Protein AF-0000000068165325 (afdb_homodimer)

Foldseek 3Di:
DVVLLQVLLVVLLVVLVVVCVVVVPDDCVSLVVLLVQLLVLLLVLQVCCLPPNVCLFELNLLVQLLVLLFFDDPPLQAPSSLVSLVSSQSSNVSSQALFANLSNLLSNQLNVLLCVQQCAHPVVRGHPVPNLVSQDSVSSSLSSLLRSLLSNCQQLVFLVLSLVCCVVRRHPDDDPVSSVSSSVSNVVSLQVSQQVVCVVPPNHPDRPDQHLAALDQDDQPDDADPLLVVVLLVLLLVLLVLLLVLLVLLLVLLLVCVVVSRSVVLSVLSSVLSSVLSNCLSPVCQVDFPKDAQDPVCVVQPFDCPNHDPRIGGLLNRCRSGPVRSNSNVLLPDDQPSLVVLLVSSSVSLSNSGNGSGNGYNLSSQLSNQLSVLLNVLVVCCVVPVVNRGRSSLSSLSRSLSNNCSAAVDAPSSLSSSCSSNVHCSNNVSSNSSSNSSSVSNVVRDHHNSVSVCVSVVSLDDDPAFDPLQQLPFLLLLFDPDADAAEQKFFLLVLLVPQVVDLAQKHFYAYPVQATQFMDGSLVSLLCLQVLQFAAPCCVPPPNPDPPSDDDPVSSSVCPPPGDGSVPRDDDPVSRGTMDRCNVPGGRDAAEDERGHRVRVVSCCCSVVSDQKYFYAHPVRHTRGIDGSCSSDPVSSVVSVVVVCVVPVVPPPSPPPPPPPPPPPPPPVVVCPPVVNVVPPPPPPDDDDPPPPPPPPPPPDPDPPPPDPPPPPPDPPPPPPPPPCPDPSPD/DVVLLQVLLVVLLVVLVVVCVVVVPDDCPSLVVLLVQLLVLLLVLQVCCLPPNVCLFELNLLVQLLVLLFFDDPPLQAPSSLVSLVSLQSSNVSSQALFANLSNLLSNQLNVLLCVQQCAHPVVRDHPVPNLVSQDSVSSSLSSLLRSLLSNCQQLVFLVLSLVCCVVRRHPDDDPVSSVSSSVSNVVSLQVSQQVVCVVPPNHPDRPDQHLAALDQDDQPDDADPLLVVVLLVLLLVLLVLLLVLLVLLLVLLLVCVVVSRSVVLSVLSSVLSSVLSNCLSPVCQVDFPKDAQDPVCVVQPFDCPNHDPRIGGLLNRCRSGPVRSNSNVLLPDDLPSLVVLLVSSSVSLSNSGNGSGNGYNLSSQLSNQLSVLLNVLVVCCVVPVVNRGRSSLSSLSRSLSNNCSAAVDAPSSLSSSCSSNVHCSNSVSSNSSSNSSSVSNVVRDHHNSVSVCVSVVSLDDDPAFDPLQQLPFLLLLFDPDAAAAEQKFFLLVLLVPQVVDLAQKHFYAYPVQATQFMAGSLVSLLCLQVLQFAAPCCVPPPNPDPPSDDDPVSSSVCPPPGDGSVVRDDDPVSRGTMDRCNVPGGRDAAEDERGHRVRVVSCCCSVVSDQKYFYAHPVRHTRGIDGSCSSDPVSSVVSVVVVCVVPVVPPPSPPPPPPCPPPPPPPVVVCPPVVNVVPPPPPPDDDDPPPPPPPPPPPDPDPPPPDDPPPPPDPPPPPPPPPPPDPSPD

Radius of gyration: 35.37 Å; Cα contacts (8 Å, |Δi|>4): 2524; chains: 2; bounding box: 113×95×90 Å

pLDDT: mean 79.57, std 22.16, range [18.44, 98.62]

Secondary structure (DSSP, 8-state):
-HHHHHHHHHHHHHHHHHHHHHTTT-SHHHHHHHHHHHHHHHHHHHHHHHHT-GGG-S--HHHHHHHHTT---TTTT-HHHHHHHHHHHHHHHHTT-S-BSHHHHHHHHHHHHHHHHH-EETTTTEE--TTGGG-SHHHHHHHHHHHHHHHHHHHHT-HHHHHHHIIIII-S---HHHHHHHHHHHHHHHHHHHHHHHHHHS-TTB-----S---------S--BGGGHHHHHHHHHHHHHHHHHHHHHHHHHHHHHHHT--HHHHHHHHHHHHHHHHHHHHHHHHHS--EEE--GGGTTS----TTS-TTEEEHHHHHHSS-HHHHGGGGGG--HHHHHHHHHHHHHHHHHHTTSSSS-BSHHHHHHHHHHHHHHHHHHHHHH-GGG---HHHHHHHHHHHHHHHHH---HHHHHHHHHHHT-GGGHHHHHHHHHHHHHHHHHH---HHHHHHHHTT--PPPSS--GGGTT-BHHHHSBSS---EESEEEHHHHHHHHHH---SEEEEE-TT-BEEEEEEHHHHHHHHHTT--B-HHHHHHT-S-GGGPPPHHHHHHHTTSPPPGGG----TTGGGSEEE-TTTSBSS--EEETT-BHHHHHHHHHHHT-SEEEEE-TTSBEEEEEEGGGGSHHHHHHHHHHHHHH-GGG-----------S---THHHHHTSHHHHGGGG---S---------------------------------------------/-HHHHHHHHHHHHHHHHHHHHHTTT-SHHHHHHHHHHHHHHHHHHHHHHHHT-GGG-S--HHHHHHHHTT---TTTT-HHHHHHHHHHHHHHHHTT-S-BSHHHHHHHHHHHHHHHHH-EETTTTEE--TTGGG-SHHHHHHHHHHHHHHHHHHHHT-HHHHHHHIIIII-S---HHHHHHHHHHHHHHHHHHHHHHHHHHS-TTB-----S---------S--BGGGHHHHHHHHHHHHHHHHHHHHHHHHHHHHHHHT--HHHHHHHHHHHHHHHHHHHHHHHHHS--EEE--GGGTTS----TTS-TTEEEHHHHHHSS-HHHHGGGGGG--HHHHHHHHHHHHHHHHHHTTSSSS-BSHHHHHHHHHHHHHHHHHHHHHH-GGG---HHHHHHHHHHHHHHHHH---HHHHHHHHHHHT-GGGHHHHHHHHHHHHHHHHTT---HHHHHHHHTT--PPPSS--GGGTT-BHHHHSBSSPP-EESEEEHHHHHHHHHH---SEEEEE-TT-BEEEEEEHHHHHHHHHTT--B-HHHHHHT-S-GGGPPPHHHHHHHTTSPPPGGG----TTGGGSEEE-TTTSBSS--EEETT-BHHHHHHHHHHHT-SEEEEE-TTSBEEEEEEGGGGSHHHHHHHHHHHHHH-GGG-----------S---THHHHHTSHHHHGGGGG--S---------------------------------------------

Organism: Acanthamoeba castellanii (strain ATCC 30010 / Neff) (NCBI:txid1257118)

Sequence (1462 aa):
MDKASQTIMKYKSQLISNLLSDYKDDFWVPFGVYVGVSTALFILACLPVVLFEPIAYSSGIPEVKCYLNGVRIPRLLRWKTLLIKIVGSILATGGNVAGDKEGPLVHIGATVAAAISQGKSSSLKFDSGILKFFRTDNEKRLFISCGASAGIAAGFGAPIGGVLYMIEEGMSFWSAPLTAFTFFCCACSISALNFFREGSDHSWGYWSYVGLLDFGRRELLVPYTIKQFPFYIMLGILGGLLGAIFNFFNKWIHTTRVKLKHPVVQGLEMLALGLTTSVLFYIIPYYYPSCKVIGKNMGELTVNTLFCPEGQYNQIGTILFQNEESSLRAISTWDYMPLFMICALYFVLTCWTFGAAVPVGILAPCLLIGACYGRMLGQYIQHIWPEAAADESTFSILGAASMLAGTTRLTLSLAVILTEATNNAGYTLPIMLVAMIARLVGYLFINGCFNIHIDIAKLPLLDWWLPSEMMHLRAKHVMSKPPIYFRQIEKVSIVHRVLSKTTHNGFPVVDKKGHLLGVILRWQLVILLMNKRWYSQSEVQDKGVQDQNLLSVDTFLDYYPRYPDIDQVHLGEDEKKNWLALAPYMNANPVRVLETCPMRRVFRVFRTMGLRHLIVVDKEGVVVGVITRKDMSARSTLAKLKTQAMRQPSLYQFETTWIAPLDGSSTMLQDVLSPEYLSRSSTRTSTSAGRQRSVHFAVEKPDTDDETEDDDVITTTTTVSNDLRGSINHSMDKASQTIMKYKSQLISNLLSDYKDDFWVPFGVYVGVSTALFILACLPVVLFEPIAYSSGIPEVKCYLNGVRIPRLLRWKTLLIKIVGSILATGGNVAGDKEGPLVHIGATVAAAISQGKSSSLKFDSGILKFFRTDNEKRLFISCGASAGIAAGFGAPIGGVLYMIEEGMSFWSAPLTAFTFFCCACSISALNFFREGSDHSWGYWSYVGLLDFGRRELLVPYTIKQFPFYIMLGILGGLLGAIFNFFNKWIHTTRVKLKHPVVQGLEMLALGLTTSVLFYIIPYYYPSCKVIGKNMGELTVNTLFCPEGQYNQIGTILFQNEESSLRAISTWDYMPLFMICALYFVLTCWTFGAAVPVGILAPCLLIGACYGRMLGQYIQHIWPEAAADESTFSILGAASMLAGTTRLTLSLAVILTEATNNAGYTLPIMLVAMIARLVGYLFINGCFNIHIDIAKLPLLDWWLPSEMMHLRAKHVMSKPPIYFRQIEKVSIVHRVLSKTTHNGFPVVDKKGHLLGVILRWQLVILLMNKRWYSQSEVQDKGVQDQNLLSVDTFLDYYPRYPDIDQVHLGEDEKKNWLALAPYMNANPVRVLETCPMRRVFRVFRTMGLRHLIVVDKEGVVVGVITRKDMSARSTLAKLKTQAMRQPSLYQFETTWIAPLDGSSTMLQDVLSPEYLSRSSTRTSTSAGRQRSVHFAVEKPDTDDETEDDDVITTTTTVSNDLRGSINHS

Nearest PDB structures (foldseek):
  7cq7-assembly1_C  TM=9.176E-01  e=3.324E-42  Homo sapiens
  7xa9-assembly1_B  TM=9.049E-01  e=2.402E-38  Arabidopsis thaliana
  7cvt-assembly1_B  TM=8.669E-01  e=1.429E-16  Escherichia coli MS 198-1
  4mqx-assembly1_B  TM=8.522E-01  e=1.109E-16  Escherichia coli K-12
  1ott-assembly1_B  TM=8.596E-01  e=2.696E-16  Escherichia coli

InterPro domains:
  IPR000644 CBS domain [PF00571] (476-527)
  IPR000644 CBS domain [PF00571] (585-632)
  IPR000644 CBS domain [PS51371] (479-536)
  IPR000644 CBS domain [PS51371] (586-643)
  IPR000644 CBS domain [SM00116] (482-530)
  IPR000644 CBS domain [SM00116] (589-637)
  IPR001807 Chloride channel [PF00654] (43-441)
  IPR001807 Chloride channel [PR00762] (54-71)
  IPR001807 Chloride channel [PR00762] (85-104)
  IPR001807 Chloride channel [PR00762] (149-168)
  IPR001807 Chloride channel [PR00762] (358-378)
  IPR001807 Chloride channel [PR00762] (393-409)
  IPR001807 Chloride channel [PR00762] (411-430)
  IPR001807 Chloride channel [PR00762] (449-463)
  IPR014743 Chloride channel, core [SSF81340] (13-464)
  IPR046342 CBS domain superfamily [G3DSA:3.10.580.10] (466-556)
  IPR046342 CBS domain superfamily [G3DSA:3.10.580.10] (580-683)
  IPR046342 CBS domain superfamily [SSF54631] (465-632)
  IPR051280 Voltage-gated chloride channel/antiporter [PTHR11689] (5-639)

Solvent-accessible surface area (backbone atoms only — not comparable to full-atom values): 76481 Å² total; per-residue (Å²): 98,68,65,58,19,51,49,45,25,50,51,49,50,50,51,44,52,52,37,42,65,75,34,69,91,48,68,61,61,43,48,50,50,52,32,48,52,23,23,48,34,29,47,62,20,21,47,53,20,64,74,72,37,60,78,30,25,16,23,34,54,53,57,51,24,34,39,61,63,73,40,86,60,86,68,65,64,34,69,68,32,45,52,49,31,54,54,12,22,28,29,25,51,29,25,50,49,60,42,22,56,42,32,26,27,25,37,45,22,22,27,52,24,38,40,58,27,44,35,46,37,84,91,74,72,42,71,71,71,79,34,58,81,34,57,28,70,56,45,27,45,51,32,20,52,25,19,23,18,21,17,38,4,47,42,38,33,13,41,69,19,10,43,36,36,35,55,66,68,33,38,75,78,67,52,61,68,55,48,56,53,24,47,50,42,7,47,51,39,38,51,49,50,20,40,53,48,29,33,71,74,67,46,70,53,36,50,57,63,68,30,58,35,37,61,48,88,57,78,84,80,69,70,47,44,59,74,38,48,66,57,43,51,47,42,3,44,48,15,1,49,53,13,29,50,45,37,52,54,28,51,56,53,45,56,53,45,64,74,50,69,47,58,67,57,48,49,49,49,50,50,49,51,31,46,52,47,31,46,52,57,52,48,49,33,62,77,54,55,51,59,43,74,65,52,87,86,40,72,83,52,84,67,30,44,66,79,32,62,93,69,23,25,13,62,51,34,20,44,58,61,39,62,59,40,68,29,52,39,58,56,63,77,56,59,63,65,58,32,50,52,49,25,53,50,47,52,53,46,27,38,61,46,56,74,33,58,35,19,31,16,55,63,58,50,33,30,50,32,14,22,28,56,16,31,46,49,37,52,49,38,40,72,76,37,56,88,52,38,66,61,56,58,53,30,17,52,42,16,14,40,2,21,36,7,9,29,56,52,45,42,73,27,50,33,42,26,51,20,39,24,33,42,28,34,79,49,35,59,63,32,48,52,14,11,50,40,0,26,56,49,7,58,76,73,39,72,29,42,53,61,49,51,34,55,73,68,64,53,80,67,79,66,97,60,80,56,77,88,45,60,82,38,31,37,64,76,49,34,46,70,79,58,68,64,43,46,46,68,33,44,38,45,55,54,53,50,50,55,70,74,46,70,68,47,66,30,42,23,20,49,98,85,37,33,66,50,24,36,34,45,42,57,59,51,39,51,40,59,64,66,64,54,59,36,50,68,66,40,57,71,69,68,42,88,64,78,84,68,60,80,55,70,64,62,59,50,66,39,57,94,63,66,72,57,68,85,75,53,81,78,56,80,73,56,35,68,20,29,32,72,41,70,88,73,31,42,66,69,62,65,64,43,48,39,79,31,45,29,63,55,51,49,47,51,37,59,62,67,64,55,70,65,38,40,27,20,46,88,67,34,29,65,56,22,40,36,44,62,65,44,70,37,65,66,52,38,51,52,50,46,51,52,45,38,71,70,43,58,76,72,64,60,72,73,74,68,76,66,69,69,75,61,48,74,57,75,56,60,68,68,61,68,43,66,75,63,63,64,68,68,68,70,78,68,84,86,83,78,80,75,77,74,73,78,71,77,73,74,74,71,74,79,72,77,70,80,77,78,75,70,78,76,76,78,74,80,71,78,78,71,86,70,79,71,68,72,79,72,82,88,99,69,66,58,19,50,50,45,27,50,51,50,50,49,50,43,52,51,38,43,66,74,34,70,91,49,69,61,61,41,48,51,50,52,32,48,53,24,24,50,34,30,46,63,19,22,48,52,20,64,73,74,38,61,77,31,24,14,24,34,53,51,59,49,25,33,40,62,64,72,40,88,59,85,65,66,65,35,70,67,32,44,51,49,33,55,53,11,21,28,30,26,52,29,25,48,48,60,42,22,57,44,34,26,27,25,38,46,22,21,28,53,25,38,40,57,27,44,35,44,37,83,90,72,71,42,72,70,70,78,33,59,81,35,58,29,70,57,45,27,45,51,32,19,52,24,19,23,18,22,16,38,5,48,41,37,32,11,39,68,18,9,42,35,36,35,57,66,68,35,38,72,77,68,53,62,68,57,49,55,52,24,48,50,42,7,47,50,39,38,50,49,50,18,38,53,50,29,33,71,74,65,48,71,53,35,50,57,64,66,31,56,35,36,60,46,91,54,77,83,79,69,68,48,46,59,74,37,46,65,56,43,51,48,41,2,46,50,14,0,49,52,13,27,51,45,35,52,54,27,51,54,51,47,56,52,47,63,73,49,68,47,59,68,58,49,50,51,48,50,50,51,52,30,46,53,46,31,45,50,57,52,47,48,32,64,78,55,55,49,59,43,72,65,52,86,87,40,72,82,52,83,67,30,45,65,82,32,61,93,68,24,26,12,60,52,34,20,45,58,61,39,62,60,40,69,31,54,41,57,54,64,78,57,57,62,66,57,31,50,51,51,26,54,49,48,50,54,46,28,38,61,47,55,72,33,57,36,19,30,14,55,65,58,51,32,30,48,33,14,23,28,55,17,31,45,50,37,54,51,37,40,72,75,38,56,86,52,36,67,61,58,57,54,31,17,53,42,17,15,40,2,21,36,6,9,29,56,52,45,42,72,28,51,34,43,26,54,19,39,22,32,41,28,34,81,48,35,60,61,33,46,53,15,11,49,41,0,28,56,47,6,58,74,73,38,72,30,42,52,60,50,52,34,56,74,69,64,53,81,66,80,66,97,60,80,54,77,87,44,59,82,38,32,37,65,77,48,35,44,70,80,58,70,65,43,48,45,69,32,45,39,46,56,54,54,50,50,57,71,74,44,68,67,48,64,30,44,24,21,50,99,83,35,32,66,50,24,37,36,46,42,58,58,51,40,52,40,60,63,68,64,53,58,36,50,69,66,40,57,72,69,68,42,86,62,79,84,69,61,80,55,69,65,63,59,51,65,40,57,93,62,66,72,56,67,85,76,53,82,79,55,82,73,57,35,70,19,29,32,73,40,71,88,73,31,43,67,70,63,65,65,43,48,37,78,30,43,30,63,56,51,48,48,52,37,60,62,66,65,54,70,66,38,38,25,18,45,87,66,34,29,64,55,23,39,35,42,63,65,44,70,36,63,67,51,36,50,51,49,45,52,53,44,38,71,72,44,58,77,70,63,60,71,72,75,68,77,64,71,69,75,60,47,75,56,77,56,59,68,69,61,67,42,68,76,62,61,63,66,68,66,68,78,69,84,86,82,79,80,75,78,74,73,79,71,78,74,74,76,72,76,80,77,74,72,81,77,74,82,70,80,76,76,77,75,79,75,77,79,72,86,71,81,71,67,72,81,70,80,86

Structure (mmCIF, N/CA/C/O backbone):
data_AF-0000000068165325-model_v1
#
loop_
_entity.id
_entity.type
_entity.pdbx_description
1 polymer 'Chloride channel protein'
#
loop_
_atom_site.group_PDB
_atom_site.id
_atom_site.type_symbol
_atom_site.label_atom_id
_atom_site.label_alt_id
_atom_site.label_comp_id
_atom_site.label_asym_id
_atom_site.label_entity_id
_atom_site.label_seq_id
_atom_site.pdbx_PDB_ins_code
_atom_site.Cartn_x
_atom_site.Cartn_y
_atom_site.Cartn_z
_atom_site.occupancy
_atom_site.B_iso_or_equiv
_atom_site.auth_seq_id
_atom_site.auth_comp_id
_atom_site.auth_asym_id
_atom_site.auth_atom_id
_atom_site.pdbx_PDB_model_num
ATOM 1 N N . MET A 1 1 ? 19.344 -8.164 -21.016 1 88.31 1 MET A N 1
ATOM 2 C CA . MET A 1 1 ? 20.391 -8.422 -20.016 1 88.31 1 MET A CA 1
ATOM 3 C C . MET A 1 1 ? 20.438 -9.898 -19.656 1 88.31 1 MET A C 1
ATOM 5 O O . MET A 1 1 ? 21.531 -10.484 -19.594 1 88.31 1 MET A O 1
ATOM 9 N N . ASP A 1 2 ? 19.297 -10.43 -19.438 1 83.81 2 ASP A N 1
ATOM 10 C CA . ASP A 1 2 ? 19.234 -11.852 -19.094 1 83.81 2 ASP A CA 1
ATOM 11 C C . ASP A 1 2 ? 19.781 -12.711 -20.234 1 83.81 2 ASP A C 1
ATOM 13 O O . ASP A 1 2 ? 20.578 -13.633 -19.984 1 83.81 2 ASP A O 1
ATOM 17 N N . LYS A 1 3 ? 19.391 -12.43 -21.422 1 86.38 3 LYS A N 1
ATOM 18 C CA . LYS A 1 3 ? 19.875 -13.188 -22.578 1 86.38 3 LYS A CA 1
ATOM 19 C C . LYS A 1 3 ? 21.375 -13.031 -22.766 1 86.38 3 LYS A C 1
ATOM 21 O O . LYS A 1 3 ? 22.062 -13.984 -23.125 1 86.38 3 LYS A O 1
ATOM 26 N N . ALA A 1 4 ? 21.828 -11.828 -22.547 1 90.62 4 ALA A N 1
ATOM 27 C CA . ALA A 1 4 ? 23.266 -11.594 -22.688 1 90.62 4 ALA A CA 1
ATOM 28 C C . ALA A 1 4 ? 24.062 -12.375 -21.656 1 90.62 4 ALA A C 1
ATOM 30 O O . ALA A 1 4 ? 25.094 -12.969 -21.969 1 90.62 4 ALA A O 1
ATOM 31 N N . SER A 1 5 ? 23.641 -12.359 -20.453 1 88.94 5 SER A N 1
ATOM 32 C CA . SER A 1 5 ? 24.328 -13.094 -19.391 1 88.94 5 SER A CA 1
ATOM 33 C C . SER A 1 5 ? 24.281 -14.602 -19.656 1 88.94 5 SER A C 1
ATOM 35 O O . SER A 1 5 ? 25.281 -15.297 -19.438 1 88.94 5 SER A O 1
ATOM 37 N N . GLN A 1 6 ? 23.156 -15.102 -20.125 1 84.06 6 GLN A N 1
ATOM 38 C CA . GLN A 1 6 ? 23 -16.531 -20.406 1 84.06 6 GLN A CA 1
ATOM 39 C C . GLN A 1 6 ? 23.906 -16.953 -21.578 1 84.06 6 GLN A C 1
ATOM 41 O O . GLN A 1 6 ? 24.438 -18.062 -21.578 1 84.06 6 GLN A O 1
ATOM 46 N N . THR A 1 7 ? 24 -16.062 -22.531 1 88.75 7 THR A N 1
ATOM 47 C CA . THR A 1 7 ? 24.844 -16.359 -23.688 1 88.75 7 THR A CA 1
ATOM 48 C C . THR A 1 7 ? 26.297 -16.453 -23.281 1 88.75 7 THR A C 1
ATOM 50 O O . THR A 1 7 ? 27.031 -17.328 -23.734 1 88.75 7 THR A O 1
ATOM 53 N N . ILE A 1 8 ? 26.688 -15.594 -22.406 1 92.12 8 ILE A N 1
ATOM 54 C CA . ILE A 1 8 ? 28.062 -15.625 -21.922 1 92.12 8 ILE A CA 1
ATOM 55 C C . ILE A 1 8 ? 28.312 -16.906 -21.141 1 92.12 8 ILE A C 1
ATOM 57 O O . ILE A 1 8 ? 29.344 -17.562 -21.328 1 92.12 8 ILE A O 1
ATOM 61 N N . MET A 1 9 ? 27.422 -17.281 -20.328 1 87.06 9 MET A N 1
ATOM 62 C CA . MET A 1 9 ? 27.562 -18.5 -19.516 1 87.06 9 MET A CA 1
ATOM 63 C C . MET A 1 9 ? 27.562 -19.734 -20.406 1 87.06 9 MET A C 1
ATOM 65 O O . MET A 1 9 ? 28.297 -20.688 -20.141 1 87.06 9 MET A O 1
ATOM 69 N N . LYS A 1 10 ? 26.703 -19.719 -21.406 1 85 10 LYS A N 1
ATOM 70 C CA . LYS A 1 10 ? 26.656 -20.844 -22.344 1 85 10 LYS A CA 1
ATOM 71 C C . LYS A 1 10 ? 27.984 -20.984 -23.078 1 85 10 LYS A C 1
ATOM 73 O O . LYS A 1 10 ? 28.484 -22.094 -23.234 1 85 10 LYS A O 1
ATOM 78 N N . TYR A 1 11 ? 28.516 -19.906 -23.484 1 89.44 11 TYR A N 1
ATOM 79 C CA . TYR A 1 11 ? 29.797 -19.938 -24.188 1 89.44 11 TYR A CA 1
ATOM 80 C C . TYR A 1 11 ? 30.922 -20.375 -23.266 1 89.44 11 TYR A C 1
ATOM 82 O O . TYR A 1 11 ? 31.828 -21.109 -23.688 1 89.44 11 TYR A O 1
ATOM 90 N N . LYS A 1 12 ? 30.891 -20 -22.094 1 89.25 12 LYS A N 1
ATOM 91 C CA . LYS A 1 12 ? 31.891 -20.406 -21.109 1 89.25 12 LYS A CA 1
ATOM 92 C C . LYS A 1 12 ? 31.812 -21.906 -20.844 1 89.25 12 LYS A C 1
ATOM 94 O O . LYS A 1 12 ? 32.844 -22.578 -20.766 1 89.25 12 LYS A O 1
ATOM 99 N N . SER A 1 13 ? 30.625 -22.359 -20.656 1 84.12 13 SER A N 1
ATOM 100 C CA . SER A 1 13 ? 30.438 -23.781 -20.406 1 84.12 13 SER A CA 1
ATOM 101 C C . SER A 1 13 ? 30.891 -24.625 -21.594 1 84.12 13 SER A C 1
ATOM 103 O O . SER A 1 13 ? 31.469 -25.703 -21.422 1 84.12 13 SER A O 1
ATOM 105 N N . GLN A 1 14 ? 30.578 -24.141 -22.766 1 87.06 14 GLN A N 1
ATOM 106 C CA . GLN A 1 14 ? 31.016 -24.844 -23.969 1 87.06 14 GLN A CA 1
ATOM 107 C C . GLN A 1 14 ? 32.531 -24.828 -24.094 1 87.06 14 GLN A C 1
ATOM 109 O O . GLN A 1 14 ? 33.125 -25.812 -24.516 1 87.06 14 GLN A O 1
ATOM 114 N N . LEU A 1 15 ? 33.094 -23.75 -23.781 1 89.81 15 LEU A N 1
ATOM 115 C CA . LEU A 1 15 ? 34.531 -23.641 -23.812 1 89.81 15 LEU A CA 1
ATOM 116 C C . LEU A 1 15 ? 35.188 -24.641 -22.875 1 89.81 15 LEU A C 1
ATOM 118 O O . LEU A 1 15 ? 36.156 -25.312 -23.25 1 89.81 15 LEU A O 1
ATOM 122 N N . ILE A 1 16 ? 34.719 -24.812 -21.719 1 88.5 16 ILE A N 1
ATOM 123 C CA . ILE A 1 16 ? 35.281 -25.719 -20.734 1 88.5 16 ILE A CA 1
ATOM 124 C C . ILE A 1 16 ? 35.062 -27.156 -21.172 1 88.5 16 ILE A C 1
ATOM 126 O O . ILE A 1 16 ? 35.938 -28.016 -21 1 88.5 16 ILE A O 1
ATOM 130 N N . SER A 1 17 ? 33.844 -27.422 -21.688 1 86.5 17 SER A N 1
ATOM 131 C CA . SER A 1 17 ? 33.562 -28.766 -22.172 1 86.5 17 SER A CA 1
ATOM 132 C C . SER A 1 17 ? 34.5 -29.172 -23.281 1 86.5 17 SER A C 1
ATOM 134 O O . SER A 1 17 ? 34.969 -30.312 -23.312 1 86.5 17 SER A O 1
ATOM 136 N N . ASN A 1 18 ? 34.75 -28.266 -24.156 1 90.12 18 ASN A N 1
ATOM 137 C CA . ASN A 1 18 ? 35.688 -28.531 -25.25 1 90.12 18 ASN A CA 1
ATOM 138 C C . ASN A 1 18 ? 37.094 -28.766 -24.734 1 90.12 18 ASN A C 1
ATOM 140 O O . ASN A 1 18 ? 37.812 -29.641 -25.219 1 90.12 18 ASN A O 1
ATOM 144 N N . LEU A 1 19 ? 37.469 -28 -23.766 1 91 19 LEU A N 1
ATOM 145 C CA . LEU A 1 19 ? 38.812 -28.125 -23.203 1 91 19 LEU A CA 1
ATOM 146 C C . LEU A 1 19 ? 38.969 -29.438 -22.438 1 91 19 LEU A C 1
ATOM 148 O O . LEU A 1 19 ? 40.031 -30.031 -22.453 1 91 19 LEU A O 1
ATOM 152 N N . LEU A 1 20 ? 37.969 -29.844 -21.75 1 87.56 20 LEU A N 1
ATOM 153 C CA . LEU A 1 20 ? 38 -31.094 -21.016 1 87.56 20 LEU A CA 1
ATOM 154 C C . LEU A 1 20 ? 38.062 -32.281 -21.969 1 87.56 20 LEU A C 1
ATOM 156 O O . LEU A 1 20 ? 38.688 -33.312 -21.656 1 87.56 20 LEU A O 1
ATOM 160 N N . SER A 1 21 ? 37.406 -32.156 -23.125 1 85.62 21 SER A N 1
ATOM 161 C CA . SER A 1 21 ? 37.469 -33.219 -24.141 1 85.62 21 SER A CA 1
ATOM 162 C C . SER A 1 21 ? 38.844 -33.25 -24.797 1 85.62 21 SER A C 1
ATOM 164 O O . SER A 1 21 ? 39.344 -34.312 -25.109 1 85.62 21 SER A O 1
ATOM 166 N N . ASP A 1 22 ? 39.375 -32.094 -25.047 1 87.75 22 ASP A N 1
ATOM 167 C CA . ASP A 1 22 ? 40.656 -32 -25.719 1 87.75 22 ASP A CA 1
ATOM 168 C C . ASP A 1 22 ? 41.812 -32.438 -24.797 1 87.75 22 ASP A C 1
ATOM 170 O O . ASP A 1 22 ? 42.781 -33.062 -25.25 1 87.75 22 ASP A O 1
ATOM 174 N N . TYR A 1 23 ? 41.594 -32 -23.547 1 83.5 23 TYR A N 1
ATOM 175 C CA . TYR A 1 23 ? 42.625 -32.312 -22.578 1 83.5 23 TYR A CA 1
ATOM 176 C C . TYR A 1 23 ? 42.125 -33.312 -21.547 1 83.5 23 TYR A C 1
ATOM 178 O O . TYR A 1 23 ? 42 -33 -20.359 1 83.5 23 TYR A O 1
ATOM 186 N N . LYS A 1 24 ? 41.688 -34.469 -21.875 1 72.25 24 LYS A N 1
ATOM 187 C CA . LYS A 1 24 ? 41.031 -35.469 -21.062 1 72.25 24 LYS A CA 1
ATOM 188 C C . LYS A 1 24 ? 41.75 -35.688 -19.734 1 72.25 24 LYS A C 1
ATOM 190 O O . LYS A 1 24 ? 41.125 -35.781 -18.688 1 72.25 24 LYS A O 1
ATOM 195 N N . ASP A 1 25 ? 43.094 -35.781 -19.672 1 71.75 25 ASP A N 1
ATOM 196 C CA . ASP A 1 25 ? 43.812 -36.156 -18.453 1 71.75 25 ASP A CA 1
ATOM 197 C C . ASP A 1 25 ? 44.5 -34.969 -17.812 1 71.75 25 ASP A C 1
ATOM 199 O O . ASP A 1 25 ? 45.219 -35.125 -16.828 1 71.75 25 ASP A O 1
ATOM 203 N N . ASP A 1 26 ? 43.969 -33.75 -18.172 1 86.12 26 ASP A N 1
ATOM 204 C CA . ASP A 1 26 ? 44.656 -32.594 -17.609 1 86.12 26 ASP A CA 1
ATOM 205 C C . ASP A 1 26 ? 43.719 -31.734 -16.781 1 86.12 26 ASP A C 1
ATOM 207 O O . ASP A 1 26 ? 42.719 -31.266 -17.281 1 86.12 26 ASP A O 1
ATOM 211 N N . PHE A 1 27 ? 44.031 -31.5 -15.484 1 89.19 27 PHE A N 1
ATOM 212 C CA . PHE A 1 27 ? 43.25 -30.703 -14.555 1 89.19 27 PHE A CA 1
ATOM 213 C C . PHE A 1 27 ? 43.562 -29.219 -14.711 1 89.19 27 PHE A C 1
ATOM 215 O O . PHE A 1 27 ? 42.656 -28.375 -14.648 1 89.19 27 PHE A O 1
ATOM 222 N N . TRP A 1 28 ? 44.781 -28.891 -15.039 1 92.12 28 TRP A N 1
ATOM 223 C CA . TRP A 1 28 ? 45.312 -27.547 -14.859 1 92.12 28 TRP A CA 1
ATOM 224 C C . TRP A 1 28 ? 44.875 -26.641 -16.016 1 92.12 28 TRP A C 1
ATOM 226 O O . TRP A 1 28 ? 44.594 -25.453 -15.805 1 92.12 28 TRP A O 1
ATOM 236 N N . VAL A 1 29 ? 44.781 -27.141 -17.219 1 93 29 VAL A N 1
ATOM 237 C CA . VAL A 1 29 ? 44.5 -26.281 -18.359 1 93 29 VAL A CA 1
ATOM 238 C C . VAL A 1 29 ? 43.031 -25.828 -18.312 1 93 29 VAL A C 1
ATOM 240 O O . VAL A 1 29 ? 42.75 -24.625 -18.328 1 93 29 VAL A O 1
ATOM 243 N N . PRO A 1 30 ? 42.125 -26.844 -18.281 1 93.19 30 PRO A N 1
ATOM 244 C CA . PRO A 1 30 ? 40.719 -26.375 -18.172 1 93.19 30 PRO A CA 1
ATOM 245 C C . PRO A 1 30 ? 40.469 -25.531 -16.922 1 93.19 30 PRO A C 1
ATOM 247 O O . PRO A 1 30 ? 39.719 -24.562 -16.969 1 93.19 30 PRO A O 1
ATOM 250 N N . PHE A 1 31 ? 41.062 -25.797 -15.805 1 94.62 31 PHE A N 1
ATOM 251 C CA . PHE A 1 31 ? 40.969 -25.062 -14.555 1 94.62 31 PHE A CA 1
ATOM 252 C C . PHE A 1 31 ? 41.469 -23.641 -14.727 1 94.62 31 PHE A C 1
ATOM 254 O O . PHE A 1 31 ? 40.812 -22.672 -14.352 1 94.62 31 PHE A O 1
ATOM 261 N N . GLY A 1 32 ? 42.625 -23.484 -15.312 1 95.19 32 GLY A N 1
ATOM 262 C CA . GLY A 1 32 ? 43.25 -22.172 -15.516 1 95.19 32 GLY A CA 1
ATOM 263 C C . GLY A 1 32 ? 42.438 -21.281 -16.438 1 95.19 32 GLY A C 1
ATOM 264 O O . GLY A 1 32 ? 42.312 -20.078 -16.203 1 95.19 32 GLY A O 1
ATOM 265 N N . VAL A 1 33 ? 41.906 -21.906 -17.484 1 95.12 33 VAL A N 1
ATOM 266 C CA . VAL A 1 33 ? 41.125 -21.141 -18.453 1 95.12 33 VAL A CA 1
ATOM 267 C C . VAL A 1 33 ? 39.781 -20.703 -17.828 1 95.12 33 VAL A C 1
ATOM 269 O O . VAL A 1 33 ? 39.375 -19.562 -17.984 1 95.12 33 VAL A O 1
ATOM 272 N N . TYR A 1 34 ? 39.156 -21.641 -17.125 1 94.06 34 TYR A N 1
ATOM 273 C CA . TYR A 1 34 ? 37.875 -21.297 -16.484 1 94.06 34 TYR A CA 1
ATOM 274 C C . TYR A 1 34 ? 38.062 -20.156 -15.484 1 94.06 34 TYR A C 1
ATOM 276 O O . TYR A 1 34 ? 37.344 -19.188 -15.5 1 94.06 34 TYR A O 1
ATOM 284 N N . VAL A 1 35 ? 39.031 -20.266 -14.602 1 96.31 35 VAL A N 1
ATOM 285 C CA . VAL A 1 35 ? 39.281 -19.297 -13.547 1 96.31 35 VAL A CA 1
ATOM 286 C C . VAL A 1 35 ? 39.719 -17.969 -14.18 1 96.31 35 VAL A C 1
ATOM 288 O O . VAL A 1 35 ? 39.312 -16.891 -13.734 1 96.31 35 VAL A O 1
ATOM 291 N N . GLY A 1 36 ? 40.531 -18.078 -15.219 1 96.44 36 GLY A N 1
ATOM 292 C CA . GLY A 1 36 ? 41 -16.891 -15.898 1 96.44 36 GLY A CA 1
ATOM 293 C C . GLY A 1 36 ? 39.906 -16.109 -16.578 1 96.44 36 GLY A C 1
ATOM 294 O O . GLY A 1 36 ? 39.781 -14.891 -16.406 1 96.44 36 GLY A O 1
ATOM 295 N N . VAL A 1 37 ? 39.062 -16.797 -17.297 1 96.12 37 VAL A N 1
ATOM 296 C CA . VAL A 1 37 ? 38 -16.141 -18.031 1 96.12 37 VAL A CA 1
ATOM 297 C C . VAL A 1 37 ? 36.969 -15.586 -17.062 1 96.12 37 VAL A C 1
ATOM 299 O O . VAL A 1 37 ? 36.5 -14.445 -17.219 1 96.12 37 VAL A O 1
ATOM 302 N N . SER A 1 38 ? 36.594 -16.391 -16.094 1 95.88 38 SER A N 1
ATOM 303 C CA . SER A 1 38 ? 35.594 -15.945 -15.125 1 95.88 38 SER A CA 1
ATOM 304 C C . SER A 1 38 ? 36.062 -14.75 -14.32 1 95.88 38 SER A C 1
ATOM 306 O O . SER A 1 38 ? 35.312 -13.789 -14.102 1 95.88 38 SER A O 1
ATOM 308 N N . THR A 1 39 ? 37.25 -14.75 -13.898 1 96.69 39 THR A N 1
ATOM 309 C CA . THR A 1 39 ? 37.812 -13.648 -13.125 1 96.69 39 THR A CA 1
ATOM 310 C C . THR A 1 39 ? 37.969 -12.406 -14 1 96.69 39 THR A C 1
ATOM 312 O O . THR A 1 39 ? 37.75 -11.281 -13.539 1 96.69 39 THR A O 1
ATOM 315 N N . ALA A 1 40 ? 38.344 -12.609 -15.219 1 96.88 40 ALA A N 1
ATOM 316 C CA . ALA A 1 40 ? 38.5 -11.477 -16.125 1 96.88 40 ALA A CA 1
ATOM 317 C C . ALA A 1 40 ? 37.156 -10.781 -16.359 1 96.88 40 ALA A C 1
ATOM 319 O O . ALA A 1 40 ? 37.094 -9.547 -16.344 1 96.88 40 ALA A O 1
ATOM 320 N N . LEU A 1 41 ? 36.188 -11.578 -16.625 1 97 41 LEU A N 1
ATOM 321 C CA . LEU A 1 41 ? 34.875 -11.008 -16.812 1 97 41 LEU A CA 1
ATOM 322 C C . LEU A 1 41 ? 34.406 -10.266 -15.555 1 97 41 LEU A C 1
ATOM 324 O O . LEU A 1 41 ? 33.812 -9.18 -15.648 1 97 41 LEU A O 1
ATOM 328 N N . PHE A 1 42 ? 34.719 -10.812 -14.398 1 96.5 42 PHE A N 1
ATOM 329 C CA . PHE A 1 42 ? 34.344 -10.203 -13.125 1 96.5 42 PHE A CA 1
ATOM 330 C C . PHE A 1 42 ? 35.062 -8.891 -12.906 1 96.5 42 PHE A C 1
ATOM 332 O O . PHE A 1 42 ? 34.469 -7.902 -12.477 1 96.5 42 PHE A O 1
ATOM 339 N N . ILE A 1 43 ? 36.281 -8.836 -13.242 1 96.12 43 ILE A N 1
ATOM 340 C CA . ILE A 1 43 ? 37.094 -7.637 -13.055 1 96.12 43 ILE A CA 1
ATOM 341 C C . ILE A 1 43 ? 36.656 -6.551 -14.023 1 96.12 43 ILE A C 1
ATOM 343 O O . ILE A 1 43 ? 36.625 -5.367 -13.68 1 96.12 43 ILE A O 1
ATOM 347 N N . LEU A 1 44 ? 36.312 -6.941 -15.18 1 96.94 44 LEU A N 1
ATOM 348 C CA . LEU A 1 44 ? 35.812 -5.98 -16.156 1 96.94 44 LEU A CA 1
ATOM 349 C C . LEU A 1 44 ? 34.5 -5.359 -15.695 1 96.94 44 LEU A C 1
ATOM 351 O O . LEU A 1 44 ? 34.188 -4.215 -16.031 1 96.94 44 LEU A O 1
ATOM 355 N N . ALA A 1 45 ? 33.781 -6.137 -14.992 1 97 45 ALA A N 1
ATOM 356 C CA . ALA A 1 45 ? 32.531 -5.633 -14.43 1 97 45 ALA A CA 1
ATOM 357 C C . ALA A 1 45 ? 32.781 -4.648 -13.297 1 97 45 ALA A C 1
ATOM 359 O O . ALA A 1 45 ? 32.031 -3.697 -13.102 1 97 45 ALA A O 1
ATOM 360 N N . CYS A 1 46 ? 33.844 -4.781 -12.531 1 96.38 46 CYS A N 1
ATOM 361 C CA . CYS A 1 46 ? 34.125 -4.031 -11.312 1 96.38 46 CYS A CA 1
ATOM 362 C C . CYS A 1 46 ? 34.938 -2.77 -11.609 1 96.38 46 CYS A C 1
ATOM 364 O O . CYS A 1 46 ? 34.75 -1.752 -10.938 1 96.38 46 CYS A O 1
ATOM 366 N N . LEU A 1 47 ? 35.719 -2.719 -12.578 1 95.19 47 LEU A N 1
ATOM 367 C CA . LEU A 1 47 ? 36.656 -1.643 -12.844 1 95.19 47 LEU A CA 1
ATOM 368 C C . LEU A 1 47 ? 35.938 -0.333 -13.125 1 95.19 47 LEU A C 1
ATOM 370 O O . LEU A 1 47 ? 36.312 0.715 -12.594 1 95.19 47 LEU A O 1
ATOM 374 N N . PRO A 1 48 ? 34.906 -0.397 -13.922 1 96 48 PRO A N 1
ATOM 375 C CA . PRO A 1 48 ? 34.188 0.869 -14.164 1 96 48 PRO A CA 1
ATOM 376 C C . PRO A 1 48 ? 33.562 1.438 -12.906 1 96 48 PRO A C 1
ATOM 378 O O . PRO A 1 48 ? 33.406 2.656 -12.773 1 96 48 PRO A O 1
ATOM 381 N N . VAL A 1 49 ? 33.188 0.608 -12 1 96.19 49 VAL A N 1
ATOM 382 C CA . VAL A 1 49 ? 32.562 1.06 -10.766 1 96.19 49 VAL A CA 1
ATOM 383 C C . VAL A 1 49 ? 33.594 1.745 -9.883 1 96.19 49 VAL A C 1
ATOM 385 O O . VAL A 1 49 ? 33.344 2.803 -9.305 1 96.19 49 VAL A O 1
ATOM 388 N N . VAL A 1 50 ? 34.781 1.229 -9.844 1 94.31 50 VAL A N 1
ATOM 389 C CA . VAL A 1 50 ? 35.844 1.74 -8.977 1 94.31 50 VAL A CA 1
ATOM 390 C C . VAL A 1 50 ? 36.438 3.016 -9.578 1 94.31 50 VAL A C 1
ATOM 392 O O . VAL A 1 50 ? 36.719 3.973 -8.852 1 94.31 50 VAL A O 1
ATOM 395 N N . LEU A 1 51 ? 36.5 3.104 -10.883 1 93.19 51 LEU A N 1
ATOM 396 C CA . LEU A 1 51 ? 37.281 4.16 -11.516 1 93.19 51 LEU A CA 1
ATOM 397 C C . LEU A 1 51 ? 36.375 5.297 -11.992 1 93.19 51 LEU A C 1
ATOM 399 O O . LEU A 1 51 ? 36.781 6.457 -12 1 93.19 51 LEU A O 1
ATOM 403 N N . PHE A 1 52 ? 35.156 4.969 -12.352 1 92.31 52 PHE A N 1
ATOM 404 C CA . PHE A 1 52 ? 34.375 5.992 -13.031 1 92.31 52 PHE A CA 1
ATOM 405 C C . PHE A 1 52 ? 33.188 6.418 -12.188 1 92.31 52 PHE A C 1
ATOM 407 O O . PHE A 1 52 ? 33 7.605 -11.898 1 92.31 52 PHE A O 1
ATOM 414 N N . GLU A 1 53 ? 32.312 5.406 -11.836 1 93.94 53 GLU A N 1
ATOM 415 C CA . GLU A 1 53 ? 31.094 5.734 -11.117 1 93.94 53 GLU A CA 1
ATOM 416 C C . GLU A 1 53 ? 30.906 4.824 -9.906 1 93.94 53 GLU A C 1
ATOM 418 O O . GLU A 1 53 ? 30.109 3.885 -9.953 1 93.94 53 GLU A O 1
ATOM 423 N N . PRO A 1 54 ? 31.375 5.188 -8.797 1 92.56 54 PRO A N 1
ATOM 424 C CA . PRO A 1 54 ? 31.266 4.348 -7.605 1 92.56 54 PRO A CA 1
ATOM 425 C C . PRO A 1 54 ? 29.828 4.191 -7.125 1 92.56 54 PRO A C 1
ATOM 427 O O . PRO A 1 54 ? 29.516 3.221 -6.43 1 92.56 54 PRO A O 1
ATOM 430 N N . ILE A 1 55 ? 28.938 5.051 -7.543 1 94.69 55 ILE A N 1
ATOM 431 C CA . ILE A 1 55 ? 27.547 5.004 -7.098 1 94.69 55 ILE A CA 1
ATOM 432 C C . ILE A 1 55 ? 26.844 3.803 -7.723 1 94.69 55 ILE A C 1
ATOM 434 O O . ILE A 1 55 ? 25.766 3.402 -7.273 1 94.69 55 ILE A O 1
ATOM 438 N N . ALA A 1 56 ? 27.453 3.189 -8.695 1 96.69 56 ALA A N 1
ATOM 439 C CA . ALA A 1 56 ? 26.859 2.051 -9.398 1 96.69 56 ALA A CA 1
ATOM 440 C C . ALA A 1 56 ? 27.156 0.746 -8.664 1 96.69 56 ALA A C 1
ATOM 442 O O . ALA A 1 56 ? 26.766 -0.332 -9.117 1 96.69 56 ALA A O 1
ATOM 443 N N . TYR A 1 57 ? 27.75 0.797 -7.523 1 94.62 57 TYR A N 1
ATOM 444 C CA . TYR A 1 57 ? 28.109 -0.407 -6.785 1 94.62 57 TYR A CA 1
ATOM 445 C C . TYR A 1 57 ? 26.859 -1.107 -6.246 1 94.62 57 TYR A C 1
ATOM 447 O O . TYR A 1 57 ? 25.812 -0.488 -6.102 1 94.62 57 TYR A O 1
ATOM 455 N N . SER A 1 58 ? 26.906 -2.375 -5.984 1 94.94 58 SER A N 1
ATOM 456 C CA . SER A 1 58 ? 25.891 -3.184 -5.309 1 94.94 58 SER A CA 1
ATOM 457 C C . SER A 1 58 ? 24.547 -3.07 -6.004 1 94.94 58 SER A C 1
ATOM 459 O O . SER A 1 58 ? 24.469 -2.703 -7.18 1 94.94 58 SER A O 1
ATOM 461 N N . SER A 1 59 ? 23.5 -3.338 -5.395 1 94.19 59 SER A N 1
ATOM 462 C CA . SER A 1 59 ? 22.172 -3.416 -6.004 1 94.19 59 SER A CA 1
ATOM 463 C C . SER A 1 59 ? 21.641 -2.029 -6.332 1 94.19 59 SER A C 1
ATOM 465 O O . SER A 1 59 ? 20.922 -1.853 -7.324 1 94.19 59 SER A O 1
ATOM 467 N N . GLY A 1 60 ? 21.922 -0.987 -5.562 1 95.75 60 GLY A N 1
ATOM 468 C CA . GLY A 1 60 ? 21.391 0.353 -5.742 1 95.75 60 GLY A CA 1
ATOM 469 C C . GLY A 1 60 ? 20.047 0.556 -5.062 1 95.75 60 GLY A C 1
ATOM 470 O O . GLY A 1 60 ? 19.516 1.667 -5.047 1 95.75 60 GLY A O 1
ATOM 471 N N . ILE A 1 61 ? 19.5 -0.492 -4.379 1 96.06 61 ILE A N 1
ATOM 472 C CA . ILE A 1 61 ? 18.172 -0.45 -3.768 1 96.06 61 ILE A CA 1
ATOM 473 C C . ILE A 1 61 ? 18.172 0.536 -2.602 1 96.06 61 ILE A C 1
ATOM 475 O O . ILE A 1 61 ? 17.312 1.41 -2.518 1 96.06 61 ILE A O 1
ATOM 479 N N . PRO A 1 62 ? 19.203 0.488 -1.715 1 95.69 62 PRO A N 1
ATOM 480 C CA . PRO A 1 62 ? 19.219 1.449 -0.609 1 95.69 62 PRO A CA 1
ATOM 481 C C . PRO A 1 62 ? 19.297 2.896 -1.088 1 95.69 62 PRO A C 1
ATOM 483 O O . PRO A 1 62 ? 18.641 3.773 -0.523 1 95.69 62 PRO A O 1
ATOM 486 N N . GLU A 1 63 ? 20.031 3.154 -2.154 1 96.06 63 GLU A N 1
ATOM 487 C CA . GLU A 1 63 ? 20.188 4.504 -2.686 1 96.06 63 GLU A CA 1
ATOM 488 C C . GLU A 1 63 ? 18.906 5.008 -3.324 1 96.06 63 GLU A C 1
ATOM 490 O O . GLU A 1 63 ? 18.516 6.164 -3.131 1 96.06 63 GLU A O 1
ATOM 495 N N . VAL A 1 64 ? 18.266 4.148 -4.055 1 96.5 64 VAL A N 1
ATOM 496 C CA . VAL A 1 64 ? 17 4.531 -4.684 1 96.5 64 VAL A CA 1
ATOM 497 C C . VAL A 1 64 ? 15.945 4.789 -3.607 1 96.5 64 VAL A C 1
ATOM 499 O O . VAL A 1 64 ? 15.148 5.727 -3.717 1 96.5 64 VAL A O 1
ATOM 502 N N . LYS A 1 65 ? 15.938 3.939 -2.629 1 94.88 65 LYS A N 1
ATOM 503 C CA . LYS A 1 65 ? 15.039 4.125 -1.493 1 94.88 65 LYS A CA 1
ATOM 504 C C . LYS A 1 65 ? 15.242 5.496 -0.849 1 94.88 65 LYS A C 1
ATOM 506 O O . LYS A 1 65 ? 14.273 6.203 -0.563 1 94.88 65 LYS A O 1
ATOM 511 N N . CYS A 1 66 ? 16.469 5.875 -0.629 1 93.56 66 CYS A N 1
ATOM 512 C CA . CYS A 1 66 ? 16.766 7.164 -0.018 1 93.56 66 CYS A CA 1
ATOM 513 C C . CYS A 1 66 ? 16.359 8.312 -0.929 1 93.56 66 CYS A C 1
ATOM 515 O O . CYS A 1 66 ? 15.805 9.305 -0.466 1 93.56 66 CYS A O 1
ATOM 517 N N . TYR A 1 67 ? 16.641 8.141 -2.174 1 93.88 67 TYR A N 1
ATOM 518 C CA . TYR A 1 67 ? 16.266 9.18 -3.125 1 93.88 67 TYR A CA 1
ATOM 519 C C . TYR A 1 67 ? 14.758 9.391 -3.129 1 93.88 67 TYR A C 1
ATOM 521 O O . TYR A 1 67 ? 14.281 10.531 -3.127 1 93.88 67 TYR A O 1
ATOM 529 N N . LEU A 1 68 ? 14.023 8.352 -3.148 1 92.56 68 LEU A N 1
ATOM 530 C CA . LEU A 1 68 ? 12.562 8.414 -3.215 1 92.56 68 LEU A CA 1
ATOM 531 C C . LEU A 1 68 ? 11.992 9.016 -1.938 1 92.56 68 LEU A C 1
ATOM 533 O O . LEU A 1 68 ? 10.852 9.5 -1.932 1 92.56 68 LEU A O 1
ATOM 537 N N . ASN A 1 69 ? 12.773 8.953 -0.933 1 88.81 69 ASN A N 1
ATOM 538 C CA . ASN A 1 69 ? 12.297 9.5 0.332 1 88.81 69 ASN A CA 1
ATOM 539 C C . ASN A 1 69 ? 12.93 10.859 0.627 1 88.81 69 ASN A C 1
ATOM 541 O O . ASN A 1 69 ? 13.016 11.266 1.786 1 88.81 69 ASN A O 1
ATOM 545 N N . GLY A 1 70 ? 13.531 11.5 -0.343 1 84.19 70 GLY A N 1
ATOM 546 C CA . GLY A 1 70 ? 13.867 12.914 -0.233 1 84.19 70 GLY A CA 1
ATOM 547 C C . GLY A 1 70 ? 15.359 13.172 -0.104 1 84.19 70 GLY A C 1
ATOM 548 O O . GLY A 1 70 ? 15.781 14.312 0.097 1 84.19 70 GLY A O 1
ATOM 549 N N . VAL A 1 71 ? 16.172 12.164 -0.242 1 87.31 71 VAL A N 1
ATOM 550 C CA . VAL A 1 71 ? 17.625 12.359 -0.146 1 87.31 71 VAL A CA 1
ATOM 551 C C . VAL A 1 71 ? 18.219 12.492 -1.545 1 87.31 71 VAL A C 1
ATOM 553 O O . VAL A 1 71 ? 18.094 11.578 -2.367 1 87.31 71 VAL A O 1
ATOM 556 N N . ARG A 1 72 ? 18.797 13.562 -1.751 1 85.25 72 ARG A N 1
ATOM 557 C CA . ARG A 1 72 ? 19.422 13.742 -3.055 1 85.25 72 ARG A CA 1
ATOM 558 C C . ARG A 1 72 ? 20.812 13.094 -3.096 1 85.25 72 ARG A C 1
ATOM 560 O O . ARG A 1 72 ? 21.703 13.461 -2.324 1 85.25 72 ARG A O 1
ATOM 567 N N . ILE A 1 73 ? 20.938 12.172 -3.842 1 90.69 73 ILE A N 1
ATOM 568 C CA . ILE A 1 73 ? 22.219 11.484 -4.027 1 90.69 73 ILE A CA 1
ATOM 569 C C . ILE A 1 73 ? 22.797 11.836 -5.395 1 90.69 73 ILE A C 1
ATOM 571 O O . ILE A 1 73 ? 22.219 11.477 -6.43 1 90.69 73 ILE A O 1
ATOM 575 N N . PRO A 1 74 ? 23.875 12.43 -5.391 1 88.25 74 PRO A N 1
ATOM 576 C CA . PRO A 1 74 ? 24.453 12.875 -6.664 1 88.25 74 PRO A CA 1
ATOM 577 C C . PRO A 1 74 ? 24.797 11.703 -7.59 1 88.25 74 PRO A C 1
ATOM 579 O O . PRO A 1 74 ? 25.25 10.656 -7.129 1 88.25 74 PRO A O 1
ATOM 582 N N . ARG A 1 75 ? 24.516 11.812 -8.844 1 91.25 75 ARG A N 1
ATOM 583 C CA . ARG A 1 75 ? 24.922 10.938 -9.938 1 91.25 75 ARG A CA 1
ATOM 584 C C . ARG A 1 75 ? 24.141 9.625 -9.922 1 91.25 75 ARG A C 1
ATOM 586 O O . ARG A 1 75 ? 24.391 8.734 -10.734 1 91.25 75 ARG A O 1
ATOM 593 N N . LEU A 1 76 ? 23.234 9.492 -9.055 1 94.12 76 LEU A N 1
ATOM 594 C CA . LEU A 1 76 ? 22.469 8.266 -8.906 1 94.12 76 LEU A CA 1
ATOM 595 C C . LEU A 1 76 ? 21.688 7.953 -10.18 1 94.12 76 LEU A C 1
ATOM 597 O O . LEU A 1 76 ? 21.609 6.789 -10.586 1 94.12 76 LEU A O 1
ATOM 601 N N . LEU A 1 77 ? 21.203 9.023 -10.844 1 93.44 77 LEU A N 1
ATOM 602 C CA . LEU A 1 77 ? 20.297 8.828 -11.969 1 93.44 77 LEU A CA 1
ATOM 603 C C . LEU A 1 77 ? 20.922 9.312 -13.273 1 93.44 77 LEU A C 1
ATOM 605 O O . LEU A 1 77 ? 20.219 9.789 -14.164 1 93.44 77 LEU A O 1
ATOM 609 N N . ARG A 1 78 ? 22.219 9.133 -13.391 1 91.5 78 ARG A N 1
ATOM 610 C CA . ARG A 1 78 ? 22.922 9.578 -14.586 1 91.5 78 ARG A CA 1
ATOM 611 C C . ARG A 1 78 ? 23.016 8.461 -15.617 1 91.5 78 ARG A C 1
ATOM 613 O O . ARG A 1 78 ? 22.906 7.277 -15.273 1 91.5 78 ARG A O 1
ATOM 620 N N . TRP A 1 79 ? 23.297 8.852 -16.797 1 91.06 79 TRP A N 1
ATOM 621 C CA . TRP A 1 79 ? 23.422 7.914 -17.922 1 91.06 79 TRP A CA 1
ATOM 622 C C . TRP A 1 79 ? 24.641 7.027 -17.75 1 91.06 79 TRP A C 1
ATOM 624 O O . TRP A 1 79 ? 24.609 5.844 -18.078 1 91.06 79 TRP A O 1
ATOM 634 N N . LYS A 1 80 ? 25.719 7.555 -17.266 1 92.81 80 LYS A N 1
ATOM 635 C CA . LYS A 1 80 ? 26.922 6.766 -17.047 1 92.81 80 LYS A CA 1
ATOM 636 C C . LYS A 1 80 ? 26.672 5.668 -16.016 1 92.81 80 LYS A C 1
ATOM 638 O O . LYS A 1 80 ? 27.156 4.539 -16.172 1 92.81 80 LYS A O 1
ATOM 643 N N . THR A 1 81 ? 25.984 6.066 -15 1 95 81 THR A N 1
ATOM 644 C CA . THR A 1 81 ? 25.641 5.094 -13.969 1 95 81 THR A CA 1
ATOM 645 C C . THR A 1 81 ? 24.781 3.98 -14.539 1 95 81 THR A C 1
ATOM 647 O O . THR A 1 81 ? 24.969 2.805 -14.227 1 95 81 THR A O 1
ATOM 650 N N . LEU A 1 82 ? 23.859 4.324 -15.422 1 96.06 82 LEU A N 1
ATOM 651 C CA . LEU A 1 82 ? 22.969 3.365 -16.078 1 96.06 82 LEU A CA 1
ATOM 652 C C . LEU A 1 82 ? 23.766 2.354 -16.891 1 96.06 82 LEU A C 1
ATOM 654 O O . LEU A 1 82 ? 23.562 1.145 -16.75 1 96.06 82 LEU A O 1
ATOM 658 N N . LEU A 1 83 ? 24.625 2.811 -17.672 1 96.06 83 LEU A N 1
ATOM 659 C CA . LEU A 1 83 ? 25.406 1.958 -18.562 1 96.06 83 LEU A CA 1
ATOM 660 C C . LEU A 1 83 ? 26.312 1.024 -17.766 1 96.06 83 LEU A C 1
ATOM 662 O O . LEU A 1 83 ? 26.438 -0.158 -18.094 1 96.06 83 LEU A O 1
ATOM 666 N N . ILE A 1 84 ? 26.938 1.541 -16.766 1 97.12 84 ILE A N 1
ATOM 667 C CA . ILE A 1 84 ? 27.844 0.746 -15.953 1 97.12 84 ILE A CA 1
ATOM 668 C C . ILE A 1 84 ? 27.062 -0.331 -15.203 1 97.12 84 ILE A C 1
ATOM 670 O O . ILE A 1 84 ? 27.547 -1.456 -15.039 1 97.12 84 ILE A O 1
ATOM 674 N N . LYS A 1 85 ? 25.891 -0.017 -14.773 1 97.06 85 LYS A N 1
ATOM 675 C CA . LYS A 1 85 ? 25.062 -0.995 -14.07 1 97.06 85 LYS A CA 1
ATOM 676 C C . LYS A 1 85 ? 24.609 -2.104 -15.016 1 97.06 85 LYS A C 1
ATOM 678 O O . LYS A 1 85 ? 24.594 -3.279 -14.641 1 97.06 85 LYS A O 1
ATOM 683 N N . ILE A 1 86 ? 24.203 -1.746 -16.234 1 97 86 ILE A N 1
ATOM 684 C CA . ILE A 1 86 ? 23.734 -2.723 -17.203 1 97 86 ILE A CA 1
ATOM 685 C C . ILE A 1 86 ? 24.891 -3.643 -17.609 1 97 86 ILE A C 1
ATOM 687 O O . ILE A 1 86 ? 24.797 -4.863 -17.453 1 97 86 ILE A O 1
ATOM 691 N N . VAL A 1 87 ? 25.938 -3.082 -18.031 1 97.12 87 VAL A N 1
ATOM 692 C CA . VAL A 1 87 ? 27.062 -3.852 -18.547 1 97.12 87 VAL A CA 1
ATOM 693 C C . VAL A 1 87 ? 27.75 -4.598 -17.406 1 97.12 87 VAL A C 1
ATOM 695 O O . VAL A 1 87 ? 28.125 -5.762 -17.547 1 97.12 87 VAL A O 1
ATOM 698 N N . GLY A 1 88 ? 27.891 -3.896 -16.312 1 96.88 88 GLY A N 1
ATOM 699 C CA . GLY A 1 88 ? 28.516 -4.523 -15.148 1 96.88 88 GLY A CA 1
ATOM 700 C C . GLY A 1 88 ? 27.734 -5.73 -14.648 1 96.88 88 GLY A C 1
ATOM 701 O O . GLY A 1 88 ? 28.328 -6.754 -14.305 1 96.88 88 GLY A O 1
ATOM 702 N N . SER A 1 89 ? 26.438 -5.621 -14.586 1 95.75 89 SER A N 1
ATOM 703 C CA . SER A 1 89 ? 25.609 -6.727 -14.109 1 95.75 89 SER A CA 1
ATOM 704 C C . SER A 1 89 ? 25.672 -7.914 -15.07 1 95.75 89 SER A C 1
ATOM 706 O O . SER A 1 89 ? 25.688 -9.07 -14.633 1 95.75 89 SER A O 1
ATOM 708 N N . ILE A 1 90 ? 25.719 -7.668 -16.359 1 95.38 90 ILE A N 1
ATOM 709 C CA . ILE A 1 90 ? 25.812 -8.711 -17.375 1 95.38 90 ILE A CA 1
ATOM 710 C C . ILE A 1 90 ? 27.125 -9.461 -17.234 1 95.38 90 ILE A C 1
ATOM 712 O O . ILE A 1 90 ? 27.141 -10.695 -17.172 1 95.38 90 ILE A O 1
ATOM 716 N N . LEU A 1 91 ? 28.172 -8.734 -17.094 1 96.5 91 LEU A N 1
ATOM 717 C CA . LEU A 1 91 ? 29.484 -9.336 -17.031 1 96.5 91 LEU A CA 1
ATOM 718 C C . LEU A 1 91 ? 29.703 -10.055 -15.703 1 96.5 91 LEU A C 1
ATOM 720 O O . LEU A 1 91 ? 30.312 -11.125 -15.664 1 96.5 91 LEU A O 1
ATOM 724 N N . ALA A 1 92 ? 29.219 -9.469 -14.664 1 95.19 92 ALA A N 1
ATOM 725 C CA . ALA A 1 92 ? 29.391 -10.086 -13.352 1 95.19 92 ALA A CA 1
ATOM 726 C C . ALA A 1 92 ? 28.625 -11.398 -13.258 1 95.19 92 ALA A C 1
ATOM 728 O O . ALA A 1 92 ? 29.141 -12.398 -12.766 1 95.19 92 ALA A O 1
ATOM 729 N N . THR A 1 93 ? 27.422 -11.398 -13.672 1 91.06 93 THR A N 1
ATOM 730 C CA . THR A 1 93 ? 26.609 -12.617 -13.617 1 91.06 93 THR A CA 1
ATOM 731 C C . THR A 1 93 ? 27.094 -13.633 -14.641 1 91.06 93 THR A C 1
ATOM 733 O O . THR A 1 93 ? 27.062 -14.844 -14.398 1 91.06 93 THR A O 1
ATOM 736 N N . GLY A 1 94 ? 27.531 -13.156 -15.734 1 90.31 94 GLY A N 1
ATOM 737 C CA . GLY A 1 94 ? 28.125 -14.039 -16.719 1 90.31 94 GLY A CA 1
ATOM 738 C C . GLY A 1 94 ? 29.422 -14.68 -16.25 1 90.31 94 GLY A C 1
ATOM 739 O O . GLY A 1 94 ? 29.75 -15.797 -16.641 1 90.31 94 GLY A O 1
ATOM 740 N N . GLY A 1 95 ? 30.172 -13.953 -15.445 1 89.19 95 GLY A N 1
ATOM 741 C CA . GLY A 1 95 ? 31.406 -14.469 -14.859 1 89.19 95 GLY A CA 1
ATOM 742 C C . GLY A 1 95 ? 31.172 -15.32 -13.633 1 89.19 95 GLY A C 1
ATOM 743 O O . GLY A 1 95 ? 32.125 -15.773 -12.992 1 89.19 95 GLY A O 1
ATOM 744 N N . ASN A 1 96 ? 29.953 -15.578 -13.273 1 84.88 96 ASN A N 1
ATOM 745 C CA . ASN A 1 96 ? 29.516 -16.469 -12.195 1 84.88 96 ASN A CA 1
ATOM 746 C C . ASN A 1 96 ? 29.875 -15.906 -10.828 1 84.88 96 ASN A C 1
ATOM 748 O O . ASN A 1 96 ? 30.641 -16.516 -10.086 1 84.88 96 ASN A O 1
ATOM 752 N N . VAL A 1 97 ? 29.391 -14.914 -10.461 1 86.81 97 VAL A N 1
ATOM 753 C CA . VAL A 1 97 ? 29.547 -14.375 -9.109 1 86.81 97 VAL A CA 1
ATOM 754 C C . VAL A 1 97 ? 28.312 -14.727 -8.273 1 86.81 97 VAL A C 1
ATOM 756 O O . VAL A 1 97 ? 27.266 -15.062 -8.812 1 86.81 97 VAL A O 1
ATOM 759 N N . ALA A 1 98 ? 28.516 -14.812 -7 1 92.69 98 ALA A N 1
ATOM 760 C CA . ALA A 1 98 ? 27.406 -15.086 -6.098 1 92.69 98 ALA A CA 1
ATOM 761 C C . ALA A 1 98 ? 26.531 -13.844 -5.902 1 92.69 98 ALA A C 1
ATOM 763 O O . ALA A 1 98 ? 26.453 -13.312 -4.793 1 92.69 98 ALA A O 1
ATOM 764 N N . GLY A 1 99 ? 25.953 -13.398 -6.949 1 92.12 99 GLY A N 1
ATOM 765 C CA . GLY A 1 99 ? 25.062 -12.242 -7.008 1 92.12 99 GLY A CA 1
ATOM 766 C C . GLY A 1 99 ? 24 -12.352 -8.086 1 92.12 99 GLY A C 1
ATOM 767 O O . GLY A 1 99 ? 24.016 -13.289 -8.883 1 92.12 99 GLY A O 1
ATOM 768 N N . ASP A 1 100 ? 23.047 -11.375 -8.008 1 90.75 100 ASP A N 1
ATOM 769 C CA . ASP A 1 100 ? 21.953 -11.469 -8.977 1 90.75 100 ASP A CA 1
ATOM 770 C C . ASP A 1 100 ? 21.812 -10.172 -9.773 1 90.75 100 ASP A C 1
ATOM 772 O O . ASP A 1 100 ? 22.406 -9.148 -9.406 1 90.75 100 ASP A O 1
ATOM 776 N N . LYS A 1 101 ? 21.109 -10.258 -10.82 1 90.12 101 LYS A N 1
ATOM 777 C CA . LYS A 1 101 ? 20.875 -9.102 -11.672 1 90.12 101 LYS A CA 1
ATOM 778 C C . LYS A 1 101 ? 19.578 -8.398 -11.281 1 90.12 101 LYS A C 1
ATOM 780 O O . LYS A 1 101 ? 19.328 -7.262 -11.688 1 90.12 101 LYS A O 1
ATOM 785 N N . GLU A 1 102 ? 18.75 -8.977 -10.414 1 87 102 GLU A N 1
ATOM 786 C CA . GLU A 1 102 ? 17.438 -8.438 -10.055 1 87 102 GLU A CA 1
ATOM 787 C C . GLU A 1 102 ? 17.578 -7.168 -9.227 1 87 102 GLU A C 1
ATOM 789 O O . GLU A 1 102 ? 16.797 -6.227 -9.383 1 87 102 GLU A O 1
ATOM 794 N N . GLY A 1 103 ? 18.516 -7.137 -8.344 1 89.94 103 GLY A N 1
ATOM 795 C CA . GLY A 1 103 ? 18.75 -5.945 -7.543 1 89.94 103 GLY A CA 1
ATOM 796 C C . GLY A 1 103 ? 19.016 -4.711 -8.375 1 89.94 103 GLY A C 1
ATOM 797 O O . GLY A 1 103 ? 18.281 -3.725 -8.297 1 89.94 103 GLY A O 1
ATOM 798 N N . PRO A 1 104 ? 19.953 -4.859 -9.227 1 95.44 104 PRO A N 1
ATOM 799 C CA . PRO A 1 104 ? 20.312 -3.727 -10.086 1 95.44 104 PRO A CA 1
ATOM 800 C C . PRO A 1 104 ? 19.172 -3.291 -11 1 95.44 104 PRO A C 1
ATOM 802 O O . PRO A 1 104 ? 19.125 -2.141 -11.438 1 95.44 104 PRO A O 1
ATOM 805 N N . LEU A 1 105 ? 18.281 -4.176 -11.305 1 95.38 105 LEU A N 1
ATOM 806 C CA . LEU A 1 105 ? 17.156 -3.834 -12.18 1 95.38 105 LEU A CA 1
ATOM 807 C C . LEU A 1 105 ? 16.297 -2.746 -11.555 1 95.38 105 LEU A C 1
ATOM 809 O O . LEU A 1 105 ? 15.664 -1.958 -12.266 1 95.38 105 LEU A O 1
ATOM 813 N N . VAL A 1 106 ? 16.25 -2.646 -10.234 1 96.06 106 VAL A N 1
ATOM 814 C CA . VAL A 1 106 ? 15.516 -1.586 -9.547 1 96.06 106 VAL A CA 1
ATOM 815 C C . VAL A 1 106 ? 16.141 -0.233 -9.867 1 96.06 106 VAL A C 1
ATOM 817 O O . VAL A 1 106 ? 15.445 0.722 -10.211 1 96.06 106 VAL A O 1
ATOM 820 N N . HIS A 1 107 ? 17.453 -0.247 -9.758 1 97.62 107 HIS A N 1
ATOM 821 C CA . HIS A 1 107 ? 18.188 0.976 -10.039 1 97.62 107 HIS A CA 1
ATOM 822 C C . HIS A 1 107 ? 18.141 1.33 -11.523 1 97.62 107 HIS A C 1
ATOM 824 O O . HIS A 1 107 ? 18 2.502 -11.883 1 97.62 107 HIS A O 1
ATOM 830 N N . ILE A 1 108 ? 18.25 0.368 -12.336 1 97.75 108 ILE A N 1
ATOM 831 C CA . ILE A 1 108 ? 18.172 0.568 -13.781 1 97.75 108 ILE A CA 1
ATOM 832 C C . ILE A 1 108 ? 16.797 1.117 -14.148 1 97.75 108 ILE A C 1
ATOM 834 O O . ILE A 1 108 ? 16.688 2.102 -14.891 1 97.75 108 ILE A O 1
ATOM 838 N N . GLY A 1 109 ? 15.758 0.461 -13.633 1 97.25 109 GLY A N 1
ATOM 839 C CA . GLY A 1 109 ? 14.414 0.954 -13.875 1 97.25 109 GLY A CA 1
ATOM 840 C C . GLY A 1 109 ? 14.203 2.373 -13.383 1 97.25 109 GLY A C 1
ATOM 841 O O . GLY A 1 109 ? 13.562 3.184 -14.062 1 97.25 109 GLY A O 1
ATOM 842 N N . ALA A 1 110 ? 14.719 2.705 -12.242 1 97.31 110 ALA A N 1
ATOM 843 C CA . ALA A 1 110 ? 14.617 4.043 -11.664 1 97.31 110 ALA A CA 1
ATOM 844 C C . ALA A 1 110 ? 15.289 5.078 -12.562 1 97.31 110 ALA A C 1
ATOM 846 O O . ALA A 1 110 ? 14.742 6.156 -12.797 1 97.31 110 ALA A O 1
ATOM 847 N N . THR A 1 111 ? 16.469 4.758 -13.094 1 96.56 111 THR A N 1
ATOM 848 C CA . THR A 1 111 ? 17.25 5.688 -13.906 1 96.56 111 THR A CA 1
ATOM 849 C C . THR A 1 111 ? 16.562 5.93 -15.25 1 96.56 111 THR A C 1
ATOM 851 O O . THR A 1 111 ? 16.516 7.062 -15.734 1 96.56 111 THR A O 1
ATOM 854 N N . VAL A 1 112 ? 16.031 4.887 -15.82 1 96.06 112 VAL A N 1
ATOM 855 C CA . VAL A 1 112 ? 15.328 5.027 -17.094 1 96.06 112 VAL A CA 1
ATOM 856 C C . VAL A 1 112 ? 14.086 5.895 -16.906 1 96.06 112 VAL A C 1
ATOM 858 O O . VAL A 1 112 ? 13.812 6.777 -17.719 1 96.06 112 VAL A O 1
ATOM 861 N N . ALA A 1 113 ? 13.367 5.621 -15.883 1 96 113 ALA A N 1
ATOM 862 C CA . ALA A 1 113 ? 12.148 6.387 -15.617 1 96 113 ALA A CA 1
ATOM 863 C C . ALA A 1 113 ? 12.477 7.855 -15.352 1 96 113 ALA A C 1
ATOM 865 O O . ALA A 1 113 ? 11.734 8.75 -15.758 1 96 113 ALA A O 1
ATOM 866 N N . ALA A 1 114 ? 13.562 8.094 -14.633 1 93.5 114 ALA A N 1
ATOM 867 C CA . ALA A 1 114 ? 14 9.461 -14.391 1 93.5 114 ALA A CA 1
ATOM 868 C C . ALA A 1 114 ? 14.312 10.18 -15.695 1 93.5 114 ALA A C 1
ATOM 870 O O . ALA A 1 114 ? 13.977 11.352 -15.867 1 93.5 114 ALA A O 1
ATOM 871 N N . ALA A 1 115 ? 14.945 9.477 -16.609 1 91.38 115 ALA A N 1
ATOM 872 C CA . ALA A 1 115 ? 15.289 10.047 -17.906 1 91.38 115 ALA A CA 1
ATOM 873 C C . ALA A 1 115 ? 14.039 10.367 -18.719 1 91.38 115 ALA A C 1
ATOM 875 O O . ALA A 1 115 ? 13.977 11.391 -19.391 1 91.38 115 ALA A O 1
ATOM 876 N N . ILE A 1 116 ? 13.07 9.555 -18.609 1 90.62 116 ILE A N 1
ATOM 877 C CA . ILE A 1 116 ? 11.836 9.75 -19.359 1 90.62 116 ILE A CA 1
ATOM 878 C C . ILE A 1 116 ? 11.07 10.945 -18.797 1 90.62 116 ILE A C 1
ATOM 880 O O . ILE A 1 116 ? 10.484 11.727 -19.547 1 90.62 116 ILE A O 1
ATOM 884 N N . SER A 1 117 ? 11.078 11.023 -17.516 1 89.38 117 SER A N 1
ATOM 885 C CA . SER A 1 117 ? 10.375 12.125 -16.875 1 89.38 117 SER A CA 1
ATOM 886 C C . SER A 1 117 ? 10.953 13.477 -17.281 1 89.38 117 SER A C 1
ATOM 888 O O . SER A 1 117 ? 10.219 14.453 -17.438 1 89.38 117 SER A O 1
ATOM 890 N N . GLN A 1 118 ? 12.211 13.547 -17.516 1 85.62 118 GLN A N 1
ATOM 891 C CA . GLN A 1 118 ? 12.891 14.797 -17.859 1 85.62 118 GLN A CA 1
ATOM 892 C C . GLN A 1 118 ? 12.914 15.016 -19.359 1 85.62 118 GLN A C 1
ATOM 894 O O . GLN A 1 118 ? 12.75 16.141 -19.844 1 85.62 118 GLN A O 1
ATOM 899 N N . GLY A 1 119 ? 12.961 13.977 -20.109 1 82.19 119 GLY A N 1
ATOM 900 C CA . GLY A 1 119 ? 13.102 14.062 -21.562 1 82.19 119 GLY A CA 1
ATOM 901 C C . GLY A 1 119 ? 14.344 14.812 -22 1 82.19 119 GLY A C 1
ATOM 902 O O . GLY A 1 119 ? 14.375 15.383 -23.094 1 82.19 119 GLY A O 1
ATOM 903 N N . LYS A 1 120 ? 15.203 15.047 -21.031 1 81.44 120 LYS A N 1
ATOM 904 C CA . LYS A 1 120 ? 16.438 15.797 -21.281 1 81.44 120 LYS A CA 1
ATOM 905 C C . LYS A 1 120 ? 17.641 15.062 -20.688 1 81.44 120 LYS A C 1
ATOM 907 O O . LYS A 1 120 ? 17.516 14.344 -19.703 1 81.44 120 LYS A O 1
ATOM 912 N N . SER A 1 121 ? 18.734 15.016 -21.422 1 78.5 121 SER A N 1
ATOM 913 C CA . SER A 1 121 ? 19.984 14.469 -20.922 1 78.5 121 SER A CA 1
ATOM 914 C C . SER A 1 121 ? 21.094 15.508 -20.969 1 78.5 121 SER A C 1
ATOM 916 O O . SER A 1 121 ? 21.375 16.078 -22.031 1 78.5 121 SER A O 1
ATOM 918 N N . SER A 1 122 ? 21.641 15.828 -19.812 1 73.94 122 SER A N 1
ATOM 919 C CA . SER A 1 122 ? 22.734 16.797 -19.766 1 73.94 122 SER A CA 1
ATOM 920 C C . SER A 1 122 ? 24.016 16.219 -20.344 1 73.94 122 SER A C 1
ATOM 922 O O . SER A 1 122 ? 24.797 16.938 -20.969 1 73.94 122 SER A O 1
ATOM 924 N N . SER A 1 123 ? 24.188 14.906 -20.203 1 73 123 SER A N 1
ATOM 925 C CA . SER A 1 123 ? 25.391 14.25 -20.703 1 73 123 SER A CA 1
ATOM 926 C C . SER A 1 123 ? 25.359 14.156 -22.234 1 73 123 SER A C 1
ATOM 928 O O . SER A 1 123 ? 26.375 14.352 -22.891 1 73 123 SER A O 1
ATOM 930 N N . LEU A 1 124 ? 24.156 13.906 -22.75 1 76.81 124 LEU A N 1
ATOM 931 C CA . LEU A 1 124 ? 24.031 13.766 -24.203 1 76.81 124 LEU A CA 1
ATOM 932 C C . LEU A 1 124 ? 23.609 15.086 -24.844 1 76.81 124 LEU A C 1
ATOM 934 O O . LEU A 1 124 ? 23.547 15.188 -26.062 1 76.81 124 LEU A O 1
ATOM 938 N N . LYS A 1 125 ? 23.391 16.109 -24.125 1 77.12 125 LYS A N 1
ATOM 939 C CA . LYS A 1 125 ? 23 17.453 -24.562 1 77.12 125 LYS A CA 1
ATOM 940 C C . LYS A 1 125 ? 21.766 17.391 -25.453 1 77.12 125 LYS A C 1
ATOM 942 O O . LYS A 1 125 ? 21.766 17.969 -26.562 1 77.12 125 LYS A O 1
ATOM 947 N N . PHE A 1 126 ? 20.859 16.531 -24.984 1 82.25 126 PHE A N 1
ATOM 948 C CA . PHE A 1 126 ? 19.625 16.344 -25.719 1 82.25 126 PHE A CA 1
ATOM 949 C C . PHE A 1 126 ? 18.422 16.812 -24.906 1 82.25 126 PHE A C 1
ATOM 951 O O . PHE A 1 126 ? 18.375 16.594 -23.703 1 82.25 126 PHE A O 1
ATOM 958 N N . ASP A 1 127 ? 17.5 17.719 -25.453 1 81.88 127 ASP A N 1
ATOM 959 C CA . ASP A 1 127 ? 16.266 18.156 -24.828 1 81.88 127 ASP A CA 1
ATOM 960 C C . ASP A 1 127 ? 15.07 17.984 -25.766 1 81.88 127 ASP A C 1
ATOM 962 O O . ASP A 1 127 ? 14.953 18.688 -26.766 1 81.88 127 ASP A O 1
ATOM 966 N N . SER A 1 128 ? 14.188 17.016 -25.578 1 80.81 128 SER A N 1
ATOM 967 C CA . SER A 1 128 ? 13.039 16.75 -26.438 1 80.81 128 SER A CA 1
ATOM 968 C C . SER A 1 128 ? 11.969 17.828 -26.281 1 80.81 128 SER A C 1
ATOM 970 O O . SER A 1 128 ? 11.172 18.062 -27.188 1 80.81 128 SER A O 1
ATOM 972 N N . GLY A 1 129 ? 11.922 18.547 -25.156 1 76.56 129 GLY A N 1
ATOM 973 C CA . GLY A 1 129 ? 10.977 19.625 -24.906 1 76.56 129 GLY A CA 1
ATOM 974 C C . GLY A 1 129 ? 9.555 19.141 -24.688 1 76.56 129 GLY A C 1
ATOM 975 O O . GLY A 1 129 ? 8.703 19.906 -24.219 1 76.56 129 GLY A O 1
ATOM 976 N N . ILE A 1 130 ? 9.195 17.906 -25.047 1 75.25 130 ILE A N 1
ATOM 977 C CA . ILE A 1 130 ? 7.824 17.406 -25.047 1 75.25 130 ILE A CA 1
ATOM 978 C C . ILE A 1 130 ? 7.379 17.125 -23.625 1 75.25 130 ILE A C 1
ATOM 980 O O . ILE A 1 130 ? 6.207 17.312 -23.281 1 75.25 130 ILE A O 1
ATOM 984 N N . LEU A 1 131 ? 8.234 16.844 -22.75 1 78.94 131 LEU A N 1
ATOM 985 C CA . LEU A 1 131 ? 7.832 16.422 -21.422 1 78.94 131 LEU A CA 1
ATOM 986 C C . LEU A 1 131 ? 8.203 17.469 -20.375 1 78.94 131 LEU A C 1
ATOM 988 O O . LEU A 1 131 ? 8.523 17.125 -19.234 1 78.94 131 LEU A O 1
ATOM 992 N N . LYS A 1 132 ? 8.109 18.672 -20.734 1 77.94 132 LYS A N 1
ATOM 993 C CA . LYS A 1 132 ? 8.484 19.766 -19.844 1 77.94 132 LYS A CA 1
ATOM 994 C C . LYS A 1 132 ? 7.543 19.844 -18.641 1 77.94 132 LYS A C 1
ATOM 996 O O . LYS A 1 132 ? 7.953 20.234 -17.547 1 77.94 132 LYS A O 1
ATOM 1001 N N . PHE A 1 133 ? 6.41 19.312 -18.891 1 75.5 133 PHE A N 1
ATOM 1002 C CA . PHE A 1 133 ? 5.375 19.406 -17.875 1 75.5 133 PHE A CA 1
ATOM 1003 C C . PHE A 1 133 ? 5.715 18.5 -16.688 1 75.5 133 PHE A C 1
ATOM 1005 O O . PHE A 1 133 ? 5.277 18.75 -15.562 1 75.5 133 PHE A O 1
ATOM 1012 N N . PHE A 1 134 ? 6.535 17.594 -16.875 1 79.19 134 PHE A N 1
ATOM 1013 C CA . PHE A 1 134 ? 6.828 16.609 -15.844 1 79.19 134 PHE A CA 1
ATOM 1014 C C . PHE A 1 134 ? 8.156 16.922 -15.164 1 79.19 134 PHE A C 1
ATOM 1016 O O . PHE A 1 134 ? 8.625 16.156 -14.32 1 79.19 134 PHE A O 1
ATOM 1023 N N . ARG A 1 135 ? 8.688 18.094 -15.492 1 81.25 135 ARG A N 1
ATOM 1024 C CA . ARG A 1 135 ? 10.016 18.406 -14.977 1 81.25 135 ARG A CA 1
ATOM 1025 C C . ARG A 1 135 ? 9.93 19.047 -13.594 1 81.25 135 ARG A C 1
ATOM 1027 O O . ARG A 1 135 ? 10.344 20.188 -13.406 1 81.25 135 ARG A O 1
ATOM 1034 N N . THR A 1 136 ? 9.422 18.344 -12.664 1 82.69 136 THR A N 1
ATOM 1035 C CA . THR A 1 136 ? 9.367 18.688 -11.242 1 82.69 136 THR A CA 1
ATOM 1036 C C . THR A 1 136 ? 9.82 17.5 -10.391 1 82.69 136 THR A C 1
ATOM 1038 O O . THR A 1 136 ? 9.758 16.344 -10.828 1 82.69 136 THR A O 1
ATOM 1041 N N . ASP A 1 137 ? 10.273 17.766 -9.25 1 83.44 137 ASP A N 1
ATOM 1042 C CA . ASP A 1 137 ? 10.773 16.719 -8.367 1 83.44 137 ASP A CA 1
ATOM 1043 C C . ASP A 1 137 ? 9.664 15.734 -8.008 1 83.44 137 ASP A C 1
ATOM 1045 O O . ASP A 1 137 ? 9.914 14.531 -7.875 1 83.44 137 ASP A O 1
ATOM 1049 N N . ASN A 1 138 ? 8.5 16.234 -7.852 1 83 138 ASN A N 1
ATOM 1050 C CA . ASN A 1 138 ? 7.387 15.359 -7.492 1 83 138 ASN A CA 1
ATOM 1051 C C . ASN A 1 138 ? 7.078 14.359 -8.602 1 83 138 ASN A C 1
ATOM 1053 O O . ASN A 1 138 ? 6.898 13.164 -8.336 1 83 138 ASN A O 1
ATOM 1057 N N . GLU A 1 139 ? 7.004 14.852 -9.773 1 87.19 139 GLU A N 1
ATOM 1058 C CA . GLU A 1 139 ? 6.723 13.977 -10.906 1 87.19 139 GLU A CA 1
ATOM 1059 C C . GLU A 1 139 ? 7.875 13 -11.148 1 87.19 139 GLU A C 1
ATOM 1061 O O . GLU A 1 139 ? 7.652 11.844 -11.5 1 87.19 139 GLU A O 1
ATOM 1066 N N . LYS A 1 140 ? 9.008 13.547 -11.031 1 90.19 140 LYS A N 1
ATOM 1067 C CA . LYS A 1 140 ? 10.18 12.688 -11.211 1 90.19 140 LYS A CA 1
ATOM 1068 C C . LYS A 1 140 ? 10.164 11.523 -10.234 1 90.19 140 LYS A C 1
ATOM 1070 O O . LYS A 1 140 ? 10.477 10.383 -10.602 1 90.19 140 LYS A O 1
ATOM 1075 N N . ARG A 1 141 ? 9.828 11.781 -9.062 1 91.12 141 ARG A N 1
ATOM 1076 C CA . ARG A 1 141 ? 9.773 10.719 -8.062 1 91.12 141 ARG A CA 1
ATOM 1077 C C . ARG A 1 141 ? 8.688 9.703 -8.406 1 91.12 141 ARG A C 1
ATOM 1079 O O . ARG A 1 141 ? 8.852 8.508 -8.156 1 91.12 141 ARG A O 1
ATOM 1086 N N . LEU A 1 142 ? 7.617 10.211 -8.945 1 91.5 142 LEU A N 1
ATOM 1087 C CA . LEU A 1 142 ? 6.555 9.312 -9.375 1 91.5 142 LEU A CA 1
ATOM 1088 C C . LEU A 1 142 ? 7.035 8.391 -10.484 1 91.5 142 LEU A C 1
ATOM 1090 O O . LEU A 1 142 ? 6.797 7.18 -10.445 1 91.5 142 LEU A O 1
ATOM 1094 N N . PHE A 1 143 ? 7.668 9 -11.406 1 94.56 143 PHE A N 1
ATOM 1095 C CA . PHE A 1 143 ? 8.203 8.211 -12.508 1 94.56 143 PHE A CA 1
ATOM 1096 C C . PHE A 1 143 ? 9.227 7.195 -12.008 1 94.56 143 PHE A C 1
ATOM 1098 O O . PHE A 1 143 ? 9.203 6.031 -12.422 1 94.56 143 PHE A O 1
ATOM 1105 N N . ILE A 1 144 ? 10.086 7.629 -11.148 1 95.94 144 ILE A N 1
ATOM 1106 C CA . ILE A 1 144 ? 11.133 6.762 -10.625 1 95.94 144 ILE A CA 1
ATOM 1107 C C . ILE A 1 144 ? 10.508 5.594 -9.867 1 95.94 144 ILE A C 1
ATOM 1109 O O . ILE A 1 144 ? 10.969 4.457 -9.969 1 95.94 144 ILE A O 1
ATOM 1113 N N . SER A 1 145 ? 9.445 5.879 -9.109 1 95.94 145 SER A N 1
ATOM 1114 C CA . SER A 1 145 ? 8.742 4.816 -8.398 1 95.94 145 SER A CA 1
ATOM 1115 C C . SER A 1 145 ? 8.172 3.793 -9.375 1 95.94 145 SER A C 1
ATOM 1117 O O . SER A 1 145 ? 8.242 2.586 -9.133 1 95.94 145 SER A O 1
ATOM 1119 N N . CYS A 1 146 ? 7.602 4.227 -10.438 1 96.38 146 CYS A N 1
ATOM 1120 C CA . CYS A 1 146 ? 7.074 3.338 -11.469 1 96.38 146 CYS A CA 1
ATOM 1121 C C . CYS A 1 146 ? 8.188 2.516 -12.109 1 96.38 146 CYS A C 1
ATOM 1123 O O . CYS A 1 146 ? 8.055 1.301 -12.266 1 96.38 146 CYS A O 1
ATOM 1125 N N . GLY A 1 147 ? 9.242 3.191 -12.438 1 97.44 147 GLY A N 1
ATOM 1126 C CA . GLY A 1 147 ? 10.359 2.508 -13.062 1 97.44 147 GLY A CA 1
ATOM 1127 C C . GLY A 1 147 ? 11.016 1.479 -12.156 1 97.44 147 GLY A C 1
ATOM 1128 O O . GLY A 1 147 ? 11.328 0.371 -12.594 1 97.44 147 GLY A O 1
ATOM 1129 N N . ALA A 1 148 ? 11.281 1.843 -10.93 1 97.44 148 ALA A N 1
ATOM 1130 C CA . ALA A 1 148 ? 11.875 0.919 -9.969 1 97.44 148 ALA A CA 1
ATOM 1131 C C . ALA A 1 148 ? 10.992 -0.303 -9.766 1 97.44 148 ALA A C 1
ATOM 1133 O O . ALA A 1 148 ? 11.484 -1.433 -9.695 1 97.44 148 ALA A O 1
ATOM 1134 N N . SER A 1 149 ? 9.68 -0.094 -9.672 1 96.88 149 SER A N 1
ATOM 1135 C CA . SER A 1 149 ? 8.734 -1.198 -9.539 1 96.88 149 SER A CA 1
ATOM 1136 C C . SER A 1 149 ? 8.766 -2.105 -10.766 1 96.88 149 SER A C 1
ATOM 1138 O O . SER A 1 149 ? 8.695 -3.328 -10.641 1 96.88 149 SER A O 1
ATOM 1140 N N . ALA A 1 150 ? 8.828 -1.518 -11.906 1 96.38 150 ALA A N 1
ATOM 1141 C CA . ALA A 1 150 ? 8.898 -2.275 -13.148 1 96.38 150 ALA A CA 1
ATOM 1142 C C . ALA A 1 150 ? 10.156 -3.137 -13.203 1 96.38 150 ALA A C 1
ATOM 1144 O O . ALA A 1 150 ? 10.141 -4.238 -13.758 1 96.38 150 ALA A O 1
ATOM 1145 N N . GLY A 1 151 ? 11.211 -2.611 -12.703 1 94.56 151 GLY A N 1
ATOM 1146 C CA . GLY A 1 151 ? 12.438 -3.389 -12.633 1 94.56 151 GLY A CA 1
ATOM 1147 C C . GLY A 1 151 ? 12.297 -4.66 -11.82 1 94.56 151 GLY A C 1
ATOM 1148 O O . GLY A 1 151 ? 12.703 -5.734 -12.266 1 94.56 151 GLY A O 1
ATOM 1149 N N . ILE A 1 152 ? 11.727 -4.566 -10.656 1 92.88 152 ILE A N 1
ATOM 1150 C CA . ILE A 1 152 ? 11.516 -5.734 -9.805 1 92.88 152 ILE A CA 1
ATOM 1151 C C . ILE A 1 152 ? 10.523 -6.684 -10.477 1 92.88 152 ILE A C 1
ATOM 1153 O O . ILE A 1 152 ? 10.711 -7.902 -10.453 1 92.88 152 ILE A O 1
ATOM 1157 N N . ALA A 1 153 ? 9.461 -6.117 -11.031 1 93 153 ALA A N 1
ATOM 1158 C CA . ALA A 1 153 ? 8.461 -6.926 -11.727 1 93 153 ALA A CA 1
ATOM 1159 C C . ALA A 1 153 ? 9.094 -7.754 -12.844 1 93 153 ALA A C 1
ATOM 1161 O O . ALA A 1 153 ? 8.812 -8.945 -12.977 1 93 153 ALA A O 1
ATOM 1162 N N . ALA A 1 154 ? 9.938 -7.145 -13.578 1 90.38 154 ALA A N 1
ATOM 1163 C CA . ALA A 1 154 ? 10.617 -7.832 -14.672 1 90.38 154 ALA A CA 1
ATOM 1164 C C . ALA A 1 154 ? 11.625 -8.852 -14.141 1 90.38 154 ALA A C 1
ATOM 1166 O O . ALA A 1 154 ? 11.773 -9.938 -14.711 1 90.38 154 ALA A O 1
ATOM 1167 N N . GLY A 1 155 ? 12.266 -8.523 -13.109 1 88.5 155 GLY A N 1
ATOM 1168 C CA . GLY A 1 155 ? 13.281 -9.398 -12.547 1 88.5 155 GLY A CA 1
ATOM 1169 C C . GLY A 1 155 ? 12.711 -10.688 -11.984 1 88.5 155 GLY A C 1
ATOM 1170 O O . GLY A 1 155 ? 13.312 -11.75 -12.125 1 88.5 155 GLY A O 1
ATOM 1171 N N . PHE A 1 156 ? 11.57 -10.641 -11.406 1 87.31 156 PHE A N 1
ATOM 1172 C CA . PHE A 1 156 ? 11.016 -11.805 -10.734 1 87.31 156 PHE A CA 1
ATOM 1173 C C . PHE A 1 156 ? 9.789 -12.328 -11.469 1 87.31 156 PHE A C 1
ATOM 1175 O O . PHE A 1 156 ? 9.242 -13.375 -11.117 1 87.31 156 PHE A O 1
ATOM 1182 N N . GLY A 1 157 ? 9.391 -11.609 -12.492 1 85.62 157 GLY A N 1
ATOM 1183 C CA . GLY A 1 157 ? 8.172 -12 -13.18 1 85.62 157 GLY A CA 1
ATOM 1184 C C . GLY A 1 157 ? 6.93 -11.859 -12.328 1 85.62 157 GLY A C 1
ATOM 1185 O O . GLY A 1 157 ? 6.051 -12.727 -12.352 1 85.62 157 GLY A O 1
ATOM 1186 N N . ALA A 1 158 ? 6.926 -10.914 -11.547 1 90.38 158 ALA A N 1
ATOM 1187 C CA . ALA A 1 158 ? 5.828 -10.695 -10.609 1 90.38 158 ALA A CA 1
ATOM 1188 C C . ALA A 1 158 ? 5.32 -9.258 -10.68 1 90.38 158 ALA A C 1
ATOM 1190 O O . ALA A 1 158 ? 5.789 -8.391 -9.938 1 90.38 158 ALA A O 1
ATOM 1191 N N . PRO A 1 159 ? 4.336 -9.023 -11.484 1 91.69 159 PRO A N 1
ATOM 1192 C CA . PRO A 1 159 ? 3.863 -7.645 -11.664 1 91.69 159 PRO A CA 1
ATOM 1193 C C . PRO A 1 159 ? 3.295 -7.047 -10.383 1 91.69 159 PRO A C 1
ATOM 1195 O O . PRO A 1 159 ? 3.586 -5.895 -10.047 1 91.69 159 PRO A O 1
ATOM 1198 N N . ILE A 1 160 ? 2.467 -7.758 -9.641 1 93.12 160 ILE A N 1
ATOM 1199 C CA . ILE A 1 160 ? 1.91 -7.238 -8.398 1 93.12 160 ILE A CA 1
ATOM 1200 C C . ILE A 1 160 ? 3.012 -7.133 -7.344 1 93.12 160 ILE A C 1
ATOM 1202 O O . ILE A 1 160 ? 3.043 -6.176 -6.566 1 93.12 160 ILE A O 1
ATOM 1206 N N . GLY A 1 161 ? 3.873 -8.148 -7.383 1 93.25 161 GLY A N 1
ATOM 1207 C CA . GLY A 1 161 ? 5.004 -8.125 -6.469 1 93.25 161 GLY A CA 1
ATOM 1208 C C . GLY A 1 161 ? 5.871 -6.891 -6.625 1 93.25 161 GLY A C 1
ATOM 1209 O O . GLY A 1 161 ? 6.371 -6.348 -5.637 1 93.25 161 GLY A O 1
ATOM 1210 N N . GLY A 1 162 ? 6.047 -6.465 -7.816 1 93.94 162 GLY A N 1
ATOM 1211 C CA . GLY A 1 162 ? 6.824 -5.258 -8.062 1 93.94 162 GLY A CA 1
ATOM 1212 C C . GLY A 1 162 ? 6.199 -4.012 -7.457 1 93.94 162 GLY A C 1
ATOM 1213 O O . GLY A 1 162 ? 6.902 -3.176 -6.887 1 93.94 162 GLY A O 1
ATOM 1214 N N . VAL A 1 163 ? 4.918 -3.877 -7.562 1 93.81 163 VAL A N 1
ATOM 1215 C CA . VAL A 1 163 ? 4.199 -2.742 -6.988 1 93.81 163 VAL A CA 1
ATOM 1216 C C . VAL A 1 163 ? 4.348 -2.75 -5.469 1 93.81 163 VAL A C 1
ATOM 1218 O O . VAL A 1 163 ? 4.68 -1.728 -4.867 1 93.81 163 VAL A O 1
ATOM 1221 N N . LEU A 1 164 ? 4.16 -3.885 -4.941 1 93.12 164 LEU A N 1
ATOM 1222 C CA . LEU A 1 164 ? 4.16 -4.012 -3.488 1 93.12 164 LEU A CA 1
ATOM 1223 C C . LEU A 1 164 ? 5.562 -3.814 -2.926 1 93.12 164 LEU A C 1
ATOM 1225 O O . LEU A 1 164 ? 5.723 -3.311 -1.812 1 93.12 164 LEU A O 1
ATOM 1229 N N . TYR A 1 165 ? 6.504 -4.168 -3.66 1 93.88 165 TYR A N 1
ATOM 1230 C CA . TYR A 1 165 ? 7.875 -3.965 -3.211 1 93.88 165 TYR A CA 1
ATOM 1231 C C . TYR A 1 165 ? 8.148 -2.486 -2.961 1 93.88 165 TYR A C 1
ATOM 1233 O O . TYR A 1 165 ? 8.812 -2.129 -1.982 1 93.88 165 TYR A O 1
ATOM 1241 N N . MET A 1 166 ? 7.707 -1.658 -3.83 1 93 166 MET A N 1
ATOM 1242 C CA . MET A 1 166 ? 7.902 -0.218 -3.686 1 93 166 MET A CA 1
ATOM 1243 C C . MET A 1 166 ? 7.082 0.329 -2.523 1 93 166 MET A C 1
ATOM 1245 O O . MET A 1 166 ? 7.504 1.269 -1.848 1 93 166 MET A O 1
ATOM 1249 N N . ILE A 1 167 ? 5.957 -0.262 -2.311 1 87.56 167 ILE A N 1
ATOM 1250 C CA . ILE A 1 167 ? 5.105 0.166 -1.208 1 87.56 167 ILE A CA 1
ATOM 1251 C C . ILE A 1 167 ? 5.758 -0.199 0.123 1 87.56 167 ILE A C 1
ATOM 1253 O O . ILE A 1 167 ? 5.738 0.591 1.069 1 87.56 167 ILE A O 1
ATOM 1257 N N . GLU A 1 168 ? 6.359 -1.345 0.176 1 88.69 168 GLU A N 1
ATOM 1258 C CA . GLU A 1 168 ? 6.879 -1.855 1.44 1 88.69 168 GLU A CA 1
ATOM 1259 C C . GLU A 1 168 ? 8.297 -1.359 1.694 1 88.69 168 GLU A C 1
ATOM 1261 O O . GLU A 1 168 ? 8.648 -1.02 2.826 1 88.69 168 GLU A O 1
ATOM 1266 N N . GLU A 1 169 ? 9.141 -1.326 0.654 1 88.31 169 GLU A N 1
ATOM 1267 C CA . GLU A 1 169 ? 10.562 -1.067 0.844 1 88.31 169 GLU A CA 1
ATOM 1268 C C . GLU A 1 169 ? 10.977 0.251 0.195 1 88.31 169 GLU A C 1
ATOM 1270 O O . GLU A 1 169 ? 12.016 0.822 0.542 1 88.31 169 GLU A O 1
ATOM 1275 N N . GLY A 1 170 ? 10.25 0.799 -0.673 1 87.06 170 GLY A N 1
ATOM 1276 C CA . GLY A 1 170 ? 10.719 1.912 -1.48 1 87.06 170 GLY A CA 1
ATOM 1277 C C . GLY A 1 170 ? 10.289 3.264 -0.941 1 87.06 170 GLY A C 1
ATOM 1278 O O . GLY A 1 170 ? 11.133 4.125 -0.672 1 87.06 170 GLY A O 1
ATOM 1279 N N . MET A 1 171 ? 8.977 3.398 -0.773 1 86.19 171 MET A N 1
ATOM 1280 C CA . MET A 1 171 ? 8.477 4.742 -0.495 1 86.19 171 MET A CA 1
ATOM 1281 C C . MET A 1 171 ? 7.793 4.801 0.866 1 86.19 171 MET A C 1
ATOM 1283 O O . MET A 1 171 ? 7.109 3.855 1.263 1 86.19 171 MET A O 1
ATOM 1287 N N . SER A 1 172 ? 7.965 5.969 1.434 1 78.25 172 SER A N 1
ATOM 1288 C CA . SER A 1 172 ? 7.285 6.215 2.701 1 78.25 172 SER A CA 1
ATOM 1289 C C . SER A 1 172 ? 5.891 6.789 2.479 1 78.25 172 SER A C 1
ATOM 1291 O O . SER A 1 172 ? 5 6.613 3.312 1 78.25 172 SER A O 1
ATOM 1293 N N . PHE A 1 173 ? 5.723 7.48 1.441 1 78.38 173 PHE A N 1
ATOM 1294 C CA . PHE A 1 173 ? 4.422 8.062 1.134 1 78.38 173 PHE A CA 1
ATOM 1295 C C . PHE A 1 173 ? 3.854 7.469 -0.149 1 78.38 173 PHE A C 1
ATOM 1297 O O . PHE A 1 173 ? 4.477 7.555 -1.209 1 78.38 173 PHE A O 1
ATOM 1304 N N . TRP A 1 174 ? 2.766 6.809 0.032 1 79.38 174 TRP A N 1
ATOM 1305 C CA . TRP A 1 174 ? 2.131 6.125 -1.09 1 79.38 174 TRP A CA 1
ATOM 1306 C C . TRP A 1 174 ? 0.704 6.621 -1.292 1 79.38 174 TRP A C 1
ATOM 1308 O O . TRP A 1 174 ? -0.042 6.797 -0.325 1 79.38 174 TRP A O 1
ATOM 1318 N N . SER A 1 175 ? 0.385 6.973 -2.51 1 79.06 175 SER A N 1
ATOM 1319 C CA . SER A 1 175 ? -0.948 7.473 -2.83 1 79.06 175 SER A CA 1
ATOM 1320 C C . SER A 1 175 ? -1.698 6.508 -3.74 1 79.06 175 SER A C 1
ATOM 1322 O O . SER A 1 175 ? -1.085 5.668 -4.402 1 79.06 175 SER A O 1
ATOM 1324 N N . ALA A 1 176 ? -3.008 6.609 -3.725 1 76.94 176 ALA A N 1
ATOM 1325 C CA . ALA A 1 176 ? -3.859 5.734 -4.527 1 76.94 176 ALA A CA 1
ATOM 1326 C C . ALA A 1 176 ? -3.6 5.934 -6.016 1 76.94 176 ALA A C 1
ATOM 1328 O O . ALA A 1 176 ? -3.498 4.965 -6.77 1 76.94 176 ALA A O 1
ATOM 1329 N N . PRO A 1 177 ? -3.455 7.102 -6.469 1 77.75 177 PRO A N 1
ATOM 1330 C CA . PRO A 1 177 ? -3.146 7.254 -7.895 1 77.75 177 PRO A CA 1
ATOM 1331 C C . PRO A 1 177 ? -1.811 6.621 -8.281 1 77.75 177 PRO A C 1
ATOM 1333 O O . PRO A 1 177 ? -1.681 6.059 -9.367 1 77.75 177 PRO A O 1
ATOM 1336 N N . LEU A 1 178 ? -0.846 6.809 -7.398 1 85.5 178 LEU A N 1
ATOM 1337 C CA . LEU A 1 178 ? 0.451 6.191 -7.656 1 85.5 178 LEU A CA 1
ATOM 1338 C C . LEU A 1 178 ? 0.315 4.68 -7.789 1 85.5 178 LEU A C 1
ATOM 1340 O O . LEU A 1 178 ? 1.024 4.055 -8.578 1 85.5 178 LEU A O 1
ATOM 1344 N N . THR A 1 179 ? -0.587 4.105 -7.055 1 85.44 179 THR A N 1
ATOM 1345 C CA . THR A 1 179 ? -0.837 2.672 -7.145 1 85.44 179 THR A CA 1
ATOM 1346 C C . THR A 1 179 ? -1.305 2.291 -8.547 1 85.44 179 THR A C 1
ATOM 1348 O O . THR A 1 179 ? -0.823 1.314 -9.125 1 85.44 179 THR A O 1
ATOM 1351 N N . ALA A 1 180 ? -2.188 3.037 -9.102 1 84.88 180 ALA A N 1
ATOM 1352 C CA . ALA A 1 180 ? -2.729 2.748 -10.422 1 84.88 180 ALA A CA 1
ATOM 1353 C C . ALA A 1 180 ? -1.651 2.875 -11.5 1 84.88 180 ALA A C 1
ATOM 1355 O O . ALA A 1 180 ? -1.568 2.045 -12.406 1 84.88 180 ALA A O 1
ATOM 1356 N N . PHE A 1 181 ? -0.782 3.893 -11.359 1 89.19 181 PHE A N 1
ATOM 1357 C CA . PHE A 1 181 ? 0.271 4.109 -12.344 1 89.19 181 PHE A CA 1
ATOM 1358 C C . PHE A 1 181 ? 1.318 3.006 -12.266 1 89.19 181 PHE A C 1
ATOM 1360 O O . PHE A 1 181 ? 1.766 2.496 -13.297 1 89.19 181 PHE A O 1
ATOM 1367 N N . THR A 1 182 ? 1.717 2.758 -11.094 1 93.19 182 THR A N 1
ATOM 1368 C CA . THR A 1 182 ? 2.723 1.719 -10.914 1 93.19 182 THR A CA 1
ATOM 1369 C C . THR A 1 182 ? 2.18 0.358 -11.336 1 93.19 182 THR A C 1
ATOM 1371 O O . THR A 1 182 ? 2.9 -0.448 -11.93 1 93.19 182 THR A O 1
ATOM 1374 N N . PHE A 1 183 ? 0.904 0.172 -11.016 1 90.19 183 PHE A N 1
ATOM 1375 C CA . PHE A 1 183 ? 0.21 -1.053 -11.391 1 90.19 183 PHE A CA 1
ATOM 1376 C C . PHE A 1 183 ? 0.232 -1.242 -12.906 1 90.19 183 PHE A C 1
ATOM 1378 O O . PHE A 1 183 ? 0.584 -2.316 -13.398 1 90.19 183 PHE A O 1
ATOM 1385 N N . PHE A 1 184 ? -0.066 -0.272 -13.586 1 89.81 184 PHE A N 1
ATOM 1386 C CA . PHE A 1 184 ? -0.107 -0.314 -15.039 1 89.81 184 PHE A CA 1
ATOM 1387 C C . PHE A 1 184 ? 1.296 -0.447 -15.617 1 89.81 184 PHE A C 1
ATOM 1389 O O . PHE A 1 184 ? 1.51 -1.19 -16.578 1 89.81 184 PHE A O 1
ATOM 1396 N N . CYS A 1 185 ? 2.205 0.304 -15.07 1 94.56 185 CYS A N 1
ATOM 1397 C CA . CYS A 1 185 ? 3.588 0.246 -15.531 1 94.56 185 CYS A CA 1
ATOM 1398 C C . CYS A 1 185 ? 4.156 -1.158 -15.375 1 94.56 185 CYS A C 1
ATOM 1400 O O . CYS A 1 185 ? 4.824 -1.666 -16.281 1 94.56 185 CYS A O 1
ATOM 1402 N N . CYS A 1 186 ? 3.916 -1.803 -14.266 1 94.44 186 CYS A N 1
ATOM 1403 C CA . CYS A 1 186 ? 4.398 -3.158 -14.023 1 94.44 186 CYS A CA 1
ATOM 1404 C C . CYS A 1 186 ? 3.754 -4.148 -14.984 1 94.44 186 CYS A C 1
ATOM 1406 O O . CYS A 1 186 ? 4.426 -5.043 -15.5 1 94.44 186 CYS A O 1
ATOM 1408 N N . ALA A 1 187 ? 2.449 -3.99 -15.266 1 89.94 187 ALA A N 1
ATOM 1409 C CA . ALA A 1 187 ? 1.755 -4.852 -16.219 1 89.94 187 ALA A CA 1
ATOM 1410 C C . ALA A 1 187 ? 2.369 -4.738 -17.609 1 89.94 187 ALA A C 1
ATOM 1412 O O . ALA A 1 187 ? 2.574 -5.75 -18.281 1 89.94 187 ALA A O 1
ATOM 1413 N N . CYS A 1 188 ? 2.688 -3.559 -18 1 89.94 188 CYS A N 1
ATOM 1414 C CA . CYS A 1 188 ? 3.293 -3.33 -19.297 1 89.94 188 CYS A CA 1
ATOM 1415 C C . CYS A 1 188 ? 4.699 -3.916 -19.359 1 89.94 188 CYS A C 1
ATOM 1417 O O . CYS A 1 188 ? 5.102 -4.477 -20.375 1 89.94 188 CYS A O 1
ATOM 1419 N N . SER A 1 189 ? 5.41 -3.705 -18.281 1 92.19 189 SER A N 1
ATOM 1420 C CA . SER A 1 189 ? 6.781 -4.211 -18.234 1 92.19 189 SER A CA 1
ATOM 1421 C C . SER A 1 189 ? 6.812 -5.727 -18.375 1 92.19 189 SER A C 1
ATOM 1423 O O . SER A 1 189 ? 7.602 -6.266 -19.156 1 92.19 189 SER A O 1
ATOM 1425 N N . ILE A 1 190 ? 5.965 -6.406 -17.688 1 88.06 190 ILE A N 1
ATOM 1426 C CA . ILE A 1 190 ? 5.934 -7.867 -17.734 1 88.06 190 ILE A CA 1
ATOM 1427 C C . ILE A 1 190 ? 5.414 -8.328 -19.094 1 88.06 190 ILE A C 1
ATOM 1429 O O . ILE A 1 190 ? 5.867 -9.336 -19.641 1 88.06 190 ILE A O 1
ATOM 1433 N N . SER A 1 191 ? 4.418 -7.652 -19.656 1 84.56 191 SER A N 1
ATOM 1434 C CA . SER A 1 191 ? 3.918 -7.98 -20.984 1 84.56 191 SER A CA 1
ATOM 1435 C C . SER A 1 191 ? 5.016 -7.848 -22.031 1 84.56 191 SER A C 1
ATOM 1437 O O . SER A 1 191 ? 5.125 -8.688 -22.922 1 84.56 191 SER A O 1
ATOM 1439 N N . ALA A 1 192 ? 5.766 -6.809 -21.891 1 86.56 192 ALA A N 1
ATOM 1440 C CA . ALA A 1 192 ? 6.883 -6.625 -22.812 1 86.56 192 ALA A CA 1
ATOM 1441 C C . ALA A 1 192 ? 7.934 -7.715 -22.625 1 86.56 192 ALA A C 1
ATOM 1443 O O . ALA A 1 192 ? 8.453 -8.25 -23.609 1 86.56 192 ALA A O 1
ATOM 1444 N N . LEU A 1 193 ? 8.25 -8 -21.422 1 86.88 193 LEU A N 1
ATOM 1445 C CA . LEU A 1 193 ? 9.227 -9.047 -21.141 1 86.88 193 LEU A CA 1
ATOM 1446 C C . LEU A 1 193 ? 8.773 -10.383 -21.734 1 86.88 193 LEU A C 1
ATOM 1448 O O . LEU A 1 193 ? 9.547 -11.07 -22.391 1 86.88 193 LEU A O 1
ATOM 1452 N N . ASN A 1 194 ? 7.527 -10.742 -21.484 1 81.44 194 ASN A N 1
ATOM 1453 C CA . ASN A 1 194 ? 6.996 -12.008 -21.984 1 81.44 194 ASN A CA 1
ATOM 1454 C C . ASN A 1 194 ? 6.969 -12.039 -23.5 1 81.44 194 ASN A C 1
ATOM 1456 O O . ASN A 1 194 ? 7.246 -13.078 -24.109 1 81.44 194 ASN A O 1
ATOM 1460 N N . PHE A 1 195 ? 6.672 -10.93 -24.062 1 81.19 195 PHE A N 1
ATOM 1461 C CA . PHE A 1 195 ? 6.605 -10.836 -25.516 1 81.19 195 PHE A CA 1
ATOM 1462 C C . PHE A 1 195 ? 7.98 -11.062 -26.125 1 81.19 195 PHE A C 1
ATOM 1464 O O . PHE A 1 195 ? 8.125 -11.859 -27.062 1 81.19 195 PHE A O 1
ATOM 1471 N N . PHE A 1 196 ? 8.977 -10.461 -25.641 1 83.94 196 PHE A N 1
ATOM 1472 C CA . PHE A 1 196 ? 10.312 -10.547 -26.219 1 83.94 196 PHE A CA 1
ATOM 1473 C C . PHE A 1 196 ? 10.984 -11.859 -25.844 1 83.94 196 PHE A C 1
ATOM 1475 O O . PHE A 1 196 ? 11.727 -12.43 -26.656 1 83.94 196 PHE A O 1
ATOM 1482 N N . ARG A 1 197 ? 10.773 -12.305 -24.703 1 81.12 197 ARG A N 1
ATOM 1483 C CA . ARG A 1 197 ? 11.375 -13.57 -24.297 1 81.12 197 ARG A CA 1
ATOM 1484 C C . ARG A 1 197 ? 10.766 -14.734 -25.062 1 81.12 197 ARG A C 1
ATOM 1486 O O . ARG A 1 197 ? 11.484 -15.625 -25.531 1 81.12 197 ARG A O 1
ATOM 1493 N N . GLU A 1 198 ? 9.445 -14.82 -25.141 1 77.5 198 GLU A N 1
ATOM 1494 C CA . GLU A 1 198 ? 8.781 -15.883 -25.891 1 77.5 198 GLU A CA 1
ATOM 1495 C C . GLU A 1 198 ? 9.117 -15.805 -27.375 1 77.5 198 GLU A C 1
ATOM 1497 O O . GLU A 1 198 ? 9.281 -16.828 -28.031 1 77.5 198 GLU A O 1
ATOM 1502 N N . GLY A 1 199 ? 9.094 -14.617 -27.859 1 77.5 199 GLY A N 1
ATOM 1503 C CA . GLY A 1 199 ? 9.461 -14.445 -29.25 1 77.5 199 GLY A CA 1
ATOM 1504 C C . GLY A 1 199 ? 10.867 -14.93 -29.562 1 77.5 199 GLY A C 1
ATOM 1505 O O . GLY A 1 199 ? 11.109 -15.562 -30.594 1 77.5 199 GLY A O 1
ATOM 1506 N N . SER A 1 200 ? 11.75 -14.703 -28.688 1 78 200 SER A N 1
ATOM 1507 C CA . SER A 1 200 ? 13.141 -15.086 -28.906 1 78 200 SER A CA 1
ATOM 1508 C C . SER A 1 200 ? 13.352 -16.578 -28.688 1 78 200 SER A C 1
ATOM 1510 O O . SER A 1 200 ? 14.141 -17.219 -29.391 1 78 200 SER A O 1
ATOM 1512 N N . ASP A 1 201 ? 12.688 -17.156 -27.703 1 73.5 201 ASP A N 1
ATOM 1513 C CA . ASP A 1 201 ? 12.961 -18.531 -27.328 1 73.5 201 ASP A CA 1
ATOM 1514 C C . ASP A 1 201 ? 12.047 -19.5 -28.094 1 73.5 201 ASP A C 1
ATOM 1516 O O . ASP A 1 201 ? 12.438 -20.625 -28.375 1 73.5 201 ASP A O 1
ATOM 1520 N N . HIS A 1 202 ? 10.852 -19.125 -28.297 1 74.88 202 HIS A N 1
ATOM 1521 C CA . HIS A 1 202 ? 9.914 -20.047 -28.922 1 74.88 202 HIS A CA 1
ATOM 1522 C C . HIS A 1 202 ? 9.281 -19.438 -30.172 1 74.88 202 HIS A C 1
ATOM 1524 O O . HIS A 1 202 ? 9.961 -19.234 -31.188 1 74.88 202 HIS A O 1
ATOM 1530 N N . SER A 1 203 ? 8.023 -18.953 -29.953 1 75.94 203 SER A N 1
ATOM 1531 C CA . SER A 1 203 ? 7.266 -18.391 -31.078 1 75.94 203 SER A CA 1
ATOM 1532 C C . SER A 1 203 ? 6.664 -17.047 -30.719 1 75.94 203 SER A C 1
ATOM 1534 O O . SER A 1 203 ? 6.203 -16.844 -29.578 1 75.94 203 SER A O 1
ATOM 1536 N N . TRP A 1 204 ? 6.926 -16.281 -31.672 1 79.5 204 TRP A N 1
ATOM 1537 C CA . TRP A 1 204 ? 6.367 -14.953 -31.5 1 79.5 204 TRP A CA 1
ATOM 1538 C C . TRP A 1 204 ? 4.852 -15.008 -31.359 1 79.5 204 TRP A C 1
ATOM 1540 O O . TRP A 1 204 ? 4.188 -15.805 -32.031 1 79.5 204 TRP A O 1
ATOM 1550 N N . GLY A 1 205 ? 4.258 -14.414 -30.359 1 69.75 205 GLY A N 1
ATOM 1551 C CA . GLY A 1 205 ? 2.814 -14.328 -30.234 1 69.75 205 GLY A CA 1
ATOM 1552 C C . GLY A 1 205 ? 2.301 -14.938 -28.938 1 69.75 205 GLY A C 1
ATOM 1553 O O . GLY A 1 205 ? 1.112 -14.836 -28.625 1 69.75 205 GLY A O 1
ATOM 1554 N N . TYR A 1 206 ? 3.207 -15.688 -28.234 1 67.94 206 TYR A N 1
ATOM 1555 C CA . TYR A 1 206 ? 2.791 -16.297 -26.984 1 67.94 206 TYR A CA 1
ATOM 1556 C C . TYR A 1 206 ? 3.217 -15.438 -25.797 1 67.94 206 TYR A C 1
ATOM 1558 O O . TYR A 1 206 ? 4.199 -14.703 -25.875 1 67.94 206 TYR A O 1
ATOM 1566 N N . TRP A 1 207 ? 2.42 -15.391 -24.781 1 63.62 207 TRP A N 1
ATOM 1567 C CA . TRP A 1 207 ? 2.654 -14.516 -23.641 1 63.62 207 TRP A CA 1
ATOM 1568 C C . TRP A 1 207 ? 2.703 -15.312 -22.344 1 63.62 207 TRP A C 1
ATOM 1570 O O . TRP A 1 207 ? 2.375 -14.789 -21.266 1 63.62 207 TRP A O 1
ATOM 1580 N N . SER A 1 208 ? 2.918 -16.562 -22.344 1 59.94 208 SER A N 1
ATOM 1581 C CA . SER A 1 208 ? 2.764 -17.359 -21.125 1 59.94 208 SER A CA 1
ATOM 1582 C C . SER A 1 208 ? 4.082 -17.484 -20.375 1 59.94 208 SER A C 1
ATOM 1584 O O . SER A 1 208 ? 4.262 -18.406 -19.578 1 59.94 208 SER A O 1
ATOM 1586 N N . TYR A 1 209 ? 4.926 -16.562 -20.5 1 54.81 209 TYR A N 1
ATOM 1587 C CA . TYR A 1 209 ? 6.203 -16.766 -19.828 1 54.81 209 TYR A CA 1
ATOM 1588 C C . TYR A 1 209 ? 6.09 -16.453 -18.344 1 54.81 209 TYR A C 1
ATOM 1590 O O . TYR A 1 209 ? 5.461 -15.461 -17.953 1 54.81 209 TYR A O 1
ATOM 1598 N N . VAL A 1 210 ? 6.492 -17.562 -17.531 1 53.66 210 VAL A N 1
ATOM 1599 C CA . VAL A 1 210 ? 6.488 -17.453 -16.078 1 53.66 210 VAL A CA 1
ATOM 1600 C C . VAL A 1 210 ? 7.762 -16.766 -15.609 1 53.66 210 VAL A C 1
ATOM 1602 O O . VAL A 1 210 ? 8.867 -17.219 -15.906 1 53.66 210 VAL A O 1
ATOM 1605 N N . GLY A 1 211 ? 7.957 -15.602 -15.359 1 57.25 211 GLY A N 1
ATOM 1606 C CA . GLY A 1 211 ? 8.992 -14.828 -14.703 1 57.25 211 GLY A CA 1
ATOM 1607 C C . GLY A 1 211 ? 10.375 -15.453 -14.82 1 57.25 211 GLY A C 1
ATOM 1608 O O . GLY A 1 211 ? 10.523 -16.531 -15.398 1 57.25 211 GLY A O 1
ATOM 1609 N N . LEU A 1 212 ? 11.438 -14.828 -14.461 1 57 212 LEU A N 1
ATOM 1610 C CA . LEU A 1 212 ? 12.836 -15.242 -14.555 1 57 212 LEU A CA 1
ATOM 1611 C C . LEU A 1 212 ? 13.164 -16.297 -13.508 1 57 212 LEU A C 1
ATOM 1613 O O . LEU A 1 212 ? 14.109 -17.078 -13.68 1 57 212 LEU A O 1
ATOM 1617 N N . LEU A 1 213 ? 12.297 -16.328 -12.406 1 58.41 213 LEU A N 1
ATOM 1618 C CA . LEU A 1 213 ? 12.477 -17.312 -11.336 1 58.41 213 LEU A CA 1
ATOM 1619 C C . LEU A 1 213 ? 11.391 -18.375 -11.391 1 58.41 213 LEU A C 1
ATOM 1621 O O . LEU A 1 213 ? 10.211 -18.078 -11.18 1 58.41 213 LEU A O 1
ATOM 1625 N N . ASP A 1 214 ? 11.711 -19.469 -11.977 1 60.16 214 ASP A N 1
ATOM 1626 C CA . ASP A 1 214 ? 10.703 -20.516 -12.18 1 60.16 214 ASP A CA 1
ATOM 1627 C C . ASP A 1 214 ? 10.945 -21.688 -11.242 1 60.16 214 ASP A C 1
ATOM 1629 O O . ASP A 1 214 ? 11.914 -22.438 -11.398 1 60.16 214 ASP A O 1
ATOM 1633 N N . PHE A 1 215 ? 10.234 -21.797 -10.094 1 61.81 215 PHE A N 1
ATOM 1634 C CA . PHE A 1 215 ? 10.344 -22.891 -9.141 1 61.81 215 PHE A CA 1
ATOM 1635 C C . PHE A 1 215 ? 9.656 -24.141 -9.664 1 61.81 215 PHE A C 1
ATOM 1637 O O . PHE A 1 215 ? 9.695 -25.188 -9.031 1 61.81 215 PHE A O 1
ATOM 1644 N N . GLY A 1 216 ? 9.266 -24.125 -10.953 1 57 216 GLY A N 1
ATOM 1645 C CA . GLY A 1 216 ? 8.57 -25.266 -11.547 1 57 216 GLY A CA 1
ATOM 1646 C C . GLY A 1 216 ? 7.082 -25.266 -11.25 1 57 216 GLY A C 1
ATOM 1647 O O . GLY A 1 216 ? 6.652 -24.812 -10.195 1 57 216 GLY A O 1
ATOM 1648 N N . ARG A 1 217 ? 6.207 -25.328 -12.352 1 54.03 217 ARG A N 1
ATOM 1649 C CA . ARG A 1 217 ? 4.754 -25.391 -12.242 1 54.03 217 ARG A CA 1
ATOM 1650 C C . ARG A 1 217 ? 4.312 -26.641 -11.5 1 54.03 217 ARG A C 1
ATOM 1652 O O . ARG A 1 217 ? 4.578 -27.766 -11.945 1 54.03 217 ARG A O 1
ATOM 1659 N N . ARG A 1 218 ? 4.219 -26.5 -10.141 1 52.12 218 ARG A N 1
ATOM 1660 C CA . ARG A 1 218 ? 3.805 -27.719 -9.469 1 52.12 218 ARG A CA 1
ATOM 1661 C C . ARG A 1 218 ? 2.375 -27.609 -8.953 1 52.12 218 ARG A C 1
ATOM 1663 O O . ARG A 1 218 ? 1.93 -26.516 -8.578 1 52.12 218 ARG A O 1
ATOM 1670 N N . GLU A 1 219 ? 1.509 -28.375 -9.414 1 50.75 219 GLU A N 1
ATOM 1671 C CA . GLU A 1 219 ? 0.127 -28.453 -8.945 1 50.75 219 GLU A CA 1
ATOM 1672 C C . GLU A 1 219 ? 0.065 -28.781 -7.453 1 50.75 219 GLU A C 1
ATOM 1674 O O . GLU A 1 219 ? 0.816 -29.625 -6.965 1 50.75 219 GLU A O 1
ATOM 1679 N N . LEU A 1 220 ? -0.1 -27.766 -6.613 1 51.56 220 LEU A N 1
ATOM 1680 C CA . LEU A 1 220 ? -0.281 -28.062 -5.195 1 51.56 220 LEU A CA 1
ATOM 1681 C C . LEU A 1 220 ? -1.274 -29.203 -5.004 1 51.56 220 LEU A C 1
ATOM 1683 O O . LEU A 1 220 ? -2.479 -29.031 -5.199 1 51.56 220 LEU A O 1
ATOM 1687 N N . LEU A 1 221 ? -0.814 -30.469 -5.25 1 49.38 221 LEU A N 1
ATOM 1688 C CA . LEU A 1 221 ? -1.698 -31.625 -5.105 1 49.38 221 LEU A CA 1
ATOM 1689 C C . LEU A 1 221 ? -2.08 -31.828 -3.643 1 49.38 221 LEU A C 1
ATOM 1691 O O . LEU A 1 221 ? -3.059 -32.531 -3.344 1 49.38 221 LEU A O 1
ATOM 1695 N N . VAL A 1 222 ? -1.225 -31.422 -2.627 1 52.69 222 VAL A N 1
ATOM 1696 C CA . VAL A 1 222 ? -1.516 -31.969 -1.304 1 52.69 222 VAL A CA 1
ATOM 1697 C C . VAL A 1 222 ? -1.965 -30.844 -0.373 1 52.69 222 VAL A C 1
ATOM 1699 O O . VAL A 1 222 ? -1.295 -29.812 -0.265 1 52.69 222 VAL A O 1
ATOM 1702 N N . PRO A 1 223 ? -3.158 -31 0.222 1 61.94 223 PRO A N 1
ATOM 1703 C CA . PRO A 1 223 ? -3.695 -30.078 1.223 1 61.94 223 PRO A CA 1
ATOM 1704 C C . PRO A 1 223 ? -2.75 -29.875 2.402 1 61.94 223 PRO A C 1
ATOM 1706 O O . PRO A 1 223 ? -1.998 -30.781 2.766 1 61.94 223 PRO A O 1
ATOM 1709 N N . TYR A 1 224 ? -2.596 -28.703 2.926 1 73.25 224 TYR A N 1
ATOM 1710 C CA . TYR A 1 224 ? -1.807 -28.375 4.109 1 73.25 224 TYR A CA 1
ATOM 1711 C C . TYR A 1 224 ? -2.467 -28.922 5.371 1 73.25 224 TYR A C 1
ATOM 1713 O O . TYR A 1 224 ? -3.691 -28.875 5.508 1 73.25 224 TYR A O 1
ATOM 1721 N N . THR A 1 225 ? -1.659 -29.672 6.148 1 76.31 225 THR A N 1
ATOM 1722 C CA . THR A 1 225 ? -2.152 -30.234 7.402 1 76.31 225 THR A CA 1
ATOM 1723 C C . THR A 1 225 ? -1.58 -29.469 8.594 1 76.31 225 THR A C 1
ATOM 1725 O O . THR A 1 225 ? -0.525 -28.844 8.484 1 76.31 225 THR A O 1
ATOM 1728 N N . ILE A 1 226 ? -2.244 -29.5 9.719 1 78.19 226 ILE A N 1
ATOM 1729 C CA . ILE A 1 226 ? -1.838 -28.812 10.938 1 78.19 226 ILE A CA 1
ATOM 1730 C C . ILE A 1 226 ? -0.511 -29.375 11.438 1 78.19 226 ILE A C 1
ATOM 1732 O O . ILE A 1 226 ? 0.241 -28.688 12.141 1 78.19 226 ILE A O 1
ATOM 1736 N N . LYS A 1 227 ? -0.264 -30.578 11.023 1 81.31 227 LYS A N 1
ATOM 1737 C CA . LYS A 1 227 ? 0.952 -31.25 11.484 1 81.31 227 LYS A CA 1
ATOM 1738 C C . LYS A 1 227 ? 2.195 -30.594 10.891 1 81.31 227 LYS A C 1
ATOM 1740 O O . LYS A 1 227 ? 3.293 -30.734 11.438 1 81.31 227 LYS A O 1
ATOM 1745 N N . GLN A 1 228 ? 1.986 -29.859 9.867 1 85.31 228 GLN A N 1
ATOM 1746 C CA . GLN A 1 228 ? 3.123 -29.234 9.188 1 85.31 228 GLN A CA 1
ATOM 1747 C C . GLN A 1 228 ? 3.465 -27.891 9.797 1 85.31 228 GLN A C 1
ATOM 1749 O O . GLN A 1 228 ? 4.547 -27.344 9.562 1 85.31 228 GLN A O 1
ATOM 1754 N N . PHE A 1 229 ? 2.645 -27.328 10.711 1 85.12 229 PHE A N 1
ATOM 1755 C CA . PHE A 1 229 ? 2.771 -25.969 11.203 1 85.12 229 PHE A CA 1
ATOM 1756 C C . PHE A 1 229 ? 4.027 -25.812 12.062 1 85.12 229 PHE A C 1
ATOM 1758 O O . PHE A 1 229 ? 4.742 -24.812 11.945 1 85.12 229 PHE A O 1
ATOM 1765 N N . PRO A 1 230 ? 4.281 -26.781 12.875 1 89.12 230 PRO A N 1
ATOM 1766 C CA . PRO A 1 230 ? 5.5 -26.625 13.664 1 89.12 230 PRO A CA 1
ATOM 1767 C C . PRO A 1 230 ? 6.758 -26.531 12.805 1 89.12 230 PRO A C 1
ATOM 1769 O O . PRO A 1 230 ? 7.707 -25.828 13.156 1 89.12 230 PRO A O 1
ATOM 1772 N N . PHE A 1 231 ? 6.738 -27.172 11.703 1 91.12 231 PHE A N 1
ATOM 1773 C CA . PHE A 1 231 ? 7.902 -27.156 10.82 1 91.12 231 PHE A CA 1
ATOM 1774 C C . PHE A 1 231 ? 7.977 -25.844 10.062 1 91.12 231 PHE A C 1
ATOM 1776 O O . PHE A 1 231 ? 9.07 -25.375 9.727 1 91.12 231 PHE A O 1
ATOM 1783 N N . TYR A 1 232 ? 6.797 -25.281 9.773 1 91.44 232 TYR A N 1
ATOM 1784 C CA . TYR A 1 232 ? 6.797 -23.953 9.172 1 91.44 232 TYR A CA 1
ATOM 1785 C C . TYR A 1 232 ? 7.371 -22.922 10.133 1 91.44 232 TYR A C 1
ATOM 1787 O O . TYR A 1 232 ? 8.148 -22.047 9.727 1 91.44 232 TYR A O 1
ATOM 1795 N N . ILE A 1 233 ? 6.996 -23.047 11.375 1 94.12 233 ILE A N 1
ATOM 1796 C CA . ILE A 1 233 ? 7.496 -22.125 12.398 1 94.12 233 ILE A CA 1
ATOM 1797 C C . ILE A 1 233 ? 9.008 -22.297 12.555 1 94.12 233 ILE A C 1
ATOM 1799 O O . ILE A 1 233 ? 9.742 -21.312 12.641 1 94.12 233 ILE A O 1
ATOM 1803 N N . MET A 1 234 ? 9.414 -23.484 12.508 1 95.19 234 MET A N 1
ATOM 1804 C CA . MET A 1 234 ? 10.844 -23.781 12.633 1 95.19 234 MET A CA 1
ATOM 1805 C C . MET A 1 234 ? 11.625 -23.172 11.469 1 95.19 234 MET A C 1
ATOM 1807 O O . MET A 1 234 ? 12.695 -22.594 11.68 1 95.19 234 MET A O 1
ATOM 1811 N N . LEU A 1 235 ? 11.086 -23.297 10.344 1 95.81 235 LEU A N 1
ATOM 1812 C CA . LEU A 1 235 ? 11.734 -22.703 9.172 1 95.81 235 LEU A CA 1
ATOM 1813 C C . LEU A 1 235 ? 11.82 -21.188 9.297 1 95.81 235 LEU A C 1
ATOM 1815 O O . LEU A 1 235 ? 12.828 -20.594 8.898 1 95.81 235 LEU A O 1
ATOM 1819 N N . GLY A 1 236 ? 10.711 -20.578 9.742 1 97.38 236 GLY A N 1
ATOM 1820 C CA . GLY A 1 236 ? 10.727 -19.156 9.969 1 97.38 236 GLY A CA 1
ATOM 1821 C C . GLY A 1 236 ? 11.789 -18.719 10.961 1 97.38 236 GLY A C 1
ATOM 1822 O O . GLY A 1 236 ? 12.5 -17.734 10.734 1 97.38 236 GLY A O 1
ATOM 1823 N N . ILE A 1 237 ? 11.922 -19.469 12 1 97.94 237 ILE A N 1
ATOM 1824 C CA . ILE A 1 237 ? 12.922 -19.172 13.023 1 97.94 237 ILE A CA 1
ATOM 1825 C C . ILE A 1 237 ? 14.32 -19.344 12.445 1 97.94 237 ILE A C 1
ATOM 1827 O O . ILE A 1 237 ? 15.188 -18.484 12.625 1 97.94 237 ILE A O 1
ATOM 1831 N N . LEU A 1 238 ? 14.492 -20.391 11.727 1 97.88 238 LEU A N 1
ATOM 1832 C CA . LEU A 1 238 ? 15.789 -20.672 11.125 1 97.88 238 LEU A CA 1
ATOM 1833 C C . LEU A 1 238 ? 16.172 -19.578 10.125 1 97.88 238 LEU A C 1
ATOM 1835 O O . LEU A 1 238 ? 17.312 -19.109 10.117 1 97.88 238 LEU A O 1
ATOM 1839 N N . GLY A 1 239 ? 15.242 -19.234 9.312 1 98.38 239 GLY A N 1
ATOM 1840 C CA . GLY A 1 239 ? 15.5 -18.172 8.352 1 98.38 239 GLY A CA 1
ATOM 1841 C C . GLY A 1 239 ? 15.812 -16.844 9.008 1 98.38 239 GLY A C 1
ATOM 1842 O O . GLY A 1 239 ? 16.672 -16.094 8.531 1 98.38 239 GLY A O 1
ATOM 1843 N N . GLY A 1 240 ? 15.031 -16.531 10.047 1 98.31 240 GLY A N 1
ATOM 1844 C CA . GLY A 1 240 ? 15.312 -15.305 10.781 1 98.31 240 GLY A CA 1
ATOM 1845 C C . GLY A 1 240 ? 16.688 -15.289 11.422 1 98.31 240 GLY A C 1
ATOM 1846 O O . GLY A 1 240 ? 17.375 -14.273 11.398 1 98.31 240 GLY A O 1
ATOM 1847 N N . LEU A 1 241 ? 17.109 -16.391 11.93 1 98.44 241 LEU A N 1
ATOM 1848 C CA . LEU A 1 241 ? 18.406 -16.5 12.578 1 98.44 241 LEU A CA 1
ATOM 1849 C C . LEU A 1 241 ? 19.531 -16.438 11.547 1 98.44 241 LEU A C 1
ATOM 1851 O O . LEU A 1 241 ? 20.484 -15.688 11.719 1 98.44 241 LEU A O 1
ATOM 1855 N N . LEU A 1 242 ? 19.406 -17.219 10.5 1 98.56 242 LEU A N 1
ATOM 1856 C CA . LEU A 1 242 ? 20.422 -17.219 9.461 1 98.56 242 LEU A CA 1
ATOM 1857 C C . LEU A 1 242 ? 20.5 -15.859 8.773 1 98.56 242 LEU A C 1
ATOM 1859 O O . LEU A 1 242 ? 21.578 -15.406 8.391 1 98.56 242 LEU A O 1
ATOM 1863 N N . GLY A 1 243 ? 19.328 -15.273 8.57 1 98.56 243 GLY A N 1
ATOM 1864 C CA . GLY A 1 243 ? 19.328 -13.93 8.023 1 98.56 243 GLY A CA 1
ATOM 1865 C C . GLY A 1 243 ? 20.031 -12.922 8.914 1 98.56 243 GLY A C 1
ATOM 1866 O O . GLY A 1 243 ? 20.781 -12.07 8.43 1 98.56 243 GLY A O 1
ATOM 1867 N N . ALA A 1 244 ? 19.812 -13.016 10.195 1 98.56 244 ALA A N 1
ATOM 1868 C CA . ALA A 1 244 ? 20.469 -12.133 11.148 1 98.56 244 ALA A CA 1
ATOM 1869 C C . ALA A 1 244 ? 21.984 -12.352 11.156 1 98.56 244 ALA A C 1
ATOM 1871 O O . ALA A 1 244 ? 22.75 -11.398 11.25 1 98.56 244 ALA A O 1
ATOM 1872 N N . ILE A 1 245 ? 22.359 -13.57 11.078 1 98.5 245 ILE A N 1
ATOM 1873 C CA . ILE A 1 245 ? 23.781 -13.898 11.039 1 98.5 245 ILE A CA 1
ATOM 1874 C C . ILE A 1 245 ? 24.406 -13.344 9.766 1 98.5 245 ILE A C 1
ATOM 1876 O O . ILE A 1 245 ? 25.5 -12.773 9.797 1 98.5 245 ILE A O 1
ATOM 1880 N N . PHE A 1 246 ? 23.719 -13.555 8.703 1 98.62 246 PHE A N 1
ATOM 1881 C CA . PHE A 1 246 ? 24.156 -13.008 7.426 1 98.62 246 PHE A CA 1
ATOM 1882 C C . PHE A 1 246 ? 24.375 -11.5 7.531 1 98.62 246 PHE A C 1
ATOM 1884 O O . PHE A 1 246 ? 25.422 -10.992 7.113 1 98.62 246 PHE A O 1
ATOM 1891 N N . ASN A 1 247 ? 23.391 -10.797 8.07 1 98.56 247 ASN A N 1
ATOM 1892 C CA . ASN A 1 247 ? 23.469 -9.344 8.188 1 98.56 247 ASN A CA 1
ATOM 1893 C C . ASN A 1 247 ? 24.578 -8.914 9.141 1 98.56 247 ASN A C 1
ATOM 1895 O O . ASN A 1 247 ? 25.203 -7.863 8.938 1 98.56 247 ASN A O 1
ATOM 1899 N N . PHE A 1 248 ? 24.781 -9.688 10.148 1 98.06 248 PHE A N 1
ATOM 1900 C CA . PHE A 1 248 ? 25.828 -9.375 11.125 1 98.06 248 PHE A CA 1
ATOM 1901 C C . PHE A 1 248 ? 27.203 -9.422 10.469 1 98.06 248 PHE A C 1
ATOM 1903 O O . PHE A 1 248 ? 28 -8.484 10.609 1 98.06 248 PHE A O 1
ATOM 1910 N N . PHE A 1 249 ? 27.484 -10.438 9.773 1 97.94 249 PHE A N 1
ATOM 1911 C CA . PHE A 1 249 ? 28.781 -10.586 9.125 1 97.94 249 PHE A CA 1
ATOM 1912 C C . PHE A 1 249 ? 28.938 -9.586 7.992 1 97.94 249 PHE A C 1
ATOM 1914 O O . PHE A 1 249 ? 30.016 -9.023 7.793 1 97.94 249 PHE A O 1
ATOM 1921 N N . ASN A 1 250 ? 27.875 -9.359 7.246 1 98.06 250 ASN A N 1
ATOM 1922 C CA . ASN A 1 250 ? 27.953 -8.391 6.16 1 98.06 250 ASN A CA 1
ATOM 1923 C C . ASN A 1 250 ? 28.203 -6.98 6.691 1 98.06 250 ASN A C 1
ATOM 1925 O O . ASN A 1 250 ? 28.906 -6.188 6.055 1 98.06 250 ASN A O 1
ATOM 1929 N N . LYS A 1 251 ? 27.516 -6.648 7.793 1 97.69 251 LYS A N 1
ATOM 1930 C CA . LYS A 1 251 ? 27.75 -5.352 8.414 1 97.69 251 LYS A CA 1
ATOM 1931 C C . LYS A 1 251 ? 29.234 -5.164 8.758 1 97.69 251 LYS A C 1
ATOM 1933 O O . LYS A 1 251 ? 29.797 -4.102 8.508 1 97.69 251 LYS A O 1
ATOM 1938 N N . TRP A 1 252 ? 29.844 -6.199 9.25 1 96.69 252 TRP A N 1
ATOM 1939 C CA . TRP A 1 252 ? 31.266 -6.16 9.617 1 96.69 252 TRP A CA 1
ATOM 1940 C C . TRP A 1 252 ? 32.125 -5.961 8.383 1 96.69 252 TRP A C 1
ATOM 1942 O O . TRP A 1 252 ? 33.062 -5.137 8.391 1 96.69 252 TRP A O 1
ATOM 1952 N N . ILE A 1 253 ? 31.844 -6.621 7.383 1 96.62 253 ILE A N 1
ATOM 1953 C CA . ILE A 1 253 ? 32.625 -6.547 6.148 1 96.62 253 ILE A CA 1
ATOM 1954 C C . ILE A 1 253 ? 32.469 -5.164 5.523 1 96.62 253 ILE A C 1
ATOM 1956 O O . ILE A 1 253 ? 33.469 -4.539 5.137 1 96.62 253 ILE A O 1
ATOM 1960 N N . HIS A 1 254 ? 31.25 -4.73 5.445 1 95.56 254 HIS A N 1
ATOM 1961 C CA . HIS A 1 254 ? 30.969 -3.48 4.746 1 95.56 254 HIS A CA 1
ATOM 1962 C C . HIS A 1 254 ? 31.5 -2.283 5.523 1 95.56 254 HIS A C 1
ATOM 1964 O O . HIS A 1 254 ? 31.938 -1.289 4.93 1 95.56 254 HIS A O 1
ATOM 1970 N N . THR A 1 255 ? 31.484 -2.311 6.848 1 95.19 255 THR A N 1
ATOM 1971 C CA . THR A 1 255 ? 32.062 -1.24 7.66 1 95.19 255 THR A CA 1
ATOM 1972 C C . THR A 1 255 ? 33.562 -1.141 7.438 1 95.19 255 THR A C 1
ATOM 1974 O O . THR A 1 255 ? 34.125 -0.041 7.371 1 95.19 255 THR A O 1
ATOM 1977 N N . THR A 1 256 ? 34.219 -2.252 7.328 1 93.38 256 THR A N 1
ATOM 1978 C CA . THR A 1 256 ? 35.656 -2.279 7.07 1 93.38 256 THR A CA 1
ATOM 1979 C C . THR A 1 256 ? 35.969 -1.764 5.668 1 93.38 256 THR A C 1
ATOM 1981 O O . THR A 1 256 ? 36.969 -1.069 5.461 1 93.38 256 THR A O 1
ATOM 1984 N N . ARG A 1 257 ? 35.094 -2.055 4.727 1 93 257 ARG A N 1
ATOM 1985 C CA . ARG A 1 257 ? 35.25 -1.622 3.342 1 93 257 ARG A CA 1
ATOM 1986 C C . ARG A 1 257 ? 35.188 -0.103 3.234 1 93 257 ARG A C 1
ATOM 1988 O O . ARG A 1 257 ? 35.938 0.501 2.467 1 93 257 ARG A O 1
ATOM 1995 N N . VAL A 1 258 ? 34.312 0.436 3.924 1 89.38 258 VAL A N 1
ATOM 1996 C CA . VAL A 1 258 ? 34.094 1.877 3.844 1 89.38 258 VAL A CA 1
ATOM 1997 C C . VAL A 1 258 ? 35.281 2.611 4.477 1 89.38 258 VAL A C 1
ATOM 1999 O O . VAL A 1 258 ? 35.625 3.703 4.039 1 89.38 258 VAL A O 1
ATOM 2002 N N . LYS A 1 259 ? 35.906 1.977 5.434 1 88.81 259 LYS A N 1
ATOM 2003 C CA . LYS A 1 259 ? 37.062 2.57 6.07 1 88.81 259 LYS A CA 1
ATOM 2004 C C . LYS A 1 259 ? 38.281 2.553 5.129 1 88.81 259 LYS A C 1
ATOM 2006 O O . LYS A 1 259 ? 39.125 3.455 5.168 1 88.81 259 LYS A O 1
ATOM 2011 N N . LEU A 1 260 ? 38.281 1.548 4.297 1 86.06 260 LEU A N 1
ATOM 2012 C CA . LEU A 1 260 ? 39.406 1.392 3.363 1 86.06 260 LEU A CA 1
ATOM 2013 C C . LEU A 1 260 ? 39 1.825 1.959 1 86.06 260 LEU A C 1
ATOM 2015 O O . LEU A 1 260 ? 39.125 1.051 1.007 1 86.06 260 LEU A O 1
ATOM 2019 N N . LYS A 1 261 ? 38.562 2.949 1.771 1 78.38 261 LYS A N 1
ATOM 2020 C CA . LYS A 1 261 ? 37.844 3.379 0.563 1 78.38 261 LYS A CA 1
ATOM 2021 C C . LYS A 1 261 ? 38.844 3.76 -0.537 1 78.38 261 LYS A C 1
ATOM 2023 O O . LYS A 1 261 ? 38.438 4.258 -1.592 1 78.38 261 LYS A O 1
ATOM 2028 N N . HIS A 1 262 ? 40.094 3.246 -0.521 1 87.62 262 HIS A N 1
ATOM 2029 C CA . HIS A 1 262 ? 41.031 3.543 -1.587 1 87.62 262 HIS A CA 1
ATOM 2030 C C . HIS A 1 262 ? 40.781 2.678 -2.814 1 87.62 262 HIS A C 1
ATOM 2032 O O . HIS A 1 262 ? 40.5 1.484 -2.689 1 87.62 262 HIS A O 1
ATOM 2038 N N . PRO A 1 263 ? 40.812 3.184 -4.004 1 90.19 263 PRO A N 1
ATOM 2039 C CA . PRO A 1 263 ? 40.469 2.447 -5.223 1 90.19 263 PRO A CA 1
ATOM 2040 C C . PRO A 1 263 ? 41.375 1.222 -5.441 1 90.19 263 PRO A C 1
ATOM 2042 O O . PRO A 1 263 ? 40.906 0.198 -5.945 1 90.19 263 PRO A O 1
ATOM 2045 N N . VAL A 1 264 ? 42.594 1.312 -5.062 1 91.75 264 VAL A N 1
ATOM 2046 C CA . VAL A 1 264 ? 43.5 0.185 -5.246 1 91.75 264 VAL A CA 1
ATOM 2047 C C . VAL A 1 264 ? 43.094 -0.963 -4.324 1 91.75 264 VAL A C 1
ATOM 2049 O O . VAL A 1 264 ? 43.125 -2.129 -4.727 1 91.75 264 VAL A O 1
ATOM 2052 N N . VAL A 1 265 ? 42.75 -0.611 -3.143 1 93.06 265 VAL A N 1
ATOM 2053 C CA . VAL A 1 265 ? 42.344 -1.629 -2.182 1 93.06 265 VAL A CA 1
ATOM 2054 C C . VAL A 1 265 ? 41.031 -2.262 -2.635 1 93.06 265 VAL A C 1
ATOM 2056 O O . VAL A 1 265 ? 40.844 -3.475 -2.51 1 93.06 265 VAL A O 1
ATOM 2059 N N . GLN A 1 266 ? 40.219 -1.488 -3.139 1 93.06 266 GLN A N 1
ATOM 2060 C CA . GLN A 1 266 ? 38.969 -1.994 -3.65 1 93.06 266 GLN A CA 1
ATOM 2061 C C . GLN A 1 266 ? 39.188 -2.922 -4.844 1 93.06 266 GLN A C 1
ATOM 2063 O O . GLN A 1 266 ? 38.531 -3.955 -4.961 1 93.06 266 GLN A O 1
ATOM 2068 N N . GLY A 1 267 ? 40.062 -2.494 -5.676 1 92.81 267 GLY A N 1
ATOM 2069 C CA . GLY A 1 267 ? 40.375 -3.338 -6.816 1 92.81 267 GLY A CA 1
ATOM 2070 C C . GLY A 1 267 ? 40.969 -4.68 -6.418 1 92.81 267 GLY A C 1
ATOM 2071 O O . GLY A 1 267 ? 40.625 -5.711 -7.004 1 92.81 267 GLY A O 1
ATOM 2072 N N . LEU A 1 268 ? 41.781 -4.668 -5.414 1 94.75 268 LEU A N 1
ATOM 2073 C CA . LEU A 1 268 ? 42.375 -5.902 -4.93 1 94.75 268 LEU A CA 1
ATOM 2074 C C . LEU A 1 268 ? 41.344 -6.805 -4.281 1 94.75 268 LEU A C 1
ATOM 2076 O O . LEU A 1 268 ? 41.438 -8.031 -4.383 1 94.75 268 LEU A O 1
ATOM 2080 N N . GLU A 1 269 ? 40.469 -6.156 -3.615 1 95.19 269 GLU A N 1
ATOM 2081 C CA . GLU A 1 269 ? 39.406 -6.957 -3.033 1 95.19 269 GLU A CA 1
ATOM 2082 C C . GLU A 1 269 ? 38.562 -7.641 -4.113 1 95.19 269 GLU A C 1
ATOM 2084 O O . GLU A 1 269 ? 38.188 -8.797 -3.967 1 95.19 269 GLU A O 1
ATOM 2089 N N . MET A 1 270 ? 38.312 -6.895 -5.164 1 95.38 270 MET A N 1
ATOM 2090 C CA . MET A 1 270 ? 37.5 -7.461 -6.254 1 95.38 270 MET A CA 1
ATOM 2091 C C . MET A 1 270 ? 38.25 -8.594 -6.945 1 95.38 270 MET A C 1
ATOM 2093 O O . MET A 1 270 ? 37.656 -9.586 -7.352 1 95.38 270 MET A O 1
ATOM 2097 N N . LEU A 1 271 ? 39.531 -8.422 -7.027 1 95.88 271 LEU A N 1
ATOM 2098 C CA . LEU A 1 271 ? 40.344 -9.492 -7.598 1 95.88 271 LEU A CA 1
ATOM 2099 C C . LEU A 1 271 ? 40.312 -10.734 -6.711 1 95.88 271 LEU A C 1
ATOM 2101 O O . LEU A 1 271 ? 40.156 -11.852 -7.207 1 95.88 271 LEU A O 1
ATOM 2105 N N . ALA A 1 272 ? 40.406 -10.523 -5.457 1 96.62 272 ALA A N 1
ATOM 2106 C CA . ALA A 1 272 ? 40.375 -11.641 -4.512 1 96.62 272 ALA A CA 1
ATOM 2107 C C . ALA A 1 272 ? 39.031 -12.336 -4.539 1 96.62 272 ALA A C 1
ATOM 2109 O O . ALA A 1 272 ? 38.938 -13.562 -4.504 1 96.62 272 ALA A O 1
ATOM 2110 N N . LEU A 1 273 ? 38 -11.547 -4.559 1 96.56 273 LEU A N 1
ATOM 2111 C CA . LEU A 1 273 ? 36.656 -12.086 -4.59 1 96.56 273 LEU A CA 1
ATOM 2112 C C . LEU A 1 273 ? 36.406 -12.883 -5.867 1 96.56 273 LEU A C 1
ATOM 2114 O O . LEU A 1 273 ? 35.844 -13.992 -5.816 1 96.56 273 LEU A O 1
ATOM 2118 N N . GLY A 1 274 ? 36.781 -12.344 -7.004 1 96.5 274 GLY A N 1
ATOM 2119 C CA . GLY A 1 274 ? 36.625 -13.031 -8.273 1 96.5 274 GLY A CA 1
ATOM 2120 C C . GLY A 1 274 ? 37.406 -14.328 -8.352 1 96.5 274 GLY A C 1
ATOM 2121 O O . GLY A 1 274 ? 36.906 -15.344 -8.82 1 96.5 274 GLY A O 1
ATOM 2122 N N . LEU A 1 275 ? 38.625 -14.289 -7.852 1 96.94 275 LEU A N 1
ATOM 2123 C CA . LEU A 1 275 ? 39.5 -15.469 -7.879 1 96.94 275 LEU A CA 1
ATOM 2124 C C . LEU A 1 275 ? 38.969 -16.547 -6.949 1 96.94 275 LEU A C 1
ATOM 2126 O O . LEU A 1 275 ? 38.875 -17.719 -7.336 1 96.94 275 LEU A O 1
ATOM 2130 N N . THR A 1 276 ? 38.625 -16.125 -5.766 1 97.25 276 THR A N 1
ATOM 2131 C CA . THR A 1 276 ? 38.125 -17.109 -4.801 1 97.25 276 THR A CA 1
ATOM 2132 C C . THR A 1 276 ? 36.844 -17.766 -5.301 1 97.25 276 THR A C 1
ATOM 2134 O O . THR A 1 276 ? 36.688 -18.984 -5.207 1 97.25 276 THR A O 1
ATOM 2137 N N . THR A 1 277 ? 35.938 -17 -5.816 1 96.5 277 THR A N 1
ATOM 2138 C CA . THR A 1 277 ? 34.656 -17.516 -6.293 1 96.5 277 THR A CA 1
ATOM 2139 C C . THR A 1 277 ? 34.875 -18.469 -7.473 1 96.5 277 THR A C 1
ATOM 2141 O O . THR A 1 277 ? 34.312 -19.562 -7.508 1 96.5 277 THR A O 1
ATOM 2144 N N . SER A 1 278 ? 35.688 -18.094 -8.461 1 95.94 278 SER A N 1
ATOM 2145 C CA . SER A 1 278 ? 35.906 -18.906 -9.641 1 95.94 278 SER A CA 1
ATOM 2146 C C . SER A 1 278 ? 36.625 -20.203 -9.281 1 95.94 278 SER A C 1
ATOM 2148 O O . SER A 1 278 ? 36.344 -21.266 -9.844 1 95.94 278 SER A O 1
ATOM 2150 N N . VAL A 1 279 ? 37.5 -20.141 -8.367 1 96.56 279 VAL A N 1
ATOM 2151 C CA . VAL A 1 279 ? 38.219 -21.328 -7.945 1 96.56 279 VAL A CA 1
ATOM 2152 C C . VAL A 1 279 ? 37.281 -22.297 -7.246 1 96.56 279 VAL A C 1
ATOM 2154 O O . VAL A 1 279 ? 37.281 -23.5 -7.559 1 96.56 279 VAL A O 1
ATOM 2157 N N . LEU A 1 280 ? 36.531 -21.812 -6.355 1 96.44 280 LEU A N 1
ATOM 2158 C CA . LEU A 1 280 ? 35.625 -22.672 -5.602 1 96.44 280 LEU A CA 1
ATOM 2159 C C . LEU A 1 280 ? 34.531 -23.25 -6.512 1 96.44 280 LEU A C 1
ATOM 2161 O O . LEU A 1 280 ? 34.125 -24.391 -6.34 1 96.44 280 LEU A O 1
ATOM 2165 N N . PHE A 1 281 ? 34.062 -22.484 -7.48 1 93.75 281 PHE A N 1
ATOM 2166 C CA . PHE A 1 281 ? 33.031 -22.922 -8.383 1 93.75 281 PHE A CA 1
ATOM 2167 C C . PHE A 1 281 ? 33.5 -24.047 -9.281 1 93.75 281 PHE A C 1
ATOM 2169 O O . PHE A 1 281 ? 32.719 -24.891 -9.734 1 93.75 281 PHE A O 1
ATOM 2176 N N . TYR A 1 282 ? 34.812 -24.094 -9.508 1 93.25 282 TYR A N 1
ATOM 2177 C CA . TYR A 1 282 ? 35.344 -25.156 -10.344 1 93.25 282 TYR A CA 1
ATOM 2178 C C . TYR A 1 282 ? 35.75 -26.359 -9.5 1 93.25 282 TYR A C 1
ATOM 2180 O O . TYR A 1 282 ? 35.469 -27.5 -9.859 1 93.25 282 TYR A O 1
ATOM 2188 N N . ILE A 1 283 ? 36.344 -26.141 -8.336 1 94.44 283 ILE A N 1
ATOM 2189 C CA . ILE A 1 283 ? 36.969 -27.188 -7.547 1 94.44 283 ILE A CA 1
ATOM 2190 C C . ILE A 1 283 ? 35.906 -28.047 -6.863 1 94.44 283 ILE A C 1
ATOM 2192 O O . ILE A 1 283 ? 36.062 -29.266 -6.762 1 94.44 283 ILE A O 1
ATOM 2196 N N . ILE A 1 284 ? 34.906 -27.484 -6.434 1 93.94 284 ILE A N 1
ATOM 2197 C CA . ILE A 1 284 ? 33.906 -28.219 -5.641 1 93.94 284 ILE A CA 1
ATOM 2198 C C . ILE A 1 284 ? 33.219 -29.25 -6.512 1 93.94 284 ILE A C 1
ATOM 2200 O O . ILE A 1 284 ? 33.188 -30.438 -6.172 1 93.94 284 ILE A O 1
ATOM 2204 N N . PRO A 1 285 ? 32.688 -28.859 -7.684 1 91.06 285 PRO A N 1
ATOM 2205 C CA . PRO A 1 285 ? 32.031 -29.891 -8.508 1 91.06 285 PRO A CA 1
ATOM 2206 C C . PRO A 1 285 ? 33.031 -30.875 -9.086 1 91.06 285 PRO A C 1
ATOM 2208 O O . PRO A 1 285 ? 32.688 -32.031 -9.398 1 91.06 285 PRO A O 1
ATOM 2211 N N . TYR A 1 286 ? 34.281 -30.484 -9.195 1 89.88 286 TYR A N 1
ATOM 2212 C CA . TYR A 1 286 ? 35.312 -31.375 -9.734 1 89.88 286 TYR A CA 1
ATOM 2213 C C . TYR A 1 286 ? 35.688 -32.469 -8.719 1 89.88 286 TYR A C 1
ATOM 2215 O O . TYR A 1 286 ? 35.75 -33.656 -9.07 1 89.88 286 TYR A O 1
ATOM 2223 N N . TYR A 1 287 ? 35.875 -32.094 -7.473 1 90.81 287 TYR A N 1
ATOM 2224 C CA . TYR A 1 287 ? 36.312 -33.062 -6.461 1 90.81 287 TYR A CA 1
ATOM 2225 C C . TYR A 1 287 ? 35.125 -33.781 -5.84 1 90.81 287 TYR A C 1
ATOM 2227 O O . TYR A 1 287 ? 35.281 -34.906 -5.324 1 90.81 287 TYR A O 1
ATOM 2235 N N . TYR A 1 288 ? 34 -33.219 -5.859 1 90.38 288 TYR A N 1
ATOM 2236 C CA . TYR A 1 288 ? 32.781 -33.875 -5.352 1 90.38 288 TYR A CA 1
ATOM 2237 C C . TYR A 1 288 ? 31.703 -33.906 -6.418 1 90.38 288 TYR A C 1
ATOM 2239 O O . TYR A 1 288 ? 30.672 -33.25 -6.277 1 90.38 288 TYR A O 1
ATOM 2247 N N . PRO A 1 289 ? 31.984 -34.781 -7.422 1 86.62 289 PRO A N 1
ATOM 2248 C CA . PRO A 1 289 ? 30.969 -34.844 -8.469 1 86.62 289 PRO A CA 1
ATOM 2249 C C . PRO A 1 289 ? 29.703 -35.594 -8.016 1 86.62 289 PRO A C 1
ATOM 2251 O O . PRO A 1 289 ? 29.766 -36.781 -7.699 1 86.62 289 PRO A O 1
ATOM 2254 N N . SER A 1 290 ? 28.672 -34.906 -7.609 1 89 290 SER A N 1
ATOM 2255 C CA . SER A 1 290 ? 27.375 -35.469 -7.266 1 89 290 SER A CA 1
ATOM 2256 C C . SER A 1 290 ? 26.516 -35.688 -8.508 1 89 290 SER A C 1
ATOM 2258 O O . SER A 1 290 ? 25.641 -34.875 -8.812 1 89 290 SER A O 1
ATOM 2260 N N . CYS A 1 291 ? 26.719 -36.812 -9.203 1 89.62 291 CYS A N 1
ATOM 2261 C CA . CYS A 1 291 ? 26.094 -37.094 -10.492 1 89.62 291 CYS A CA 1
ATOM 2262 C C . CYS A 1 291 ? 24.812 -37.906 -10.312 1 89.62 291 CYS A C 1
ATOM 2264 O O . CYS A 1 291 ? 24.75 -38.844 -9.508 1 89.62 291 CYS A O 1
ATOM 2266 N N . LYS A 1 292 ? 23.781 -37.438 -10.914 1 87.38 292 LYS A N 1
ATOM 2267 C CA . LYS A 1 292 ? 22.484 -38.125 -10.914 1 87.38 292 LYS A CA 1
ATOM 2268 C C . LYS A 1 292 ? 22 -38.344 -12.344 1 87.38 292 LYS A C 1
ATOM 2270 O O . LYS A 1 292 ? 22.375 -37.625 -13.258 1 87.38 292 LYS A O 1
ATOM 2275 N N . VAL A 1 293 ? 21.094 -39.312 -12.547 1 84.75 293 VAL A N 1
ATOM 2276 C CA . VAL A 1 293 ? 20.562 -39.656 -13.859 1 84.75 293 VAL A CA 1
ATOM 2277 C C . VAL A 1 293 ? 19.562 -38.594 -14.312 1 84.75 293 VAL A C 1
ATOM 2279 O O . VAL A 1 293 ? 18.781 -38.094 -13.508 1 84.75 293 VAL A O 1
ATOM 2282 N N . ILE A 1 294 ? 19.734 -38.125 -15.562 1 78.5 294 ILE A N 1
ATOM 2283 C CA . ILE A 1 294 ? 18.828 -37.156 -16.125 1 78.5 294 ILE A CA 1
ATOM 2284 C C . ILE A 1 294 ? 17.453 -37.781 -16.359 1 78.5 294 ILE A C 1
ATOM 2286 O O . ILE A 1 294 ? 17.328 -38.719 -17.156 1 78.5 294 ILE A O 1
ATOM 2290 N N . GLY A 1 295 ? 16.484 -37.438 -15.523 1 65.44 295 GLY A N 1
ATOM 2291 C CA . GLY A 1 295 ? 15.148 -38 -15.656 1 65.44 295 GLY A CA 1
ATOM 2292 C C . GLY A 1 295 ? 14.414 -37.5 -16.891 1 65.44 295 GLY A C 1
ATOM 2293 O O . GLY A 1 295 ? 14.781 -36.469 -17.453 1 65.44 295 GLY A O 1
ATOM 2294 N N . LYS A 1 296 ? 13.438 -38.281 -17.5 1 57.62 296 LYS A N 1
ATOM 2295 C CA . LYS A 1 296 ? 12.633 -38 -18.688 1 57.62 296 LYS A CA 1
ATOM 2296 C C . LYS A 1 296 ? 11.969 -36.625 -18.562 1 57.62 296 LYS A C 1
ATOM 2298 O O . LYS A 1 296 ? 11.828 -35.906 -19.562 1 57.62 296 LYS A O 1
ATOM 2303 N N . ASN A 1 297 ? 11.562 -36.25 -17.391 1 55.56 297 ASN A N 1
ATOM 2304 C CA . ASN A 1 297 ? 10.789 -35.031 -17.25 1 55.56 297 ASN A CA 1
ATOM 2305 C C . ASN A 1 297 ? 11.703 -33.812 -17.078 1 55.56 297 ASN A C 1
ATOM 2307 O O . ASN A 1 297 ? 11.227 -32.688 -16.969 1 55.56 297 ASN A O 1
ATOM 2311 N N . MET A 1 298 ? 12.992 -34.094 -17.031 1 56.62 298 MET A N 1
ATOM 2312 C CA . MET A 1 298 ? 13.938 -33 -16.797 1 56.62 298 MET A CA 1
ATOM 2313 C C . MET A 1 298 ? 14.414 -32.406 -18.109 1 56.62 298 MET A C 1
ATOM 2315 O O . MET A 1 298 ? 15.148 -31.422 -18.125 1 56.62 298 MET A O 1
ATOM 2319 N N . GLY A 1 299 ? 14.125 -33.031 -19.141 1 49.75 299 GLY A N 1
ATOM 2320 C CA . GLY A 1 299 ? 14.586 -32.625 -20.453 1 49.75 299 GLY A CA 1
ATOM 2321 C C . GLY A 1 299 ? 14.484 -31.125 -20.672 1 49.75 299 GLY A C 1
ATOM 2322 O O . GLY A 1 299 ? 15.273 -30.547 -21.422 1 49.75 299 GLY A O 1
ATOM 2323 N N . GLU A 1 300 ? 13.516 -30.641 -20.047 1 54.25 300 GLU A N 1
ATOM 2324 C CA . GLU A 1 300 ? 13.32 -29.219 -20.297 1 54.25 300 GLU A CA 1
ATOM 2325 C C . GLU A 1 300 ? 14.172 -28.375 -19.359 1 54.25 300 GLU A C 1
ATOM 2327 O O . GLU A 1 300 ? 14.32 -27.172 -19.562 1 54.25 300 GLU A O 1
ATOM 2332 N N . LEU A 1 301 ? 14.828 -29.141 -18.438 1 57.06 301 LEU A N 1
ATOM 2333 C CA . LEU A 1 301 ? 15.641 -28.391 -17.484 1 57.06 301 LEU A CA 1
ATOM 2334 C C . LEU A 1 301 ? 17.078 -28.281 -17.969 1 57.06 301 LEU A C 1
ATOM 2336 O O . LEU A 1 301 ? 17.641 -29.234 -18.516 1 57.06 301 LEU A O 1
ATOM 2340 N N . THR A 1 302 ? 17.672 -27.094 -18.156 1 63.06 302 THR A N 1
ATOM 2341 C CA . THR A 1 302 ? 19.062 -26.906 -18.5 1 63.06 302 THR A CA 1
ATOM 2342 C C . THR A 1 302 ? 19.984 -27.391 -17.375 1 63.06 302 THR A C 1
ATOM 2344 O O . THR A 1 302 ? 20.047 -26.781 -16.312 1 63.06 302 THR A O 1
ATOM 2347 N N . VAL A 1 303 ? 20.359 -28.75 -17.438 1 67.12 303 VAL A N 1
ATOM 2348 C CA . VAL A 1 303 ? 21.281 -29.312 -16.453 1 67.12 303 VAL A CA 1
ATOM 2349 C C . VAL A 1 303 ? 22.703 -29.344 -17.016 1 67.12 303 VAL A C 1
ATOM 2351 O O . VAL A 1 303 ? 22.875 -29.359 -18.234 1 67.12 303 VAL A O 1
ATOM 2354 N N . ASN A 1 304 ? 23.641 -29.172 -16.078 1 77.62 304 ASN A N 1
ATOM 2355 C CA . ASN A 1 304 ? 25.047 -29.219 -16.469 1 77.62 304 ASN A CA 1
ATOM 2356 C C . ASN A 1 304 ? 25.625 -30.625 -16.328 1 77.62 304 ASN A C 1
ATOM 2358 O O . ASN A 1 304 ? 25.438 -31.281 -15.305 1 77.62 304 ASN A O 1
ATOM 2362 N N . THR A 1 305 ? 26.234 -31.109 -17.406 1 79.56 305 THR A N 1
ATOM 2363 C CA . THR A 1 305 ? 26.734 -32.469 -17.422 1 79.56 305 THR A CA 1
ATOM 2364 C C . THR A 1 305 ? 28.25 -32.469 -17.234 1 79.56 305 THR A C 1
ATOM 2366 O O . THR A 1 305 ? 28.891 -33.531 -17.344 1 79.56 305 THR A O 1
ATOM 2369 N N . LEU A 1 306 ? 28.766 -31.422 -16.812 1 81.88 306 LEU A N 1
ATOM 2370 C CA . LEU A 1 306 ? 30.219 -31.344 -16.656 1 81.88 306 LEU A CA 1
ATOM 2371 C C . LEU A 1 306 ? 30.672 -32.25 -15.508 1 81.88 306 LEU A C 1
ATOM 2373 O O . LEU A 1 306 ? 30.031 -32.312 -14.461 1 81.88 306 LEU A O 1
ATOM 2377 N N . PHE A 1 307 ? 31.766 -33.031 -15.664 1 85.69 307 PHE A N 1
ATOM 2378 C CA . PHE A 1 307 ? 32.438 -33.844 -14.68 1 85.69 307 PHE A CA 1
ATOM 2379 C C . PHE A 1 307 ? 31.641 -35.094 -14.352 1 85.69 307 PHE A C 1
ATOM 2381 O O . PHE A 1 307 ? 31.859 -35.719 -13.32 1 85.69 307 PHE A O 1
ATOM 2388 N N . CYS A 1 308 ? 30.594 -35.281 -15.086 1 88.12 308 CYS A N 1
ATOM 2389 C CA . CYS A 1 308 ? 29.797 -36.469 -14.898 1 88.12 308 CYS A CA 1
ATOM 2390 C C . CYS A 1 308 ? 29.781 -37.312 -16.156 1 88.12 308 CYS A C 1
ATOM 2392 O O . CYS A 1 308 ? 30 -36.812 -17.266 1 88.12 308 CYS A O 1
ATOM 2394 N N . PRO A 1 309 ? 29.531 -38.688 -15.992 1 86.19 309 PRO A N 1
ATOM 2395 C CA . PRO A 1 309 ? 29.438 -39.562 -17.172 1 86.19 309 PRO A CA 1
ATOM 2396 C C . PRO A 1 309 ? 28.234 -39.219 -18.047 1 86.19 309 PRO A C 1
ATOM 2398 O O . PRO A 1 309 ? 27.359 -38.438 -17.641 1 86.19 309 PRO A O 1
ATOM 2401 N N . GLU A 1 310 ? 28.266 -39.781 -19.25 1 83.25 310 GLU A N 1
ATOM 2402 C CA . GLU A 1 310 ? 27.203 -39.531 -20.219 1 83.25 310 GLU A CA 1
ATOM 2403 C C . GLU A 1 310 ? 25.844 -39.969 -19.688 1 83.25 310 GLU A C 1
ATOM 2405 O O . GLU A 1 310 ? 25.719 -41.031 -19.094 1 83.25 310 GLU A O 1
ATOM 2410 N N . GLY A 1 311 ? 24.875 -39.094 -19.672 1 81.75 311 GLY A N 1
ATOM 2411 C CA . GLY A 1 311 ? 23.516 -39.375 -19.25 1 81.75 311 GLY A CA 1
ATOM 2412 C C . GLY A 1 311 ? 23.219 -38.906 -17.844 1 81.75 311 GLY A C 1
ATOM 2413 O O . GLY A 1 311 ? 22.094 -39.031 -17.359 1 81.75 311 GLY A O 1
ATOM 2414 N N . GLN A 1 312 ? 24.281 -38.406 -17.219 1 87.94 312 GLN A N 1
ATOM 2415 C CA . GLN A 1 312 ? 24.094 -37.938 -15.859 1 87.94 312 GLN A CA 1
ATOM 2416 C C . GLN A 1 312 ? 24.391 -36.438 -15.758 1 87.94 312 GLN A C 1
ATOM 2418 O O . GLN A 1 312 ? 25.109 -35.875 -16.594 1 87.94 312 GLN A O 1
ATOM 2423 N N . TYR A 1 313 ? 23.766 -35.781 -14.797 1 85.62 313 TYR A N 1
ATOM 2424 C CA . TYR A 1 313 ? 24.047 -34.375 -14.586 1 85.62 313 TYR A CA 1
ATOM 2425 C C . TYR A 1 313 ? 24.656 -34.125 -13.211 1 85.62 313 TYR A C 1
ATOM 2427 O O . TYR A 1 313 ? 24.453 -34.938 -12.289 1 85.62 313 TYR A O 1
ATOM 2435 N N . ASN A 1 314 ? 25.484 -33.188 -13.109 1 88.81 314 ASN A N 1
ATOM 2436 C CA . ASN A 1 314 ? 26.141 -32.781 -11.867 1 88.81 314 ASN A CA 1
ATOM 2437 C C . ASN A 1 314 ? 25.25 -31.828 -11.055 1 88.81 314 ASN A C 1
ATOM 2439 O O . ASN A 1 314 ? 25.016 -30.703 -11.469 1 88.81 314 ASN A O 1
ATOM 2443 N N . GLN A 1 315 ? 24.828 -32.219 -9.875 1 88.19 315 GLN A N 1
ATOM 2444 C CA . GLN A 1 315 ? 23.906 -31.422 -9.047 1 88.19 315 GLN A CA 1
ATOM 2445 C C . GLN A 1 315 ? 24.531 -30.094 -8.672 1 88.19 315 GLN A C 1
ATOM 2447 O O . GLN A 1 315 ? 23.922 -29.031 -8.875 1 88.19 315 GLN A O 1
ATOM 2452 N N . ILE A 1 316 ? 25.719 -30.125 -8.234 1 89.06 316 ILE A N 1
ATOM 2453 C CA . ILE A 1 316 ? 26.391 -28.906 -7.785 1 89.06 316 ILE A CA 1
ATOM 2454 C C . ILE A 1 316 ? 26.75 -28.047 -8.992 1 89.06 316 ILE A C 1
ATOM 2456 O O . ILE A 1 316 ? 26.562 -26.828 -8.961 1 89.06 316 ILE A O 1
ATOM 2460 N N . GLY A 1 317 ? 27.188 -28.703 -10.031 1 86.69 317 GLY A N 1
ATOM 2461 C CA . GLY A 1 317 ? 27.578 -27.984 -11.234 1 86.69 317 GLY A CA 1
ATOM 2462 C C . GLY A 1 317 ? 26.422 -27.297 -11.922 1 86.69 317 GLY A C 1
ATOM 2463 O O . GLY A 1 317 ? 26.609 -26.266 -12.578 1 86.69 317 GLY A O 1
ATOM 2464 N N . THR A 1 318 ? 25.281 -27.797 -11.734 1 84.88 318 THR A N 1
ATOM 2465 C CA . THR A 1 318 ? 24.094 -27.219 -12.367 1 84.88 318 THR A CA 1
ATOM 2466 C C . THR A 1 318 ? 23.828 -25.812 -11.844 1 84.88 318 THR A C 1
ATOM 2468 O O . THR A 1 318 ? 23.391 -24.938 -12.602 1 84.88 318 THR A O 1
ATOM 2471 N N . ILE A 1 319 ? 24.062 -25.516 -10.648 1 85.31 319 ILE A N 1
ATOM 2472 C CA . ILE A 1 319 ? 23.828 -24.188 -10.07 1 85.31 319 ILE A CA 1
ATOM 2473 C C . ILE A 1 319 ? 25.047 -23.297 -10.32 1 85.31 319 ILE A C 1
ATOM 2475 O O . ILE A 1 319 ? 24.891 -22.109 -10.633 1 85.31 319 ILE A O 1
ATOM 2479 N N . LEU A 1 320 ? 26.188 -23.906 -10.297 1 87.06 320 LEU A N 1
ATOM 2480 C CA . LEU A 1 320 ? 27.406 -23.094 -10.297 1 87.06 320 LEU A CA 1
ATOM 2481 C C . LEU A 1 320 ? 27.781 -22.688 -11.719 1 87.06 320 LEU A C 1
ATOM 2483 O O . LEU A 1 320 ? 28.422 -21.641 -11.922 1 87.06 320 LEU A O 1
ATOM 2487 N N . PHE A 1 321 ? 27.328 -23.531 -12.703 1 84 321 PHE A N 1
ATOM 2488 C CA . PHE A 1 321 ? 27.75 -23.234 -14.062 1 84 321 PHE A CA 1
ATOM 2489 C C . PHE A 1 321 ? 26.594 -22.672 -14.891 1 84 321 PHE A C 1
ATOM 2491 O O . PHE A 1 321 ? 26.797 -22.266 -16.031 1 84 321 PHE A O 1
ATOM 2498 N N . GLN A 1 322 ? 25.484 -22.719 -14.344 1 75 322 GLN A N 1
ATOM 2499 C CA . GLN A 1 322 ? 24.328 -22.156 -15.031 1 75 322 GLN A CA 1
ATOM 2500 C C . GLN A 1 322 ? 23.688 -21.047 -14.219 1 75 322 GLN A C 1
ATOM 2502 O O . GLN A 1 322 ? 24.125 -20.75 -13.102 1 75 322 GLN A O 1
ATOM 2507 N N . ASN A 1 323 ? 22.75 -20.453 -14.906 1 66.81 323 ASN A N 1
ATOM 2508 C CA . ASN A 1 323 ? 22.078 -19.344 -14.227 1 66.81 323 ASN A CA 1
ATOM 2509 C C . ASN A 1 323 ? 21.219 -19.844 -13.078 1 66.81 323 ASN A C 1
ATOM 2511 O O . ASN A 1 323 ? 20.516 -20.859 -13.211 1 66.81 323 ASN A O 1
ATOM 2515 N N . GLU A 1 324 ? 21.375 -19.203 -11.898 1 60.22 324 GLU A N 1
ATOM 2516 C CA . GLU A 1 324 ? 20.734 -19.578 -10.648 1 60.22 324 GLU A CA 1
ATOM 2517 C C . GLU A 1 324 ? 19.219 -19.688 -10.812 1 60.22 324 GLU A C 1
ATOM 2519 O O . GLU A 1 324 ? 18.594 -20.609 -10.289 1 60.22 324 GLU A O 1
ATOM 2524 N N . GLU A 1 325 ? 18.656 -18.938 -11.633 1 62.84 325 GLU A N 1
ATOM 2525 C CA . GLU A 1 325 ? 17.203 -18.828 -11.672 1 62.84 325 GLU A CA 1
ATOM 2526 C C . GLU A 1 325 ? 16.562 -20.062 -12.305 1 62.84 325 GLU A C 1
ATOM 2528 O O . GLU A 1 325 ? 15.531 -20.547 -11.82 1 62.84 325 GLU A O 1
ATOM 2533 N N . SER A 1 326 ? 17.219 -20.641 -13.234 1 61.81 326 SER A N 1
ATOM 2534 C CA . SER A 1 326 ? 16.688 -21.828 -13.914 1 61.81 326 SER A CA 1
ATOM 2535 C C . SER A 1 326 ? 17 -23.094 -13.125 1 61.81 326 SER A C 1
ATOM 2537 O O . SER A 1 326 ? 16.297 -24.094 -13.273 1 61.81 326 SER A O 1
ATOM 2539 N N . SER A 1 327 ? 17.859 -22.875 -12.195 1 63.94 327 SER A N 1
ATOM 2540 C CA . SER A 1 327 ? 18.359 -24.062 -11.508 1 63.94 327 SER A CA 1
ATOM 2541 C C . SER A 1 327 ? 17.562 -24.344 -10.242 1 63.94 327 SER A C 1
ATOM 2543 O O . SER A 1 327 ? 17.656 -25.438 -9.68 1 63.94 327 SER A O 1
ATOM 2545 N N . LEU A 1 328 ? 16.781 -23.375 -9.914 1 71.06 328 LEU A N 1
ATOM 2546 C CA . LEU A 1 328 ? 16.016 -23.562 -8.68 1 71.06 328 LEU A CA 1
ATOM 2547 C C . LEU A 1 328 ? 15.008 -24.688 -8.828 1 71.06 328 LEU A C 1
ATOM 2549 O O . LEU A 1 328 ? 14.664 -25.359 -7.852 1 71.06 328 LEU A O 1
ATOM 2553 N N . ARG A 1 329 ? 14.742 -24.984 -10.016 1 70 329 ARG A N 1
ATOM 2554 C CA . ARG A 1 329 ? 13.773 -26.047 -10.289 1 70 329 ARG A CA 1
ATOM 2555 C C . ARG A 1 329 ? 14.367 -27.422 -10.031 1 70 329 ARG A C 1
ATOM 2557 O O . ARG A 1 329 ? 13.648 -28.359 -9.688 1 70 329 ARG A O 1
ATOM 2564 N N . ALA A 1 330 ? 15.602 -27.422 -10.164 1 71.81 330 ALA A N 1
ATOM 2565 C CA . ALA A 1 330 ? 16.281 -28.719 -10.109 1 71.81 330 ALA A CA 1
ATOM 2566 C C . ALA A 1 330 ? 16.547 -29.125 -8.664 1 71.81 330 ALA A C 1
ATOM 2568 O O . ALA A 1 330 ? 16.797 -30.312 -8.391 1 71.81 330 ALA A O 1
ATOM 2569 N N . ILE A 1 331 ? 16.328 -28.25 -7.766 1 77.56 331 ILE A N 1
ATOM 2570 C CA . ILE A 1 331 ? 16.734 -28.469 -6.379 1 77.56 331 ILE A CA 1
ATOM 2571 C C . ILE A 1 331 ? 15.812 -29.516 -5.734 1 77.56 331 ILE A C 1
ATOM 2573 O O . ILE A 1 331 ? 16.203 -30.172 -4.773 1 77.56 331 ILE A O 1
ATOM 2577 N N . SER A 1 332 ? 14.688 -29.734 -6.273 1 70.31 332 SER A N 1
ATOM 2578 C CA . SER A 1 332 ? 13.688 -30.594 -5.66 1 70.31 332 SER A CA 1
ATOM 2579 C C . SER A 1 332 ? 14.156 -32.062 -5.648 1 70.31 332 SER A C 1
ATOM 2581 O O . SER A 1 332 ? 13.703 -32.844 -4.824 1 70.31 332 SER A O 1
ATOM 2583 N N . THR A 1 333 ? 15.164 -32.438 -6.469 1 73.56 333 THR A N 1
ATOM 2584 C CA . THR A 1 333 ? 15.562 -33.844 -6.57 1 73.56 333 THR A CA 1
ATOM 2585 C C . THR A 1 333 ? 16.969 -34.031 -6.004 1 73.56 333 THR A C 1
ATOM 2587 O O . THR A 1 333 ? 17.531 -35.125 -6.109 1 73.56 333 THR A O 1
ATOM 2590 N N . TRP A 1 334 ? 17.422 -33.094 -5.344 1 84.44 334 TRP A N 1
ATOM 2591 C CA . TRP A 1 334 ? 18.828 -33.156 -4.961 1 84.44 334 TRP A CA 1
ATOM 2592 C C . TRP A 1 334 ? 19 -33.812 -3.607 1 84.44 334 TRP A C 1
ATOM 2594 O O . TRP A 1 334 ? 18.062 -33.875 -2.814 1 84.44 334 TRP A O 1
ATOM 2604 N N . ASP A 1 335 ? 20.203 -34.312 -3.438 1 88 335 ASP A N 1
ATOM 2605 C CA . ASP A 1 335 ? 20.547 -35 -2.195 1 88 335 ASP A CA 1
ATOM 2606 C C . ASP A 1 335 ? 20.984 -34 -1.124 1 88 335 ASP A C 1
ATOM 2608 O O . ASP A 1 335 ? 21.172 -32.812 -1.407 1 88 335 ASP A O 1
ATOM 2612 N N . TYR A 1 336 ? 21.219 -34.5 0.059 1 90 336 TYR A N 1
ATOM 2613 C CA . TYR A 1 336 ? 21.484 -33.688 1.239 1 90 336 TYR A CA 1
ATOM 2614 C C . TYR A 1 336 ? 22.828 -32.969 1.12 1 90 336 TYR A C 1
ATOM 2616 O O . TYR A 1 336 ? 22.922 -31.766 1.352 1 90 336 TYR A O 1
ATOM 2624 N N . MET A 1 337 ? 23.859 -33.656 0.788 1 91.38 337 MET A N 1
ATOM 2625 C CA . MET A 1 337 ? 25.203 -33.094 0.843 1 91.38 337 MET A CA 1
ATOM 2626 C C . MET A 1 337 ? 25.391 -32 -0.202 1 91.38 337 MET A C 1
ATOM 2628 O O . MET A 1 337 ? 25.938 -30.953 0.096 1 91.38 337 MET A O 1
ATOM 2632 N N . PRO A 1 338 ? 24.969 -32.281 -1.457 1 92.12 338 PRO A N 1
ATOM 2633 C CA . PRO A 1 338 ? 25.062 -31.172 -2.428 1 92.12 338 PRO A CA 1
ATOM 2634 C C . PRO A 1 338 ? 24.281 -29.938 -1.999 1 92.12 338 PRO A C 1
ATOM 2636 O O . PRO A 1 338 ? 24.734 -28.812 -2.221 1 92.12 338 PRO A O 1
ATOM 2639 N N . LEU A 1 339 ? 23.172 -30.172 -1.398 1 93.44 339 LEU A N 1
ATOM 2640 C CA . LEU A 1 339 ? 22.375 -29.047 -0.918 1 93.44 339 LEU A CA 1
ATOM 2641 C C . LEU A 1 339 ? 23.109 -28.266 0.169 1 93.44 339 LEU A C 1
ATOM 2643 O O . LEU A 1 339 ? 23.125 -27.047 0.16 1 93.44 339 LEU A O 1
ATOM 2647 N N . PHE A 1 340 ? 23.672 -28.938 1.042 1 95.25 340 PHE A N 1
ATOM 2648 C CA . PHE A 1 340 ? 24.406 -28.312 2.135 1 95.25 340 PHE A CA 1
ATOM 2649 C C . PHE A 1 340 ? 25.609 -27.531 1.605 1 95.25 340 PHE A C 1
ATOM 2651 O O . PHE A 1 340 ? 25.875 -26.422 2.061 1 95.25 340 PHE A O 1
ATOM 2658 N N . MET A 1 341 ? 26.312 -28.109 0.687 1 94.75 341 MET A N 1
ATOM 2659 C CA . MET A 1 341 ? 27.5 -27.469 0.139 1 94.75 341 MET A CA 1
ATOM 2660 C C . MET A 1 341 ? 27.141 -26.172 -0.581 1 94.75 341 MET A C 1
ATOM 2662 O O . MET A 1 341 ? 27.828 -25.156 -0.418 1 94.75 341 MET A O 1
ATOM 2666 N N . ILE A 1 342 ? 26.094 -26.25 -1.352 1 93.75 342 ILE A N 1
ATOM 2667 C CA . ILE A 1 342 ? 25.672 -25.047 -2.078 1 93.75 342 ILE A CA 1
ATOM 2668 C C . ILE A 1 342 ? 25.188 -24 -1.093 1 93.75 342 ILE A C 1
ATOM 2670 O O . ILE A 1 342 ? 25.484 -22.812 -1.252 1 93.75 342 ILE A O 1
ATOM 2674 N N . CYS A 1 343 ? 24.422 -24.391 -0.126 1 95.75 343 CYS A N 1
ATOM 2675 C CA . CYS A 1 343 ? 23.906 -23.484 0.895 1 95.75 343 CYS A CA 1
ATOM 2676 C C . CYS A 1 343 ? 25.047 -22.766 1.606 1 95.75 343 CYS A C 1
ATOM 2678 O O . CYS A 1 343 ? 25.047 -21.531 1.7 1 95.75 343 CYS A O 1
ATOM 2680 N N . ALA A 1 344 ? 26.016 -23.469 1.997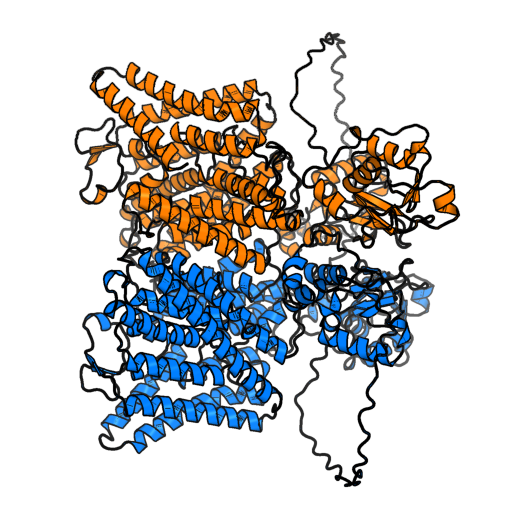 1 96.94 344 ALA A N 1
ATOM 2681 C CA . ALA A 1 344 ? 27.141 -22.906 2.736 1 96.94 344 ALA A CA 1
ATOM 2682 C C . ALA A 1 344 ? 28 -22.016 1.837 1 96.94 344 ALA A C 1
ATOM 2684 O O . ALA A 1 344 ? 28.406 -20.922 2.244 1 96.94 344 ALA A O 1
ATOM 2685 N N . LEU A 1 345 ? 28.219 -22.516 0.68 1 96.31 345 LEU A N 1
ATOM 2686 C CA . LEU A 1 345 ? 29.062 -21.797 -0.263 1 96.31 345 LEU A CA 1
ATOM 2687 C C . LEU A 1 345 ? 28.422 -20.453 -0.617 1 96.31 345 LEU A C 1
ATOM 2689 O O . LEU A 1 345 ? 29.078 -19.406 -0.521 1 96.31 345 LEU A O 1
ATOM 2693 N N . TYR A 1 346 ? 27.156 -20.484 -1.007 1 96 346 TYR A N 1
ATOM 2694 C CA . TYR A 1 346 ? 26.469 -19.25 -1.408 1 96 346 TYR A CA 1
ATOM 2695 C C . TYR A 1 346 ? 26.266 -18.328 -0.215 1 96 346 TYR A C 1
ATOM 2697 O O . TYR A 1 346 ? 26.297 -17.094 -0.36 1 96 346 TYR A O 1
ATOM 2705 N N . PHE A 1 347 ? 26.078 -18.891 0.941 1 98.19 347 PHE A N 1
ATOM 2706 C CA . PHE A 1 347 ? 25.922 -18.062 2.139 1 98.19 347 PHE A CA 1
ATOM 2707 C C . PHE A 1 347 ? 27.156 -17.203 2.373 1 98.19 347 PHE A C 1
ATOM 2709 O O . PHE A 1 347 ? 27.047 -15.992 2.561 1 98.19 347 PHE A O 1
ATOM 2716 N N . VAL A 1 348 ? 28.312 -17.75 2.254 1 97.94 348 VAL A N 1
ATOM 2717 C CA . VAL A 1 348 ? 29.562 -17.062 2.555 1 97.94 348 VAL A CA 1
ATOM 2718 C C . VAL A 1 348 ? 29.922 -16.125 1.414 1 97.94 348 VAL A C 1
ATOM 2720 O O . VAL A 1 348 ? 30.25 -14.953 1.648 1 97.94 348 VAL A O 1
ATOM 2723 N N . LEU A 1 349 ? 29.812 -16.578 0.226 1 97.44 349 LEU A N 1
ATOM 2724 C CA . LEU A 1 349 ? 30.25 -15.773 -0.915 1 97.44 349 LEU A CA 1
ATOM 2725 C C . LEU A 1 349 ? 29.312 -14.594 -1.138 1 97.44 349 LEU A C 1
ATOM 2727 O O . LEU A 1 349 ? 29.75 -13.5 -1.492 1 97.44 349 LEU A O 1
ATOM 2731 N N . THR A 1 350 ? 28 -14.836 -0.962 1 97.25 350 THR A N 1
ATOM 2732 C CA . THR A 1 350 ? 27.047 -13.742 -1.123 1 97.25 350 THR A CA 1
ATOM 2733 C C . THR A 1 350 ? 27.234 -12.695 -0.03 1 97.25 350 THR A C 1
ATOM 2735 O O . THR A 1 350 ? 27.109 -11.5 -0.284 1 97.25 350 THR A O 1
ATOM 2738 N N . CYS A 1 351 ? 27.5 -13.156 1.133 1 97.88 351 CYS A N 1
ATOM 2739 C CA . CYS A 1 351 ? 27.781 -12.25 2.242 1 97.88 351 CYS A CA 1
ATOM 2740 C C . CYS A 1 351 ? 28.969 -11.352 1.933 1 97.88 351 CYS A C 1
ATOM 2742 O O . CYS A 1 351 ? 28.969 -10.164 2.26 1 97.88 351 CYS A O 1
ATOM 2744 N N . TRP A 1 352 ? 29.938 -11.906 1.259 1 97.25 352 TRP A N 1
ATOM 2745 C CA . TRP A 1 352 ? 31.141 -11.172 0.865 1 97.25 352 TRP A CA 1
ATOM 2746 C C . TRP A 1 352 ? 30.844 -10.242 -0.307 1 97.25 352 TRP A C 1
ATOM 2748 O O . TRP A 1 352 ? 31.359 -9.125 -0.36 1 97.25 352 TRP A O 1
ATOM 2758 N N . THR A 1 353 ? 30.016 -10.625 -1.193 1 96.88 353 THR A N 1
ATOM 2759 C CA . THR A 1 353 ? 29.75 -9.906 -2.43 1 96.88 353 THR A CA 1
ATOM 2760 C C . THR A 1 353 ? 28.859 -8.695 -2.162 1 96.88 353 THR A C 1
ATOM 2762 O O . THR A 1 353 ? 29 -7.652 -2.803 1 96.88 353 THR A O 1
ATOM 2765 N N . PHE A 1 354 ? 28 -8.82 -1.183 1 96.56 354 PHE A N 1
ATOM 2766 C CA . PHE A 1 354 ? 27.047 -7.746 -0.92 1 96.56 354 PHE A CA 1
ATOM 2767 C C . PHE A 1 354 ? 27.766 -6.484 -0.457 1 96.56 354 PHE A C 1
ATOM 2769 O O . PHE A 1 354 ? 28.531 -6.52 0.518 1 96.56 354 PHE A O 1
ATOM 2776 N N . GLY A 1 355 ? 27.578 -5.43 -1.184 1 95.38 355 GLY A N 1
ATOM 2777 C CA . GLY A 1 355 ? 28.172 -4.156 -0.832 1 95.38 355 GLY A CA 1
ATOM 2778 C C . GLY A 1 355 ? 29.5 -3.91 -1.532 1 95.38 355 GLY A C 1
ATOM 2779 O O . GLY A 1 355 ? 30.062 -2.814 -1.445 1 95.38 355 GLY A O 1
ATOM 2780 N N . ALA A 1 356 ? 30.016 -4.871 -2.223 1 95.56 356 ALA A N 1
ATOM 2781 C CA . ALA A 1 356 ? 31.281 -4.723 -2.943 1 95.56 356 ALA A CA 1
ATOM 2782 C C . ALA A 1 356 ? 31.109 -3.844 -4.18 1 95.56 356 ALA A C 1
ATOM 2784 O O . ALA A 1 356 ? 29.984 -3.496 -4.547 1 95.56 356 ALA A O 1
ATOM 2785 N N . ALA A 1 357 ? 32.219 -3.473 -4.785 1 95.56 357 ALA A N 1
ATOM 2786 C CA . ALA A 1 357 ? 32.188 -2.578 -5.941 1 95.56 357 ALA A CA 1
ATOM 2787 C C . ALA A 1 357 ? 31.844 -3.336 -7.215 1 95.56 357 ALA A C 1
ATOM 2789 O O . ALA A 1 357 ? 32.594 -3.311 -8.195 1 95.56 357 ALA A O 1
ATOM 2790 N N . VAL A 1 358 ? 30.797 -3.986 -7.168 1 96.06 358 VAL A N 1
ATOM 2791 C CA . VAL A 1 358 ? 30.234 -4.719 -8.297 1 96.06 358 VAL A CA 1
ATOM 2792 C C . VAL A 1 358 ? 28.719 -4.516 -8.352 1 96.06 358 VAL A C 1
ATOM 2794 O O . VAL A 1 358 ? 28.062 -4.512 -7.316 1 96.06 358 VAL A O 1
ATOM 2797 N N . PRO A 1 359 ? 28.156 -4.246 -9.516 1 96.81 359 PRO A N 1
ATOM 2798 C CA . PRO A 1 359 ? 26.719 -3.965 -9.625 1 96.81 359 PRO A CA 1
ATOM 2799 C C . PRO A 1 359 ? 25.875 -5.23 -9.617 1 96.81 359 PRO A C 1
ATOM 2801 O O . PRO A 1 359 ? 25.234 -5.555 -10.617 1 96.81 359 PRO A O 1
ATOM 2804 N N . VAL A 1 360 ? 25.75 -5.891 -8.523 1 96.12 360 VAL A N 1
ATOM 2805 C CA . VAL A 1 360 ? 24.938 -7.09 -8.375 1 96.12 360 VAL A CA 1
ATOM 2806 C C . VAL A 1 360 ? 24.125 -6.996 -7.086 1 96.12 360 VAL A C 1
ATOM 2808 O O . VAL A 1 360 ? 24.438 -6.199 -6.199 1 96.12 360 VAL A O 1
ATOM 2811 N N . GLY A 1 361 ? 23.062 -7.75 -7.039 1 94.19 361 GLY A N 1
ATOM 2812 C CA . GLY A 1 361 ? 22.203 -7.812 -5.859 1 94.19 361 GLY A CA 1
ATOM 2813 C C . GLY A 1 361 ? 22.312 -9.133 -5.121 1 94.19 361 GLY A C 1
ATOM 2814 O O . GLY A 1 361 ? 23.156 -9.977 -5.449 1 94.19 361 GLY A O 1
ATOM 2815 N N . ILE A 1 362 ? 21.453 -9.297 -4.121 1 94.38 362 ILE A N 1
ATOM 2816 C CA . ILE A 1 362 ? 21.578 -10.484 -3.289 1 94.38 362 ILE A CA 1
ATOM 2817 C C . ILE A 1 362 ? 20.25 -11.227 -3.236 1 94.38 362 ILE A C 1
ATOM 2819 O O . ILE A 1 362 ? 20.141 -12.273 -2.59 1 94.38 362 ILE A O 1
ATOM 2823 N N . LEU A 1 363 ? 19.234 -10.82 -3.863 1 92.5 363 LEU A N 1
ATOM 2824 C CA . LEU A 1 363 ? 17.891 -11.375 -3.713 1 92.5 363 LEU A CA 1
ATOM 2825 C C . LEU A 1 363 ? 17.859 -12.828 -4.168 1 92.5 363 LEU A C 1
ATOM 2827 O O . LEU A 1 363 ? 17.438 -13.711 -3.412 1 92.5 363 LEU A O 1
ATOM 2831 N N . ALA A 1 364 ? 18.312 -13.125 -5.328 1 90.75 364 ALA A N 1
ATOM 2832 C CA . ALA A 1 364 ? 18.266 -14.484 -5.875 1 90.75 364 ALA A CA 1
ATOM 2833 C C . ALA A 1 364 ? 19.156 -15.43 -5.066 1 90.75 364 ALA A C 1
ATOM 2835 O O . ALA A 1 364 ? 18.734 -16.547 -4.734 1 90.75 364 ALA A O 1
ATOM 2836 N N . PRO A 1 365 ? 20.359 -15.016 -4.719 1 93 365 PRO A N 1
ATOM 2837 C CA . PRO A 1 365 ? 21.172 -15.898 -3.895 1 93 365 PRO A CA 1
ATOM 2838 C C . PRO A 1 365 ? 20.547 -16.203 -2.539 1 93 365 PRO A C 1
ATOM 2840 O O . PRO A 1 365 ? 20.672 -17.328 -2.031 1 93 365 PRO A O 1
ATOM 2843 N N . CYS A 1 366 ? 19.922 -15.211 -1.969 1 95.31 366 CYS A N 1
ATOM 2844 C CA . CYS A 1 366 ? 19.25 -15.453 -0.699 1 95.31 366 CYS A CA 1
ATOM 2845 C C . CYS A 1 366 ? 18.109 -16.469 -0.866 1 95.31 366 CYS A C 1
ATOM 2847 O O . CYS A 1 366 ? 17.922 -17.328 -0.012 1 95.31 366 CYS A O 1
ATOM 2849 N N . LEU A 1 367 ? 17.438 -16.344 -1.941 1 93 367 LEU A N 1
ATOM 2850 C CA . LEU A 1 367 ? 16.391 -17.328 -2.223 1 93 367 LEU A CA 1
ATOM 2851 C C . LEU A 1 367 ? 16.984 -18.719 -2.391 1 93 367 LEU A C 1
ATOM 2853 O O . LEU A 1 367 ? 16.406 -19.703 -1.912 1 93 367 LEU A O 1
ATOM 2857 N N . LEU A 1 368 ? 18.109 -18.797 -3.057 1 91.94 368 LEU A N 1
ATOM 2858 C CA . LEU A 1 368 ? 18.766 -20.078 -3.285 1 91.94 368 LEU A CA 1
ATOM 2859 C C . LEU A 1 368 ? 19.219 -20.703 -1.967 1 91.94 368 LEU A C 1
ATOM 2861 O O . LEU A 1 368 ? 19 -21.891 -1.734 1 91.94 368 LEU A O 1
ATOM 2865 N N . ILE A 1 369 ? 19.828 -19.922 -1.149 1 95.88 369 ILE A N 1
ATOM 2866 C CA . ILE A 1 369 ? 20.281 -20.406 0.153 1 95.88 369 ILE A CA 1
ATOM 2867 C C . ILE A 1 369 ? 19.094 -20.969 0.94 1 95.88 369 ILE A C 1
ATOM 2869 O O . ILE A 1 369 ? 19.172 -22.062 1.478 1 95.88 369 ILE A O 1
ATOM 2873 N N . GLY A 1 370 ? 18.062 -20.219 0.964 1 95.75 370 GLY A N 1
ATOM 2874 C CA . GLY A 1 370 ? 16.859 -20.641 1.68 1 95.75 370 GLY A CA 1
ATOM 2875 C C . GLY A 1 370 ? 16.234 -21.891 1.09 1 95.75 370 GLY A C 1
ATOM 2876 O O . GLY A 1 370 ? 15.758 -22.766 1.824 1 95.75 370 GLY A O 1
ATOM 2877 N N . ALA A 1 371 ? 16.188 -21.922 -0.208 1 92.75 371 ALA A N 1
ATOM 2878 C CA . ALA A 1 371 ? 15.617 -23.094 -0.871 1 92.75 371 ALA A CA 1
ATOM 2879 C C . ALA A 1 371 ? 16.406 -24.359 -0.516 1 92.75 371 ALA A C 1
ATOM 2881 O O . ALA A 1 371 ? 15.812 -25.438 -0.358 1 92.75 371 ALA A O 1
ATOM 2882 N N . CYS A 1 372 ? 17.703 -24.234 -0.405 1 93.62 372 CYS A N 1
ATOM 2883 C CA . CYS A 1 372 ? 18.547 -25.375 -0.1 1 93.62 372 CYS A CA 1
ATOM 2884 C C . CYS A 1 372 ? 18.281 -25.891 1.308 1 93.62 372 CYS A C 1
ATOM 2886 O O . CYS A 1 372 ? 18 -27.078 1.496 1 93.62 372 CYS A O 1
ATOM 2888 N N . TYR A 1 373 ? 18.297 -25.062 2.303 1 95.38 373 TYR A N 1
ATOM 2889 C CA . TYR A 1 373 ? 18.078 -25.594 3.645 1 95.38 373 TYR A CA 1
ATOM 2890 C C . TYR A 1 373 ? 16.625 -25.953 3.854 1 95.38 373 TYR A C 1
ATOM 2892 O O . TYR A 1 373 ? 16.297 -26.828 4.668 1 95.38 373 TYR A O 1
ATOM 2900 N N . GLY A 1 374 ? 15.727 -25.25 3.174 1 93.62 374 GLY A N 1
ATOM 2901 C CA . GLY A 1 374 ? 14.344 -25.688 3.207 1 93.62 374 GLY A CA 1
ATOM 2902 C C . GLY A 1 374 ? 14.141 -27.094 2.688 1 93.62 374 GLY A C 1
ATOM 2903 O O . GLY A 1 374 ? 13.422 -27.891 3.295 1 93.62 374 GLY A O 1
ATOM 2904 N N . ARG A 1 375 ? 14.828 -27.375 1.588 1 91.88 375 ARG A N 1
ATOM 2905 C CA . ARG A 1 375 ? 14.75 -28.719 1.013 1 91.88 375 ARG A CA 1
ATOM 2906 C C . ARG A 1 375 ? 15.367 -29.75 1.946 1 91.88 375 ARG A C 1
ATOM 2908 O O . ARG A 1 375 ? 14.859 -30.859 2.072 1 91.88 375 ARG A O 1
ATOM 2915 N N . MET A 1 376 ? 16.438 -29.422 2.504 1 93.19 376 MET A N 1
ATOM 2916 C CA . MET A 1 376 ? 17.078 -30.328 3.453 1 93.19 376 MET A CA 1
ATOM 2917 C C . MET A 1 376 ? 16.141 -30.656 4.609 1 93.19 376 MET A C 1
ATOM 2919 O O . MET A 1 376 ? 16.031 -31.812 5.012 1 93.19 376 MET A O 1
ATOM 2923 N N . LEU A 1 377 ? 15.516 -29.656 5.109 1 90.69 377 LEU A N 1
ATOM 2924 C CA . LEU A 1 377 ? 14.562 -29.891 6.195 1 90.69 377 LEU A CA 1
ATOM 2925 C C . LEU A 1 377 ? 13.391 -30.734 5.719 1 90.69 377 LEU A C 1
ATOM 2927 O O . LEU A 1 377 ? 12.914 -31.609 6.453 1 90.69 377 LEU A O 1
ATOM 2931 N N . GLY A 1 378 ? 12.914 -30.406 4.539 1 88.56 378 GLY A N 1
ATOM 2932 C CA . GLY A 1 378 ? 11.836 -31.219 3.98 1 88.56 378 GLY A CA 1
ATOM 2933 C C . GLY A 1 378 ? 12.195 -32.688 3.869 1 88.56 378 GLY A C 1
ATOM 2934 O O . GLY A 1 378 ? 11.375 -33.562 4.195 1 88.56 378 GLY A O 1
ATOM 2935 N N . GLN A 1 379 ? 13.406 -33 3.428 1 88.56 379 GLN A N 1
ATOM 2936 C CA . GLN A 1 379 ? 13.875 -34.375 3.324 1 88.56 379 GLN A CA 1
ATOM 2937 C C . GLN A 1 379 ? 14.008 -35 4.703 1 88.56 379 GLN A C 1
ATOM 2939 O O . GLN A 1 379 ? 13.695 -36.188 4.875 1 88.56 379 GLN A O 1
ATOM 2944 N N . TYR A 1 380 ? 14.453 -34.219 5.551 1 88.5 380 TYR A N 1
ATOM 2945 C CA . TYR A 1 380 ? 14.602 -34.719 6.914 1 88.5 380 TYR A CA 1
ATOM 2946 C C . TYR A 1 380 ? 13.242 -35.094 7.508 1 88.5 380 TYR A C 1
ATOM 2948 O O . TYR A 1 380 ? 13.109 -36.125 8.156 1 88.5 380 TYR A O 1
ATOM 2956 N N . ILE A 1 381 ? 12.266 -34.344 7.328 1 87.56 381 ILE A N 1
ATOM 2957 C CA . ILE A 1 381 ? 10.922 -34.594 7.844 1 87.56 381 ILE A CA 1
ATOM 2958 C C . ILE A 1 381 ? 10.328 -35.812 7.168 1 87.56 381 ILE A C 1
ATOM 2960 O O . ILE A 1 381 ? 9.641 -36.625 7.812 1 87.56 381 ILE A O 1
ATOM 2964 N N . GLN A 1 382 ? 10.578 -35.875 5.852 1 85.25 382 GLN A N 1
ATOM 2965 C CA . GLN A 1 382 ? 10.086 -37.062 5.121 1 85.25 382 GLN A CA 1
ATOM 2966 C C . GLN A 1 382 ? 10.633 -38.344 5.719 1 85.25 382 GLN A C 1
ATOM 2968 O O . GLN A 1 382 ? 9.945 -39.375 5.723 1 85.25 382 GLN A O 1
ATOM 2973 N N . HIS A 1 383 ? 11.766 -38.281 6.242 1 85.31 383 HIS A N 1
ATOM 2974 C CA . HIS A 1 383 ? 12.406 -39.469 6.828 1 85.31 383 HIS A CA 1
ATOM 2975 C C . HIS A 1 383 ? 11.867 -39.75 8.227 1 85.31 383 HIS A C 1
ATOM 2977 O O . HIS A 1 383 ? 11.688 -40.906 8.602 1 85.31 383 HIS A O 1
ATOM 2983 N N . ILE A 1 384 ? 11.531 -38.75 8.953 1 85.38 384 ILE A N 1
ATOM 2984 C CA . ILE A 1 384 ? 11.164 -38.938 10.352 1 85.38 384 ILE A CA 1
ATOM 2985 C C . ILE A 1 384 ? 9.648 -39.094 10.477 1 85.38 384 ILE A C 1
ATOM 2987 O O . ILE A 1 384 ? 9.164 -39.844 11.328 1 85.38 384 ILE A O 1
ATOM 2991 N N . TRP A 1 385 ? 8.984 -38.281 9.672 1 85.44 385 TRP A N 1
ATOM 2992 C CA . TRP A 1 385 ? 7.527 -38.25 9.766 1 85.44 385 TRP A CA 1
ATOM 2993 C C . TRP A 1 385 ? 6.895 -38.094 8.391 1 85.44 385 TRP A C 1
ATOM 2995 O O . TRP A 1 385 ? 6.344 -37.031 8.055 1 85.44 385 TRP A O 1
ATOM 3005 N N . PRO A 1 386 ? 6.727 -39.188 7.691 1 79.81 386 PRO A N 1
ATOM 3006 C CA . PRO A 1 386 ? 6.242 -39.156 6.312 1 79.81 386 PRO A CA 1
ATOM 3007 C C . PRO A 1 386 ? 4.84 -38.562 6.195 1 79.81 386 PRO A C 1
ATOM 3009 O O . PRO A 1 386 ? 4.496 -37.969 5.168 1 79.81 386 PRO A O 1
ATOM 3012 N N . GLU A 1 387 ? 4.086 -38.625 7.242 1 73.12 387 GLU A N 1
ATOM 3013 C CA . GLU A 1 387 ? 2.717 -38.125 7.191 1 73.12 387 GLU A CA 1
ATOM 3014 C C . GLU A 1 387 ? 2.689 -36.594 7.16 1 73.12 387 GLU A C 1
ATOM 3016 O O . GLU A 1 387 ? 1.729 -36 6.668 1 73.12 387 GLU A O 1
ATOM 3021 N N . ALA A 1 388 ? 3.717 -36.156 7.73 1 68.69 388 ALA A N 1
ATOM 3022 C CA . ALA A 1 388 ? 3.785 -34.688 7.789 1 68.69 388 ALA A CA 1
ATOM 3023 C C . ALA A 1 388 ? 4.57 -34.125 6.605 1 68.69 388 ALA A C 1
ATOM 3025 O O . ALA A 1 388 ? 4.664 -32.906 6.438 1 68.69 388 ALA A O 1
ATOM 3026 N N . ALA A 1 389 ? 4.984 -35.125 5.867 1 65.31 389 ALA A N 1
ATOM 3027 C CA . ALA A 1 389 ? 5.863 -34.688 4.789 1 65.31 389 ALA A CA 1
ATOM 3028 C C . ALA A 1 389 ? 5.062 -34.094 3.643 1 65.31 389 ALA A C 1
ATOM 3030 O O . ALA A 1 389 ? 4.012 -34.594 3.264 1 65.31 389 ALA A O 1
ATOM 3031 N N . ALA A 1 390 ? 5.211 -32.781 3.395 1 64.25 390 ALA A N 1
ATOM 3032 C CA . ALA A 1 390 ? 4.629 -32.125 2.242 1 64.25 390 ALA A CA 1
ATOM 3033 C C . ALA A 1 390 ? 5.41 -32.406 0.97 1 64.25 390 ALA A C 1
ATOM 3035 O O . ALA A 1 390 ? 6.34 -33.219 0.985 1 64.25 390 ALA A O 1
ATOM 3036 N N . ASP A 1 391 ? 4.879 -31.875 -0.09 1 69.38 391 ASP A N 1
ATOM 3037 C CA . ASP A 1 391 ? 5.594 -31.969 -1.358 1 69.38 391 ASP A CA 1
ATOM 3038 C C . ASP A 1 391 ? 6.996 -31.391 -1.247 1 69.38 391 ASP A C 1
ATOM 3040 O O . ASP A 1 391 ? 7.227 -30.453 -0.475 1 69.38 391 ASP A O 1
ATOM 3044 N N . GLU A 1 392 ? 7.914 -32.125 -1.731 1 68.06 392 GLU A N 1
ATOM 3045 C CA . GLU A 1 392 ? 9.328 -31.766 -1.69 1 68.06 392 GLU A CA 1
ATOM 3046 C C . GLU A 1 392 ? 9.547 -30.312 -2.074 1 68.06 392 GLU A C 1
ATOM 3048 O O . GLU A 1 392 ? 10.461 -29.656 -1.558 1 68.06 392 GLU A O 1
ATOM 3053 N N . SER A 1 393 ? 8.68 -29.75 -2.799 1 76.88 393 SER A N 1
ATOM 3054 C CA . SER A 1 393 ? 8.875 -28.391 -3.309 1 76.88 393 SER A CA 1
ATOM 3055 C C . SER A 1 393 ? 8.359 -27.344 -2.326 1 76.88 393 SER A C 1
ATOM 3057 O O . SER A 1 393 ? 8.828 -26.219 -2.311 1 76.88 393 SER A O 1
ATOM 3059 N N . THR A 1 394 ? 7.551 -27.797 -1.412 1 82.88 394 THR A N 1
ATOM 3060 C CA . THR A 1 394 ? 6.926 -26.859 -0.498 1 82.88 394 THR A CA 1
ATOM 3061 C C . THR A 1 394 ? 7.953 -26.297 0.483 1 82.88 394 THR A C 1
ATOM 3063 O O . THR A 1 394 ? 8.055 -25.078 0.659 1 82.88 394 THR A O 1
ATOM 3066 N N . PHE A 1 395 ? 8.758 -27.125 0.967 1 88.94 395 PHE A N 1
ATOM 3067 C CA . PHE A 1 395 ? 9.711 -26.672 1.977 1 88.94 395 PHE A CA 1
ATOM 3068 C C . PHE A 1 395 ? 10.844 -25.875 1.338 1 88.94 395 PHE A C 1
ATOM 3070 O O . PHE A 1 395 ? 11.438 -25 1.975 1 88.94 395 PHE A O 1
ATOM 3077 N N . SER A 1 396 ? 11.141 -26.156 0.055 1 89.75 396 SER A N 1
ATOM 3078 C CA . SER A 1 396 ? 12.133 -25.344 -0.648 1 89.75 396 SER A CA 1
ATOM 3079 C C . SER A 1 396 ? 11.656 -23.906 -0.825 1 89.75 396 SER A C 1
ATOM 3081 O O . SER A 1 396 ? 12.43 -22.969 -0.637 1 89.75 396 SER A O 1
ATOM 3083 N N . ILE A 1 397 ? 10.414 -23.781 -1.137 1 89.19 397 ILE A N 1
ATOM 3084 C CA . ILE A 1 397 ? 9.852 -22.453 -1.36 1 89.19 397 ILE A CA 1
ATOM 3085 C C . ILE A 1 397 ? 9.75 -21.703 -0.033 1 89.19 397 ILE A C 1
ATOM 3087 O O . ILE A 1 397 ? 10.062 -20.516 0.04 1 89.19 397 ILE A O 1
ATOM 3091 N N . LEU A 1 398 ? 9.328 -22.406 0.991 1 93.56 398 LEU A N 1
ATOM 3092 C CA . LEU A 1 398 ? 9.195 -21.781 2.303 1 93.56 398 LEU A CA 1
ATOM 3093 C C . LEU A 1 398 ? 10.555 -21.406 2.871 1 93.56 398 LEU A C 1
ATOM 3095 O O . LEU A 1 398 ? 10.695 -20.391 3.553 1 93.56 398 LEU A O 1
ATOM 3099 N N . GLY A 1 399 ? 11.5 -22.281 2.588 1 95.06 399 GLY A N 1
ATOM 3100 C CA . GLY A 1 399 ? 12.852 -21.922 2.975 1 95.06 399 GLY A CA 1
ATOM 3101 C C . GLY A 1 399 ? 13.375 -20.688 2.271 1 95.06 399 GLY A C 1
ATOM 3102 O O . GLY A 1 399 ? 14 -19.828 2.895 1 95.06 399 GLY A O 1
ATOM 3103 N N . ALA A 1 400 ? 13.133 -20.609 1.013 1 93.94 400 ALA A N 1
ATOM 3104 C CA . ALA A 1 400 ? 13.516 -19.422 0.242 1 93.94 400 ALA A CA 1
ATOM 3105 C C . ALA A 1 400 ? 12.883 -18.156 0.828 1 93.94 400 ALA A C 1
ATOM 3107 O O . ALA A 1 400 ? 13.562 -17.141 1.01 1 93.94 400 ALA A O 1
ATOM 3108 N N . ALA A 1 401 ? 11.625 -18.297 1.155 1 96.06 401 ALA A N 1
ATOM 3109 C CA . ALA A 1 401 ? 10.898 -17.156 1.733 1 96.06 401 ALA A CA 1
ATOM 3110 C C . ALA A 1 401 ? 11.492 -16.766 3.08 1 96.06 401 ALA A C 1
ATOM 3112 O O . ALA A 1 401 ? 11.641 -15.57 3.375 1 96.06 401 ALA A O 1
ATOM 3113 N N . SER A 1 402 ? 11.844 -17.703 3.85 1 97.94 402 SER A N 1
ATOM 3114 C CA . SER A 1 402 ? 12.336 -17.438 5.195 1 97.94 402 SER A CA 1
ATOM 3115 C C . SER A 1 402 ? 13.688 -16.734 5.156 1 97.94 402 SER A C 1
ATOM 3117 O O . SER A 1 402 ? 13.922 -15.781 5.906 1 97.94 402 SER A O 1
ATOM 3119 N N . MET A 1 403 ? 14.578 -17.125 4.301 1 98.12 403 MET A N 1
ATOM 3120 C CA . MET A 1 403 ? 15.914 -16.531 4.227 1 98.12 403 MET A CA 1
ATOM 3121 C C . MET A 1 403 ? 15.844 -15.094 3.729 1 98.12 403 MET A C 1
ATOM 3123 O O . MET A 1 403 ? 16.5 -14.211 4.281 1 98.12 403 MET A O 1
ATOM 3127 N N . LEU A 1 404 ? 15.125 -14.945 2.711 1 97 404 LEU A N 1
ATOM 3128 C CA . LEU A 1 404 ? 15.023 -13.594 2.164 1 97 404 LEU A CA 1
ATOM 3129 C C . LEU A 1 404 ? 14.328 -12.664 3.148 1 97 404 LEU A C 1
ATOM 3131 O O . LEU A 1 404 ? 14.75 -11.516 3.32 1 97 404 LEU A O 1
ATOM 3135 N N . ALA A 1 405 ? 13.242 -13.133 3.766 1 97.56 405 ALA A N 1
ATOM 3136 C CA . ALA A 1 405 ? 12.578 -12.336 4.789 1 97.56 405 ALA A CA 1
ATOM 3137 C C . ALA A 1 405 ? 13.508 -12.07 5.973 1 97.56 405 ALA A C 1
ATOM 3139 O O . ALA A 1 405 ? 13.477 -10.992 6.566 1 97.56 405 ALA A O 1
ATOM 3140 N N . GLY A 1 406 ? 14.273 -13.031 6.301 1 98.12 406 GLY A N 1
ATOM 3141 C CA . GLY A 1 406 ? 15.211 -12.883 7.406 1 98.12 406 GLY A CA 1
ATOM 3142 C C . GLY A 1 406 ? 16.312 -11.883 7.125 1 98.12 406 GLY A C 1
ATOM 3143 O O . GLY A 1 406 ? 16.734 -11.148 8.023 1 98.12 406 GLY A O 1
ATOM 3144 N N . THR A 1 407 ? 16.703 -11.797 5.949 1 98.12 407 THR A N 1
ATOM 3145 C CA . THR A 1 407 ? 17.812 -10.93 5.586 1 98.12 407 THR A CA 1
ATOM 3146 C C . THR A 1 407 ? 17.328 -9.516 5.293 1 98.12 407 THR A C 1
ATOM 3148 O O . THR A 1 407 ? 17.953 -8.539 5.723 1 98.12 407 THR A O 1
ATOM 3151 N N . THR A 1 408 ? 16.25 -9.383 4.555 1 96.5 408 THR A N 1
ATOM 3152 C CA . THR A 1 408 ? 15.789 -8.07 4.098 1 96.5 408 THR A CA 1
ATOM 3153 C C . THR A 1 408 ? 14.633 -7.574 4.965 1 96.5 408 THR A C 1
ATOM 3155 O O . THR A 1 408 ? 14.289 -6.391 4.93 1 96.5 408 THR A O 1
ATOM 3158 N N . ARG A 1 409 ? 13.922 -8.414 5.684 1 95.31 409 ARG A N 1
ATOM 3159 C CA . ARG A 1 409 ? 12.773 -8.117 6.531 1 95.31 409 ARG A CA 1
ATOM 3160 C C . ARG A 1 409 ? 11.531 -7.84 5.688 1 95.31 409 ARG A C 1
ATOM 3162 O O . ARG A 1 409 ? 10.578 -7.223 6.168 1 95.31 409 ARG A O 1
ATOM 3169 N N . LEU A 1 410 ? 11.555 -8.258 4.422 1 93.31 410 LEU A N 1
ATOM 3170 C CA . LEU A 1 410 ? 10.383 -8.141 3.553 1 93.31 410 LEU A CA 1
ATOM 3171 C C . LEU A 1 410 ? 9.328 -9.18 3.918 1 93.31 410 LEU A C 1
ATOM 3173 O O . LEU A 1 410 ? 9.664 -10.297 4.309 1 93.31 410 LEU A O 1
ATOM 3177 N N . THR A 1 411 ? 8.031 -8.836 3.736 1 92.62 411 THR A N 1
ATOM 3178 C CA . THR A 1 411 ? 6.969 -9.789 4.043 1 92.62 411 THR A CA 1
ATOM 3179 C C . THR A 1 411 ? 5.93 -9.82 2.93 1 92.62 411 THR A C 1
ATOM 3181 O O . THR A 1 411 ? 5.992 -10.664 2.033 1 92.62 411 THR A O 1
ATOM 3184 N N . LEU A 1 412 ? 5.121 -8.711 2.828 1 92.12 412 LEU A N 1
ATOM 3185 C CA . LEU A 1 412 ? 3.994 -8.641 1.903 1 92.12 412 LEU A CA 1
ATOM 3186 C C . LEU A 1 412 ? 4.465 -8.797 0.461 1 92.12 412 LEU A C 1
ATOM 3188 O O . LEU A 1 412 ? 3.938 -9.625 -0.286 1 92.12 412 LEU A O 1
ATOM 3192 N N . SER A 1 413 ? 5.41 -8.008 0.07 1 93.19 413 SER A N 1
ATOM 3193 C CA . SER A 1 413 ? 5.91 -8.055 -1.3 1 93.19 413 SER A CA 1
ATOM 3194 C C . SER A 1 413 ? 6.539 -9.414 -1.609 1 93.19 413 SER A C 1
ATOM 3196 O O . SER A 1 413 ? 6.344 -9.961 -2.695 1 93.19 413 SER A O 1
ATOM 3198 N N . LEU A 1 414 ? 7.238 -9.938 -0.675 1 94.56 414 LEU A N 1
ATOM 3199 C CA . LEU A 1 414 ? 7.891 -11.234 -0.857 1 94.56 414 LEU A CA 1
ATOM 3200 C C . LEU A 1 414 ? 6.859 -12.344 -1.044 1 94.56 414 LEU A C 1
ATOM 3202 O O . LEU A 1 414 ? 7.016 -13.203 -1.915 1 94.56 414 LEU A O 1
ATOM 3206 N N . ALA A 1 415 ? 5.84 -12.367 -0.23 1 93.06 415 ALA A N 1
ATOM 3207 C CA . ALA A 1 415 ? 4.793 -13.375 -0.33 1 93.06 415 ALA A CA 1
ATOM 3208 C C . ALA A 1 415 ? 4.148 -13.367 -1.715 1 93.06 415 ALA A C 1
ATOM 3210 O O . ALA A 1 415 ? 3.934 -14.43 -2.312 1 93.06 415 ALA A O 1
ATOM 3211 N N . VAL A 1 416 ? 3.918 -12.227 -2.211 1 91.81 416 VAL A N 1
ATOM 3212 C CA . VAL A 1 416 ? 3.26 -12.117 -3.51 1 91.81 416 VAL A CA 1
ATOM 3213 C C . VAL A 1 416 ? 4.242 -12.492 -4.621 1 91.81 416 VAL A C 1
ATOM 3215 O O . VAL A 1 416 ? 3.873 -13.164 -5.582 1 91.81 416 VAL A O 1
ATOM 3218 N N . ILE A 1 417 ? 5.445 -12.023 -4.5 1 91.25 417 ILE A N 1
ATOM 3219 C CA . ILE A 1 417 ? 6.461 -12.328 -5.504 1 91.25 417 ILE A CA 1
ATOM 3220 C C . ILE A 1 417 ? 6.621 -13.844 -5.625 1 91.25 417 ILE A C 1
ATOM 3222 O O . ILE A 1 417 ? 6.617 -14.383 -6.734 1 91.25 417 ILE A O 1
ATOM 3226 N N . LEU A 1 418 ? 6.727 -14.531 -4.559 1 89.94 418 LEU A N 1
ATOM 3227 C CA . LEU A 1 418 ? 6.938 -15.969 -4.586 1 89.94 418 LEU A CA 1
ATOM 3228 C C . LEU A 1 418 ? 5.684 -16.703 -5.062 1 89.94 418 LEU A C 1
ATOM 3230 O O . LEU A 1 418 ? 5.773 -17.719 -5.746 1 89.94 418 LEU A O 1
ATOM 3234 N N . THR A 1 419 ? 4.531 -16.203 -4.676 1 86.38 419 THR A N 1
ATOM 3235 C CA . THR A 1 419 ? 3.287 -16.797 -5.141 1 86.38 419 THR A CA 1
ATOM 3236 C C . THR A 1 419 ? 3.143 -16.656 -6.652 1 86.38 419 THR A C 1
ATOM 3238 O O . THR A 1 419 ? 2.717 -17.578 -7.336 1 86.38 419 THR A O 1
ATOM 3241 N N . GLU A 1 420 ? 3.471 -15.508 -7.16 1 85.12 420 GLU A N 1
ATOM 3242 C CA . GLU A 1 420 ? 3.389 -15.273 -8.594 1 85.12 420 GLU A CA 1
ATOM 3243 C C . GLU A 1 420 ? 4.469 -16.062 -9.344 1 85.12 420 GLU A C 1
ATOM 3245 O O . GLU A 1 420 ? 4.211 -16.609 -10.414 1 85.12 420 GLU A O 1
ATOM 3250 N N . ALA A 1 421 ? 5.598 -16.109 -8.734 1 80.19 421 ALA A N 1
ATOM 3251 C CA . ALA A 1 421 ? 6.711 -16.797 -9.383 1 80.19 421 ALA A CA 1
ATOM 3252 C C . ALA A 1 421 ? 6.469 -18.312 -9.43 1 80.19 421 ALA A C 1
ATOM 3254 O O . ALA A 1 421 ? 6.938 -18.984 -10.352 1 80.19 421 ALA A O 1
ATOM 3255 N N . THR A 1 422 ? 5.754 -18.844 -8.438 1 78.44 422 THR A N 1
ATOM 3256 C CA . THR A 1 422 ? 5.465 -20.281 -8.406 1 78.44 422 THR A CA 1
ATOM 3257 C C . THR A 1 422 ? 4.152 -20.578 -9.125 1 78.44 422 THR A C 1
ATOM 3259 O O . THR A 1 422 ? 3.818 -21.734 -9.359 1 78.44 422 THR A O 1
ATOM 3262 N N . ASN A 1 423 ? 3.439 -19.578 -9.43 1 79.25 423 ASN A N 1
ATOM 3263 C CA . ASN A 1 423 ? 2.133 -19.688 -10.07 1 79.25 423 ASN A CA 1
ATOM 3264 C C . ASN A 1 423 ? 1.175 -20.547 -9.25 1 79.25 423 ASN A C 1
ATOM 3266 O O . ASN A 1 423 ? 0.456 -21.391 -9.797 1 79.25 423 ASN A O 1
ATOM 3270 N N . ASN A 1 424 ? 1.32 -20.469 -7.945 1 78.88 424 ASN A N 1
ATOM 3271 C CA . ASN A 1 424 ? 0.467 -21.219 -7.031 1 78.88 424 ASN A CA 1
ATOM 3272 C C . ASN A 1 424 ? 0.093 -20.391 -5.805 1 78.88 424 ASN A C 1
ATOM 3274 O O . ASN A 1 424 ? 0.909 -20.203 -4.898 1 78.88 424 ASN A O 1
ATOM 3278 N N . ALA A 1 425 ? -1.095 -20.047 -5.797 1 79.12 425 ALA A N 1
ATOM 3279 C CA . ALA A 1 425 ? -1.558 -19.203 -4.707 1 79.12 425 ALA A CA 1
ATOM 3280 C C . ALA A 1 425 ? -1.778 -20.016 -3.432 1 79.12 425 ALA A C 1
ATOM 3282 O O . ALA A 1 425 ? -1.904 -19.438 -2.342 1 79.12 425 ALA A O 1
ATOM 3283 N N . GLY A 1 426 ? -1.714 -21.328 -3.537 1 77.88 426 GLY A N 1
ATOM 3284 C CA . GLY A 1 426 ? -1.854 -22.188 -2.369 1 77.88 426 GLY A CA 1
ATOM 3285 C C . GLY A 1 426 ? -0.729 -22.016 -1.365 1 77.88 426 GLY A C 1
ATOM 3286 O O . GLY A 1 426 ? -0.899 -22.297 -0.178 1 77.88 426 GLY A O 1
ATOM 3287 N N . TYR A 1 427 ? 0.355 -21.422 -1.833 1 82.56 427 TYR A N 1
ATOM 3288 C CA . TYR A 1 427 ? 1.514 -21.25 -0.964 1 82.56 427 TYR A CA 1
ATOM 3289 C C . TYR A 1 427 ? 1.431 -19.938 -0.196 1 82.56 427 TYR A C 1
ATOM 3291 O O . TYR A 1 427 ? 2.252 -19.672 0.685 1 82.56 427 TYR A O 1
ATOM 3299 N N . THR A 1 428 ? 0.442 -19.203 -0.433 1 86.44 428 THR A N 1
ATOM 3300 C CA . THR A 1 428 ? 0.414 -17.844 0.093 1 86.44 428 THR A CA 1
ATOM 3301 C C . THR A 1 428 ? 0.391 -17.859 1.619 1 86.44 428 THR A C 1
ATOM 3303 O O . THR A 1 428 ? 1.186 -17.172 2.262 1 86.44 428 THR A O 1
ATOM 3306 N N . LEU A 1 429 ? -0.405 -18.672 2.205 1 86.88 429 LEU A N 1
ATOM 3307 C CA . LEU A 1 429 ? -0.582 -18.641 3.652 1 86.88 429 LEU A CA 1
ATOM 3308 C C . LEU A 1 429 ? 0.673 -19.141 4.363 1 86.88 429 LEU A C 1
ATOM 3310 O O . LEU A 1 429 ? 1.167 -18.484 5.285 1 86.88 429 LEU A O 1
ATOM 3314 N N . PRO A 1 430 ? 1.205 -20.281 3.955 1 88.38 430 PRO A N 1
ATOM 3315 C CA . PRO A 1 430 ? 2.445 -20.719 4.598 1 88.38 430 PRO A CA 1
ATOM 3316 C C . PRO A 1 430 ? 3.59 -19.719 4.414 1 88.38 430 PRO A C 1
ATOM 3318 O O . PRO A 1 430 ? 4.395 -19.516 5.328 1 88.38 430 PRO A O 1
ATOM 3321 N N . ILE A 1 431 ? 3.68 -19.141 3.262 1 92.5 431 ILE A N 1
ATOM 3322 C CA . ILE A 1 431 ? 4.73 -18.156 3.01 1 92.5 431 ILE A CA 1
ATOM 3323 C C . ILE A 1 431 ? 4.566 -16.969 3.957 1 92.5 431 ILE A C 1
ATOM 3325 O O . ILE A 1 431 ? 5.551 -16.469 4.504 1 92.5 431 ILE A O 1
ATOM 3329 N N . MET A 1 432 ? 3.283 -16.547 4.133 1 92.75 432 MET A N 1
ATOM 3330 C CA . MET A 1 432 ? 3.012 -15.422 5.023 1 92.75 432 MET A CA 1
ATOM 3331 C C . MET A 1 432 ? 3.465 -15.734 6.445 1 92.75 432 MET A C 1
ATOM 3333 O O . MET A 1 432 ? 4.066 -14.891 7.109 1 92.75 432 MET A O 1
ATOM 3337 N N . LEU A 1 433 ? 3.234 -16.922 6.871 1 90.56 433 LEU A N 1
ATOM 3338 C CA . LEU A 1 433 ? 3.588 -17.312 8.227 1 90.56 433 LEU A CA 1
ATOM 3339 C C . LEU A 1 433 ? 5.102 -17.344 8.406 1 90.56 433 LEU A C 1
ATOM 3341 O O . LEU A 1 433 ? 5.629 -16.766 9.367 1 90.56 433 LEU A O 1
ATOM 3345 N N . VAL A 1 434 ? 5.719 -18 7.508 1 95.31 434 VAL A N 1
ATOM 3346 C CA . VAL A 1 434 ? 7.164 -18.172 7.609 1 95.31 434 VAL A CA 1
ATOM 3347 C C . VAL A 1 434 ? 7.859 -16.828 7.5 1 95.31 434 VAL A C 1
ATOM 3349 O O . VAL A 1 434 ? 8.805 -16.547 8.242 1 95.31 434 VAL A O 1
ATOM 3352 N N . ALA A 1 435 ? 7.434 -16 6.559 1 95.81 435 ALA A N 1
ATOM 3353 C CA . ALA A 1 435 ? 8.047 -14.688 6.352 1 95.81 435 ALA A CA 1
ATOM 3354 C C . ALA A 1 435 ? 7.887 -13.812 7.586 1 95.81 435 ALA A C 1
ATOM 3356 O O . ALA A 1 435 ? 8.828 -13.117 7.984 1 95.81 435 ALA A O 1
ATOM 3357 N N . MET A 1 436 ? 6.746 -13.859 8.211 1 93.5 436 MET A N 1
ATOM 3358 C CA . MET A 1 436 ? 6.488 -13.039 9.391 1 93.5 436 MET A CA 1
ATOM 3359 C C . MET A 1 436 ? 7.367 -13.469 10.562 1 93.5 436 MET A C 1
ATOM 3361 O O . MET A 1 436 ? 7.934 -12.633 11.258 1 93.5 436 MET A O 1
ATOM 3365 N N . ILE A 1 437 ? 7.457 -14.734 10.766 1 95.38 437 ILE A N 1
ATOM 3366 C CA . ILE A 1 437 ? 8.266 -15.25 11.859 1 95.38 437 ILE A CA 1
ATOM 3367 C C . ILE A 1 437 ? 9.734 -14.922 11.625 1 95.38 437 ILE A C 1
ATOM 3369 O O . ILE A 1 437 ? 10.445 -14.516 12.547 1 95.38 437 ILE A O 1
ATOM 3373 N N . ALA A 1 438 ? 10.133 -15.109 10.414 1 97.88 438 ALA A N 1
ATOM 3374 C CA . ALA A 1 438 ? 11.523 -14.797 10.086 1 97.88 438 ALA A CA 1
ATOM 3375 C C . ALA A 1 438 ? 11.828 -13.32 10.336 1 97.88 438 ALA A C 1
ATOM 3377 O O . ALA A 1 438 ? 12.891 -12.984 10.867 1 97.88 438 ALA A O 1
ATOM 3378 N N . ARG A 1 439 ? 10.93 -12.508 9.93 1 95.62 439 ARG A N 1
ATOM 3379 C CA . ARG A 1 439 ? 11.094 -11.07 10.141 1 95.62 439 ARG A CA 1
ATOM 3380 C C . ARG A 1 439 ? 11.195 -10.75 11.625 1 95.62 439 ARG A C 1
ATOM 3382 O O . ARG A 1 439 ? 12.078 -9.992 12.039 1 95.62 439 ARG A O 1
ATOM 3389 N N . LEU A 1 440 ? 10.352 -11.312 12.453 1 93.88 440 LEU A N 1
ATOM 3390 C CA . LEU A 1 440 ? 10.312 -11.039 13.891 1 93.88 440 LEU A CA 1
ATOM 3391 C C . LEU A 1 440 ? 11.594 -11.523 14.562 1 93.88 440 LEU A C 1
ATOM 3393 O O . LEU A 1 440 ? 12.18 -10.812 15.375 1 93.88 440 LEU A O 1
ATOM 3397 N N . VAL A 1 441 ? 11.992 -12.656 14.18 1 97.19 441 VAL A N 1
ATOM 3398 C CA . VAL A 1 441 ? 13.203 -13.227 14.766 1 97.19 441 VAL A CA 1
ATOM 3399 C C . VAL A 1 441 ? 14.422 -12.422 14.336 1 97.19 441 VAL A C 1
ATOM 3401 O O . VAL A 1 441 ? 15.312 -12.148 15.148 1 97.19 441 VAL A O 1
ATOM 3404 N N . GLY A 1 442 ? 14.445 -12.078 13.086 1 97.12 442 GLY A N 1
ATOM 3405 C CA . GLY A 1 442 ? 15.555 -11.273 12.594 1 97.12 442 GLY A CA 1
ATOM 3406 C C . GLY A 1 442 ? 15.703 -9.961 13.344 1 97.12 442 GLY A C 1
ATOM 3407 O O . GLY A 1 442 ? 16.812 -9.57 13.695 1 97.12 442 GLY A O 1
ATOM 3408 N N . TYR A 1 443 ? 14.617 -9.273 13.648 1 93.19 443 TYR A N 1
ATOM 3409 C CA . TYR A 1 443 ? 14.648 -7.961 14.289 1 93.19 443 TYR A CA 1
ATOM 3410 C C . TYR A 1 443 ? 15.125 -8.07 15.734 1 93.19 443 TYR A C 1
ATOM 3412 O O . TYR A 1 443 ? 15.602 -7.09 16.312 1 93.19 443 TYR A O 1
ATOM 3420 N N . LEU A 1 444 ? 15.008 -9.242 16.312 1 94.62 444 LEU A N 1
ATOM 3421 C CA . LEU A 1 444 ? 15.469 -9.43 17.688 1 94.62 444 LEU A CA 1
ATOM 3422 C C . LEU A 1 444 ? 16.984 -9.258 17.781 1 94.62 444 LEU A C 1
ATOM 3424 O O . LEU A 1 444 ? 17.516 -8.93 18.844 1 94.62 444 LEU A O 1
ATOM 3428 N N . PHE A 1 445 ? 17.578 -9.367 16.609 1 95.38 445 PHE A N 1
ATOM 3429 C CA . PHE A 1 445 ? 19.047 -9.391 16.672 1 95.38 445 PHE A CA 1
ATOM 3430 C C . PHE A 1 445 ? 19.641 -8.188 15.945 1 95.38 445 PHE A C 1
ATOM 3432 O O . PHE A 1 445 ? 20.516 -7.516 16.469 1 95.38 445 PHE A O 1
ATOM 3439 N N . ILE A 1 446 ? 19.172 -7.953 14.734 1 95.94 446 ILE A N 1
ATOM 3440 C CA . ILE A 1 446 ? 19.797 -6.914 13.922 1 95.94 446 ILE A CA 1
ATOM 3441 C C . ILE A 1 446 ? 18.812 -6.414 12.875 1 95.94 446 ILE A C 1
ATOM 3443 O O . ILE A 1 446 ? 17.844 -7.102 12.547 1 95.94 446 ILE A O 1
ATOM 3447 N N . ASN A 1 447 ? 19.047 -5.211 12.367 1 94.12 447 ASN A N 1
ATOM 3448 C CA . ASN A 1 447 ? 18.172 -4.625 11.352 1 94.12 447 ASN A CA 1
ATOM 3449 C C . ASN A 1 447 ? 18.375 -5.293 9.992 1 94.12 447 ASN A C 1
ATOM 3451 O O . ASN A 1 447 ? 19.281 -6.09 9.812 1 94.12 447 ASN A O 1
ATOM 3455 N N . GLY A 1 448 ? 17.516 -4.969 9.047 1 95.5 448 GLY A N 1
ATOM 3456 C CA . GLY A 1 448 ? 17.609 -5.492 7.691 1 95.5 448 GLY A CA 1
ATOM 3457 C C . GLY A 1 448 ? 18.859 -5.031 6.961 1 95.5 448 GLY A C 1
ATOM 3458 O O . GLY A 1 448 ? 19.422 -3.982 7.281 1 95.5 448 GLY A O 1
ATOM 3459 N N . CYS A 1 449 ? 19.25 -5.723 6.004 1 97 449 CYS A N 1
ATOM 3460 C CA . CYS A 1 449 ? 20.516 -5.477 5.34 1 97 449 CYS A CA 1
ATOM 3461 C C . CYS A 1 449 ? 20.516 -4.133 4.625 1 97 449 CYS A C 1
ATOM 3463 O O . CYS A 1 449 ? 21.5 -3.402 4.66 1 97 449 CYS A O 1
ATOM 3465 N N . PHE A 1 450 ? 19.453 -3.752 3.984 1 95.81 450 PHE A N 1
ATOM 3466 C CA . PHE A 1 450 ? 19.406 -2.496 3.244 1 95.81 450 PHE A CA 1
ATOM 3467 C C . PHE A 1 450 ? 19.484 -1.305 4.191 1 95.81 450 PHE A C 1
ATOM 3469 O O . PHE A 1 450 ? 20.156 -0.319 3.91 1 95.81 450 PHE A O 1
ATOM 3476 N N . ASN A 1 451 ? 18.828 -1.391 5.309 1 93.38 451 ASN A N 1
ATOM 3477 C CA . ASN A 1 451 ? 18.891 -0.321 6.301 1 93.38 451 ASN A CA 1
ATOM 3478 C C . ASN A 1 451 ? 20.281 -0.209 6.918 1 93.38 451 ASN A C 1
ATOM 3480 O O . ASN A 1 451 ? 20.734 0.891 7.234 1 93.38 451 ASN A O 1
ATOM 3484 N N . ILE A 1 452 ? 20.906 -1.323 7.086 1 95.94 452 ILE A N 1
ATOM 3485 C CA . ILE A 1 452 ? 22.266 -1.328 7.621 1 95.94 452 ILE A CA 1
ATOM 3486 C C . ILE A 1 452 ? 23.188 -0.6 6.656 1 95.94 452 ILE A C 1
ATOM 3488 O O . ILE A 1 452 ? 24.016 0.213 7.078 1 95.94 452 ILE A O 1
ATOM 3492 N N . HIS A 1 453 ? 23.031 -0.848 5.406 1 96 453 HIS A N 1
ATOM 3493 C CA . HIS A 1 453 ? 23.859 -0.197 4.41 1 96 453 HIS A CA 1
ATOM 3494 C C . HIS A 1 453 ? 23.578 1.301 4.344 1 96 453 HIS A C 1
ATOM 3496 O O . HIS A 1 453 ? 24.5 2.098 4.105 1 96 453 HIS A O 1
ATOM 3502 N N . ILE A 1 454 ? 22.375 1.713 4.516 1 94.06 454 ILE A N 1
ATOM 3503 C CA . ILE A 1 454 ? 22 3.125 4.543 1 94.06 454 ILE A CA 1
ATOM 3504 C C . ILE A 1 454 ? 22.672 3.807 5.738 1 94.06 454 ILE A C 1
ATOM 3506 O O . ILE A 1 454 ? 23.203 4.91 5.613 1 94.06 454 ILE A O 1
ATOM 3510 N N . ASP A 1 455 ? 22.688 3.121 6.809 1 90.56 455 ASP A N 1
ATOM 3511 C CA . ASP A 1 455 ? 23.281 3.658 8.023 1 90.56 455 ASP A CA 1
ATOM 3512 C C . ASP A 1 455 ? 24.797 3.791 7.883 1 90.56 455 ASP A C 1
ATOM 3514 O O . ASP A 1 455 ? 25.391 4.785 8.312 1 90.56 455 ASP A O 1
ATOM 3518 N N . ILE A 1 456 ? 25.375 2.807 7.316 1 92.69 456 ILE A N 1
ATOM 3519 C CA . ILE A 1 456 ? 26.828 2.82 7.145 1 92.69 456 ILE A CA 1
ATOM 3520 C C . ILE A 1 456 ? 27.219 3.941 6.184 1 92.69 456 ILE A C 1
ATOM 3522 O O . ILE A 1 456 ? 28.25 4.598 6.379 1 92.69 456 ILE A O 1
ATOM 3526 N N . ALA A 1 457 ? 26.375 4.172 5.172 1 90.31 457 ALA A N 1
ATOM 3527 C CA . ALA A 1 457 ? 26.641 5.23 4.203 1 90.31 457 ALA A CA 1
ATOM 3528 C C . ALA A 1 457 ? 26.281 6.598 4.77 1 90.31 457 ALA A C 1
ATOM 3530 O O . ALA A 1 457 ? 26.516 7.629 4.133 1 90.31 457 ALA A O 1
ATOM 3531 N N . LYS A 1 458 ? 25.625 6.684 5.93 1 86.94 458 LYS A N 1
ATOM 3532 C CA . LYS A 1 458 ? 25.25 7.902 6.633 1 86.94 458 LYS A CA 1
ATOM 3533 C C . LYS A 1 458 ? 24.281 8.742 5.797 1 86.94 458 LYS A C 1
ATOM 3535 O O . LYS A 1 458 ? 24.406 9.961 5.727 1 86.94 458 LYS A O 1
ATOM 3540 N N . LEU A 1 459 ? 23.5 8.039 5.062 1 87.19 459 LEU A N 1
ATOM 3541 C CA . LEU A 1 459 ? 22.438 8.727 4.348 1 87.19 459 LEU A CA 1
ATOM 3542 C C . LEU A 1 459 ? 21.297 9.102 5.301 1 87.19 459 LEU A C 1
ATOM 3544 O O . LEU A 1 459 ? 20.875 8.281 6.113 1 87.19 459 LEU A O 1
ATOM 3548 N N . PRO A 1 460 ? 20.891 10.32 5.234 1 84.56 460 PRO A N 1
ATOM 3549 C CA . PRO A 1 460 ? 19.906 10.789 6.219 1 84.56 460 PRO A CA 1
ATOM 3550 C C . PRO A 1 460 ? 18.484 10.336 5.898 1 84.56 460 PRO A C 1
ATOM 3552 O O . PRO A 1 460 ? 17.609 11.172 5.684 1 84.56 460 PRO A O 1
ATOM 3555 N N . LEU A 1 461 ? 18.25 9.133 5.941 1 85 461 LEU A N 1
ATOM 3556 C CA . LEU A 1 461 ? 16.891 8.609 5.82 1 85 461 LEU A CA 1
ATOM 3557 C C . LEU A 1 461 ? 16.172 8.641 7.168 1 85 461 LEU A C 1
ATOM 3559 O O . LEU A 1 461 ? 16.719 8.195 8.18 1 85 461 LEU A O 1
ATOM 3563 N N . LEU A 1 462 ? 15.031 9.25 7.148 1 81.44 462 LEU A N 1
ATOM 3564 C CA . LEU A 1 462 ? 14.273 9.352 8.383 1 81.44 462 LEU A CA 1
ATOM 3565 C C . LEU A 1 462 ? 13.477 8.07 8.641 1 81.44 462 LEU A C 1
ATOM 3567 O O . LEU A 1 462 ? 12.789 7.574 7.742 1 81.44 462 LEU A O 1
ATOM 3571 N N . ASP A 1 463 ? 13.602 7.555 9.773 1 78.62 463 ASP A N 1
ATOM 3572 C CA . ASP A 1 463 ? 12.82 6.387 10.164 1 78.62 463 ASP A CA 1
ATOM 3573 C C . ASP A 1 463 ? 11.359 6.766 10.422 1 78.62 463 ASP A C 1
ATOM 3575 O O . ASP A 1 463 ? 10.992 7.938 10.344 1 78.62 463 ASP A O 1
ATOM 3579 N N . TRP A 1 464 ? 10.594 5.797 10.648 1 71.25 464 TRP A N 1
ATOM 3580 C CA . TRP A 1 464 ? 9.172 6.016 10.883 1 71.25 464 TRP A CA 1
ATOM 3581 C C . TRP A 1 464 ? 8.93 6.648 12.25 1 71.25 464 TRP A C 1
ATOM 3583 O O . TRP A 1 464 ? 7.93 7.336 12.461 1 71.25 464 TRP A O 1
ATOM 3593 N N . TRP A 1 465 ? 9.945 6.371 13.102 1 74.75 465 TRP A N 1
ATOM 3594 C CA . TRP A 1 465 ? 9.773 6.887 14.453 1 74.75 465 TRP A CA 1
ATOM 3595 C C . TRP A 1 465 ? 10.977 7.723 14.875 1 74.75 465 TRP A C 1
ATOM 3597 O O . TRP A 1 465 ? 12.102 7.469 14.438 1 74.75 465 TRP A O 1
ATOM 3607 N N . LEU A 1 466 ? 10.617 8.695 15.695 1 79.12 466 LEU A N 1
ATOM 3608 C CA . LEU A 1 466 ? 11.672 9.516 16.281 1 79.12 466 LEU A CA 1
ATOM 3609 C C . LEU A 1 466 ? 12.57 8.68 17.188 1 79.12 466 LEU A C 1
ATOM 3611 O O . LEU A 1 466 ? 12.078 7.875 17.984 1 79.12 466 LEU A O 1
ATOM 3615 N N . PRO A 1 467 ? 13.867 8.875 17 1 78.06 467 PRO A N 1
ATOM 3616 C CA . PRO A 1 467 ? 14.758 8.164 17.922 1 78.06 467 PRO A CA 1
ATOM 3617 C C . PRO A 1 467 ? 14.469 8.5 19.391 1 78.06 467 PRO A C 1
ATOM 3619 O O . PRO A 1 467 ? 14.156 9.641 19.719 1 78.06 467 PRO A O 1
ATOM 3622 N N . SER A 1 468 ? 14.57 7.59 20.281 1 77.25 468 SER A N 1
ATOM 3623 C CA . SER A 1 468 ? 14.219 7.707 21.688 1 77.25 468 SER A CA 1
ATOM 3624 C C . SER A 1 468 ? 15.047 8.789 22.375 1 77.25 468 SER A C 1
ATOM 3626 O O . SER A 1 468 ? 14.562 9.453 23.297 1 77.25 468 SER A O 1
ATOM 3628 N N . GLU A 1 469 ? 16.203 9.016 21.828 1 77.38 469 GLU A N 1
ATOM 3629 C CA . GLU A 1 469 ? 17.109 9.977 22.438 1 77.38 469 GLU A CA 1
ATOM 3630 C C . GLU A 1 469 ? 16.625 11.406 22.25 1 77.38 469 GLU A C 1
ATOM 3632 O O . GLU A 1 469 ? 17 12.312 23 1 77.38 469 GLU A O 1
ATOM 3637 N N . MET A 1 470 ? 15.758 11.547 21.312 1 82.44 470 MET A N 1
ATOM 3638 C CA . MET A 1 470 ? 15.352 12.898 20.953 1 82.44 470 MET A CA 1
ATOM 3639 C C . MET A 1 470 ? 13.945 13.195 21.469 1 82.44 470 MET A C 1
ATOM 3641 O O . MET A 1 470 ? 13.438 14.305 21.297 1 82.44 470 MET A O 1
ATOM 3645 N N . MET A 1 471 ? 13.336 12.281 22.156 1 81.5 471 MET A N 1
ATOM 3646 C CA . MET A 1 471 ? 11.93 12.391 22.547 1 81.5 471 MET A CA 1
ATOM 3647 C C . MET A 1 471 ? 11.727 13.531 23.531 1 81.5 471 MET A C 1
ATOM 3649 O O . MET A 1 471 ? 10.656 14.141 23.578 1 81.5 471 MET A O 1
ATOM 3653 N N . HIS A 1 472 ? 12.727 13.906 24.219 1 80.19 472 HIS A N 1
ATOM 3654 C CA . HIS A 1 472 ? 12.555 14.93 25.25 1 80.19 472 HIS A CA 1
ATOM 3655 C C . HIS A 1 472 ? 13.078 16.281 24.781 1 80.19 472 HIS A C 1
ATOM 3657 O O . HIS A 1 472 ? 12.984 17.266 25.5 1 80.19 472 HIS A O 1
ATOM 3663 N N . LEU A 1 473 ? 13.516 16.328 23.609 1 86.94 473 LEU A N 1
ATOM 3664 C CA . LEU A 1 473 ? 14.078 17.578 23.078 1 86.94 473 LEU A CA 1
ATOM 3665 C C . LEU A 1 473 ? 12.992 18.422 22.438 1 86.94 473 LEU A C 1
ATOM 3667 O O . LEU A 1 473 ? 11.875 17.953 22.203 1 86.94 473 LEU A O 1
ATOM 3671 N N . ARG A 1 474 ? 13.281 19.656 22.297 1 90.12 474 ARG A N 1
ATOM 3672 C CA . ARG A 1 474 ? 12.422 20.609 21.625 1 90.12 474 ARG A CA 1
ATOM 3673 C C . ARG A 1 474 ? 13.109 21.203 20.391 1 90.12 474 ARG A C 1
ATOM 3675 O O . ARG A 1 474 ? 14.305 20.984 20.188 1 90.12 474 ARG A O 1
ATOM 3682 N N . ALA A 1 475 ? 12.352 21.922 19.625 1 91.69 475 ALA A N 1
ATOM 3683 C CA . ALA A 1 475 ? 12.883 22.484 18.391 1 91.69 475 ALA A CA 1
ATOM 3684 C C . ALA A 1 475 ? 14.086 23.375 18.672 1 91.69 475 ALA A C 1
ATOM 3686 O O . ALA A 1 475 ? 15.055 23.391 17.906 1 91.69 475 ALA A O 1
ATOM 3687 N N . LYS A 1 476 ? 14.078 24.141 19.766 1 88.75 476 LYS A N 1
ATOM 3688 C CA . LYS A 1 476 ? 15.141 25.078 20.094 1 88.75 476 LYS A CA 1
ATOM 3689 C C . LYS A 1 476 ? 16.453 24.359 20.359 1 88.75 476 LYS A C 1
ATOM 3691 O O . LYS A 1 476 ? 17.531 24.938 20.203 1 88.75 476 LYS A O 1
ATOM 3696 N N . HIS A 1 477 ? 16.391 23.125 20.703 1 86.44 477 HIS A N 1
ATOM 3697 C CA . HIS A 1 477 ? 17.578 22.359 21.047 1 86.44 477 HIS A CA 1
ATOM 3698 C C . HIS A 1 477 ? 18.266 21.797 19.812 1 86.44 477 HIS A C 1
ATOM 3700 O O . HIS A 1 477 ? 19.453 21.484 19.828 1 86.44 477 HIS A O 1
ATOM 3706 N N . VAL A 1 478 ? 17.547 21.688 18.75 1 88.06 478 VAL A N 1
ATOM 3707 C CA . VAL A 1 478 ? 18.062 20.953 17.594 1 88.06 478 VAL A CA 1
ATOM 3708 C C . VAL A 1 478 ? 18.266 21.906 16.422 1 88.06 478 VAL A C 1
ATOM 3710 O O . VAL A 1 478 ? 19.078 21.641 15.531 1 88.06 478 VAL A O 1
ATOM 3713 N N . MET A 1 479 ? 17.641 23 16.453 1 88.31 479 MET A N 1
ATOM 3714 C CA . MET A 1 479 ? 17.656 23.938 15.328 1 88.31 479 MET A CA 1
ATOM 3715 C C . MET A 1 479 ? 19.062 24.516 15.133 1 88.31 479 MET A C 1
ATOM 3717 O O . MET A 1 479 ? 19.844 24.562 16.078 1 88.31 479 MET A O 1
ATOM 3721 N N . SER A 1 480 ? 19.375 24.828 13.875 1 85.44 480 SER A N 1
ATOM 3722 C CA . SER A 1 480 ? 20.594 25.562 13.594 1 85.44 480 SER A CA 1
ATOM 3723 C C . SER A 1 480 ? 20.422 27.047 13.906 1 85.44 480 SER A C 1
ATOM 3725 O O . SER A 1 480 ? 19.453 27.672 13.484 1 85.44 480 SER A O 1
ATOM 3727 N N . LYS A 1 481 ? 21.266 27.5 14.742 1 82 481 LYS A N 1
ATOM 3728 C CA . LYS A 1 481 ? 21.266 28.891 15.164 1 82 481 LYS A CA 1
ATOM 3729 C C . LYS A 1 481 ? 22.672 29.5 15.078 1 82 481 LYS A C 1
ATOM 3731 O O . LYS A 1 481 ? 23.672 28.812 15.328 1 82 481 LYS A O 1
ATOM 3736 N N . PRO A 1 482 ? 22.75 30.828 14.609 1 81.25 482 PRO A N 1
ATOM 3737 C CA . PRO A 1 482 ? 21.734 31.781 14.164 1 81.25 482 PRO A CA 1
ATOM 3738 C C . PRO A 1 482 ? 21.297 31.547 12.727 1 81.25 482 PRO A C 1
ATOM 3740 O O . PRO A 1 482 ? 22.094 31.125 11.883 1 81.25 482 PRO A O 1
ATOM 3743 N N . PRO A 1 483 ? 20.109 31.828 12.492 1 88.62 483 PRO A N 1
ATOM 3744 C CA . PRO A 1 483 ? 19.625 31.594 11.125 1 88.62 483 PRO A CA 1
ATOM 3745 C C . PRO A 1 483 ? 20.156 32.625 10.125 1 88.62 483 PRO A C 1
ATOM 3747 O O . PRO A 1 483 ? 20.359 33.781 10.477 1 88.62 483 PRO A O 1
ATOM 3750 N N . ILE A 1 484 ? 20.562 32.219 9.055 1 92.62 484 ILE A N 1
ATOM 3751 C CA . ILE A 1 484 ? 20.938 33.094 7.953 1 92.62 484 ILE A CA 1
ATOM 3752 C C . ILE A 1 484 ? 19.703 33.406 7.102 1 92.62 484 ILE A C 1
ATOM 3754 O O . ILE A 1 484 ? 19.078 32.469 6.562 1 92.62 484 ILE A O 1
ATOM 3758 N N . TYR A 1 485 ? 19.312 34.594 7.055 1 94.12 485 TYR A N 1
ATOM 3759 C CA . TYR A 1 485 ? 18.094 34.969 6.34 1 94.12 485 TYR A CA 1
ATOM 3760 C C . TYR A 1 485 ? 18.344 36.125 5.402 1 94.12 485 TYR A C 1
ATOM 3762 O O . TYR A 1 485 ? 19.422 36.75 5.457 1 94.12 485 TYR A O 1
ATOM 3770 N N . PHE A 1 486 ? 17.484 36.406 4.508 1 95.38 486 PHE A N 1
ATOM 3771 C CA . PHE A 1 486 ? 17.5 37.562 3.605 1 95.38 486 PHE A CA 1
ATOM 3772 C C . PHE A 1 486 ? 16.312 38.469 3.855 1 95.38 486 PHE A C 1
ATOM 3774 O O . PHE A 1 486 ? 15.281 38.031 4.363 1 95.38 486 PHE A O 1
ATOM 3781 N N . ARG A 1 487 ? 16.5 39.688 3.51 1 92.94 487 ARG A N 1
ATOM 3782 C CA . ARG A 1 487 ? 15.383 40.625 3.525 1 92.94 487 ARG A CA 1
ATOM 3783 C C . ARG A 1 487 ? 14.594 40.531 2.227 1 92.94 487 ARG A C 1
ATOM 3785 O O . ARG A 1 487 ? 15.078 40 1.229 1 92.94 487 ARG A O 1
ATOM 3792 N N . GLN A 1 488 ? 13.406 41.031 2.312 1 90.44 488 GLN A N 1
ATOM 3793 C CA . GLN A 1 488 ? 12.539 40.969 1.14 1 90.44 488 GLN A CA 1
ATOM 3794 C C . GLN A 1 488 ? 13.219 41.625 -0.064 1 90.44 488 GLN A C 1
ATOM 3796 O O . GLN A 1 488 ? 13.07 41.156 -1.194 1 90.44 488 GLN A O 1
ATOM 3801 N N . ILE A 1 489 ? 13.805 42.781 0.214 1 89.31 489 ILE A N 1
ATOM 3802 C CA . ILE A 1 489 ? 14.656 43.469 -0.762 1 89.31 489 ILE A CA 1
ATOM 3803 C C . ILE A 1 489 ? 16.094 43.5 -0.257 1 89.31 489 ILE A C 1
ATOM 3805 O O . ILE A 1 489 ? 16.375 44.031 0.809 1 89.31 489 ILE A O 1
ATOM 3809 N N . GLU A 1 490 ? 16.922 42.812 -0.974 1 91.75 490 GLU A N 1
ATOM 3810 C CA . GLU A 1 490 ? 18.297 42.688 -0.519 1 91.75 490 GLU A CA 1
ATOM 3811 C C . GLU A 1 490 ? 19.281 43.094 -1.605 1 91.75 490 GLU A C 1
ATOM 3813 O O . GLU A 1 490 ? 18.969 43 -2.797 1 91.75 490 GLU A O 1
ATOM 3818 N N . LYS A 1 491 ? 20.453 43.562 -1.189 1 91.69 491 LYS A N 1
ATOM 3819 C CA . LYS A 1 491 ? 21.5 43.938 -2.137 1 91.69 491 LYS A CA 1
ATOM 3820 C C . LYS A 1 491 ? 22.109 42.719 -2.807 1 91.69 491 LYS A C 1
ATOM 3822 O O . LYS A 1 491 ? 22.312 41.688 -2.158 1 91.69 491 LYS A O 1
ATOM 3827 N N . VAL A 1 492 ? 22.438 42.875 -4.016 1 94.06 492 VAL A N 1
ATOM 3828 C CA . VAL A 1 492 ? 23.016 41.781 -4.801 1 94.06 492 VAL A CA 1
ATOM 3829 C C . VAL A 1 492 ? 24.344 41.375 -4.184 1 94.06 492 VAL A C 1
ATOM 3831 O O . VAL A 1 492 ? 24.672 40.188 -4.152 1 94.06 492 VAL A O 1
ATOM 3834 N N . SER A 1 493 ? 25.062 42.281 -3.646 1 92.38 493 SER A N 1
ATOM 3835 C CA . SER A 1 493 ? 26.359 42 -3.053 1 92.38 493 SER A CA 1
ATOM 3836 C C . SER A 1 493 ? 26.219 41.094 -1.828 1 92.38 493 SER A C 1
ATOM 3838 O O . SER A 1 493 ? 27.031 40.188 -1.615 1 92.38 493 SER A O 1
ATOM 3840 N N . ILE A 1 494 ? 25.234 41.312 -1.113 1 93.88 494 ILE A N 1
ATOM 3841 C CA . ILE A 1 494 ? 25 40.562 0.105 1 93.88 494 ILE A CA 1
ATOM 3842 C C . ILE A 1 494 ? 24.594 39.125 -0.254 1 93.88 494 ILE A C 1
ATOM 3844 O O . ILE A 1 494 ? 25.078 38.156 0.333 1 93.88 494 ILE A O 1
ATOM 3848 N N . VAL A 1 495 ? 23.688 39.031 -1.145 1 95.12 495 VAL A N 1
ATOM 3849 C CA . VAL A 1 495 ? 23.219 37.719 -1.568 1 95.12 495 VAL A CA 1
ATOM 3850 C C . VAL A 1 495 ? 24.391 36.906 -2.123 1 95.12 495 VAL A C 1
ATOM 3852 O O . VAL A 1 495 ? 24.547 35.719 -1.79 1 95.12 495 VAL A O 1
ATOM 3855 N N . HIS A 1 496 ? 25.172 37.531 -2.959 1 94.06 496 HIS A N 1
ATOM 3856 C CA . HIS A 1 496 ? 26.312 36.844 -3.549 1 94.06 496 HIS A CA 1
ATOM 3857 C C . HIS A 1 496 ? 27.297 36.406 -2.477 1 94.06 496 HIS A C 1
ATOM 3859 O O . HIS A 1 496 ? 27.828 35.281 -2.537 1 94.06 496 HIS A O 1
ATOM 3865 N N . ARG A 1 497 ? 27.562 37.219 -1.537 1 92.81 497 ARG A N 1
ATOM 3866 C CA . ARG A 1 497 ? 28.516 36.906 -0.462 1 92.81 497 ARG A CA 1
ATOM 3867 C C . ARG A 1 497 ? 28 35.75 0.396 1 92.81 497 ARG A C 1
ATOM 3869 O O . ARG A 1 497 ? 28.766 34.844 0.724 1 92.81 497 ARG A O 1
ATOM 3876 N N . VAL A 1 498 ? 26.766 35.781 0.72 1 94.38 498 VAL A N 1
ATOM 3877 C CA . VAL A 1 498 ? 2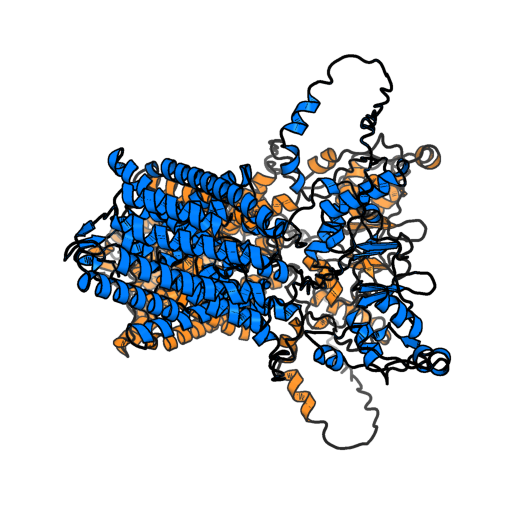6.172 34.75 1.569 1 94.38 498 VAL A CA 1
ATOM 3878 C C . VAL A 1 498 ? 26.203 33.406 0.846 1 94.38 498 VAL A C 1
ATOM 3880 O O . VAL A 1 498 ? 26.547 32.375 1.443 1 94.38 498 VAL A O 1
ATOM 3883 N N . LEU A 1 499 ? 25.875 33.438 -0.392 1 94.38 499 LEU A N 1
ATOM 3884 C CA . LEU A 1 499 ? 25.844 32.188 -1.162 1 94.38 499 LEU A CA 1
ATOM 3885 C C . LEU A 1 499 ? 27.25 31.641 -1.352 1 94.38 499 LEU A C 1
ATOM 3887 O O . LEU A 1 499 ? 27.438 30.422 -1.442 1 94.38 499 LEU A O 1
ATOM 3891 N N . SER A 1 500 ? 28.219 32.469 -1.366 1 92.25 500 SER A N 1
ATOM 3892 C CA . SER A 1 500 ? 29.594 32.031 -1.544 1 92.25 500 SER A CA 1
ATOM 3893 C C . SER A 1 500 ? 30.188 31.516 -0.236 1 92.25 500 SER A C 1
ATOM 3895 O O . SER A 1 500 ? 31.062 30.641 -0.244 1 92.25 500 SER A O 1
ATOM 3897 N N . LYS A 1 501 ? 29.625 31.969 0.836 1 91.56 501 LYS A N 1
ATOM 3898 C CA . LYS A 1 501 ? 30.203 31.641 2.131 1 91.56 501 LYS A CA 1
ATOM 3899 C C . LYS A 1 501 ? 29.484 30.453 2.771 1 91.56 501 LYS A C 1
ATOM 3901 O O . LYS A 1 501 ? 30.016 29.797 3.666 1 91.56 501 LYS A O 1
ATOM 3906 N N . THR A 1 502 ? 28.281 30.281 2.328 1 90.62 502 THR A N 1
ATOM 3907 C CA . THR A 1 502 ? 27.5 29.219 2.959 1 90.62 502 THR A CA 1
ATOM 3908 C C . THR A 1 502 ? 27.094 28.156 1.936 1 90.62 502 THR A C 1
ATOM 3910 O O . THR A 1 502 ? 27.156 28.406 0.729 1 90.62 502 THR A O 1
ATOM 3913 N N . THR A 1 503 ? 26.703 26.969 2.494 1 87.81 503 THR A N 1
ATOM 3914 C CA . THR A 1 503 ? 26.266 25.875 1.623 1 87.81 503 THR A CA 1
ATOM 3915 C C . THR A 1 503 ? 24.797 25.531 1.858 1 87.81 503 THR A C 1
ATOM 3917 O O . THR A 1 503 ? 24.328 24.484 1.422 1 87.81 503 THR A O 1
ATOM 3920 N N . HIS A 1 504 ? 24.078 26.406 2.43 1 89.5 504 HIS A N 1
ATOM 3921 C CA . HIS A 1 504 ? 22.656 26.172 2.709 1 89.5 504 HIS A CA 1
ATOM 3922 C C . HIS A 1 504 ? 21.844 26.156 1.425 1 89.5 504 HIS A C 1
ATOM 3924 O O . HIS A 1 504 ? 22.172 26.844 0.461 1 89.5 504 HIS A O 1
ATOM 3930 N N . ASN A 1 505 ? 20.781 25.406 1.418 1 90.56 505 ASN A N 1
ATOM 3931 C CA . ASN A 1 505 ? 19.953 25.297 0.222 1 90.56 505 ASN A CA 1
ATOM 3932 C C . ASN A 1 505 ? 18.672 26.094 0.358 1 90.56 505 ASN A C 1
ATOM 3934 O O . ASN A 1 505 ? 17.938 26.281 -0.62 1 90.56 505 ASN A O 1
ATOM 3938 N N . GLY A 1 506 ? 18.344 26.516 1.506 1 93.19 506 GLY A N 1
ATOM 3939 C CA . GLY A 1 506 ? 17.156 27.312 1.759 1 93.19 506 GLY A CA 1
ATOM 3940 C C . GLY A 1 506 ? 17.375 28.422 2.758 1 93.19 506 GLY A C 1
ATOM 3941 O O . GLY A 1 506 ? 18.125 28.25 3.723 1 93.19 506 GLY A O 1
ATOM 3942 N N . PHE A 1 507 ? 16.75 29.609 2.488 1 95.38 507 PHE A N 1
ATOM 3943 C CA . PHE A 1 507 ? 16.938 30.781 3.328 1 95.38 507 PHE A CA 1
ATOM 3944 C C . PHE A 1 507 ? 15.594 31.422 3.66 1 95.38 507 PHE A C 1
ATOM 3946 O O . PHE A 1 507 ? 14.789 31.703 2.766 1 95.38 507 PHE A O 1
ATOM 3953 N N . PRO A 1 508 ? 15.391 31.641 4.898 1 95.12 508 PRO A N 1
ATOM 3954 C CA . PRO A 1 508 ? 14.195 32.406 5.238 1 95.12 508 PRO A CA 1
ATOM 3955 C C . PRO A 1 508 ? 14.289 33.875 4.773 1 95.12 508 PRO A C 1
ATOM 3957 O O . PRO A 1 508 ? 15.383 34.438 4.75 1 95.12 508 PRO A O 1
ATOM 3960 N N . VAL A 1 509 ? 13.219 34.375 4.359 1 95.62 509 VAL A N 1
ATOM 3961 C CA . VAL A 1 509 ? 13.086 35.781 4.027 1 95.62 509 VAL A CA 1
ATOM 3962 C C . VAL A 1 509 ? 12.281 36.5 5.117 1 95.62 509 VAL A C 1
ATOM 3964 O O . VAL A 1 509 ? 11.188 36.062 5.477 1 95.62 509 VAL A O 1
ATOM 3967 N N . VAL A 1 510 ? 12.844 37.594 5.645 1 93.38 510 VAL A N 1
ATOM 3968 C CA . VAL A 1 510 ? 12.227 38.219 6.797 1 93.38 510 VAL A CA 1
ATOM 3969 C C . VAL A 1 510 ? 11.961 39.719 6.48 1 93.38 510 VAL A C 1
ATOM 3971 O O . VAL A 1 510 ? 12.508 40.25 5.523 1 93.38 510 VAL A O 1
ATOM 3974 N N . ASP A 1 511 ? 11.094 40.219 7.242 1 89.69 511 ASP A N 1
ATOM 3975 C CA . ASP A 1 511 ? 10.852 41.656 7.141 1 89.69 511 ASP A CA 1
ATOM 3976 C C . ASP A 1 511 ? 11.805 42.438 8.031 1 89.69 511 ASP A C 1
ATOM 3978 O O . ASP A 1 511 ? 12.75 41.875 8.586 1 89.69 511 ASP A O 1
ATOM 3982 N N . LYS A 1 512 ? 11.586 43.75 8.148 1 85.88 512 LYS A N 1
ATOM 3983 C CA . LYS A 1 512 ? 12.484 44.625 8.891 1 85.88 512 LYS A CA 1
ATOM 3984 C C . LYS A 1 512 ? 12.5 44.281 10.375 1 85.88 512 LYS A C 1
ATOM 3986 O O . LYS A 1 512 ? 13.508 44.469 11.055 1 85.88 512 LYS A O 1
ATOM 3991 N N . LYS A 1 513 ? 11.422 43.625 10.82 1 84.88 513 LYS A N 1
ATOM 3992 C CA . LYS A 1 513 ? 11.312 43.281 12.234 1 84.88 513 LYS A CA 1
ATOM 3993 C C . LYS A 1 513 ? 11.727 41.812 12.484 1 84.88 513 LYS A C 1
ATOM 3995 O O . LYS A 1 513 ? 11.68 41.344 13.625 1 84.88 513 LYS A O 1
ATOM 4000 N N . GLY A 1 514 ? 12.078 41.156 11.469 1 88.12 514 GLY A N 1
ATOM 4001 C CA . GLY A 1 514 ? 12.539 39.781 11.617 1 88.12 514 GLY A CA 1
ATOM 4002 C C . GLY A 1 514 ? 11.43 38.75 11.484 1 88.12 514 GLY A C 1
ATOM 4003 O O . GLY A 1 514 ? 11.648 37.562 11.711 1 88.12 514 GLY A O 1
ATOM 4004 N N . HIS A 1 515 ? 10.273 39.25 11.094 1 88.62 515 HIS A N 1
ATOM 4005 C CA . HIS A 1 515 ? 9.156 38.344 10.914 1 88.62 515 HIS A CA 1
ATOM 4006 C C . HIS A 1 515 ? 9.305 37.531 9.633 1 88.62 515 HIS A C 1
ATOM 4008 O O . HIS A 1 515 ? 9.742 38.062 8.609 1 88.62 515 HIS A O 1
ATOM 4014 N N . LEU A 1 516 ? 8.906 36.281 9.703 1 90.5 516 LEU A N 1
ATOM 4015 C CA . LEU A 1 516 ? 9.039 35.375 8.562 1 90.5 516 LEU A CA 1
ATOM 4016 C C . LEU A 1 516 ? 8.07 35.781 7.453 1 90.5 516 LEU A C 1
ATOM 4018 O O . LEU A 1 516 ? 6.863 35.875 7.688 1 90.5 516 LEU A O 1
ATOM 4022 N N . LEU A 1 517 ? 8.617 35.969 6.266 1 88.69 517 LEU A N 1
ATOM 4023 C CA . LEU A 1 517 ? 7.797 36.281 5.102 1 88.69 517 LEU A CA 1
ATOM 4024 C C . LEU A 1 517 ? 7.73 35.094 4.152 1 88.69 517 LEU A C 1
ATOM 4026 O O . LEU A 1 517 ? 6.762 34.969 3.4 1 88.69 517 LEU A O 1
ATOM 4030 N N . GLY A 1 518 ? 8.766 34.375 4.188 1 91.5 518 GLY A N 1
ATOM 4031 C CA . GLY A 1 518 ? 8.82 33.219 3.281 1 91.5 518 GLY A CA 1
ATOM 4032 C C . GLY A 1 518 ? 10.164 32.531 3.291 1 91.5 518 GLY A C 1
ATOM 4033 O O . GLY A 1 518 ? 10.961 32.719 4.215 1 91.5 518 GLY A O 1
ATOM 4034 N N . VAL A 1 519 ? 10.258 31.578 2.336 1 94.25 519 VAL A N 1
ATOM 4035 C CA . VAL A 1 519 ? 11.516 30.859 2.17 1 94.25 519 VAL A CA 1
ATOM 4036 C C . VAL A 1 519 ? 11.914 30.844 0.697 1 94.25 519 VAL A C 1
ATOM 4038 O O . VAL A 1 519 ? 11.055 30.688 -0.182 1 94.25 519 VAL A O 1
ATOM 4041 N N . ILE A 1 520 ? 13.156 31.141 0.454 1 94.69 520 ILE A N 1
ATOM 4042 C CA . ILE A 1 520 ? 13.68 31.109 -0.907 1 94.69 520 ILE A CA 1
ATOM 4043 C C . ILE A 1 520 ? 14.812 30.094 -1 1 94.69 520 ILE A C 1
ATOM 4045 O O . ILE A 1 520 ? 15.578 29.922 -0.049 1 94.69 520 ILE A O 1
ATOM 4049 N N . LEU A 1 521 ? 14.867 29.469 -2.094 1 93.19 521 LEU A N 1
ATOM 4050 C CA . LEU A 1 521 ? 15.859 28.406 -2.26 1 93.19 521 LEU A CA 1
ATOM 4051 C C . LEU A 1 521 ? 17.125 28.953 -2.928 1 93.19 521 LEU A C 1
ATOM 4053 O O . LEU A 1 521 ? 17.062 29.953 -3.646 1 93.19 521 LEU A O 1
ATOM 4057 N N . ARG A 1 522 ? 18.203 28.297 -2.656 1 93.88 522 ARG A N 1
ATOM 4058 C CA . ARG A 1 522 ? 19.516 28.688 -3.172 1 93.88 522 ARG A CA 1
ATOM 4059 C C . ARG A 1 522 ? 19.5 28.734 -4.695 1 93.88 522 ARG A C 1
ATOM 4061 O O . ARG A 1 522 ? 19.984 29.703 -5.297 1 93.88 522 ARG A O 1
ATOM 4068 N N . TRP A 1 523 ? 18.969 27.672 -5.336 1 91.31 523 TRP A N 1
ATOM 4069 C CA . TRP A 1 523 ? 19.016 27.594 -6.793 1 91.31 523 TRP A CA 1
ATOM 4070 C C . TRP A 1 523 ? 18.219 28.734 -7.422 1 91.31 523 TRP A C 1
ATOM 4072 O O . TRP A 1 523 ? 18.578 29.234 -8.492 1 91.31 523 TRP A O 1
ATOM 4082 N N . GLN A 1 524 ? 17.188 29.188 -6.805 1 92.19 524 GLN A N 1
ATOM 4083 C CA . GLN A 1 524 ? 16.406 30.312 -7.297 1 92.19 524 GLN A CA 1
ATOM 4084 C C . GLN A 1 524 ? 17.219 31.609 -7.254 1 92.19 524 GLN A C 1
ATOM 4086 O O . GLN A 1 524 ? 17.172 32.406 -8.195 1 92.19 524 GLN A O 1
ATOM 4091 N N . LEU A 1 525 ? 17.922 31.75 -6.207 1 93.88 525 LEU A N 1
ATOM 4092 C CA . LEU A 1 525 ? 18.75 32.938 -6.047 1 93.88 525 LEU A CA 1
ATOM 4093 C C . LEU A 1 525 ? 19.859 32.969 -7.09 1 93.88 525 LEU A C 1
ATOM 4095 O O . LEU A 1 525 ? 20.125 34.031 -7.672 1 93.88 525 LEU A O 1
ATOM 4099 N N . VAL A 1 526 ? 20.453 31.859 -7.285 1 94.19 526 VAL A N 1
ATOM 4100 C CA . VAL A 1 526 ? 21.547 31.797 -8.258 1 94.19 526 VAL A CA 1
ATOM 4101 C C . VAL A 1 526 ? 21.016 32.125 -9.648 1 94.19 526 VAL A C 1
ATOM 4103 O O . VAL A 1 526 ? 21.672 32.844 -10.414 1 94.19 526 VAL A O 1
ATOM 4106 N N . ILE A 1 527 ? 19.891 31.625 -10 1 92.06 527 ILE A N 1
ATOM 4107 C CA . ILE A 1 527 ? 19.297 31.875 -11.305 1 92.06 527 ILE A CA 1
ATOM 4108 C C . ILE A 1 527 ? 18.938 33.344 -11.438 1 92.06 527 ILE A C 1
ATOM 4110 O O . ILE A 1 527 ? 19.094 33.938 -12.516 1 92.06 527 ILE A O 1
ATOM 4114 N N . LEU A 1 528 ? 18.469 33.938 -10.398 1 91.62 528 LEU A N 1
ATOM 4115 C CA . LEU A 1 528 ? 18.141 35.344 -10.422 1 91.62 528 LEU A CA 1
ATOM 4116 C C . LEU A 1 528 ? 19.391 36.188 -10.664 1 91.62 528 LEU A C 1
ATOM 4118 O O . LEU A 1 528 ? 19.344 37.188 -11.406 1 91.62 528 LEU A O 1
ATOM 4122 N N . LEU A 1 529 ? 20.453 35.812 -10.062 1 92 529 LEU A N 1
ATOM 4123 C CA . LEU A 1 529 ? 21.719 36.5 -10.234 1 92 529 LEU A CA 1
ATOM 4124 C C . LEU A 1 529 ? 22.266 36.312 -11.648 1 92 529 LEU A C 1
ATOM 4126 O O . LEU A 1 529 ? 22.812 37.25 -12.242 1 92 529 LEU A O 1
ATOM 4130 N N . MET A 1 530 ? 22.125 35.125 -12.109 1 91.06 530 MET A N 1
ATOM 4131 C CA . MET A 1 530 ? 22.641 34.812 -13.43 1 91.06 530 MET A CA 1
ATOM 4132 C C . MET A 1 530 ? 21.891 35.562 -14.516 1 91.06 530 MET A C 1
ATOM 4134 O O . MET A 1 530 ? 22.469 35.969 -15.523 1 91.06 530 MET A O 1
ATOM 4138 N N . ASN A 1 531 ? 20.641 35.75 -14.352 1 88.62 531 ASN A N 1
ATOM 4139 C CA . ASN A 1 531 ? 19.828 36.438 -15.344 1 88.62 531 ASN A CA 1
ATOM 4140 C C . ASN A 1 531 ? 19.766 37.938 -15.086 1 88.62 531 ASN A C 1
ATOM 4142 O O . ASN A 1 531 ? 19.047 38.656 -15.766 1 88.62 531 ASN A O 1
ATOM 4146 N N . LYS A 1 532 ? 20.453 38.406 -14.117 1 84.19 532 LYS A N 1
ATOM 4147 C CA . LYS A 1 532 ? 20.609 39.844 -13.812 1 84.19 532 LYS A CA 1
ATOM 4148 C C . LYS A 1 532 ? 19.25 40.5 -13.641 1 84.19 532 LYS A C 1
ATOM 4150 O O . LYS A 1 532 ? 19 41.562 -14.25 1 84.19 532 LYS A O 1
ATOM 4155 N N . ARG A 1 533 ? 18.484 39.844 -12.93 1 78.5 533 ARG A N 1
ATOM 4156 C CA . ARG A 1 533 ? 17.156 40.406 -12.688 1 78.5 533 ARG A CA 1
ATOM 4157 C C . ARG A 1 533 ? 17.125 41.188 -11.383 1 78.5 533 ARG A C 1
ATOM 4159 O O . ARG A 1 533 ? 16.672 40.688 -10.352 1 78.5 533 ARG A O 1
ATOM 4166 N N . TRP A 1 534 ? 17.672 42.375 -11.43 1 78.69 534 TRP A N 1
ATOM 4167 C CA . TRP A 1 534 ? 17.688 43.25 -10.25 1 78.69 534 TRP A CA 1
ATOM 4168 C C . TRP A 1 534 ? 17.203 44.656 -10.586 1 78.69 534 TRP A C 1
ATOM 4170 O O . TRP A 1 534 ? 16.875 44.938 -11.734 1 78.69 534 TRP A O 1
ATOM 4180 N N . TYR A 1 535 ? 17.047 45.281 -9.523 1 78.38 535 TYR A N 1
ATOM 4181 C CA . TYR A 1 535 ? 16.547 46.625 -9.625 1 78.38 535 TYR A CA 1
ATOM 4182 C C . TYR A 1 535 ? 17.578 47.656 -9.133 1 78.38 535 TYR A C 1
ATOM 4184 O O . TYR A 1 535 ? 18.344 47.344 -8.211 1 78.38 535 TYR A O 1
ATOM 4192 N N . SER A 1 536 ? 17.547 48.781 -9.797 1 79.5 536 SER A N 1
ATOM 4193 C CA . SER A 1 536 ? 18.422 49.844 -9.352 1 79.5 536 SER A CA 1
ATOM 4194 C C . SER A 1 536 ? 17.844 50.562 -8.117 1 79.5 536 SER A C 1
ATOM 4196 O O . SER A 1 536 ? 16.688 50.375 -7.773 1 79.5 536 SER A O 1
ATOM 4198 N N . GLN A 1 537 ? 18.703 51.219 -7.348 1 77.94 537 GLN A N 1
ATOM 4199 C CA . GLN A 1 537 ? 18.297 51.938 -6.137 1 77.94 537 GLN A CA 1
ATOM 4200 C C . GLN A 1 537 ? 17.125 52.875 -6.414 1 77.94 537 GLN A C 1
ATOM 4202 O O . GLN A 1 537 ? 16.203 52.969 -5.598 1 77.94 537 GLN A O 1
ATOM 4207 N N . SER A 1 538 ? 17.094 53.531 -7.523 1 74.25 538 SER A N 1
ATOM 4208 C CA . SER A 1 538 ? 16.047 54.469 -7.891 1 74.25 538 SER A CA 1
ATOM 4209 C C . SER A 1 538 ? 14.727 53.75 -8.148 1 74.25 538 SER A C 1
ATOM 4211 O O . SER A 1 538 ? 13.656 54.25 -7.84 1 74.25 538 SER A O 1
ATOM 4213 N N . GLU A 1 539 ? 14.82 52.594 -8.602 1 75.81 539 GLU A N 1
ATOM 4214 C CA . GLU A 1 539 ? 13.625 51.812 -8.938 1 75.81 539 GLU A CA 1
ATOM 4215 C C . GLU A 1 539 ? 12.953 51.25 -7.691 1 75.81 539 GLU A C 1
ATOM 4217 O O . GLU A 1 539 ? 11.727 51.125 -7.645 1 75.81 539 GLU A O 1
ATOM 4222 N N . VAL A 1 540 ? 13.781 50.812 -6.82 1 71.06 540 VAL A N 1
ATOM 4223 C CA . VAL A 1 540 ? 13.25 50.25 -5.586 1 71.06 540 VAL A CA 1
ATOM 4224 C C . VAL A 1 540 ? 12.555 51.344 -4.773 1 71.06 540 VAL A C 1
ATOM 4226 O O . VAL A 1 540 ? 11.516 51.094 -4.156 1 71.06 540 VAL A O 1
ATOM 4229 N N . GLN A 1 541 ? 13.109 52.562 -4.68 1 62.62 541 GLN A N 1
ATOM 4230 C CA . GLN A 1 541 ? 12.578 53.656 -3.885 1 62.62 541 GLN A CA 1
ATOM 4231 C C . GLN A 1 541 ? 11.367 54.281 -4.562 1 62.62 541 GLN A C 1
ATOM 4233 O O . GLN A 1 541 ? 10.391 54.625 -3.896 1 62.62 541 GLN A O 1
ATOM 4238 N N . ASP A 1 542 ? 11.547 54.531 -5.895 1 56.22 542 ASP A N 1
ATOM 4239 C CA . ASP A 1 542 ? 10.523 55.312 -6.566 1 56.22 542 ASP A CA 1
ATOM 4240 C C . ASP A 1 542 ? 9.312 54.469 -6.922 1 56.22 542 ASP A C 1
ATOM 4242 O O . ASP A 1 542 ? 8.172 54.844 -6.656 1 56.22 542 ASP A O 1
ATOM 4246 N N . LYS A 1 543 ? 9.477 53.406 -7.898 1 54.59 543 LYS A N 1
ATOM 4247 C CA . LYS A 1 543 ? 8.375 52.812 -8.664 1 54.59 543 LYS A CA 1
ATOM 4248 C C . LYS A 1 543 ? 7.926 51.5 -8.047 1 54.59 543 LYS A C 1
ATOM 4250 O O . LYS A 1 543 ? 6.859 51 -8.398 1 54.59 543 LYS A O 1
ATOM 4255 N N . GLY A 1 544 ? 8.312 51.281 -7.016 1 56.47 544 GLY A N 1
ATOM 4256 C CA . GLY A 1 544 ? 7.91 50 -6.496 1 56.47 544 GLY A CA 1
ATOM 4257 C C . GLY A 1 544 ? 8.328 48.844 -7.383 1 56.47 544 GLY A C 1
ATOM 4258 O O . GLY A 1 544 ? 8.602 49.031 -8.57 1 56.47 544 GLY A O 1
ATOM 4259 N N . VAL A 1 545 ? 8.883 47.688 -6.984 1 58.56 545 VAL A N 1
ATOM 4260 C CA . VAL A 1 545 ? 9.305 46.5 -7.73 1 58.56 545 VAL A CA 1
ATOM 4261 C C . VAL A 1 545 ? 8.297 46.188 -8.836 1 58.56 545 VAL A C 1
ATOM 4263 O O . VAL A 1 545 ? 7.141 45.875 -8.562 1 58.56 545 VAL A O 1
ATOM 4266 N N . GLN A 1 546 ? 8.297 46.938 -10 1 55.09 546 GLN A N 1
ATOM 4267 C CA . GLN A 1 546 ? 7.375 46.75 -11.117 1 55.09 546 GLN A CA 1
ATOM 4268 C C . GLN A 1 546 ? 7.508 45.344 -11.695 1 55.09 546 GLN A C 1
ATOM 4270 O O . GLN A 1 546 ? 8.602 44.781 -11.711 1 55.09 546 GLN A O 1
ATOM 4275 N N . ASP A 1 547 ? 6.352 44.625 -12 1 58.69 547 ASP A N 1
ATOM 4276 C CA . ASP A 1 547 ? 6.043 43.281 -12.492 1 58.69 547 ASP A CA 1
ATOM 4277 C C . ASP A 1 547 ? 6.785 42.969 -13.797 1 58.69 547 ASP A C 1
ATOM 4279 O O . ASP A 1 547 ? 6.934 41.812 -14.18 1 58.69 547 ASP A O 1
ATOM 4283 N N . GLN A 1 548 ? 7.332 44.031 -14.531 1 54.84 548 GLN A N 1
ATOM 4284 C CA . GLN A 1 548 ? 7.766 43.781 -15.906 1 54.84 548 GLN A CA 1
ATOM 4285 C C . GLN A 1 548 ? 9.055 42.969 -15.93 1 54.84 548 GLN A C 1
ATOM 4287 O O . GLN A 1 548 ? 9.344 42.281 -16.906 1 54.84 548 GLN A O 1
ATOM 4292 N N . ASN A 1 549 ? 9.805 42.969 -14.844 1 63.69 549 ASN A N 1
ATOM 4293 C CA . ASN A 1 549 ? 11.094 42.312 -14.938 1 63.69 549 ASN A CA 1
ATOM 4294 C C . ASN A 1 549 ? 11.102 40.969 -14.188 1 63.69 549 ASN A C 1
ATOM 4296 O O . ASN A 1 549 ? 12.156 40.531 -13.734 1 63.69 549 ASN A O 1
ATOM 4300 N N . LEU A 1 550 ? 9.914 40.406 -14.164 1 78.94 550 LEU A N 1
ATOM 4301 C CA . LEU A 1 550 ? 9.875 39.156 -13.422 1 78.94 550 LEU A CA 1
ATOM 4302 C C . LEU A 1 550 ? 10.242 38 -14.32 1 78.94 550 LEU A C 1
ATOM 4304 O O . LEU A 1 550 ? 9.883 37.969 -15.5 1 78.94 550 LEU A O 1
ATOM 4308 N N . LEU A 1 551 ? 11.094 37.156 -13.836 1 82.56 551 LEU A N 1
ATOM 4309 C CA . LEU A 1 551 ? 11.469 35.938 -14.539 1 82.56 551 LEU A CA 1
ATOM 4310 C C . LEU A 1 551 ? 10.305 34.969 -14.586 1 82.56 551 LEU A C 1
ATOM 4312 O O . LEU A 1 551 ? 9.586 34.812 -13.594 1 82.56 551 LEU A O 1
ATOM 4316 N N . SER A 1 552 ? 10.109 34.5 -15.766 1 79.69 552 SER A N 1
ATOM 4317 C CA . SER A 1 552 ? 9.039 33.531 -15.93 1 79.69 552 SER A CA 1
ATOM 4318 C C . SER A 1 552 ? 9.398 32.188 -15.281 1 79.69 552 SER A C 1
ATOM 4320 O O . SER A 1 552 ? 10.578 31.875 -15.102 1 79.69 552 SER A O 1
ATOM 4322 N N . VAL A 1 553 ? 8.438 31.422 -14.938 1 78.5 553 VAL A N 1
ATOM 4323 C CA . VAL A 1 553 ? 8.602 30.109 -14.336 1 78.5 553 VAL A CA 1
ATOM 4324 C C . VAL A 1 553 ? 9.336 29.188 -15.312 1 78.5 553 VAL A C 1
ATOM 4326 O O . VAL A 1 553 ? 10.117 28.328 -14.898 1 78.5 553 VAL A O 1
ATOM 4329 N N . ASP A 1 554 ? 9.109 29.438 -16.562 1 79.38 554 ASP A N 1
ATOM 4330 C CA . ASP A 1 554 ? 9.711 28.594 -17.594 1 79.38 554 ASP A CA 1
ATOM 4331 C C . ASP A 1 554 ? 11.234 28.688 -17.578 1 79.38 554 ASP A C 1
ATOM 4333 O O . ASP A 1 554 ? 11.93 27.719 -17.875 1 79.38 554 ASP A O 1
ATOM 4337 N N . THR A 1 555 ? 11.688 29.891 -17.219 1 82.38 555 THR A N 1
ATOM 4338 C CA . THR A 1 555 ? 13.133 30.062 -17.141 1 82.38 555 THR A CA 1
ATOM 4339 C C . THR A 1 555 ? 13.734 29.188 -16.047 1 82.38 555 THR A C 1
ATOM 4341 O O . THR A 1 555 ? 14.812 28.625 -16.219 1 82.38 555 THR A O 1
ATOM 4344 N N . PHE A 1 556 ? 13.07 29.078 -15.023 1 83.19 556 PHE A N 1
ATOM 4345 C CA . PHE A 1 556 ? 13.539 28.234 -13.938 1 83.19 556 PHE A CA 1
ATOM 4346 C C . PHE A 1 556 ? 13.5 26.766 -14.344 1 83.19 556 PHE A C 1
ATOM 4348 O O . PHE A 1 556 ? 14.414 26 -14.023 1 83.19 556 PHE A O 1
ATOM 4355 N N . LEU A 1 557 ? 12.484 26.391 -15.062 1 78.25 557 LEU A N 1
ATOM 4356 C CA . LEU A 1 557 ? 12.273 25.016 -15.469 1 78.25 557 LEU A CA 1
ATOM 4357 C C . LEU A 1 557 ? 13.32 24.578 -16.484 1 78.25 557 LEU A C 1
ATOM 4359 O O . LEU A 1 557 ? 13.656 23.406 -16.594 1 78.25 557 LEU A O 1
ATOM 4363 N N . ASP A 1 558 ? 13.789 25.562 -17.125 1 79 558 ASP A N 1
ATOM 4364 C CA . ASP A 1 558 ? 14.773 25.266 -18.172 1 79 558 ASP A CA 1
ATOM 4365 C C . ASP A 1 558 ? 16.078 24.766 -17.547 1 79 558 ASP A C 1
ATOM 4367 O O . ASP A 1 558 ? 16.812 24.016 -18.188 1 79 558 ASP A O 1
ATOM 4371 N N . TYR A 1 559 ? 16.297 25.141 -16.359 1 80.81 559 TYR A N 1
ATOM 4372 C CA . TYR A 1 559 ? 17.547 24.734 -15.703 1 80.81 559 TYR A CA 1
ATOM 4373 C C . TYR A 1 559 ? 17.406 23.375 -15.039 1 80.81 559 TYR A C 1
ATOM 4375 O O . TYR A 1 559 ? 18.391 22.734 -14.711 1 80.81 559 TYR A O 1
ATOM 4383 N N . TYR A 1 560 ? 16.234 22.938 -14.875 1 80.62 560 TYR A N 1
ATOM 4384 C CA . TYR A 1 560 ? 16 21.641 -14.25 1 80.62 560 TYR A CA 1
ATOM 4385 C C . TYR A 1 560 ? 16.578 20.516 -15.102 1 80.62 560 TYR A C 1
ATOM 4387 O O . TYR A 1 560 ? 16.5 20.547 -16.328 1 80.62 560 TYR A O 1
ATOM 4395 N N . PRO A 1 561 ? 17.25 19.531 -14.461 1 79.06 561 PRO A N 1
ATOM 4396 C CA . PRO A 1 561 ? 17.344 19.125 -13.055 1 79.06 561 PRO A CA 1
ATOM 4397 C C . PRO A 1 561 ? 18.641 19.562 -12.398 1 79.06 561 PRO A C 1
ATOM 4399 O O . PRO A 1 561 ? 18.859 19.328 -11.203 1 79.06 561 PRO A O 1
ATOM 4402 N N . ARG A 1 562 ? 19.578 20.234 -13.211 1 77.62 562 ARG A N 1
ATOM 4403 C CA . ARG A 1 562 ? 20.844 20.719 -12.664 1 77.62 562 ARG A CA 1
ATOM 4404 C C . ARG A 1 562 ? 20.875 22.234 -12.625 1 77.62 562 ARG A C 1
ATOM 4406 O O . ARG A 1 562 ? 20.859 22.891 -13.672 1 77.62 562 ARG A O 1
ATOM 4413 N N . TYR A 1 563 ? 20.984 22.703 -11.445 1 83.69 563 TYR A N 1
ATOM 4414 C CA . TYR A 1 563 ? 21 24.156 -11.273 1 83.69 563 TYR A CA 1
ATOM 4415 C C . TYR A 1 563 ? 22.422 24.672 -11.203 1 83.69 563 TYR A C 1
ATOM 4417 O O . TYR A 1 563 ? 23.328 23.969 -10.773 1 83.69 563 TYR A O 1
ATOM 4425 N N . PRO A 1 564 ? 22.578 25.844 -11.672 1 86.56 564 PRO A N 1
ATOM 4426 C CA . PRO A 1 564 ? 23.922 26.422 -11.656 1 86.56 564 PRO A CA 1
ATOM 4427 C C . PRO A 1 564 ? 24.438 26.703 -10.242 1 86.56 564 PRO A C 1
ATOM 4429 O O . PRO A 1 564 ? 23.625 26.859 -9.312 1 86.56 564 PRO A O 1
ATOM 4432 N N . ASP A 1 565 ? 25.719 26.688 -10.195 1 89.62 565 ASP A N 1
ATOM 4433 C CA . ASP A 1 565 ? 26.375 26.984 -8.922 1 89.62 565 ASP A CA 1
ATOM 4434 C C . ASP A 1 565 ? 26.766 28.469 -8.828 1 89.62 565 ASP A C 1
ATOM 4436 O O . ASP A 1 565 ? 26.875 29.141 -9.852 1 89.62 565 ASP A O 1
ATOM 4440 N N . ILE A 1 566 ? 26.984 28.891 -7.648 1 91.56 566 ILE A N 1
ATOM 4441 C CA . ILE A 1 566 ? 27.266 30.297 -7.379 1 91.56 566 ILE A CA 1
ATOM 4442 C C . ILE A 1 566 ? 28.594 30.688 -8.023 1 91.56 566 ILE A C 1
ATOM 4444 O O . ILE A 1 566 ? 28.797 31.859 -8.383 1 91.56 566 ILE A O 1
ATOM 4448 N N . ASP A 1 567 ? 29.438 29.75 -8.273 1 90.56 567 ASP A N 1
ATOM 4449 C CA . ASP A 1 567 ? 30.75 29.984 -8.867 1 90.56 567 ASP A CA 1
ATOM 4450 C C . ASP A 1 567 ? 30.625 30.406 -10.328 1 90.56 567 ASP A C 1
ATOM 4452 O O . ASP A 1 567 ? 31.516 31.031 -10.883 1 90.56 567 ASP A O 1
ATOM 4456 N N . GLN A 1 568 ? 29.547 30.141 -10.891 1 90.62 568 GLN A N 1
ATOM 4457 C CA . GLN A 1 568 ? 29.328 30.453 -12.297 1 90.62 568 GLN A CA 1
ATOM 4458 C C . GLN A 1 568 ? 28.781 31.875 -12.469 1 90.62 568 GLN A C 1
ATOM 4460 O O . GLN A 1 568 ? 28.703 32.375 -13.586 1 90.62 568 GLN A O 1
ATOM 4465 N N . VAL A 1 569 ? 28.469 32.469 -11.359 1 90.69 569 VAL A N 1
ATOM 4466 C CA . VAL A 1 569 ? 27.922 33.812 -11.406 1 90.69 569 VAL A CA 1
ATOM 4467 C C . VAL A 1 569 ? 29.062 34.812 -11.328 1 90.69 569 VAL A C 1
ATOM 4469 O O . VAL A 1 569 ? 29.844 34.812 -10.375 1 90.69 569 VAL A O 1
ATOM 4472 N N . HIS A 1 570 ? 29.172 35.562 -12.383 1 88.94 570 HIS A N 1
ATOM 4473 C CA . HIS A 1 570 ? 30.156 36.656 -12.43 1 88.94 570 HIS A CA 1
ATOM 4474 C C . HIS A 1 570 ? 29.484 38 -12.43 1 88.94 570 HIS A C 1
ATOM 4476 O O . HIS A 1 570 ? 28.75 38.344 -13.375 1 88.94 570 HIS A O 1
ATOM 4482 N N . LEU A 1 571 ? 29.766 38.719 -11.352 1 89.69 571 LEU A N 1
ATOM 4483 C CA . LEU A 1 571 ? 29.125 40.031 -11.211 1 89.69 571 LEU A CA 1
ATOM 4484 C C . LEU A 1 571 ? 30.156 41.156 -11.258 1 89.69 571 LEU A C 1
ATOM 4486 O O . LEU A 1 571 ? 31.219 41.031 -10.648 1 89.69 571 LEU A O 1
ATOM 4490 N N . GLY A 1 572 ? 29.828 42.219 -12.039 1 87.38 572 GLY A N 1
ATOM 4491 C CA . GLY A 1 572 ? 30.625 43.438 -12.023 1 87.38 572 GLY A CA 1
ATOM 4492 C C . GLY A 1 572 ? 30.422 44.281 -10.773 1 87.38 572 GLY A C 1
ATOM 4493 O O . GLY A 1 572 ? 29.469 44.062 -10.023 1 87.38 572 GLY A O 1
ATOM 4494 N N . GLU A 1 573 ? 31.344 45.25 -10.516 1 87.44 573 GLU A N 1
ATOM 4495 C CA . GLU A 1 573 ? 31.266 46.094 -9.328 1 87.44 573 GLU A CA 1
ATOM 4496 C C . GLU A 1 573 ? 30 46.969 -9.336 1 87.44 573 GLU A C 1
ATOM 4498 O O . GLU A 1 573 ? 29.406 47.219 -8.281 1 87.44 573 GLU A O 1
ATOM 4503 N N . ASP A 1 574 ? 29.531 47.375 -10.445 1 87.38 574 ASP A N 1
ATOM 4504 C CA . ASP A 1 574 ? 28.328 48.188 -10.547 1 87.38 574 ASP A CA 1
ATOM 4505 C C . ASP A 1 574 ? 27.078 47.375 -10.328 1 87.38 574 ASP A C 1
ATOM 4507 O O . ASP A 1 574 ? 26.078 47.875 -9.805 1 87.38 574 ASP A O 1
ATOM 4511 N N . GLU A 1 575 ? 27.172 46.188 -10.703 1 89.12 575 GLU A N 1
ATOM 4512 C CA . GLU A 1 575 ? 26.031 45.281 -10.586 1 89.12 575 GLU A CA 1
ATOM 4513 C C . GLU A 1 575 ? 25.797 44.875 -9.133 1 89.12 575 GLU A C 1
ATOM 4515 O O . GLU A 1 575 ? 24.656 44.625 -8.734 1 89.12 575 GLU A O 1
ATOM 4520 N N . LYS A 1 576 ? 26.828 44.844 -8.367 1 90.19 576 LYS A N 1
ATOM 4521 C CA . LYS A 1 576 ? 26.75 44.438 -6.965 1 90.19 576 LYS A CA 1
ATOM 4522 C C . LYS A 1 576 ? 26 45.469 -6.141 1 90.19 576 LYS A C 1
ATOM 4524 O O . LYS A 1 576 ? 25.5 45.188 -5.055 1 90.19 576 LYS A O 1
ATOM 4529 N N . LYS A 1 577 ? 25.812 46.625 -6.727 1 88 577 LYS A N 1
ATOM 4530 C CA . LYS A 1 577 ? 25.156 47.719 -6 1 88 577 LYS A CA 1
ATOM 4531 C C . LYS A 1 577 ? 23.641 47.688 -6.207 1 88 577 LYS A C 1
ATOM 4533 O O . LYS A 1 577 ? 22.891 48.344 -5.48 1 88 577 LYS A O 1
ATOM 4538 N N . ASN A 1 578 ? 23.219 46.812 -7.043 1 90.44 578 ASN A N 1
ATOM 4539 C CA . ASN A 1 578 ? 21.797 46.688 -7.336 1 90.44 578 ASN A CA 1
ATOM 4540 C C . ASN A 1 578 ? 21.062 45.875 -6.273 1 90.44 578 ASN A C 1
ATOM 4542 O O . ASN A 1 578 ? 21.672 45.406 -5.316 1 90.44 578 ASN A O 1
ATOM 4546 N N . TRP A 1 579 ? 19.75 45.906 -6.418 1 89.81 579 TRP A N 1
ATOM 4547 C CA . TRP A 1 579 ? 18.922 45.25 -5.41 1 89.81 579 TRP A CA 1
ATOM 4548 C C . TRP A 1 579 ? 18.078 44.156 -6.031 1 89.81 579 TRP A C 1
ATOM 4550 O O . TRP A 1 579 ? 17.625 44.25 -7.176 1 89.81 579 TRP A O 1
ATOM 4560 N N . LEU A 1 580 ? 17.875 43.094 -5.285 1 90.62 580 LEU A N 1
ATOM 4561 C CA . LEU A 1 580 ? 17.031 41.969 -5.691 1 90.62 580 LEU A CA 1
ATOM 4562 C C . LEU A 1 580 ? 15.734 41.969 -4.883 1 90.62 580 LEU A C 1
ATOM 4564 O O . LEU A 1 580 ? 15.766 42.094 -3.656 1 90.62 580 LEU A O 1
ATOM 4568 N N . ALA A 1 581 ? 14.609 41.875 -5.523 1 88.31 581 ALA A N 1
ATOM 4569 C CA . ALA A 1 581 ? 13.32 41.656 -4.867 1 88.31 581 ALA A CA 1
ATOM 4570 C C . ALA A 1 581 ? 12.984 40.156 -4.773 1 88.31 581 ALA A C 1
ATOM 4572 O O . ALA A 1 581 ? 12.758 39.5 -5.789 1 88.31 581 ALA A O 1
ATOM 4573 N N . LEU A 1 582 ? 12.805 39.656 -3.609 1 91.25 582 LEU A N 1
ATOM 4574 C CA . LEU A 1 582 ? 12.656 38.219 -3.422 1 91.25 582 LEU A CA 1
ATOM 4575 C C . LEU A 1 582 ? 11.195 37.844 -3.242 1 91.25 582 LEU A C 1
ATOM 4577 O O . LEU A 1 582 ? 10.836 36.656 -3.338 1 91.25 582 LEU A O 1
ATOM 4581 N N . ALA A 1 583 ? 10.305 38.719 -3.037 1 85.88 583 ALA A N 1
ATOM 4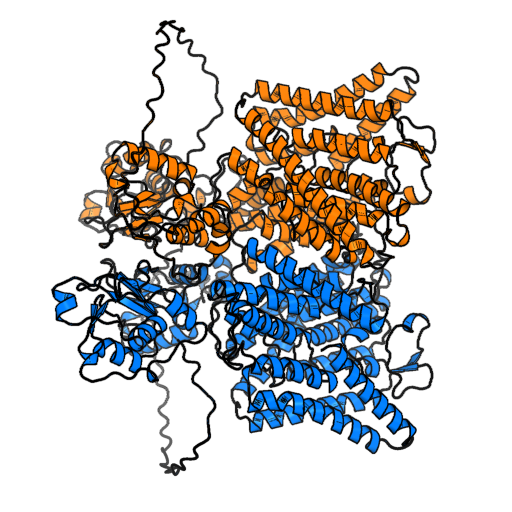582 C CA . ALA A 1 583 ? 8.906 38.5 -2.695 1 85.88 583 ALA A CA 1
ATOM 4583 C C . ALA A 1 583 ? 8.188 37.719 -3.789 1 85.88 583 ALA A C 1
ATOM 4585 O O . ALA A 1 583 ? 7.426 36.781 -3.498 1 85.88 583 ALA A O 1
ATOM 4586 N N . PRO A 1 584 ? 8.508 38 -5.051 1 85.31 584 PRO A N 1
ATOM 4587 C CA . PRO A 1 584 ? 7.781 37.281 -6.098 1 85.31 584 PRO A CA 1
ATOM 4588 C C . PRO A 1 584 ? 8.242 35.844 -6.258 1 85.31 584 PRO A C 1
ATOM 4590 O O . PRO A 1 584 ? 7.531 35 -6.844 1 85.31 584 PRO A O 1
ATOM 4593 N N . TYR A 1 585 ? 9.383 35.531 -5.742 1 89.5 585 TYR A N 1
ATOM 4594 C CA . TYR A 1 585 ? 9.977 34.219 -6.051 1 89.5 585 TYR A CA 1
ATOM 4595 C C . TYR A 1 585 ? 9.969 33.312 -4.824 1 89.5 585 TYR A C 1
ATOM 4597 O O . TYR A 1 585 ? 10.125 32.094 -4.945 1 89.5 585 TYR A O 1
ATOM 4605 N N . MET A 1 586 ? 9.789 33.875 -3.703 1 89 586 MET A N 1
ATOM 4606 C CA . MET A 1 586 ? 9.867 33.094 -2.471 1 89 586 MET A CA 1
ATOM 4607 C C . MET A 1 586 ? 8.578 32.312 -2.24 1 89 586 MET A C 1
ATOM 4609 O O . MET A 1 586 ? 7.543 32.625 -2.824 1 89 586 MET A O 1
ATOM 4613 N N . ASN A 1 587 ? 8.68 31.188 -1.513 1 88.5 587 ASN A N 1
ATOM 4614 C CA . ASN A 1 587 ? 7.5 30.547 -0.951 1 88.5 587 ASN A CA 1
ATOM 4615 C C . ASN A 1 587 ? 6.926 31.344 0.216 1 88.5 587 ASN A C 1
ATOM 4617 O O . ASN A 1 587 ? 7.504 31.359 1.306 1 88.5 587 ASN A O 1
ATOM 4621 N N . ALA A 1 588 ? 5.844 31.922 0.012 1 86 588 ALA A N 1
ATOM 4622 C CA . ALA A 1 588 ? 5.293 32.875 0.967 1 86 588 ALA A CA 1
ATOM 4623 C C . ALA A 1 588 ? 4.598 32.156 2.123 1 86 588 ALA A C 1
ATOM 4625 O O . ALA A 1 588 ? 4.199 32.781 3.104 1 86 588 ALA A O 1
ATOM 4626 N N . ASN A 1 589 ? 4.488 30.922 2.059 1 82.88 589 ASN A N 1
ATOM 4627 C CA . ASN A 1 589 ? 3.783 30.203 3.115 1 82.88 589 ASN A CA 1
ATOM 4628 C C . ASN A 1 589 ? 4.539 28.938 3.533 1 82.88 589 ASN A C 1
ATOM 4630 O O . ASN A 1 589 ? 3.994 27.844 3.465 1 82.88 589 ASN A O 1
ATOM 4634 N N . PRO A 1 590 ? 5.652 29.141 4.066 1 87.56 590 PRO A N 1
ATOM 4635 C CA . PRO A 1 590 ? 6.398 27.969 4.531 1 87.56 590 PRO A CA 1
ATOM 4636 C C . PRO A 1 590 ? 5.816 27.359 5.809 1 87.56 590 PRO A C 1
ATOM 4638 O O . PRO A 1 590 ? 5.125 28.047 6.559 1 87.56 590 PRO A O 1
ATOM 4641 N N . VAL A 1 591 ? 6.039 26.141 6.016 1 87.38 591 VAL A N 1
ATOM 4642 C CA . VAL A 1 591 ? 5.641 25.5 7.262 1 87.38 591 VAL A CA 1
ATOM 4643 C C . VAL A 1 591 ? 6.555 25.953 8.398 1 87.38 591 VAL A C 1
ATOM 4645 O O . VAL A 1 591 ? 7.773 26.047 8.219 1 87.38 591 VAL A O 1
ATOM 4648 N N . ARG A 1 592 ? 5.969 26.328 9.445 1 88.69 592 ARG A N 1
ATOM 4649 C CA . ARG A 1 592 ? 6.754 26.812 10.578 1 88.69 592 ARG A CA 1
ATOM 4650 C C . ARG A 1 592 ? 6.27 26.203 11.883 1 88.69 592 ARG A C 1
ATOM 4652 O O . ARG A 1 592 ? 5.121 25.766 11.984 1 88.69 592 ARG A O 1
ATOM 4659 N N . VAL A 1 593 ? 7.188 26.125 12.812 1 89.62 593 VAL A N 1
ATOM 4660 C CA . VAL A 1 593 ? 6.875 25.641 14.156 1 89.62 593 VAL A CA 1
ATOM 4661 C C . VAL A 1 593 ? 7.457 26.594 15.195 1 89.62 593 VAL A C 1
ATOM 4663 O O . VAL A 1 593 ? 8.367 27.359 14.906 1 89.62 593 VAL A O 1
ATOM 4666 N N . LEU A 1 594 ? 6.906 26.516 16.359 1 88.56 594 LEU A N 1
ATOM 4667 C CA . LEU A 1 594 ? 7.418 27.328 17.469 1 88.56 594 LEU A CA 1
ATOM 4668 C C . LEU A 1 594 ? 8.695 26.719 18.031 1 88.56 594 LEU A C 1
ATOM 4670 O O . LEU A 1 594 ? 8.922 25.516 17.922 1 88.56 594 LEU A O 1
ATOM 4674 N N . GLU A 1 595 ? 9.5 27.531 18.625 1 90.31 595 GLU A N 1
ATOM 4675 C CA . GLU A 1 595 ? 10.758 27.078 19.203 1 90.31 595 GLU A CA 1
ATOM 4676 C C . GLU A 1 595 ? 10.516 26.109 20.359 1 90.31 595 GLU A C 1
ATOM 4678 O O . GLU A 1 595 ? 11.367 25.266 20.656 1 90.31 595 GLU A O 1
ATOM 4683 N N . THR A 1 596 ? 9.344 26.172 20.906 1 87.25 596 THR A N 1
ATOM 4684 C CA . THR A 1 596 ? 9.031 25.328 22.062 1 87.25 596 THR A CA 1
ATOM 4685 C C . THR A 1 596 ? 8.375 24.031 21.609 1 87.25 596 THR A C 1
ATOM 4687 O O . THR A 1 596 ? 8.031 23.188 22.438 1 87.25 596 THR A O 1
ATOM 4690 N N . CYS A 1 597 ? 8.266 23.859 20.344 1 90.56 597 CYS A N 1
ATOM 4691 C CA . CYS A 1 597 ? 7.609 22.672 19.812 1 90.56 597 CYS A CA 1
ATOM 4692 C C . CYS A 1 597 ? 8.406 21.406 20.156 1 90.56 597 CYS A C 1
ATOM 4694 O O . CYS A 1 597 ? 9.617 21.359 19.922 1 90.56 597 CYS A O 1
ATOM 4696 N N . PRO A 1 598 ? 7.723 20.422 20.75 1 89.12 598 PRO A N 1
ATOM 4697 C CA . PRO A 1 598 ? 8.414 19.156 21.031 1 89.12 598 PRO A CA 1
ATOM 4698 C C . PRO A 1 598 ? 8.914 18.469 19.766 1 89.12 598 PRO A C 1
ATOM 4700 O O . PRO A 1 598 ? 8.266 18.547 18.719 1 89.12 598 PRO A O 1
ATOM 4703 N N . MET A 1 599 ? 9.977 17.75 19.875 1 89.06 599 MET A N 1
ATOM 4704 C CA . MET A 1 599 ? 10.609 17.109 18.734 1 89.06 599 MET A CA 1
ATOM 4705 C C . MET A 1 599 ? 9.688 16.062 18.109 1 89.06 599 MET A C 1
ATOM 4707 O O . MET A 1 599 ? 9.75 15.805 16.906 1 89.06 599 MET A O 1
ATOM 4711 N N . ARG A 1 600 ? 8.883 15.461 18.922 1 86.38 600 ARG A N 1
ATOM 4712 C CA . ARG A 1 600 ? 7.934 14.484 18.391 1 86.38 600 ARG A CA 1
ATOM 4713 C C . ARG A 1 600 ? 7.035 15.109 17.328 1 86.38 600 ARG A C 1
ATOM 4715 O O . ARG A 1 600 ? 6.773 14.5 16.297 1 86.38 600 ARG A O 1
ATOM 4722 N N . ARG A 1 601 ? 6.641 16.25 17.594 1 88.5 601 ARG A N 1
ATOM 4723 C CA . ARG A 1 601 ? 5.781 16.969 16.641 1 88.5 601 ARG A CA 1
ATOM 4724 C C . ARG A 1 601 ? 6.586 17.5 15.469 1 88.5 601 ARG A C 1
ATOM 4726 O O . ARG A 1 601 ? 6.109 17.5 14.328 1 88.5 601 ARG A O 1
ATOM 4733 N N . VAL A 1 602 ? 7.703 18.016 15.836 1 91.31 602 VAL A N 1
ATOM 4734 C CA . VAL A 1 602 ? 8.586 18.516 14.789 1 91.31 602 VAL A CA 1
ATOM 4735 C C . VAL A 1 602 ? 8.852 17.391 13.773 1 91.31 602 VAL A C 1
ATOM 4737 O O . VAL A 1 602 ? 8.758 17.609 12.562 1 91.31 602 VAL A O 1
ATOM 4740 N N . PHE A 1 603 ? 9.172 16.281 14.328 1 89.44 603 PHE A N 1
ATOM 4741 C CA . PHE A 1 603 ? 9.484 15.125 13.492 1 89.44 603 PHE A CA 1
ATOM 4742 C C . PHE A 1 603 ? 8.273 14.719 12.656 1 89.44 603 PHE A C 1
ATOM 4744 O O . PHE A 1 603 ? 8.406 14.438 11.461 1 89.44 603 PHE A O 1
ATOM 4751 N N . ARG A 1 604 ? 7.156 14.695 13.195 1 86.44 604 ARG A N 1
ATOM 4752 C CA . ARG A 1 604 ? 5.934 14.312 12.5 1 86.44 604 ARG A CA 1
ATOM 4753 C C . ARG A 1 604 ? 5.633 15.273 11.352 1 86.44 604 ARG A C 1
ATOM 4755 O O . ARG A 1 604 ? 5.297 14.852 10.242 1 86.44 604 ARG A O 1
ATOM 4762 N N . VAL A 1 605 ? 5.73 16.516 11.656 1 88.19 605 VAL A N 1
ATOM 4763 C CA . VAL A 1 605 ? 5.457 17.531 10.648 1 88.19 605 VAL A CA 1
ATOM 4764 C C . VAL A 1 605 ? 6.48 17.422 9.516 1 88.19 605 VAL A C 1
ATOM 4766 O O . VAL A 1 605 ? 6.121 17.453 8.336 1 88.19 605 VAL A O 1
ATOM 4769 N N . PHE A 1 606 ? 7.66 17.281 9.953 1 88 606 PHE A N 1
ATOM 4770 C CA . PHE A 1 606 ? 8.75 17.219 8.984 1 88 606 PHE A CA 1
ATOM 4771 C C . PHE A 1 606 ? 8.602 16.016 8.062 1 88 606 PHE A C 1
ATOM 4773 O O . PHE A 1 606 ? 8.688 16.141 6.844 1 88 606 PHE A O 1
ATOM 4780 N N . ARG A 1 607 ? 8.352 14.945 8.625 1 85.69 607 ARG A N 1
ATOM 4781 C CA . ARG A 1 607 ? 8.297 13.695 7.871 1 85.69 607 ARG A CA 1
ATOM 4782 C C . ARG A 1 607 ? 7.02 13.602 7.051 1 85.69 607 ARG A C 1
ATOM 4784 O O . ARG A 1 607 ? 7.051 13.219 5.879 1 85.69 607 ARG A O 1
ATOM 4791 N N . THR A 1 608 ? 5.938 13.898 7.664 1 84.69 608 THR A N 1
ATOM 4792 C CA . THR A 1 608 ? 4.645 13.703 7.02 1 84.69 608 THR A CA 1
ATOM 4793 C C . THR A 1 608 ? 4.465 14.688 5.863 1 84.69 608 THR A C 1
ATOM 4795 O O . THR A 1 608 ? 3.844 14.359 4.852 1 84.69 608 THR A O 1
ATOM 4798 N N . MET A 1 609 ? 5.039 15.836 6.004 1 86.25 609 MET A N 1
ATOM 4799 C CA . MET A 1 609 ? 4.902 16.844 4.953 1 86.25 609 MET A CA 1
ATOM 4800 C C . MET A 1 609 ? 6.027 16.719 3.932 1 86.25 609 MET A C 1
ATOM 4802 O O . MET A 1 609 ? 6.004 17.375 2.891 1 86.25 609 MET A O 1
ATOM 4806 N N . GLY A 1 610 ? 6.957 15.875 4.223 1 82.5 610 GLY A N 1
ATOM 4807 C CA . GLY A 1 610 ? 8.078 15.719 3.311 1 82.5 610 GLY A CA 1
ATOM 4808 C C . GLY A 1 610 ? 8.891 16.984 3.143 1 82.5 610 GLY A C 1
ATOM 4809 O O . GLY A 1 610 ? 9.195 17.406 2.02 1 82.5 610 GLY A O 1
ATOM 4810 N N . LEU A 1 611 ? 9.242 17.609 4.227 1 86.88 611 LEU A N 1
ATOM 4811 C CA . LEU A 1 611 ? 9.891 18.906 4.191 1 86.88 611 LEU A CA 1
ATOM 4812 C C . LEU A 1 611 ? 11.406 18.75 4.062 1 86.88 611 LEU A C 1
ATOM 4814 O O . LEU A 1 611 ? 11.969 17.734 4.461 1 86.88 611 LEU A O 1
ATOM 4818 N N . ARG A 1 612 ? 11.992 19.797 3.465 1 86.19 612 ARG A N 1
ATOM 4819 C CA . ARG A 1 612 ? 13.445 19.906 3.449 1 86.19 612 ARG A CA 1
ATOM 4820 C C . ARG A 1 612 ? 13.93 20.891 4.5 1 86.19 612 ARG A C 1
ATOM 4822 O O . ARG A 1 612 ? 15.031 20.75 5.035 1 86.19 612 ARG A O 1
ATOM 4829 N N . HIS A 1 613 ? 13.094 21.906 4.668 1 90.38 613 HIS A N 1
ATOM 4830 C CA . HIS A 1 613 ? 13.383 22.953 5.652 1 90.38 613 HIS A CA 1
ATOM 4831 C C . HIS A 1 613 ? 12.164 23.234 6.523 1 90.38 613 HIS A C 1
ATOM 4833 O O . HIS A 1 613 ? 11.039 23.297 6.027 1 90.38 613 HIS A O 1
ATOM 4839 N N . LEU A 1 614 ? 12.414 23.219 7.727 1 92.81 614 LEU A N 1
ATOM 4840 C CA . LEU A 1 614 ? 11.391 23.625 8.68 1 92.81 614 LEU A CA 1
ATOM 4841 C C . LEU A 1 614 ? 11.844 24.859 9.469 1 92.81 614 LEU A C 1
ATOM 4843 O O . LEU A 1 614 ? 12.859 24.812 10.164 1 92.81 614 LEU A O 1
ATOM 4847 N N . ILE A 1 615 ? 11.055 25.922 9.336 1 94 615 ILE A N 1
ATOM 4848 C CA . ILE A 1 615 ? 11.445 27.188 9.945 1 94 615 ILE A CA 1
ATOM 4849 C C . ILE A 1 615 ? 10.914 27.25 11.383 1 94 615 ILE A C 1
ATOM 4851 O O . ILE A 1 615 ? 9.758 26.906 11.633 1 94 615 ILE A O 1
ATOM 4855 N N . VAL A 1 616 ? 11.789 27.625 12.258 1 94.25 616 VAL A N 1
ATOM 4856 C CA . VAL A 1 616 ? 11.422 27.781 13.656 1 94.25 616 VAL A CA 1
ATOM 4857 C C . VAL A 1 616 ? 11.234 29.266 13.984 1 94.25 616 VAL A C 1
ATOM 4859 O O . VAL A 1 616 ? 12.117 30.078 13.719 1 94.25 616 VAL A O 1
ATOM 4862 N N . VAL A 1 617 ? 10.117 29.594 14.562 1 89.94 617 VAL A N 1
ATOM 4863 C CA . VAL A 1 617 ? 9.805 30.969 14.906 1 89.94 617 VAL A CA 1
ATOM 4864 C C . VAL A 1 617 ? 9.5 31.078 16.391 1 89.94 617 VAL A C 1
ATOM 4866 O O . VAL A 1 617 ? 9.203 30.078 17.047 1 89.94 617 VAL A O 1
ATOM 4869 N N . ASP A 1 618 ? 9.664 32.219 16.875 1 86.44 618 ASP A N 1
ATOM 4870 C CA . ASP A 1 618 ? 9.281 32.469 18.266 1 86.44 618 ASP A CA 1
ATOM 4871 C C . ASP A 1 618 ? 7.824 32.906 18.375 1 86.44 618 ASP A C 1
ATOM 4873 O O . ASP A 1 618 ? 7.086 32.844 17.391 1 86.44 618 ASP A O 1
ATOM 4877 N N . LYS A 1 619 ? 7.328 33.281 19.484 1 76.75 619 LYS A N 1
ATOM 4878 C CA . LYS A 1 619 ? 5.934 33.625 19.766 1 76.75 619 LYS A CA 1
ATOM 4879 C C . LYS A 1 619 ? 5.488 34.844 18.969 1 76.75 619 LYS A C 1
ATOM 4881 O O . LYS A 1 619 ? 4.305 34.969 18.641 1 76.75 619 LYS A O 1
ATOM 4886 N N . GLU A 1 620 ? 6.496 35.688 18.609 1 77.44 620 GLU A N 1
ATOM 4887 C CA . GLU A 1 620 ? 6.172 36.906 17.891 1 77.44 620 GLU A CA 1
ATOM 4888 C C . GLU A 1 620 ? 6.297 36.719 16.375 1 77.44 620 GLU A C 1
ATOM 4890 O O . GLU A 1 620 ? 6.113 37.656 15.602 1 77.44 620 GLU A O 1
ATOM 4895 N N . GLY A 1 621 ? 6.676 35.531 15.969 1 82 621 GLY A N 1
ATOM 4896 C CA . GLY A 1 621 ? 6.785 35.219 14.547 1 82 621 GLY A CA 1
ATOM 4897 C C . GLY A 1 621 ? 8.156 35.562 13.977 1 82 621 GLY A C 1
ATOM 4898 O O . GLY A 1 621 ? 8.328 35.625 12.758 1 82 621 GLY A O 1
ATOM 4899 N N . VAL A 1 622 ? 9.086 35.812 14.898 1 88.94 622 VAL A N 1
ATOM 4900 C CA . VAL A 1 622 ? 10.453 36.125 14.477 1 88.94 622 VAL A CA 1
ATOM 4901 C C . VAL A 1 622 ? 11.227 34.844 14.25 1 88.94 622 VAL A C 1
ATOM 4903 O O . VAL A 1 622 ? 11.125 33.906 15.047 1 88.94 622 VAL A O 1
ATOM 4906 N N . VAL A 1 623 ? 12 34.781 13.18 1 93.75 623 VAL A N 1
ATOM 4907 C CA . VAL A 1 623 ? 12.742 33.562 12.828 1 93.75 623 VAL A CA 1
ATOM 4908 C C . VAL A 1 623 ? 13.922 33.375 13.789 1 93.75 623 VAL A C 1
ATOM 4910 O O . VAL A 1 623 ? 14.742 34.281 13.945 1 93.75 623 VAL A O 1
ATOM 4913 N N . VAL A 1 624 ? 13.977 32.188 14.383 1 93.31 624 VAL A N 1
ATOM 4914 C CA . VAL A 1 624 ? 15.016 31.969 15.383 1 93.31 624 VAL A CA 1
ATOM 4915 C C . VAL A 1 624 ? 15.93 30.828 14.93 1 93.31 624 VAL A C 1
ATOM 4917 O O . VAL A 1 624 ? 17.062 30.719 15.398 1 93.31 624 VAL A O 1
ATOM 4920 N N . GLY A 1 625 ? 15.438 30.078 14.031 1 93.44 625 GLY A N 1
ATOM 4921 C CA . GLY A 1 625 ? 16.266 28.969 13.578 1 93.44 625 GLY A CA 1
ATOM 4922 C C . GLY A 1 625 ? 15.648 28.203 12.422 1 93.44 625 GLY A C 1
ATOM 4923 O O . GLY A 1 625 ? 14.562 28.547 11.953 1 93.44 625 GLY A O 1
ATOM 4924 N N . VAL A 1 626 ? 16.484 27.234 11.898 1 94.25 626 VAL A N 1
ATOM 4925 C CA . VAL A 1 626 ? 16.047 26.359 10.805 1 94.25 626 VAL A CA 1
ATOM 4926 C C . VAL A 1 626 ? 16.391 24.922 11.133 1 94.25 626 VAL A C 1
ATOM 4928 O O . VAL A 1 626 ? 17.453 24.641 11.688 1 94.25 626 VAL A O 1
ATOM 4931 N N . ILE A 1 627 ? 15.469 24.062 10.867 1 92.56 627 ILE A N 1
ATOM 4932 C CA . ILE A 1 627 ? 15.695 22.641 11.07 1 92.56 627 ILE A CA 1
ATOM 4933 C C . ILE A 1 627 ? 15.734 21.922 9.719 1 92.56 627 ILE A C 1
ATOM 4935 O O . ILE A 1 627 ? 14.875 22.141 8.867 1 92.56 627 ILE A O 1
ATOM 4939 N N . THR A 1 628 ? 16.719 21.156 9.5 1 89.5 628 THR A N 1
ATOM 4940 C CA . THR A 1 628 ? 16.859 20.344 8.289 1 89.5 628 THR A CA 1
ATOM 4941 C C . THR A 1 628 ? 16.859 18.859 8.633 1 89.5 628 THR A C 1
ATOM 4943 O O . THR A 1 628 ? 16.75 18.484 9.805 1 89.5 628 THR A O 1
ATOM 4946 N N . ARG A 1 629 ? 16.953 18.078 7.641 1 86.5 629 ARG A N 1
ATOM 4947 C CA . ARG A 1 629 ? 16.906 16.641 7.805 1 86.5 629 ARG A CA 1
ATOM 4948 C C . ARG A 1 629 ? 18.094 16.141 8.617 1 86.5 629 ARG A C 1
ATOM 4950 O O . ARG A 1 629 ? 17.969 15.172 9.375 1 86.5 629 ARG A O 1
ATOM 4957 N N . LYS A 1 630 ? 19.219 16.75 8.477 1 80.44 630 LYS A N 1
ATOM 4958 C CA . LYS A 1 630 ? 20.422 16.359 9.195 1 80.44 630 LYS A CA 1
ATOM 4959 C C . LYS A 1 630 ? 20.266 16.562 10.695 1 80.44 630 LYS A C 1
ATOM 4961 O O . LYS A 1 630 ? 20.875 15.852 11.5 1 80.44 630 LYS A O 1
ATOM 4966 N N . ASP A 1 631 ? 19.406 17.484 11 1 84.69 631 ASP A N 1
ATOM 4967 C CA . ASP A 1 631 ? 19.203 17.812 12.406 1 84.69 631 ASP A CA 1
ATOM 4968 C C . ASP A 1 631 ? 18.297 16.781 13.078 1 84.69 631 ASP A C 1
ATOM 4970 O O . ASP A 1 631 ? 18.172 16.766 14.305 1 84.69 631 ASP A O 1
ATOM 4974 N N . MET A 1 632 ? 17.672 15.984 12.328 1 83.25 632 MET A N 1
ATOM 4975 C CA . MET A 1 632 ? 16.703 15.031 12.867 1 83.25 632 MET A CA 1
ATOM 4976 C C . MET A 1 632 ? 17.375 13.688 13.148 1 83.25 632 MET A C 1
ATOM 4978 O O . MET A 1 632 ? 16.734 12.773 13.688 1 83.25 632 MET A O 1
ATOM 4982 N N . SER A 1 633 ? 18.594 13.562 12.82 1 77.25 633 SER A N 1
ATOM 4983 C CA . SER A 1 633 ? 19.328 12.328 13.117 1 77.25 633 SER A CA 1
ATOM 4984 C C . SER A 1 633 ? 19.859 12.328 14.547 1 77.25 633 SER A C 1
ATOM 4986 O O . SER A 1 633 ? 20.297 13.367 15.047 1 77.25 633 SER A O 1
ATOM 4988 N N . ALA A 1 634 ? 19.703 11.219 15.219 1 71.56 634 ALA A N 1
ATOM 4989 C CA . ALA A 1 634 ? 20.141 11.086 16.594 1 71.56 634 ALA A CA 1
ATOM 4990 C C . ALA A 1 634 ? 21.625 11.414 16.734 1 71.56 634 ALA A C 1
ATOM 4992 O O . ALA A 1 634 ? 22.031 12.078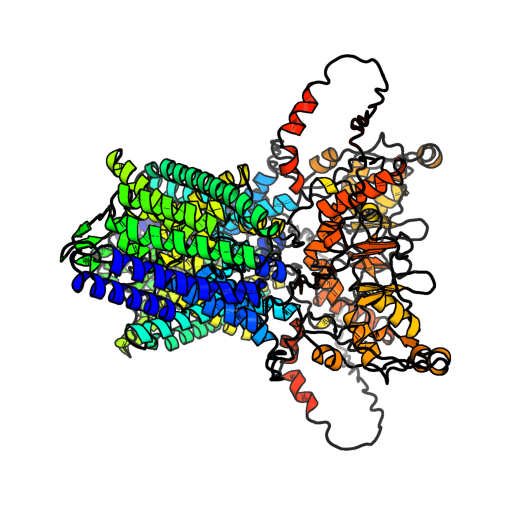 17.688 1 71.56 634 ALA A O 1
ATOM 4993 N N . ARG A 1 635 ? 22.312 10.984 15.844 1 67 635 ARG A N 1
ATOM 4994 C CA . ARG A 1 635 ? 23.766 11.156 15.914 1 67 635 ARG A CA 1
ATOM 4995 C C . ARG A 1 635 ? 24.141 12.641 15.867 1 67 635 ARG A C 1
ATOM 4997 O O . ARG A 1 635 ? 24.953 13.102 16.672 1 67 635 ARG A O 1
ATOM 5004 N N . SER A 1 636 ? 23.531 13.273 14.984 1 70.06 636 SER A N 1
ATOM 5005 C CA . SER A 1 636 ? 23.844 14.688 14.828 1 70.06 636 SER A CA 1
ATOM 5006 C C . SER A 1 636 ? 23.359 15.5 16.031 1 70.06 636 SER A C 1
ATOM 5008 O O . SER A 1 636 ? 24.047 16.422 16.469 1 70.06 636 SER A O 1
ATOM 5010 N N . THR A 1 637 ? 22.25 15.07 16.531 1 71.75 637 THR A N 1
ATOM 5011 C CA . THR A 1 637 ? 21.672 15.789 17.656 1 71.75 637 THR A CA 1
ATOM 5012 C C . THR A 1 637 ? 22.5 15.57 18.922 1 71.75 637 THR A C 1
ATOM 5014 O O . THR A 1 637 ? 22.734 16.5 19.688 1 71.75 637 THR A O 1
ATOM 5017 N N . LEU A 1 638 ? 22.922 14.32 19.031 1 68.69 638 LEU A N 1
ATOM 5018 C CA . LEU A 1 638 ? 23.719 14.016 20.219 1 68.69 638 LEU A CA 1
ATOM 5019 C C . LEU A 1 638 ? 25.078 14.727 20.156 1 68.69 638 LEU A C 1
ATOM 5021 O O . LEU A 1 638 ? 25.562 15.195 21.188 1 68.69 638 LEU A O 1
ATOM 5025 N N . ALA A 1 639 ? 25.562 14.797 19 1 67.94 639 ALA A N 1
ATOM 5026 C CA . ALA A 1 639 ? 26.828 15.516 18.844 1 67.94 639 ALA A CA 1
ATOM 5027 C C . ALA A 1 639 ? 26.656 17 19.156 1 67.94 639 ALA A C 1
ATOM 5029 O O . ALA A 1 639 ? 27.5 17.594 19.828 1 67.94 639 ALA A O 1
ATOM 5030 N N . LYS A 1 640 ? 25.578 17.516 18.766 1 70.12 640 LYS A N 1
ATOM 5031 C CA . LYS A 1 640 ? 25.297 18.922 19.016 1 70.12 640 LYS A CA 1
ATOM 5032 C C . LYS A 1 640 ? 25.062 19.188 20.5 1 70.12 640 LYS A C 1
ATOM 5034 O O . LYS A 1 640 ? 25.516 20.203 21.031 1 70.12 640 LYS A O 1
ATOM 5039 N N . LEU A 1 641 ? 24.359 18.297 21.078 1 70.44 641 LEU A N 1
ATOM 5040 C CA . LEU A 1 641 ? 24.047 18.469 22.5 1 70.44 641 LEU A CA 1
ATOM 5041 C C . LEU A 1 641 ? 25.297 18.344 23.344 1 70.44 641 LEU A C 1
ATOM 5043 O O . LEU A 1 641 ? 25.453 19.062 24.344 1 70.44 641 LEU A O 1
ATOM 5047 N N . LYS A 1 642 ? 26.109 17.391 22.953 1 64.44 642 LYS A N 1
ATOM 5048 C CA . LYS A 1 642 ? 27.375 17.25 23.672 1 64.44 642 LYS A CA 1
ATOM 5049 C C . LYS A 1 642 ? 28.219 18.516 23.562 1 64.44 642 LYS A C 1
ATOM 5051 O O . LYS A 1 642 ? 28.812 18.953 24.547 1 64.44 642 LYS A O 1
ATOM 5056 N N . THR A 1 643 ? 28.172 19.062 22.453 1 62.09 643 THR A N 1
ATOM 5057 C CA . THR A 1 643 ? 28.938 20.281 22.234 1 62.09 643 THR A CA 1
ATOM 5058 C C . THR A 1 643 ? 28.344 21.438 23.031 1 62.09 643 THR A C 1
ATOM 5060 O O . THR A 1 643 ? 29.078 22.266 23.578 1 62.09 643 THR A O 1
ATOM 5063 N N . GLN A 1 644 ? 27.031 21.5 23.016 1 62.06 644 GLN A N 1
ATOM 5064 C CA . GLN A 1 644 ? 26.359 22.562 23.75 1 62.06 644 GLN A CA 1
ATOM 5065 C C . GLN A 1 644 ? 26.531 22.391 25.25 1 62.06 644 GLN A C 1
ATOM 5067 O O . GLN A 1 644 ? 26.688 23.375 25.984 1 62.06 644 GLN A O 1
ATOM 5072 N N . ALA A 1 645 ? 26.375 21.125 25.641 1 58.66 645 ALA A N 1
ATOM 5073 C CA . ALA A 1 645 ? 26.578 20.828 27.062 1 58.66 645 ALA A CA 1
ATOM 5074 C C . ALA A 1 645 ? 27.984 21.188 27.516 1 58.66 645 ALA A C 1
ATOM 5076 O O . ALA A 1 645 ? 28.188 21.625 28.641 1 58.66 645 ALA A O 1
ATOM 5077 N N . MET A 1 646 ? 28.891 20.953 26.641 1 53.56 646 MET A N 1
ATOM 5078 C CA . MET A 1 646 ? 30.281 21.297 26.969 1 53.56 646 MET A CA 1
ATOM 5079 C C . MET A 1 646 ? 30.438 22.812 27.062 1 53.56 646 MET A C 1
ATOM 5081 O O . MET A 1 646 ? 31.234 23.312 27.859 1 53.56 646 MET A O 1
ATOM 5085 N N . ARG A 1 647 ? 29.594 23.484 26.234 1 53.09 647 ARG A N 1
ATOM 5086 C CA . ARG A 1 647 ? 29.734 24.938 26.234 1 53.09 647 ARG A CA 1
ATOM 5087 C C . ARG A 1 647 ? 28.922 25.562 27.375 1 53.09 647 ARG A C 1
ATOM 5089 O O . ARG A 1 647 ? 29.359 26.531 27.984 1 53.09 647 ARG A O 1
ATOM 5096 N N . GLN A 1 648 ? 27.672 25.203 27.516 1 48.06 648 GLN A N 1
ATOM 5097 C CA . GLN A 1 648 ? 26.844 25.719 28.609 1 48.06 648 GLN A CA 1
ATOM 5098 C C . GLN A 1 648 ? 26.25 24.594 29.438 1 48.06 648 GLN A C 1
ATOM 5100 O O . GLN A 1 648 ? 25.109 24.188 29.234 1 48.06 648 GLN A O 1
ATOM 5105 N N . PRO A 1 649 ? 27.109 24.047 30.297 1 43.53 649 PRO A N 1
ATOM 5106 C CA . PRO A 1 649 ? 26.656 22.922 31.109 1 43.53 649 PRO A CA 1
ATOM 5107 C C . PRO A 1 649 ? 25.359 23.203 31.875 1 43.53 649 PRO A C 1
ATOM 5109 O O . PRO A 1 649 ? 24.609 22.266 32.188 1 43.53 649 PRO A O 1
ATOM 5112 N N . SER A 1 650 ? 25.094 24.406 32.312 1 39.69 650 SER A N 1
ATOM 5113 C CA . SER A 1 650 ? 23.953 24.734 33.156 1 39.69 650 SER A CA 1
ATOM 5114 C C . SER A 1 650 ? 22.641 24.531 32.406 1 39.69 650 SER A C 1
ATOM 5116 O O . SER A 1 650 ? 21.594 24.328 33.031 1 39.69 650 SER A O 1
ATOM 5118 N N . LEU A 1 651 ? 22.656 24.844 31.312 1 37.12 651 LEU A N 1
ATOM 5119 C CA . LEU A 1 651 ? 21.406 24.984 30.562 1 37.12 651 LEU A CA 1
ATOM 5120 C C . LEU A 1 651 ? 20.797 23.609 30.266 1 37.12 651 LEU A C 1
ATOM 5122 O O . LEU A 1 651 ? 19.625 23.516 29.891 1 37.12 651 LEU A O 1
ATOM 5126 N N . TYR A 1 652 ? 21.641 22.672 30.297 1 38.38 652 TYR A N 1
ATOM 5127 C CA . TYR A 1 652 ? 21.062 21.406 29.828 1 38.38 652 TYR A CA 1
ATOM 5128 C C . TYR A 1 652 ? 20.438 20.641 31 1 38.38 652 TYR A C 1
ATOM 5130 O O . TYR A 1 652 ? 20.969 19.609 31.406 1 38.38 652 TYR A O 1
ATOM 5138 N N . GLN A 1 653 ? 20.094 21.359 32.062 1 31.17 653 GLN A N 1
ATOM 5139 C CA . GLN A 1 653 ? 19.172 20.641 32.938 1 31.17 653 GLN A CA 1
ATOM 5140 C C . GLN A 1 653 ? 17.922 20.219 32.188 1 31.17 653 GLN A C 1
ATOM 5142 O O . GLN A 1 653 ? 17.172 21.078 31.688 1 31.17 653 GLN A O 1
ATOM 5147 N N . PHE A 1 654 ? 18.047 19.172 31.578 1 33.84 654 PHE A N 1
ATOM 5148 C CA . PHE A 1 654 ? 16.891 18.547 30.938 1 33.84 654 PHE A CA 1
ATOM 5149 C C . PHE A 1 654 ? 15.68 18.578 31.875 1 33.84 654 PHE A C 1
ATOM 5151 O O . PHE A 1 654 ? 15.734 18.062 33 1 33.84 654 PHE A O 1
ATOM 5158 N N . GLU A 1 655 ? 15.117 19.641 32.062 1 28.02 655 GLU A N 1
ATOM 5159 C CA . GLU A 1 655 ? 13.812 19.531 32.719 1 28.02 655 GLU A CA 1
ATOM 5160 C C . GLU A 1 655 ? 12.977 18.406 32.094 1 28.02 655 GLU A C 1
ATOM 5162 O O . GLU A 1 655 ? 12.672 18.438 30.906 1 28.02 655 GLU A O 1
ATOM 5167 N N . THR A 1 656 ? 13.211 17.219 32.469 1 29.53 656 THR A N 1
ATOM 5168 C CA . THR A 1 656 ? 12.414 16.031 32.188 1 29.53 656 THR A CA 1
ATOM 5169 C C . THR A 1 656 ? 10.93 16.297 32.406 1 29.53 656 THR A C 1
ATOM 5171 O O . THR A 1 656 ? 10.43 16.141 33.531 1 29.53 656 THR A O 1
ATOM 5174 N N . THR A 1 657 ? 10.484 17.469 32.219 1 25.66 657 THR A N 1
ATOM 5175 C CA . THR A 1 657 ? 9.039 17.438 32.406 1 25.66 657 THR A CA 1
ATOM 5176 C C . THR A 1 657 ? 8.398 16.422 31.453 1 25.66 657 THR A C 1
ATOM 5178 O O . THR A 1 657 ? 8.586 16.5 30.25 1 25.66 657 THR A O 1
ATOM 5181 N N . TRP A 1 658 ? 8.344 15.203 31.938 1 25.64 658 TRP A N 1
ATOM 5182 C CA . TRP A 1 658 ? 7.52 14.148 31.359 1 25.64 658 TRP A CA 1
ATOM 5183 C C . TRP A 1 658 ? 6.184 14.711 30.875 1 25.64 658 TRP A C 1
ATOM 5185 O O . TRP A 1 658 ? 5.387 15.195 31.688 1 25.64 658 TRP A O 1
ATOM 5195 N N . ILE A 1 659 ? 6.254 15.547 30.031 1 27.86 659 ILE A N 1
ATOM 5196 C CA . ILE A 1 659 ? 4.91 15.844 29.531 1 27.86 659 ILE A CA 1
ATOM 5197 C C . ILE A 1 659 ? 4.312 14.602 28.875 1 27.86 659 ILE A C 1
ATOM 5199 O O . ILE A 1 659 ? 4.891 14.047 27.938 1 27.86 659 ILE A O 1
ATOM 5203 N N . ALA A 1 660 ? 3.613 13.844 29.625 1 27.62 660 ALA A N 1
ATOM 5204 C CA . ALA A 1 660 ? 2.805 12.734 29.125 1 27.62 660 ALA A CA 1
ATOM 5205 C C . ALA A 1 660 ? 2.166 13.086 27.781 1 27.62 660 ALA A C 1
ATOM 5207 O O . ALA A 1 660 ? 1.579 14.156 27.625 1 27.62 660 ALA A O 1
ATOM 5208 N N . PRO A 1 661 ? 2.84 12.664 26.812 1 30.38 661 PRO A N 1
ATOM 5209 C CA . PRO A 1 661 ? 2.207 12.961 25.531 1 30.38 661 PRO A CA 1
ATOM 5210 C C . PRO A 1 661 ? 0.698 12.727 25.547 1 30.38 661 PRO A C 1
ATOM 5212 O O . PRO A 1 661 ? 0.246 11.625 25.875 1 30.38 661 PRO A O 1
ATOM 5215 N N . LEU A 1 662 ? 0.044 13.547 26.078 1 28.34 662 LEU A N 1
ATOM 5216 C CA . LEU A 1 662 ? -1.398 13.375 25.938 1 28.34 662 LEU A CA 1
ATOM 5217 C C . LEU A 1 662 ? -1.771 13.078 24.5 1 28.34 662 LEU A C 1
ATOM 5219 O O . LEU A 1 662 ? -2.951 12.914 24.172 1 28.34 662 LEU A O 1
ATOM 5223 N N . ASP A 1 663 ? -0.833 13.516 23.656 1 27.72 663 ASP A N 1
ATOM 5224 C CA . ASP A 1 663 ? -1.333 13.297 22.297 1 27.72 663 ASP A CA 1
ATOM 5225 C C . ASP A 1 663 ? -1.281 11.812 21.938 1 27.72 663 ASP A C 1
ATOM 5227 O O . ASP A 1 663 ? -0.399 11.086 22.391 1 27.72 663 ASP A O 1
ATOM 5231 N N . GLY A 1 664 ? -2.312 11.078 21.734 1 28.33 664 GLY A N 1
ATOM 5232 C CA . GLY A 1 664 ? -2.684 9.703 21.438 1 28.33 664 GLY A CA 1
ATOM 5233 C C . GLY A 1 664 ? -1.678 8.992 20.547 1 28.33 664 GLY A C 1
ATOM 5234 O O . GLY A 1 664 ? -1.984 7.949 19.969 1 28.33 664 GLY A O 1
ATOM 5235 N N . SER A 1 665 ? -0.599 9.648 20.172 1 28.02 665 SER A N 1
ATOM 5236 C CA . SER A 1 665 ? 0.202 8.797 19.297 1 28.02 665 SER A CA 1
ATOM 5237 C C . SER A 1 665 ? 0.938 7.727 20.094 1 28.02 665 SER A C 1
ATOM 5239 O O . SER A 1 665 ? 1.75 8.039 20.969 1 28.02 665 SER A O 1
ATOM 5241 N N . SER A 1 666 ? 0.261 6.621 20.453 1 28.81 666 SER A N 1
ATOM 5242 C CA . SER A 1 666 ? 0.559 5.418 21.234 1 28.81 666 SER A CA 1
ATOM 5243 C C . SER A 1 666 ? 1.865 4.777 20.766 1 28.81 666 SER A C 1
ATOM 5245 O O . SER A 1 666 ? 2.24 3.707 21.25 1 28.81 666 SER A O 1
ATOM 5247 N N . THR A 1 667 ? 2.604 5.246 19.938 1 28.39 667 THR A N 1
ATOM 5248 C CA . THR A 1 667 ? 3.73 4.379 19.609 1 28.39 667 THR A CA 1
ATOM 5249 C C . THR A 1 667 ? 4.652 4.223 20.812 1 28.39 667 THR A C 1
ATOM 5251 O O . THR A 1 667 ? 5.715 3.604 20.719 1 28.39 667 THR A O 1
ATOM 5254 N N . MET A 1 668 ? 4.266 4.773 21.953 1 28.39 668 MET A N 1
ATOM 5255 C CA . MET A 1 668 ? 5.23 4.684 23.047 1 28.39 668 MET A CA 1
ATOM 5256 C C . MET A 1 668 ? 5.324 3.258 23.578 1 28.39 668 MET A C 1
ATOM 5258 O O . MET A 1 668 ? 6.133 2.971 24.453 1 28.39 668 MET A O 1
ATOM 5262 N N . LEU A 1 669 ? 4.277 2.5 23.359 1 27.36 669 LEU A N 1
ATOM 5263 C CA . LEU A 1 669 ? 4.344 1.301 24.188 1 27.36 669 LEU A CA 1
ATOM 5264 C C . LEU A 1 669 ? 5.57 0.466 23.844 1 27.36 669 LEU A C 1
ATOM 5266 O O . LEU A 1 669 ? 6.059 -0.302 24.672 1 27.36 669 LEU A O 1
ATOM 5270 N N . GLN A 1 670 ? 5.992 0.44 22.656 1 26.83 670 GLN A N 1
ATOM 5271 C CA . GLN A 1 670 ? 7.023 -0.574 22.453 1 26.83 670 GLN A CA 1
ATOM 5272 C C . GLN A 1 670 ? 8.297 -0.22 23.219 1 26.83 670 GLN A C 1
ATOM 5274 O O . GLN A 1 670 ? 9 -1.107 23.703 1 26.83 670 GLN A O 1
ATOM 5279 N N . ASP A 1 671 ? 8.594 1.04 23.359 1 28.66 671 ASP A N 1
ATOM 5280 C CA . ASP A 1 671 ? 9.906 1.226 23.984 1 28.66 671 ASP A CA 1
ATOM 5281 C C . ASP A 1 671 ? 9.828 1.042 25.5 1 28.66 671 ASP A C 1
ATOM 5283 O O . ASP A 1 671 ? 10.859 0.984 26.172 1 28.66 671 ASP A O 1
ATOM 5287 N N . VAL A 1 672 ? 8.703 1.17 26.219 1 28.94 672 VAL A N 1
ATOM 5288 C CA . VAL A 1 672 ? 8.75 0.975 27.656 1 28.94 672 VAL A CA 1
ATOM 5289 C C . VAL A 1 672 ? 9.047 -0.49 27.984 1 28.94 672 VAL A C 1
ATOM 5291 O O . VAL A 1 672 ? 9.508 -0.815 29.078 1 28.94 672 VAL A O 1
ATOM 5294 N N . LEU A 1 673 ? 8.688 -1.387 27.094 1 27.45 673 LEU A N 1
ATOM 5295 C CA . LEU A 1 673 ? 8.93 -2.766 27.5 1 27.45 673 LEU A CA 1
ATOM 5296 C C . LEU A 1 673 ? 10.398 -3.135 27.328 1 27.45 673 LEU A C 1
ATOM 5298 O O . LEU A 1 673 ? 10.75 -4.316 27.281 1 27.45 673 LEU A O 1
ATOM 5302 N N . SER A 1 674 ? 11.234 -2.238 27.062 1 25.22 674 SER A N 1
ATOM 5303 C CA . SER A 1 674 ? 12.594 -2.756 27.203 1 25.22 674 SER A CA 1
ATOM 5304 C C . SER A 1 674 ? 12.898 -3.137 28.641 1 25.22 674 SER A C 1
ATOM 5306 O O . SER A 1 674 ? 12.414 -2.492 29.578 1 25.22 674 SER A O 1
ATOM 5308 N N . PRO A 1 675 ? 13.289 -4.34 29.016 1 27.75 675 PRO A N 1
ATOM 5309 C CA . PRO A 1 675 ? 13.609 -4.863 30.344 1 27.75 675 PRO A CA 1
ATOM 5310 C C . PRO A 1 675 ? 14.344 -3.844 31.219 1 27.75 675 PRO A C 1
ATOM 5312 O O . PRO A 1 675 ? 14.266 -3.908 32.438 1 27.75 675 PRO A O 1
ATOM 5315 N N . GLU A 1 676 ? 15.148 -2.996 30.656 1 28.88 676 GLU A N 1
ATOM 5316 C CA . GLU A 1 676 ? 15.969 -2.219 31.578 1 28.88 676 GLU A CA 1
ATOM 5317 C C . GLU A 1 676 ? 15.109 -1.263 32.406 1 28.88 676 GLU A C 1
ATOM 5319 O O . GLU A 1 676 ? 15.445 -0.958 33.562 1 28.88 676 GLU A O 1
ATOM 5324 N N . TYR A 1 677 ? 14.008 -0.84 31.875 1 28.36 677 TYR A N 1
ATOM 5325 C CA . TYR A 1 677 ? 13.258 0.135 32.656 1 28.36 677 TYR A CA 1
ATOM 5326 C C . TYR A 1 677 ? 12.398 -0.555 33.719 1 28.36 677 TYR A C 1
ATOM 5328 O O . TYR A 1 677 ? 11.953 0.078 34.656 1 28.36 677 TYR A O 1
ATOM 5336 N N . LEU A 1 678 ? 11.969 -1.776 33.531 1 27.44 678 LEU A N 1
ATOM 5337 C CA . LEU A 1 678 ? 11.188 -2.443 34.562 1 27.44 678 LEU A CA 1
ATOM 5338 C C . LEU A 1 678 ? 12.031 -2.676 35.812 1 27.44 678 LEU A C 1
ATOM 5340 O O . LEU A 1 678 ? 11.484 -2.941 36.906 1 27.44 678 LEU A O 1
ATOM 5344 N N . SER A 1 679 ? 13.305 -2.885 35.656 1 26.05 679 SER A N 1
ATOM 5345 C CA . SER A 1 679 ? 14.031 -3.268 36.844 1 26.05 679 SER A CA 1
ATOM 5346 C C . SER A 1 679 ? 14.016 -2.145 37.875 1 26.05 679 SER A C 1
ATOM 5348 O O . SER A 1 679 ? 14.383 -2.355 39.031 1 26.05 679 SER A O 1
ATOM 5350 N N . ARG A 1 680 ? 13.922 -0.859 37.438 1 26.75 680 ARG A N 1
ATOM 5351 C CA . ARG A 1 680 ? 14.242 0.107 38.469 1 26.75 680 ARG A CA 1
ATOM 5352 C C . ARG A 1 680 ? 13.062 0.312 39.406 1 26.75 680 ARG A C 1
ATOM 5354 O O . ARG A 1 680 ? 13.156 1.044 40.406 1 26.75 680 ARG A O 1
ATOM 5361 N N . SER A 1 681 ? 11.867 -0.13 39 1 26.81 681 SER A N 1
ATOM 5362 C CA . SER A 1 681 ? 10.797 0.345 39.875 1 26.81 681 SER A CA 1
ATOM 5363 C C . SER A 1 681 ? 10.711 -0.485 41.125 1 26.81 681 SER A C 1
ATOM 5365 O O . SER A 1 681 ? 9.844 -0.247 41.969 1 26.81 681 SER A O 1
ATOM 5367 N N . SER A 1 682 ? 11.328 -1.592 41.188 1 24.88 682 SER A N 1
ATOM 5368 C CA . SER A 1 682 ? 10.945 -2.402 42.344 1 24.88 682 SER A CA 1
ATOM 5369 C C . SER A 1 682 ? 11.461 -1.788 43.656 1 24.88 682 SER A C 1
ATOM 5371 O O . SER A 1 682 ? 11.07 -2.217 44.75 1 24.88 682 SER A O 1
ATOM 5373 N N . THR A 1 683 ? 12.656 -1.2 43.656 1 23.66 683 THR A N 1
ATOM 5374 C CA . THR A 1 683 ? 13.289 -1.268 44.969 1 23.66 683 THR A CA 1
ATOM 5375 C C . THR A 1 683 ? 12.695 -0.228 45.906 1 23.66 683 THR A C 1
ATOM 5377 O O . THR A 1 683 ? 13.227 0.009 47 1 23.66 683 THR A O 1
ATOM 5380 N N . ARG A 1 684 ? 11.883 0.767 45.562 1 25.45 684 ARG A N 1
ATOM 5381 C CA . ARG A 1 684 ? 11.711 1.844 46.531 1 25.45 684 ARG A CA 1
ATOM 5382 C C . ARG A 1 684 ? 10.859 1.389 47.719 1 25.45 684 ARG A C 1
ATOM 5384 O O . ARG A 1 684 ? 9.641 1.565 47.719 1 25.45 684 ARG A O 1
ATOM 5391 N N . THR A 1 685 ? 11.086 0.257 48.156 1 23 685 THR A N 1
ATOM 5392 C CA . THR A 1 685 ? 10.227 0.142 49.344 1 23 685 THR A CA 1
ATOM 5393 C C . THR A 1 685 ? 10.5 1.273 50.312 1 23 685 THR A C 1
ATOM 5395 O O . THR A 1 685 ? 9.57 1.914 50.812 1 23 685 THR A O 1
ATOM 5398 N N . SER A 1 686 ? 11.625 1.147 51.188 1 21.75 686 SER A N 1
ATOM 5399 C CA . SER A 1 686 ? 11.523 1.411 52.625 1 21.75 686 SER A CA 1
ATOM 5400 C C . SER A 1 686 ? 11.633 2.902 52.906 1 21.75 686 SER A C 1
ATOM 5402 O O . SER A 1 686 ? 10.789 3.465 53.625 1 21.75 686 SER A O 1
ATOM 5404 N N . THR A 1 687 ? 12.938 3.457 53.406 1 23.28 687 THR A N 1
ATOM 5405 C CA . THR A 1 687 ? 13.297 4.352 54.5 1 23.28 687 THR A CA 1
ATOM 5406 C C . THR A 1 687 ? 13.148 5.812 54.062 1 23.28 687 THR A C 1
ATOM 5408 O O . THR A 1 687 ? 13.414 6.156 52.938 1 23.28 687 THR A O 1
ATOM 5411 N N . SER A 1 688 ? 12.438 6.832 54.906 1 22.09 688 SER A N 1
ATOM 5412 C CA . SER A 1 688 ? 11.875 8.172 54.844 1 22.09 688 SER A CA 1
ATOM 5413 C C . SER A 1 688 ? 12.945 9.211 54.531 1 22.09 688 SER A C 1
ATOM 5415 O O . SER A 1 688 ? 12.641 10.391 54.344 1 22.09 688 SER A O 1
ATOM 5417 N N . ALA A 1 689 ? 14.242 9.047 55.062 1 23.39 689 ALA A N 1
ATOM 5418 C CA . ALA A 1 689 ? 15.078 10.211 55.312 1 23.39 689 ALA A CA 1
ATOM 5419 C C . ALA A 1 689 ? 15.445 10.938 54.031 1 23.39 689 ALA A C 1
ATOM 5421 O O . ALA A 1 689 ? 15.648 10.312 53 1 23.39 689 ALA A O 1
ATOM 5422 N N . GLY A 1 690 ? 15.141 12.281 53.906 1 21.53 690 GLY A N 1
ATOM 5423 C CA . GLY A 1 690 ? 15.094 13.32 52.875 1 21.53 690 GLY A CA 1
ATOM 5424 C C . GLY A 1 690 ? 16.406 13.484 52.156 1 21.53 690 GLY A C 1
ATOM 5425 O O . GLY A 1 690 ? 16.609 14.469 51.438 1 21.53 690 GLY A O 1
ATOM 5426 N N . ARG A 1 691 ? 17.484 12.586 52.375 1 22.23 691 ARG A N 1
ATOM 5427 C CA . ARG A 1 691 ? 18.797 13.141 52.062 1 22.23 691 ARG A CA 1
ATOM 5428 C C . ARG A 1 691 ? 18.938 13.391 50.562 1 22.23 691 ARG A C 1
ATOM 5430 O O . ARG A 1 691 ? 18.516 12.562 49.75 1 22.23 691 ARG A O 1
ATOM 5437 N N . GLN A 1 692 ? 19.125 14.664 50.25 1 20.11 692 GLN A N 1
ATOM 5438 C CA . GLN A 1 692 ? 19.391 15.391 49 1 20.11 692 GLN A CA 1
ATOM 5439 C C . GLN A 1 692 ? 20.547 14.758 48.219 1 20.11 692 GLN A C 1
ATOM 5441 O O . GLN A 1 692 ? 21.703 14.805 48.656 1 20.11 692 GLN A O 1
ATOM 5446 N N . ARG A 1 693 ? 20.5 13.414 47.938 1 21.55 693 ARG A N 1
ATOM 5447 C CA . ARG A 1 693 ? 21.75 12.836 47.469 1 21.55 693 ARG A CA 1
ATOM 5448 C C . ARG A 1 693 ? 22.172 13.492 46.156 1 21.55 693 ARG A C 1
ATOM 5450 O O . ARG A 1 693 ? 21.406 13.523 45.188 1 21.55 693 ARG A O 1
ATOM 5457 N N . SER A 1 694 ? 23.094 14.492 46.219 1 21.22 694 SER A N 1
ATOM 5458 C CA . SER A 1 694 ? 23.844 15.203 45.219 1 21.22 694 SER A CA 1
ATOM 5459 C C . SER A 1 694 ? 24.531 14.234 44.25 1 21.22 694 SER A C 1
ATOM 5461 O O . SER A 1 694 ? 25.25 13.328 44.688 1 21.22 694 SER A O 1
ATOM 5463 N N . VAL A 1 695 ? 23.797 13.68 43.375 1 22.52 695 VAL A N 1
ATOM 5464 C CA . VAL A 1 695 ? 24.391 12.758 42.406 1 22.52 695 VAL A CA 1
ATOM 5465 C C . VAL A 1 695 ? 25.625 13.391 41.781 1 22.52 695 VAL A C 1
ATOM 5467 O O . VAL A 1 695 ? 25.531 14.43 41.125 1 22.52 695 VAL A O 1
ATOM 5470 N N . HIS A 1 696 ? 26.75 13.484 42.5 1 21.39 696 HIS A N 1
ATOM 5471 C CA . HIS A 1 696 ? 28.031 14 42.031 1 21.39 696 HIS A CA 1
ATOM 5472 C C . HIS A 1 696 ? 28.531 13.195 40.844 1 21.39 696 HIS A C 1
ATOM 5474 O O . HIS A 1 696 ? 28.641 11.969 40.906 1 21.39 696 HIS A O 1
ATOM 5480 N N . PHE A 1 697 ? 28.125 13.562 39.719 1 20.72 697 PHE A N 1
ATOM 5481 C CA . PHE A 1 697 ? 28.703 13.023 38.469 1 20.72 697 PHE A CA 1
ATOM 5482 C C . PHE A 1 697 ? 30.219 13.109 38.5 1 20.72 697 PHE A C 1
ATOM 5484 O O . PHE A 1 697 ? 30.781 14.203 38.469 1 20.72 697 PHE A O 1
ATOM 5491 N N . ALA A 1 698 ? 30.859 12.32 39.344 1 21.03 698 ALA A N 1
ATOM 5492 C CA . ALA A 1 698 ? 32.312 12.344 39.406 1 21.03 698 ALA A CA 1
ATOM 5493 C C . ALA A 1 698 ? 32.938 12.141 38.031 1 21.03 698 ALA A C 1
ATOM 5495 O O . ALA A 1 698 ? 32.656 11.141 37.375 1 21.03 698 ALA A O 1
ATOM 5496 N N . VAL A 1 699 ? 33.125 13.211 37.25 1 21.75 699 VAL A N 1
ATOM 5497 C CA . VAL A 1 699 ? 33.906 13.305 36.031 1 21.75 699 VAL A CA 1
ATOM 5498 C C . VAL A 1 699 ? 35.281 12.656 36.25 1 21.75 699 VAL A C 1
ATOM 5500 O O . VAL A 1 699 ? 36.062 13.133 37.062 1 21.75 699 VAL A O 1
ATOM 5503 N N . GLU A 1 700 ? 35.25 11.32 36.406 1 20.73 700 GLU A N 1
ATOM 5504 C CA . GLU A 1 700 ? 36.594 10.727 36.594 1 20.73 700 GLU A CA 1
ATOM 5505 C C . GLU A 1 700 ? 37.562 11.25 35.562 1 20.73 700 GLU A C 1
ATOM 5507 O O . GLU A 1 700 ? 37.281 11.266 34.375 1 20.73 700 GLU A O 1
ATOM 5512 N N . LYS A 1 701 ? 38.406 12.094 36.031 1 23.27 701 LYS A N 1
ATOM 5513 C CA . LYS A 1 701 ? 39.531 12.742 35.344 1 23.27 701 LYS A CA 1
ATOM 5514 C C . LYS A 1 701 ? 40.438 11.711 34.656 1 23.27 701 LYS A C 1
ATOM 5516 O O . LYS A 1 701 ? 40.906 10.773 35.281 1 23.27 701 LYS A O 1
ATOM 5521 N N . PRO A 1 702 ? 40.094 11.367 33.375 1 21.47 702 PRO A N 1
ATOM 5522 C CA . PRO A 1 702 ? 41.031 10.43 32.719 1 21.47 702 PRO A CA 1
ATOM 5523 C C . PRO A 1 702 ? 42.469 10.758 33.031 1 21.47 702 PRO A C 1
ATOM 5525 O O . PRO A 1 702 ? 42.812 11.914 33.281 1 21.47 702 PRO A O 1
ATOM 5528 N N . ASP A 1 703 ? 43.188 9.867 33.688 1 20.52 703 ASP A N 1
ATOM 5529 C CA . ASP A 1 703 ? 44.625 9.883 34.031 1 20.52 703 ASP A CA 1
ATOM 5530 C C . ASP A 1 703 ? 45.469 10.312 32.812 1 20.52 703 ASP A C 1
ATOM 5532 O O . ASP A 1 703 ? 45.25 9.844 31.703 1 20.52 703 ASP A O 1
ATOM 5536 N N . THR A 1 704 ? 45.938 11.555 32.875 1 21.88 704 THR A N 1
ATOM 5537 C CA . THR A 1 704 ? 46.812 12.32 31.984 1 21.88 704 THR A CA 1
ATOM 5538 C C . THR A 1 704 ? 48.094 11.547 31.703 1 21.88 704 THR A C 1
ATOM 5540 O O . THR A 1 704 ? 49.094 12.117 31.25 1 21.88 704 THR A O 1
ATOM 5543 N N . ASP A 1 705 ? 48.031 10.156 31.531 1 20 705 ASP A N 1
ATOM 5544 C CA . ASP A 1 705 ? 49.406 9.672 31.359 1 20 705 ASP A CA 1
ATOM 5545 C C . ASP A 1 705 ? 50.156 10.492 30.312 1 20 705 ASP A C 1
ATOM 5547 O O . ASP A 1 705 ? 49.562 10.953 29.328 1 20 705 ASP A O 1
ATOM 5551 N N . ASP A 1 706 ? 51.375 10.938 30.625 1 20.08 706 ASP A N 1
ATOM 5552 C CA . ASP A 1 706 ? 52.406 11.883 30.203 1 20.08 706 ASP A CA 1
ATOM 5553 C C . ASP A 1 706 ? 52.969 11.492 28.844 1 20.08 706 ASP A C 1
ATOM 5555 O O . ASP A 1 706 ? 53.969 12.07 28.391 1 20.08 706 ASP A O 1
ATOM 5559 N N . GLU A 1 707 ? 52.562 10.344 28.234 1 20.88 707 GLU A N 1
ATOM 5560 C CA . GLU A 1 707 ? 53.656 9.938 27.344 1 20.88 707 GLU A CA 1
ATOM 5561 C C . GLU A 1 707 ? 53.969 11.047 26.344 1 20.88 707 GLU A C 1
ATOM 5563 O O . GLU A 1 707 ? 53.094 11.797 25.922 1 20.88 707 GLU A O 1
ATOM 5568 N N . THR A 1 708 ? 55.312 11.297 26.219 1 20.58 708 THR A N 1
ATOM 5569 C CA . THR A 1 708 ? 56.25 12.211 25.562 1 20.58 708 THR A CA 1
ATOM 5570 C C . THR A 1 708 ? 56 12.234 24.062 1 20.58 708 THR A C 1
ATOM 5572 O O . THR A 1 708 ? 55.844 11.188 23.438 1 20.58 708 THR A O 1
ATOM 5575 N N . GLU A 1 709 ? 55.438 13.336 23.562 1 19.28 709 GLU A N 1
ATOM 5576 C CA . GLU A 1 709 ? 55 13.836 22.25 1 19.28 709 GLU A CA 1
ATOM 5577 C C . GLU A 1 709 ? 56.188 13.844 21.266 1 19.28 709 GLU A C 1
ATOM 5579 O O . GLU A 1 709 ? 57.031 14.734 21.312 1 19.28 709 GLU A O 1
ATOM 5584 N N . ASP A 1 710 ? 56.906 12.656 21.188 1 19.61 710 ASP A N 1
ATOM 5585 C CA . ASP A 1 710 ? 58.031 12.875 20.281 1 19.61 710 ASP A CA 1
ATOM 5586 C C . ASP A 1 710 ? 57.562 13.5 18.969 1 19.61 710 ASP A C 1
ATOM 5588 O O . ASP A 1 710 ? 56.5 13.172 18.469 1 19.61 710 ASP A O 1
ATOM 5592 N N . ASP A 1 711 ? 58.188 14.625 18.641 1 18.98 711 ASP A N 1
ATOM 5593 C CA . ASP A 1 711 ? 58.062 15.68 17.641 1 18.98 711 ASP A CA 1
ATOM 5594 C C . ASP A 1 711 ? 58.219 15.133 16.234 1 18.98 711 ASP A C 1
ATOM 5596 O O . ASP A 1 711 ? 58.375 15.891 15.281 1 18.98 711 ASP A O 1
ATOM 5600 N N . ASP A 1 712 ? 58.062 13.773 16.031 1 18.94 712 ASP A N 1
ATOM 5601 C CA . ASP A 1 712 ? 58.625 13.492 14.719 1 18.94 712 ASP A CA 1
ATOM 5602 C C . ASP A 1 712 ? 57.938 14.344 13.648 1 18.94 712 ASP A C 1
ATOM 5604 O O . ASP A 1 712 ? 56.719 14.477 13.633 1 18.94 712 ASP A O 1
ATOM 5608 N N . VAL A 1 713 ? 58.688 15.242 13.062 1 20.72 713 VAL A N 1
ATOM 5609 C CA . VAL A 1 713 ? 58.594 16.234 11.992 1 20.72 713 VAL A CA 1
ATOM 5610 C C . VAL A 1 713 ? 58.125 15.547 10.711 1 20.72 713 VAL A C 1
ATOM 5612 O O . VAL A 1 713 ? 58.875 14.773 10.109 1 20.72 713 VAL A O 1
ATOM 5615 N N . ILE A 1 714 ? 57.031 14.695 10.781 1 18.48 714 ILE A N 1
ATOM 5616 C CA . ILE A 1 714 ? 56.719 14.078 9.492 1 18.48 714 ILE A CA 1
ATOM 5617 C C . ILE A 1 714 ? 56.594 15.156 8.422 1 18.48 714 ILE A C 1
ATOM 5619 O O . ILE A 1 714 ? 55.906 16.172 8.625 1 18.48 714 ILE A O 1
ATOM 5623 N N . THR A 1 715 ? 57.562 15.172 7.492 1 19.88 715 THR A N 1
ATOM 5624 C CA . THR A 1 715 ? 57.75 15.836 6.211 1 19.88 715 THR A CA 1
ATOM 5625 C C . THR A 1 715 ? 56.5 15.75 5.352 1 19.88 715 THR A C 1
ATOM 5627 O O . THR A 1 715 ? 55.844 14.711 5.309 1 19.88 715 THR A O 1
ATOM 5630 N N . THR A 1 716 ? 55.969 16.906 4.961 1 18.45 716 THR A N 1
ATOM 5631 C CA . THR A 1 716 ? 54.781 17.453 4.301 1 18.45 716 THR A CA 1
ATOM 5632 C C . THR A 1 716 ? 54.625 16.891 2.891 1 18.45 716 THR A C 1
ATOM 5634 O O . THR A 1 716 ? 53.844 17.391 2.09 1 18.45 716 THR A O 1
ATOM 5637 N N . THR A 1 717 ? 55.188 15.656 2.549 1 19.48 717 THR A N 1
ATOM 5638 C CA . THR A 1 717 ? 55.156 15.539 1.096 1 19.48 717 THR A CA 1
ATOM 5639 C C . THR A 1 717 ? 53.719 15.656 0.575 1 19.48 717 THR A C 1
ATOM 5641 O O . THR A 1 717 ? 52.781 15.039 1.119 1 19.48 717 THR A O 1
ATOM 5644 N N . THR A 1 718 ? 53.406 16.672 -0.269 1 19.08 718 THR A N 1
ATOM 5645 C CA . THR A 1 718 ? 52.281 17.297 -0.956 1 19.08 718 THR A CA 1
ATOM 5646 C C . THR A 1 718 ? 51.594 16.281 -1.868 1 19.08 718 THR A C 1
ATOM 5648 O O . THR A 1 718 ? 50.75 16.656 -2.672 1 19.08 718 THR A O 1
ATOM 5651 N N . THR A 1 719 ? 51.719 14.93 -1.687 1 20.22 719 THR A N 1
ATOM 5652 C CA . THR A 1 719 ? 51.219 14.258 -2.883 1 20.22 719 THR A CA 1
ATOM 5653 C C . THR A 1 719 ? 49.75 14.578 -3.115 1 20.22 719 THR A C 1
ATOM 5655 O O . THR A 1 719 ? 48.969 14.547 -2.182 1 20.22 719 THR A O 1
ATOM 5658 N N . VAL A 1 720 ? 49.375 15.195 -4.258 1 20.44 720 VAL A N 1
ATOM 5659 C CA . VAL A 1 720 ? 48.219 15.734 -4.949 1 20.44 720 VAL A CA 1
ATOM 5660 C C . VAL A 1 720 ? 47.156 14.633 -5.152 1 20.44 720 VAL A C 1
ATOM 5662 O O . VAL A 1 720 ? 47.281 13.828 -6.086 1 20.44 720 VAL A O 1
ATOM 5665 N N . SER A 1 721 ? 47.094 13.578 -4.254 1 19.66 721 SER A N 1
ATOM 5666 C CA . SER A 1 721 ? 46.219 12.547 -4.762 1 19.66 721 SER A CA 1
ATOM 5667 C C . SER A 1 721 ? 44.812 13.102 -5.016 1 19.66 721 SER A C 1
ATOM 5669 O O . SER A 1 721 ? 44.312 13.93 -4.238 1 19.66 721 SER A O 1
ATOM 5671 N N . ASN A 1 722 ? 44.312 13.023 -6.301 1 20.53 722 ASN A N 1
ATOM 5672 C CA . ASN A 1 722 ? 43.094 13.406 -7.004 1 20.53 722 ASN A CA 1
ATOM 5673 C C . ASN A 1 722 ? 41.844 12.844 -6.309 1 20.53 722 ASN A C 1
ATOM 5675 O O . ASN A 1 722 ? 41.562 11.641 -6.379 1 20.53 722 ASN A O 1
ATOM 5679 N N . ASP A 1 723 ? 41.656 13.125 -5.043 1 20.78 723 ASP A N 1
ATOM 5680 C CA . ASP A 1 723 ? 40.531 12.656 -4.223 1 20.78 723 ASP A CA 1
ATOM 5681 C C . ASP A 1 723 ? 39.188 13.016 -4.859 1 20.78 723 ASP A C 1
ATOM 5683 O O . ASP A 1 723 ? 38.938 14.188 -5.121 1 20.78 723 ASP A O 1
ATOM 5687 N N . LEU A 1 724 ? 38.594 12.109 -5.621 1 21.48 724 LEU A N 1
ATOM 5688 C CA . LEU A 1 724 ? 37.25 12.102 -6.195 1 21.48 724 LEU A CA 1
ATOM 5689 C C . LEU A 1 724 ? 36.219 12.438 -5.141 1 21.48 724 LEU A C 1
ATOM 5691 O O . LEU A 1 724 ? 35 12.266 -5.371 1 21.48 724 LEU A O 1
ATOM 5695 N N . ARG A 1 725 ? 36.531 12.602 -3.84 1 23.17 725 ARG A N 1
ATOM 5696 C CA . ARG A 1 725 ? 35.531 12.781 -2.801 1 23.17 725 ARG A CA 1
ATOM 5697 C C . ARG A 1 725 ? 34.75 14.062 -3.021 1 23.17 725 ARG A C 1
ATOM 5699 O O . ARG A 1 725 ? 35.156 15.141 -2.596 1 23.17 725 ARG A O 1
ATOM 5706 N N . GLY A 1 726 ? 34.375 14.359 -4.234 1 23.33 726 GLY A N 1
ATOM 5707 C CA . GLY A 1 726 ? 33.438 15.477 -4.23 1 23.33 726 GLY A CA 1
ATOM 5708 C C . GLY A 1 726 ? 32.469 15.43 -3.068 1 23.33 726 GLY A C 1
ATOM 5709 O O . GLY A 1 726 ? 32.125 14.352 -2.582 1 23.33 726 GLY A O 1
ATOM 5710 N N . SER A 1 727 ? 32.594 16.312 -2.158 1 22.91 727 SER A N 1
ATOM 5711 C CA . SER A 1 727 ? 31.812 16.609 -0.964 1 22.91 727 SER A CA 1
ATOM 5712 C C . SER A 1 727 ? 30.328 16.438 -1.238 1 22.91 727 SER A C 1
ATOM 5714 O O . SER A 1 727 ? 29.812 16.969 -2.225 1 22.91 727 SER A O 1
ATOM 5716 N N . ILE A 1 728 ? 29.75 15.289 -0.939 1 24.44 728 ILE A N 1
ATOM 5717 C CA . ILE A 1 728 ? 28.297 15.156 -0.777 1 24.44 728 ILE A CA 1
ATOM 5718 C C . ILE A 1 728 ? 27.75 16.375 -0.052 1 24.44 728 ILE A C 1
ATOM 5720 O O . ILE A 1 728 ? 28.062 16.609 1.12 1 24.44 728 ILE A O 1
ATOM 5724 N N . ASN A 1 729 ? 27.938 17.562 -0.718 1 21.02 729 ASN A N 1
ATOM 5725 C CA . ASN A 1 729 ? 27.328 18.781 -0.203 1 21.02 729 ASN A CA 1
ATOM 5726 C C . ASN A 1 729 ? 25.953 18.516 0.383 1 21.02 729 ASN A C 1
ATOM 5728 O O . ASN A 1 729 ? 25.094 17.922 -0.279 1 21.02 729 ASN A O 1
ATOM 5732 N N . HIS A 1 730 ? 26 18.297 1.617 1 23.27 730 HIS A N 1
ATOM 5733 C CA . HIS A 1 730 ? 24.859 18.203 2.525 1 23.27 730 HIS A CA 1
ATOM 5734 C C . HIS A 1 730 ? 23.922 19.391 2.346 1 23.27 730 HIS A C 1
ATOM 5736 O O . HIS A 1 730 ? 22.984 19.594 3.133 1 23.27 730 HIS A O 1
ATOM 5742 N N . SER A 1 731 ? 23.625 19.766 1.013 1 20.58 731 SER A N 1
ATOM 5743 C CA . SER A 1 731 ? 22.562 20.766 0.95 1 20.58 731 SER A CA 1
ATOM 5744 C C . SER A 1 731 ? 21.266 20.219 1.518 1 20.58 731 SER A C 1
ATOM 5746 O O . SER A 1 731 ? 20.906 19.062 1.289 1 20.58 731 SER A O 1
ATOM 5748 N N . MET B 1 1 ? -21.312 -17.5 9.938 1 88.38 1 MET B N 1
ATOM 5749 C CA . MET B 1 1 ? -22.312 -16.797 9.141 1 88.38 1 MET B CA 1
ATOM 5750 C C . MET B 1 1 ? -22.578 -17.547 7.836 1 88.38 1 MET B C 1
ATOM 5752 O O . MET B 1 1 ? -23.734 -17.719 7.445 1 88.38 1 MET B O 1
ATOM 5756 N N . ASP B 1 2 ? -21.516 -17.922 7.227 1 83.88 2 ASP B N 1
ATOM 5757 C CA . ASP B 1 2 ? -21.656 -18.656 5.973 1 83.88 2 ASP B CA 1
ATOM 5758 C C . ASP B 1 2 ? -22.422 -19.969 6.184 1 83.88 2 ASP B C 1
ATOM 5760 O O . ASP B 1 2 ? -23.328 -20.297 5.414 1 83.88 2 ASP B O 1
ATOM 5764 N N . LYS B 1 3 ? -22.062 -20.672 7.203 1 86.44 3 LYS B N 1
ATOM 5765 C CA . LYS B 1 3 ? -22.734 -21.938 7.496 1 86.44 3 LYS B CA 1
ATOM 5766 C C . LYS B 1 3 ? -24.203 -21.734 7.84 1 86.44 3 LYS B C 1
ATOM 5768 O O . LYS B 1 3 ? -25.062 -22.531 7.457 1 86.44 3 LYS B O 1
ATOM 5773 N N . ALA B 1 4 ? -24.453 -20.688 8.586 1 90.69 4 ALA B N 1
ATOM 5774 C CA . ALA B 1 4 ? -25.844 -20.391 8.953 1 90.69 4 ALA B CA 1
ATOM 5775 C C . ALA B 1 4 ? -26.672 -20.062 7.719 1 90.69 4 ALA B C 1
ATOM 5777 O O . ALA B 1 4 ? -27.812 -20.531 7.586 1 90.69 4 ALA B O 1
ATOM 5778 N N . SER B 1 5 ? -26.188 -19.266 6.855 1 89 5 SER B N 1
ATOM 5779 C CA . SER B 1 5 ? -26.906 -18.906 5.637 1 89 5 SER B CA 1
ATOM 5780 C C . SER B 1 5 ? -27.125 -20.125 4.746 1 89 5 SER B C 1
ATOM 5782 O O . SER B 1 5 ? -28.188 -20.297 4.168 1 89 5 SER B O 1
ATOM 5784 N N . GLN B 1 6 ? -26.109 -20.984 4.629 1 84.19 6 GLN B N 1
ATOM 5785 C CA . GLN B 1 6 ? -26.219 -22.188 3.807 1 84.19 6 GLN B CA 1
ATOM 5786 C C . GLN B 1 6 ? -27.25 -23.156 4.379 1 84.19 6 GLN B C 1
ATOM 5788 O O . GLN B 1 6 ? -27.953 -23.828 3.629 1 84.19 6 GLN B O 1
ATOM 5793 N N . THR B 1 7 ? -27.25 -23.234 5.699 1 88.75 7 THR B N 1
ATOM 5794 C CA . THR B 1 7 ? -28.203 -24.125 6.348 1 88.75 7 THR B CA 1
ATOM 5795 C C . THR B 1 7 ? -29.641 -23.656 6.098 1 88.75 7 THR B C 1
ATOM 5797 O O . THR B 1 7 ? -30.531 -24.469 5.84 1 88.75 7 THR B O 1
ATOM 5800 N N . ILE B 1 8 ? -29.828 -22.375 6.117 1 92.12 8 ILE B N 1
ATOM 5801 C CA . ILE B 1 8 ? -31.156 -21.828 5.852 1 92.12 8 ILE B CA 1
ATOM 5802 C C . ILE B 1 8 ? -31.547 -22.109 4.406 1 92.12 8 ILE B C 1
ATOM 5804 O O . ILE B 1 8 ? -32.688 -22.531 4.141 1 92.12 8 ILE B O 1
ATOM 5808 N N . MET B 1 9 ? -30.672 -21.938 3.508 1 87 9 MET B N 1
ATOM 5809 C CA . MET B 1 9 ? -30.953 -22.156 2.094 1 87 9 MET B CA 1
ATOM 5810 C C . MET B 1 9 ? -31.203 -23.641 1.827 1 87 9 MET B C 1
ATOM 5812 O O . MET B 1 9 ? -32.062 -23.984 1.016 1 87 9 MET B O 1
ATOM 5816 N N . LYS B 1 10 ? -30.422 -24.484 2.475 1 84.94 10 LYS B N 1
ATOM 5817 C CA . LYS B 1 10 ? -30.625 -25.922 2.326 1 84.94 10 LYS B CA 1
ATOM 5818 C C . LYS B 1 10 ? -32 -26.344 2.83 1 84.94 10 LYS B C 1
ATOM 5820 O O . LYS B 1 10 ? -32.688 -27.141 2.184 1 84.94 10 LYS B O 1
ATOM 5825 N N . TYR B 1 11 ? -32.375 -25.812 3.92 1 89.31 11 TYR B N 1
ATOM 5826 C CA . TYR B 1 11 ? -33.688 -26.125 4.477 1 89.31 11 TYR B CA 1
ATOM 5827 C C . TYR B 1 11 ? -34.812 -25.594 3.59 1 89.31 11 TYR B C 1
ATOM 5829 O O . TYR B 1 11 ? -35.844 -26.25 3.43 1 89.31 11 TYR B O 1
ATOM 5837 N N . LYS B 1 12 ? -34.656 -24.5 3.045 1 89.31 12 LYS B N 1
ATOM 5838 C CA . LYS B 1 12 ? -35.625 -23.922 2.133 1 89.31 12 LYS B CA 1
ATOM 5839 C C . LYS B 1 12 ? -35.781 -24.766 0.869 1 89.31 12 LYS B C 1
ATOM 5841 O O . LYS B 1 12 ? -36.875 -25.016 0.4 1 89.31 12 LYS B O 1
ATOM 5846 N N . SER B 1 13 ? -34.656 -25.141 0.336 1 84 13 SER B N 1
ATOM 5847 C CA . SER B 1 13 ? -34.656 -25.969 -0.867 1 84 13 SER B CA 1
ATOM 5848 C C . SER B 1 13 ? -35.312 -27.312 -0.599 1 84 13 SER B C 1
ATOM 5850 O O . SER B 1 13 ? -36.062 -27.828 -1.445 1 84 13 SER B O 1
ATOM 5852 N N . GLN B 1 14 ? -35.031 -27.859 0.53 1 86.94 14 GLN B N 1
ATOM 5853 C CA . GLN B 1 14 ? -35.656 -29.125 0.903 1 86.94 14 GLN B CA 1
ATOM 5854 C C . GLN B 1 14 ? -37.156 -28.969 1.1 1 86.94 14 GLN B C 1
ATOM 5856 O O . GLN B 1 14 ? -37.938 -29.859 0.736 1 86.94 14 GLN B O 1
ATOM 5861 N N . LEU B 1 15 ? -37.5 -27.922 1.68 1 89.75 15 LEU B N 1
ATOM 5862 C CA . LEU B 1 15 ? -38.938 -27.641 1.887 1 89.75 15 LEU B CA 1
ATOM 5863 C C . LEU B 1 15 ? -39.656 -27.562 0.555 1 89.75 15 LEU B C 1
ATOM 5865 O O . LEU B 1 15 ? -40.75 -28.125 0.403 1 89.75 15 LEU B O 1
ATOM 5869 N N . ILE B 1 16 ? -39.125 -26.922 -0.394 1 88.44 16 ILE B N 1
ATOM 5870 C CA . ILE B 1 16 ? -39.781 -26.75 -1.693 1 88.44 16 ILE B CA 1
ATOM 5871 C C . ILE B 1 16 ? -39.812 -28.078 -2.439 1 88.44 16 ILE B C 1
ATOM 5873 O O . ILE B 1 16 ? -40.781 -28.406 -3.111 1 88.44 16 ILE B O 1
ATOM 5877 N N . SER B 1 17 ? -38.688 -28.812 -2.344 1 86.38 17 SER B N 1
ATOM 5878 C CA . SER B 1 17 ? -38.625 -30.125 -2.986 1 86.38 17 SER B CA 1
ATOM 5879 C C . SER B 1 17 ? -39.719 -31.047 -2.436 1 86.38 17 SER B C 1
ATOM 5881 O O . SER B 1 17 ? -40.375 -31.766 -3.193 1 86.38 17 SER B O 1
ATOM 5883 N N . ASN B 1 18 ? -39.875 -31.016 -1.16 1 90 18 ASN B N 1
ATOM 5884 C CA . ASN B 1 18 ? -40.906 -31.828 -0.529 1 90 18 ASN B CA 1
ATOM 5885 C C . ASN B 1 18 ? -42.312 -31.391 -0.951 1 90 18 ASN B C 1
ATOM 5887 O O . ASN B 1 18 ? -43.188 -32.219 -1.182 1 90 18 ASN B O 1
ATOM 5891 N N . LEU B 1 19 ? -42.469 -30.125 -1.064 1 90.88 19 LEU B N 1
ATOM 5892 C CA . LEU B 1 19 ? -43.781 -29.609 -1.45 1 90.88 19 LEU B CA 1
ATOM 5893 C C . LEU B 1 19 ? -44.094 -29.922 -2.908 1 90.88 19 LEU B C 1
ATOM 5895 O O . LEU B 1 19 ? -45.25 -30.172 -3.264 1 90.88 19 LEU B O 1
ATOM 5899 N N . LEU B 1 20 ? -43.125 -29.859 -3.736 1 87.56 20 LEU B N 1
ATOM 5900 C CA . LEU B 1 20 ? -43.312 -30.188 -5.145 1 87.56 20 LEU B CA 1
ATOM 5901 C C . LEU B 1 20 ? -43.625 -31.672 -5.32 1 87.56 20 LEU B C 1
ATOM 5903 O O . LEU B 1 20 ? -44.375 -32.031 -6.227 1 87.56 20 LEU B O 1
ATOM 5907 N N . SER B 1 21 ? -43.031 -32.531 -4.477 1 85.5 21 SER B N 1
ATOM 5908 C CA . SER B 1 21 ? -43.312 -33.969 -4.512 1 85.5 21 SER B CA 1
ATOM 5909 C C . SER B 1 21 ? -44.719 -34.25 -3.986 1 85.5 21 SER B C 1
ATOM 5911 O O . SER B 1 21 ? -45.438 -35.125 -4.504 1 85.5 21 SER B O 1
ATOM 5913 N N . ASP B 1 22 ? -45.094 -33.531 -2.969 1 87.62 22 ASP B N 1
ATOM 5914 C CA . ASP B 1 22 ? -46.406 -33.75 -2.348 1 87.62 22 ASP B CA 1
ATOM 5915 C C . ASP B 1 22 ? -47.531 -33.219 -3.227 1 87.62 22 ASP B C 1
ATOM 5917 O O . ASP B 1 22 ? -48.594 -33.781 -3.301 1 87.62 22 ASP B O 1
ATOM 5921 N N . TYR B 1 23 ? -47.156 -32.031 -3.793 1 83.25 23 TYR B N 1
ATOM 5922 C CA . TYR B 1 23 ? -48.156 -31.391 -4.617 1 83.25 23 TYR B CA 1
ATOM 5923 C C . TYR B 1 23 ? -47.781 -31.422 -6.09 1 83.25 23 TYR B C 1
ATOM 5925 O O . TYR B 1 23 ? -47.5 -30.391 -6.691 1 83.25 23 TYR B O 1
ATOM 5933 N N . LYS B 1 24 ? -47.531 -32.531 -6.723 1 72.31 24 LYS B N 1
ATOM 5934 C CA . LYS B 1 24 ? -46.969 -32.75 -8.055 1 72.31 24 LYS B CA 1
ATOM 5935 C C . LYS B 1 24 ? -47.625 -31.828 -9.078 1 72.31 24 LYS B C 1
ATOM 5937 O O . LYS B 1 24 ? -46.969 -31.234 -9.93 1 72.31 24 LYS B O 1
ATOM 5942 N N . ASP B 1 25 ? -48.969 -31.609 -9.109 1 71.69 25 ASP B N 1
ATOM 5943 C CA . ASP B 1 25 ? -49.656 -30.906 -10.188 1 71.69 25 ASP B CA 1
ATOM 5944 C C . ASP B 1 25 ? -50.094 -29.516 -9.75 1 71.69 25 ASP B C 1
ATOM 5946 O O . ASP B 1 25 ? -50.75 -28.797 -10.5 1 71.69 25 ASP B O 1
ATOM 5950 N N . ASP B 1 26 ? -49.438 -29.031 -8.648 1 86.12 26 ASP B N 1
ATOM 5951 C CA . ASP B 1 26 ? -49.906 -27.734 -8.172 1 86.12 26 ASP B CA 1
ATOM 5952 C C . ASP B 1 26 ? -48.781 -26.703 -8.195 1 86.12 26 ASP B C 1
ATOM 5954 O O . ASP B 1 26 ? -47.75 -26.891 -7.57 1 86.12 26 ASP B O 1
ATOM 5958 N N . PHE B 1 27 ? -48.938 -25.562 -8.914 1 89.19 27 PHE B N 1
ATOM 5959 C CA . PHE B 1 27 ? -47.969 -24.484 -9.047 1 89.19 27 PHE B CA 1
ATOM 5960 C C . PHE B 1 27 ? -48.062 -23.531 -7.859 1 89.19 27 PHE B C 1
ATOM 5962 O O . PHE B 1 27 ? -47.062 -23.047 -7.363 1 89.19 27 PHE B O 1
ATOM 5969 N N . TRP B 1 28 ? -49.25 -23.344 -7.309 1 92.12 28 TRP B N 1
ATOM 5970 C CA . TRP B 1 28 ? -49.531 -22.219 -6.438 1 92.12 28 TRP B CA 1
ATOM 5971 C C . TRP B 1 28 ? -49.062 -22.484 -5.016 1 92.12 28 TRP B C 1
ATOM 5973 O O . TRP B 1 28 ? -48.562 -21.578 -4.344 1 92.12 28 TRP B O 1
ATOM 5983 N N . VAL B 1 29 ? -49.125 -23.703 -4.535 1 93.06 29 VAL B N 1
ATOM 5984 C CA . VAL B 1 29 ? -48.781 -23.969 -3.145 1 93.06 29 VAL B CA 1
ATOM 5985 C C . VAL B 1 29 ? -47.281 -23.859 -2.953 1 93.06 29 VAL B C 1
ATOM 5987 O O . VAL B 1 29 ? -46.812 -23.094 -2.109 1 93.06 29 VAL B O 1
ATOM 5990 N N . PRO B 1 30 ? -46.5 -24.672 -3.756 1 93.12 30 PRO B N 1
ATOM 5991 C CA . PRO B 1 30 ? -45.062 -24.5 -3.588 1 93.12 30 PRO B CA 1
ATOM 5992 C C . PRO B 1 30 ? -44.594 -23.078 -3.877 1 93.12 30 PRO B C 1
ATOM 5994 O O . PRO B 1 30 ? -43.688 -22.562 -3.207 1 93.12 30 PRO B O 1
ATOM 5997 N N . PHE B 1 31 ? -45.156 -22.375 -4.809 1 94.62 31 PHE B N 1
ATOM 5998 C CA . PHE B 1 31 ? -44.844 -21 -5.156 1 94.62 31 PHE B CA 1
ATOM 5999 C C . PHE B 1 31 ? -45.156 -20.062 -3.99 1 94.62 31 PHE B C 1
ATOM 6001 O O . PHE B 1 31 ? -44.281 -19.25 -3.609 1 94.62 31 PHE B O 1
ATOM 6008 N N . GLY B 1 32 ? -46.312 -20.188 -3.396 1 95.19 32 GLY B N 1
ATOM 6009 C CA . GLY B 1 32 ? -46.719 -19.344 -2.279 1 95.19 32 GLY B CA 1
ATOM 6010 C C . GLY B 1 32 ? -45.844 -19.531 -1.052 1 95.19 32 GLY B C 1
ATOM 6011 O O . GLY B 1 32 ? -45.5 -18.562 -0.365 1 95.19 32 GLY B O 1
ATOM 6012 N N . VAL B 1 33 ? -45.469 -20.781 -0.815 1 95.06 33 VAL B N 1
ATOM 6013 C CA . VAL B 1 33 ? -44.656 -21.062 0.357 1 95.06 33 VAL B CA 1
ATOM 6014 C C . VAL B 1 33 ? -43.25 -20.531 0.142 1 95.06 33 VAL B C 1
ATOM 6016 O O . VAL B 1 33 ? -42.656 -19.938 1.049 1 95.06 33 VAL B O 1
ATOM 6019 N N . TYR B 1 34 ? -42.719 -20.766 -1.051 1 93.94 34 TYR B N 1
ATOM 6020 C CA . TYR B 1 34 ? -41.375 -20.281 -1.339 1 93.94 34 TYR B CA 1
ATOM 6021 C C . TYR B 1 34 ? -41.312 -18.766 -1.22 1 93.94 34 TYR B C 1
ATOM 6023 O O . TYR B 1 34 ? -40.406 -18.219 -0.555 1 93.94 34 TYR B O 1
ATOM 6031 N N . VAL B 1 35 ? -42.188 -18.062 -1.851 1 96.31 35 VAL B N 1
ATOM 6032 C CA . VAL B 1 35 ? -42.219 -16.594 -1.865 1 96.31 35 VAL B CA 1
ATOM 6033 C C . VAL B 1 35 ? -42.469 -16.078 -0.457 1 96.31 35 VAL B C 1
ATOM 6035 O O . VAL B 1 35 ? -41.875 -15.094 -0.028 1 96.31 35 VAL B O 1
ATOM 6038 N N . GLY B 1 36 ? -43.375 -16.75 0.245 1 96.44 36 GLY B N 1
ATOM 6039 C CA . GLY B 1 36 ? -43.688 -16.344 1.605 1 96.44 36 GLY B CA 1
ATOM 6040 C C . GLY B 1 36 ? -42.531 -16.484 2.555 1 96.44 36 GLY B C 1
ATOM 6041 O O . GLY B 1 36 ? -42.219 -15.547 3.303 1 96.44 36 GLY B O 1
ATOM 6042 N N . VAL B 1 37 ? -41.875 -17.594 2.516 1 96.19 37 VAL B N 1
ATOM 6043 C CA . VAL B 1 37 ? -40.75 -17.844 3.422 1 96.19 37 VAL B CA 1
ATOM 6044 C C . VAL B 1 37 ? -39.594 -16.938 3.074 1 96.19 37 VAL B C 1
ATOM 6046 O O . VAL B 1 37 ? -38.969 -16.344 3.961 1 96.19 37 VAL B O 1
ATOM 6049 N N . SER B 1 38 ? -39.281 -16.844 1.795 1 95.88 38 SER B N 1
ATOM 6050 C CA . SER B 1 38 ? -38.156 -16.016 1.365 1 95.88 38 SER B CA 1
ATOM 6051 C C . SER B 1 38 ? -38.406 -14.547 1.692 1 95.88 38 SER B C 1
ATOM 6053 O O . SER B 1 38 ? -37.5 -13.859 2.174 1 95.88 38 SER B O 1
ATOM 6055 N N . THR B 1 39 ? -39.531 -14.055 1.473 1 96.75 39 THR B N 1
ATOM 6056 C CA . THR B 1 39 ? -39.875 -12.664 1.76 1 96.75 39 THR B CA 1
ATOM 6057 C C . THR B 1 39 ? -39.875 -12.414 3.266 1 96.75 39 THR B C 1
ATOM 6059 O O . THR B 1 39 ? -39.438 -11.352 3.727 1 96.75 39 THR B O 1
ATOM 6062 N N . ALA B 1 40 ? -40.375 -13.359 4 1 96.94 40 ALA B N 1
ATOM 6063 C CA . ALA B 1 40 ? -40.406 -13.219 5.453 1 96.94 40 ALA B CA 1
ATOM 6064 C C . ALA B 1 40 ? -38.969 -13.109 6.02 1 96.94 40 ALA B C 1
ATOM 6066 O O . ALA B 1 40 ? -38.719 -12.273 6.887 1 96.94 40 ALA B O 1
ATOM 6067 N N . LEU B 1 41 ? -38.156 -14 5.566 1 97 41 LEU B N 1
ATOM 6068 C CA . LEU B 1 41 ? -36.781 -13.961 6.012 1 97 41 LEU B CA 1
ATOM 6069 C C . LEU B 1 41 ? -36.125 -12.633 5.641 1 97 41 LEU B C 1
ATOM 6071 O O . LEU B 1 41 ? -35.375 -12.055 6.438 1 97 41 LEU B O 1
ATOM 6075 N N . PHE B 1 42 ? -36.438 -12.133 4.465 1 96.5 42 PHE B N 1
ATOM 6076 C CA . PHE B 1 42 ? -35.875 -10.875 3.986 1 96.5 42 PHE B CA 1
ATOM 6077 C C . PHE B 1 42 ? -36.406 -9.711 4.82 1 96.5 42 PHE B C 1
ATOM 6079 O O . PHE B 1 42 ? -35.625 -8.82 5.188 1 96.5 42 PHE B O 1
ATOM 6086 N N . ILE B 1 43 ? -37.594 -9.711 5.176 1 96.19 43 ILE B N 1
ATOM 6087 C CA . ILE B 1 43 ? -38.188 -8.625 5.953 1 96.19 43 ILE B CA 1
ATOM 6088 C C . ILE B 1 43 ? -37.656 -8.656 7.379 1 96.19 43 ILE B C 1
ATOM 6090 O O . ILE B 1 43 ? -37.406 -7.602 7.98 1 96.19 43 ILE B O 1
ATOM 6094 N N . LEU B 1 44 ? -37.438 -9.797 7.875 1 96.94 44 LEU B N 1
ATOM 6095 C CA . LEU B 1 44 ? -36.875 -9.922 9.211 1 96.94 44 LEU B CA 1
ATOM 6096 C C . LEU B 1 44 ? -35.469 -9.375 9.242 1 96.94 44 LEU B C 1
ATOM 6098 O O . LEU B 1 44 ? -35 -8.883 10.281 1 96.94 44 LEU B O 1
ATOM 6102 N N . ALA B 1 45 ? -34.812 -9.516 8.156 1 96.94 45 ALA B N 1
ATOM 6103 C CA . ALA B 1 45 ? -33.469 -8.969 8.039 1 96.94 45 ALA B CA 1
ATOM 6104 C C . ALA B 1 45 ? -33.5 -7.445 7.969 1 96.94 45 ALA B C 1
ATOM 6106 O O . ALA B 1 45 ? -32.594 -6.777 8.469 1 96.94 45 ALA B O 1
ATOM 6107 N N . CYS B 1 46 ? -34.531 -6.82 7.41 1 96.38 46 CYS B N 1
ATOM 6108 C CA . CYS B 1 46 ? -34.594 -5.395 7.109 1 96.38 46 CYS B CA 1
ATOM 6109 C C . CYS B 1 46 ? -35.188 -4.621 8.273 1 96.38 46 CYS B C 1
ATOM 6111 O O . CYS B 1 46 ? -34.812 -3.467 8.516 1 96.38 46 CYS B O 1
ATOM 6113 N N . LEU B 1 47 ? -36.031 -5.145 9.031 1 95.19 47 LEU B N 1
ATOM 6114 C CA . LEU B 1 47 ? -36.812 -4.453 10.055 1 95.19 47 LEU B CA 1
ATOM 6115 C C . LEU B 1 47 ? -35.906 -3.875 11.133 1 95.19 47 LEU B C 1
ATOM 6117 O O . LEU B 1 47 ? -36.062 -2.719 11.531 1 95.19 47 LEU B O 1
ATOM 6121 N N . PRO B 1 48 ? -34.938 -4.656 11.578 1 96.06 48 PRO B N 1
ATOM 6122 C CA . PRO B 1 48 ? -34.062 -4.074 12.602 1 96.06 48 PRO B CA 1
ATOM 6123 C C . PRO B 1 48 ? -33.25 -2.889 12.086 1 96.06 48 PRO B C 1
ATOM 6125 O O . PRO B 1 48 ? -32.938 -1.986 12.859 1 96.06 48 PRO B O 1
ATOM 6128 N N . VAL B 1 49 ? -32.969 -2.877 10.836 1 96.19 49 VAL B N 1
ATOM 6129 C CA . VAL B 1 49 ? -32.188 -1.78 10.25 1 96.19 49 VAL B CA 1
ATOM 6130 C C . VAL B 1 49 ? -33.062 -0.52 10.195 1 96.19 49 VAL B C 1
ATOM 6132 O O . VAL B 1 49 ? -32.594 0.572 10.531 1 96.19 49 VAL B O 1
ATOM 6135 N N . VAL B 1 50 ? -34.312 -0.661 9.883 1 94.25 50 VAL B N 1
ATOM 6136 C CA . VAL B 1 50 ? -35.188 0.475 9.711 1 94.25 50 VAL B CA 1
ATOM 6137 C C . VAL B 1 50 ? -35.625 1.014 11.078 1 94.25 50 VAL B C 1
ATOM 6139 O O . VAL B 1 50 ? -35.719 2.229 11.273 1 94.25 50 VAL B O 1
ATOM 6142 N N . LEU B 1 51 ? -35.75 0.156 12.062 1 93.12 51 LEU B N 1
ATOM 6143 C CA . LEU B 1 51 ? -36.406 0.551 13.305 1 93.12 51 LEU B CA 1
ATOM 6144 C C . LEU B 1 51 ? -35.375 0.847 14.383 1 93.12 51 LEU B C 1
ATOM 6146 O O . LEU B 1 51 ? -35.594 1.694 15.25 1 93.12 51 LEU B O 1
ATOM 6150 N N . PHE B 1 52 ? -34.25 0.165 14.328 1 92.31 52 PHE B N 1
ATOM 6151 C CA . PHE B 1 52 ? -33.375 0.257 15.484 1 92.31 52 PHE B CA 1
ATOM 6152 C C . PHE B 1 52 ? -32.062 0.964 15.109 1 92.31 52 PHE B C 1
ATOM 6154 O O . PHE B 1 52 ? -31.688 1.957 15.742 1 92.31 52 PHE B O 1
ATOM 6161 N N . GLU B 1 53 ? -31.359 0.387 14.086 1 93.94 53 GLU B N 1
ATOM 6162 C CA . GLU B 1 53 ? -30.047 0.934 13.742 1 93.94 53 GLU B CA 1
ATOM 6163 C C . GLU B 1 53 ? -29.922 1.143 12.234 1 93.94 53 GLU B C 1
ATOM 6165 O O . GLU B 1 53 ? -29.281 0.341 11.547 1 93.94 53 GLU B O 1
ATOM 6170 N N . PRO B 1 54 ? -30.25 2.256 11.75 1 92.5 54 PRO B N 1
ATOM 6171 C CA . PRO B 1 54 ? -30.203 2.518 10.312 1 92.5 54 PRO B CA 1
ATOM 6172 C C . PRO B 1 54 ? -28.781 2.525 9.766 1 92.5 54 PRO B C 1
ATOM 6174 O O . PRO B 1 54 ? -28.562 2.309 8.57 1 92.5 54 PRO B O 1
ATOM 6177 N N . ILE B 1 55 ? -27.781 2.676 10.617 1 94.62 55 ILE B N 1
ATOM 6178 C CA . ILE B 1 55 ? -26.391 2.746 10.172 1 94.62 55 ILE B CA 1
ATOM 6179 C C . ILE B 1 55 ? -25.938 1.37 9.703 1 94.62 55 ILE B C 1
ATOM 6181 O O . ILE B 1 55 ? -24.906 1.25 9.031 1 94.62 55 ILE B O 1
ATOM 6185 N N . ALA B 1 56 ? -26.703 0.344 9.992 1 96.62 56 ALA B N 1
ATOM 6186 C CA . ALA B 1 56 ? -26.344 -1.024 9.633 1 96.62 56 ALA B CA 1
ATOM 6187 C C . ALA B 1 56 ? -26.797 -1.347 8.203 1 96.62 56 ALA B C 1
ATOM 6189 O O . ALA B 1 56 ? -26.609 -2.469 7.73 1 96.62 56 ALA B O 1
ATOM 6190 N N . TYR B 1 57 ? -27.281 -0.396 7.484 1 94.56 57 TYR B N 1
ATOM 6191 C CA . TYR B 1 57 ? -27.781 -0.632 6.133 1 94.56 57 TYR B CA 1
ATOM 6192 C C . TYR B 1 57 ? -26.625 -0.92 5.172 1 94.56 57 TYR B C 1
ATOM 6194 O O . TYR B 1 57 ? -25.484 -0.565 5.445 1 94.56 57 TYR B O 1
ATOM 6202 N N . SER B 1 58 ? -26.859 -1.603 4.09 1 94.94 58 SER B N 1
ATOM 6203 C CA . SER B 1 58 ? -25.938 -1.83 2.975 1 94.94 58 SER B CA 1
ATOM 6204 C C . SER B 1 58 ? -24.641 -2.467 3.445 1 94.94 58 SER B C 1
ATOM 6206 O O . SER B 1 58 ? -24.594 -3.084 4.512 1 94.94 58 SER B O 1
ATOM 6208 N N . SER B 1 59 ? -23.609 -2.369 2.752 1 94.06 59 SER B N 1
ATOM 6209 C CA . SER B 1 59 ? -22.359 -3.07 3.029 1 94.06 59 SER B CA 1
ATOM 6210 C C . SER B 1 59 ? -21.625 -2.447 4.211 1 94.06 59 SER B C 1
ATOM 6212 O O . SER B 1 59 ? -20.953 -3.15 4.977 1 94.06 59 SER B O 1
ATOM 6214 N N . GLY B 1 60 ? -21.688 -1.138 4.441 1 95.62 60 GLY B N 1
ATOM 6215 C CA . GLY B 1 60 ? -20.953 -0.441 5.488 1 95.62 60 GLY B CA 1
ATOM 6216 C C . GLY B 1 60 ? -19.562 -0.029 5.07 1 95.62 60 GLY B C 1
ATOM 6217 O O . GLY B 1 60 ? -18.859 0.656 5.82 1 95.62 60 GLY B O 1
ATOM 6218 N N . ILE B 1 61 ? -19.125 -0.344 3.814 1 96 61 ILE B N 1
ATOM 6219 C CA . ILE B 1 61 ? -17.781 -0.088 3.332 1 96 61 ILE B CA 1
ATOM 6220 C C . ILE B 1 61 ? -17.547 1.418 3.223 1 96 61 ILE B C 1
ATOM 6222 O O . ILE B 1 61 ? -16.547 1.937 3.732 1 96 61 ILE B O 1
ATOM 6226 N N . PRO B 1 62 ? -18.516 2.18 2.637 1 95.62 62 PRO B N 1
ATOM 6227 C CA . PRO B 1 62 ? -18.297 3.625 2.553 1 95.62 62 PRO B CA 1
ATOM 6228 C C . PRO B 1 62 ? -18.188 4.285 3.926 1 95.62 62 PRO B C 1
ATOM 6230 O O . PRO B 1 62 ? -17.359 5.184 4.113 1 95.62 62 PRO B O 1
ATOM 6233 N N . GLU B 1 63 ? -18.938 3.818 4.902 1 96 63 GLU B N 1
ATOM 6234 C CA . GLU B 1 63 ? -18.922 4.387 6.246 1 96 63 GLU B CA 1
ATOM 6235 C C . GLU B 1 63 ? -17.609 4.07 6.965 1 96 63 GLU B C 1
ATOM 6237 O O . GLU B 1 63 ? -17.031 4.938 7.625 1 96 63 GLU B O 1
ATOM 6242 N N . VAL B 1 64 ? -17.156 2.861 6.828 1 96.44 64 VAL B N 1
ATOM 6243 C CA . VAL B 1 64 ? -15.898 2.477 7.449 1 96.44 64 VAL B CA 1
ATOM 6244 C C . VAL B 1 64 ? -14.75 3.252 6.812 1 96.44 64 VAL B C 1
ATOM 6246 O O . VAL B 1 64 ? -13.828 3.689 7.508 1 96.44 64 VAL B O 1
ATOM 6249 N N . LYS B 1 65 ? -14.812 3.367 5.523 1 94.94 65 LYS B N 1
ATOM 6250 C CA . LYS B 1 65 ? -13.82 4.164 4.801 1 94.94 65 LYS B CA 1
ATOM 6251 C C . LYS B 1 65 ? -13.758 5.59 5.34 1 94.94 65 LYS B C 1
ATOM 6253 O O . LYS B 1 65 ? -12.68 6.121 5.582 1 94.94 65 LYS B O 1
ATOM 6258 N N . CYS B 1 66 ? -14.875 6.199 5.543 1 93.56 66 CYS B N 1
ATOM 6259 C CA . CYS B 1 66 ? -14.938 7.562 6.059 1 93.56 66 CYS B CA 1
ATOM 6260 C C . CYS B 1 66 ? -14.422 7.633 7.488 1 93.56 66 CYS B C 1
ATOM 6262 O O . CYS B 1 66 ? -13.68 8.555 7.836 1 93.56 66 CYS B O 1
ATOM 6264 N N . TYR B 1 67 ? -14.805 6.672 8.258 1 93.88 67 TYR B N 1
ATOM 6265 C CA . TYR B 1 67 ? -14.336 6.641 9.633 1 93.88 67 TYR B CA 1
ATOM 6266 C C . TYR B 1 67 ? -12.812 6.551 9.695 1 93.88 67 TYR B C 1
ATOM 6268 O O . TYR B 1 67 ? -12.172 7.258 10.477 1 93.88 67 TYR B O 1
ATOM 6276 N N . LEU B 1 68 ? -12.258 5.703 8.906 1 92.56 68 LEU B N 1
ATOM 6277 C CA . LEU B 1 68 ? -10.812 5.469 8.898 1 92.56 68 LEU B CA 1
ATOM 6278 C C . LEU B 1 68 ? -10.07 6.703 8.406 1 92.56 68 LEU B C 1
ATOM 6280 O O . LEU B 1 68 ? -8.875 6.855 8.664 1 92.56 68 LEU B O 1
ATOM 6284 N N . ASN B 1 69 ? -10.789 7.5 7.707 1 88.94 69 ASN B N 1
ATOM 6285 C CA . ASN B 1 69 ? -10.148 8.703 7.188 1 88.94 69 ASN B CA 1
ATOM 6286 C C . ASN B 1 69 ? -10.531 9.938 7.992 1 88.94 69 ASN B C 1
ATOM 6288 O O . ASN B 1 69 ? -10.477 11.055 7.484 1 88.94 69 ASN B O 1
ATOM 6292 N N . GLY B 1 70 ? -11.094 9.781 9.164 1 84.44 70 GLY B N 1
ATOM 6293 C CA . GLY B 1 70 ? -11.188 10.867 10.117 1 84.44 70 GLY B CA 1
ATOM 6294 C C . GLY B 1 70 ? -12.609 11.375 10.305 1 84.44 70 GLY B C 1
ATOM 6295 O O . GLY B 1 70 ? -12.836 12.359 11.008 1 84.44 70 GLY B O 1
ATOM 6296 N N . VAL B 1 71 ? -13.586 10.719 9.742 1 87.38 71 VAL B N 1
ATOM 6297 C CA . VAL B 1 71 ? -14.977 11.148 9.906 1 87.38 71 VAL B CA 1
ATOM 6298 C C . VAL B 1 71 ? -15.633 10.336 11.016 1 87.38 71 VAL B C 1
ATOM 6300 O O . VAL B 1 71 ? -15.711 9.109 10.93 1 87.38 71 VAL B O 1
ATOM 6303 N N . ARG B 1 72 ? -16.062 11.008 11.977 1 85.06 72 ARG B N 1
ATOM 6304 C CA . ARG B 1 72 ? -16.734 10.305 13.062 1 85.06 72 ARG B CA 1
ATOM 6305 C C . ARG B 1 72 ? -18.203 10.055 12.719 1 85.06 72 ARG B C 1
ATOM 6307 O O . ARG B 1 72 ? -18.969 10.992 12.508 1 85.06 72 ARG B O 1
ATOM 6314 N N . ILE B 1 73 ? -18.516 8.906 12.562 1 90.75 73 ILE B N 1
ATOM 6315 C CA . ILE B 1 73 ? -19.906 8.516 12.297 1 90.75 73 ILE B CA 1
ATOM 6316 C C . ILE B 1 73 ? -20.5 7.867 13.539 1 90.75 73 ILE B C 1
ATOM 6318 O O . ILE B 1 73 ? -20.062 6.797 13.969 1 90.75 73 ILE B O 1
ATOM 6322 N N . PRO B 1 74 ? -21.484 8.445 14.039 1 88.12 74 PRO B N 1
ATOM 6323 C CA . PRO B 1 74 ? -22.062 7.93 15.281 1 88.12 74 PRO B CA 1
ATOM 6324 C C . PRO B 1 74 ? -22.641 6.527 15.117 1 88.12 74 PRO B C 1
ATOM 6326 O O . PRO B 1 74 ? -23.234 6.211 14.086 1 88.12 74 PRO B O 1
ATOM 6329 N N . ARG B 1 75 ? -22.438 5.66 16.047 1 91.06 75 ARG B N 1
ATOM 6330 C CA . ARG B 1 75 ? -23.047 4.348 16.219 1 91.06 75 ARG B CA 1
ATOM 6331 C C . ARG B 1 75 ? -22.484 3.342 15.227 1 91.06 75 ARG B C 1
ATOM 6333 O O . ARG B 1 75 ? -22.938 2.193 15.18 1 91.06 75 ARG B O 1
ATOM 6340 N N . LEU B 1 76 ? -21.562 3.727 14.461 1 94 76 LEU B N 1
ATOM 6341 C CA . LEU B 1 76 ? -20.984 2.871 13.43 1 94 76 LEU B CA 1
ATOM 6342 C C . LEU B 1 76 ? -20.359 1.62 14.047 1 94 76 LEU B C 1
ATOM 6344 O O . LEU B 1 76 ? -20.5 0.523 13.492 1 94 76 LEU B O 1
ATOM 6348 N N . LEU B 1 77 ? -19.75 1.805 15.242 1 93.25 77 LEU B N 1
ATOM 6349 C CA . LEU B 1 77 ? -18.953 0.722 15.82 1 93.25 77 LEU B CA 1
ATOM 6350 C C . LEU B 1 77 ? -19.594 0.219 17.109 1 93.25 77 LEU B C 1
ATOM 6352 O O . LEU B 1 77 ? -18.891 -0.215 18.031 1 93.25 77 LEU B O 1
ATOM 6356 N N . ARG B 1 78 ? -20.906 0.229 17.156 1 91.31 78 ARG B N 1
ATOM 6357 C CA . ARG B 1 78 ? -21.609 -0.209 18.359 1 91.31 78 ARG B CA 1
ATOM 6358 C C . ARG B 1 78 ? -21.938 -1.696 18.281 1 91.31 78 ARG B C 1
ATOM 6360 O O . ARG B 1 78 ? -22 -2.271 17.203 1 91.31 78 ARG B O 1
ATOM 6367 N N . TRP B 1 79 ? -22.234 -2.221 19.406 1 91 79 TRP B N 1
ATOM 6368 C CA . TRP B 1 79 ? -22.578 -3.633 19.516 1 91 79 TRP B CA 1
ATOM 6369 C C . TRP B 1 79 ? -23.922 -3.924 18.859 1 91 79 TRP B C 1
ATOM 6371 O O . TRP B 1 79 ? -24.094 -4.98 18.234 1 91 79 TRP B O 1
ATOM 6381 N N . LYS B 1 80 ? -24.859 -3.061 18.969 1 92.75 80 LYS B N 1
ATOM 6382 C CA . LYS B 1 80 ? -26.156 -3.252 18.344 1 92.75 80 LYS B CA 1
ATOM 6383 C C . LYS B 1 80 ? -26.031 -3.301 16.828 1 92.75 80 LYS B C 1
ATOM 6385 O O . LYS B 1 80 ? -26.672 -4.113 16.156 1 92.75 80 LYS B O 1
ATOM 6390 N N . THR B 1 81 ? -25.219 -2.41 16.344 1 95 81 THR B N 1
ATOM 6391 C CA . THR B 1 81 ? -24.969 -2.393 14.906 1 95 81 THR B CA 1
ATOM 6392 C C . THR B 1 81 ? -24.328 -3.699 14.453 1 95 81 THR B C 1
ATOM 6394 O O . THR B 1 81 ? -24.688 -4.242 13.406 1 95 81 THR B O 1
ATOM 6397 N N . LEU B 1 82 ? -23.422 -4.242 15.25 1 96 82 LEU B N 1
ATOM 6398 C CA . LEU B 1 82 ? -22.75 -5.5 14.961 1 96 82 LEU B CA 1
ATOM 6399 C C . LEU B 1 82 ? -23.734 -6.648 14.867 1 96 82 LEU B C 1
ATOM 6401 O O . LEU B 1 82 ? -23.734 -7.406 13.891 1 96 82 LEU B O 1
ATOM 6405 N N . LEU B 1 83 ? -24.578 -6.762 15.789 1 96.06 83 LEU B N 1
ATOM 6406 C CA . LEU B 1 83 ? -25.531 -7.859 15.859 1 96.06 83 LEU B CA 1
ATOM 6407 C C . LEU B 1 83 ? -26.516 -7.785 14.703 1 96.06 83 LEU B C 1
ATOM 6409 O O . LEU B 1 83 ? -26.844 -8.812 14.094 1 96.06 83 LEU B O 1
ATOM 6413 N N . ILE B 1 84 ? -26.984 -6.617 14.414 1 97.12 84 ILE B N 1
ATOM 6414 C CA . ILE B 1 84 ? -27.953 -6.434 13.336 1 97.12 84 ILE B CA 1
ATOM 6415 C C . ILE B 1 84 ? -27.312 -6.758 11.992 1 97.12 84 ILE B C 1
ATOM 6417 O O . ILE B 1 84 ? -27.953 -7.336 11.109 1 97.12 84 ILE B O 1
ATOM 6421 N N . LYS B 1 85 ? -26.078 -6.418 11.836 1 97 85 LYS B N 1
ATOM 6422 C CA . LYS B 1 85 ? -25.359 -6.719 10.602 1 97 85 LYS B CA 1
ATOM 6423 C C . LYS B 1 85 ? -25.141 -8.219 10.438 1 97 85 LYS B C 1
ATOM 6425 O O . LYS B 1 85 ? -25.297 -8.758 9.336 1 97 85 LYS B O 1
ATOM 6430 N N . ILE B 1 86 ? -24.781 -8.906 11.516 1 97 86 ILE B N 1
ATOM 6431 C CA . ILE B 1 86 ? -24.531 -10.344 11.461 1 97 86 ILE B CA 1
ATOM 6432 C C . ILE B 1 86 ? -25.828 -11.078 11.172 1 97 86 ILE B C 1
ATOM 6434 O O . ILE B 1 86 ? -25.938 -11.805 10.18 1 97 86 ILE B O 1
ATOM 6438 N N . VAL B 1 87 ? -26.812 -10.828 11.938 1 97.06 87 VAL B N 1
ATOM 6439 C CA . VAL B 1 87 ? -28.094 -11.539 11.82 1 97.06 87 VAL B CA 1
ATOM 6440 C C . VAL B 1 87 ? -28.797 -11.125 10.531 1 97.06 87 VAL B C 1
ATOM 6442 O O . VAL B 1 87 ? -29.359 -11.969 9.828 1 97.06 87 VAL B O 1
ATOM 6445 N N . GLY B 1 88 ? -28.766 -9.852 10.281 1 96.88 88 GLY B N 1
ATOM 6446 C CA . GLY B 1 88 ? -29.391 -9.352 9.062 1 96.88 88 GLY B CA 1
ATOM 6447 C C . GLY B 1 88 ? -28.781 -9.938 7.801 1 96.88 88 GLY B C 1
ATOM 6448 O O . GLY B 1 88 ? -29.5 -10.297 6.871 1 96.88 88 GLY B O 1
ATOM 6449 N N . SER B 1 89 ? -27.484 -10.031 7.746 1 95.81 89 SER B N 1
ATOM 6450 C CA . SER B 1 89 ? -26.812 -10.578 6.57 1 95.81 89 SER B CA 1
ATOM 6451 C C . SER B 1 89 ? -27.125 -12.055 6.395 1 95.81 89 SER B C 1
ATOM 6453 O O . SER B 1 89 ? -27.297 -12.531 5.27 1 95.81 89 SER B O 1
ATOM 6455 N N . ILE B 1 90 ? -27.219 -12.805 7.477 1 95.38 90 ILE B N 1
ATOM 6456 C CA . ILE B 1 90 ? -27.531 -14.227 7.445 1 95.38 90 ILE B CA 1
ATOM 6457 C C . ILE B 1 90 ? -28.938 -14.43 6.895 1 95.38 90 ILE B C 1
ATOM 6459 O O . ILE B 1 90 ? -29.141 -15.234 5.98 1 95.38 90 ILE B O 1
ATOM 6463 N N . LEU B 1 91 ? -29.844 -13.672 7.387 1 96.44 91 LEU B N 1
ATOM 6464 C CA . LEU B 1 91 ? -31.234 -13.828 7.008 1 96.44 91 LEU B CA 1
ATOM 6465 C C . LEU B 1 91 ? -31.469 -13.344 5.578 1 96.44 91 LEU B C 1
ATOM 6467 O O . LEU B 1 91 ? -32.25 -13.953 4.828 1 96.44 91 LEU B O 1
ATOM 6471 N N . ALA B 1 92 ? -30.828 -12.273 5.246 1 95.12 92 ALA B N 1
ATOM 6472 C CA . ALA B 1 92 ? -31 -11.734 3.9 1 95.12 92 ALA B CA 1
ATOM 6473 C C . ALA B 1 92 ? -30.453 -12.688 2.85 1 95.12 92 ALA B C 1
ATOM 6475 O O . ALA B 1 92 ? -31.094 -12.945 1.828 1 95.12 92 ALA B O 1
ATOM 6476 N N . THR B 1 93 ? -29.281 -13.18 3.057 1 91.12 93 THR B N 1
ATOM 6477 C CA . THR B 1 93 ? -28.688 -14.094 2.096 1 91.12 93 THR B CA 1
ATOM 6478 C C . THR B 1 93 ? -29.391 -15.445 2.117 1 91.12 93 THR B C 1
ATOM 6480 O O . THR B 1 93 ? -29.531 -16.094 1.082 1 91.12 93 THR B O 1
ATOM 6483 N N . GLY B 1 94 ? -29.828 -15.828 3.256 1 90.31 94 GLY B N 1
ATOM 6484 C CA . GLY B 1 94 ? -30.625 -17.047 3.348 1 90.31 94 GLY B CA 1
ATOM 6485 C C . GLY B 1 94 ? -31.953 -16.938 2.645 1 90.31 94 GLY B C 1
ATOM 6486 O O . GLY B 1 94 ? -32.5 -17.922 2.15 1 90.31 94 GLY B O 1
ATOM 6487 N N . GLY B 1 95 ? -32.531 -15.734 2.65 1 89.19 95 GLY B N 1
ATOM 6488 C CA . GLY B 1 95 ? -33.781 -15.484 1.96 1 89.19 95 GLY B CA 1
ATOM 6489 C C . GLY B 1 95 ? -33.594 -15.227 0.475 1 89.19 95 GLY B C 1
ATOM 6490 O O . GLY B 1 95 ? -34.562 -14.938 -0.231 1 89.19 95 GLY B O 1
ATOM 6491 N N . ASN B 1 96 ? -32.406 -15.344 -0.041 1 84.94 96 ASN B N 1
ATOM 6492 C CA . ASN B 1 96 ? -32.062 -15.258 -1.45 1 84.94 96 ASN B CA 1
ATOM 6493 C C . ASN B 1 96 ? -32.219 -13.844 -1.99 1 84.94 96 ASN B C 1
ATOM 6495 O O . ASN B 1 96 ? -33.031 -13.617 -2.896 1 84.94 96 ASN B O 1
ATOM 6499 N N . VAL B 1 97 ? -31.578 -12.969 -1.562 1 86.88 97 VAL B N 1
ATOM 6500 C CA . VAL B 1 97 ? -31.562 -11.617 -2.117 1 86.88 97 VAL B CA 1
ATOM 6501 C C . VAL B 1 97 ? -30.344 -11.453 -3.029 1 86.88 97 VAL B C 1
ATOM 6503 O O . VAL B 1 97 ? -29.406 -12.234 -2.959 1 86.88 97 VAL B O 1
ATOM 6506 N N . ALA B 1 98 ? -30.469 -10.57 -3.967 1 92.75 98 ALA B N 1
ATOM 6507 C CA . ALA B 1 98 ? -29.344 -10.297 -4.863 1 92.75 98 ALA B CA 1
ATOM 6508 C C . ALA B 1 98 ? -28.281 -9.438 -4.176 1 92.75 98 ALA B C 1
ATOM 6510 O O . ALA B 1 98 ? -28.047 -8.297 -4.574 1 92.75 98 ALA B O 1
ATOM 6511 N N . GLY B 1 99 ? -27.703 -9.969 -3.16 1 92.12 99 GLY B N 1
ATOM 6512 C CA . GLY B 1 99 ? -26.656 -9.359 -2.354 1 92.12 99 GLY B CA 1
ATOM 6513 C C . GLY B 1 99 ? -25.703 -10.375 -1.749 1 92.12 99 GLY B C 1
ATOM 6514 O O . GLY B 1 99 ? -25.922 -11.586 -1.863 1 92.12 99 GLY B O 1
ATOM 6515 N N . ASP B 1 100 ? -24.609 -9.805 -1.167 1 90.81 100 ASP B N 1
ATOM 6516 C CA . ASP B 1 100 ? -23.609 -10.734 -0.632 1 90.81 100 ASP B CA 1
ATOM 6517 C C . ASP B 1 100 ? -23.312 -10.438 0.836 1 90.81 100 ASP B C 1
ATOM 6519 O O . ASP B 1 100 ? -23.703 -9.383 1.352 1 90.81 100 ASP B O 1
ATOM 6523 N N . LYS B 1 101 ? -22.703 -11.352 1.46 1 90.12 101 LYS B N 1
ATOM 6524 C CA . LYS B 1 101 ? -22.328 -11.203 2.863 1 90.12 101 LYS B CA 1
ATOM 6525 C C . LYS B 1 101 ? -20.922 -10.648 3 1 90.12 101 LYS B C 1
ATOM 6527 O O . LYS B 1 101 ? -20.531 -10.195 4.078 1 90.12 101 LYS B O 1
ATOM 6532 N N . GLU B 1 102 ? -20.156 -10.562 1.919 1 87.06 102 GLU B N 1
ATOM 6533 C CA . GLU B 1 102 ? -18.75 -10.141 1.962 1 87.06 102 GLU B CA 1
ATOM 6534 C C . GLU B 1 102 ? -18.641 -8.656 2.307 1 87.06 102 GLU B C 1
ATOM 6536 O O . GLU B 1 102 ? -17.734 -8.25 3.037 1 87.06 102 GLU B O 1
ATOM 6541 N N . GLY B 1 103 ? -19.484 -7.867 1.787 1 89.94 103 GLY B N 1
ATOM 6542 C CA . GLY B 1 103 ? -19.469 -6.445 2.094 1 89.94 103 GLY B CA 1
ATOM 6543 C C . GLY B 1 103 ? -19.609 -6.152 3.576 1 89.94 103 GLY B C 1
ATOM 6544 O O . GLY B 1 103 ? -18.719 -5.539 4.176 1 89.94 103 GLY B O 1
ATOM 6545 N N . PRO B 1 104 ? -20.609 -6.711 4.121 1 95.38 104 PRO B N 1
ATOM 6546 C CA . PRO B 1 104 ? -20.844 -6.492 5.551 1 95.38 104 PRO B CA 1
ATOM 6547 C C . PRO B 1 104 ? -19.719 -7.027 6.422 1 95.38 104 PRO B C 1
ATOM 6549 O O . PRO B 1 104 ? -19.516 -6.562 7.547 1 95.38 104 PRO B O 1
ATOM 6552 N N . LEU B 1 105 ? -18.984 -8 5.953 1 95.38 105 LEU B N 1
ATOM 6553 C CA . LEU B 1 105 ? -17.891 -8.57 6.73 1 95.38 105 LEU B CA 1
ATOM 6554 C C . LEU B 1 105 ? -16.828 -7.516 7.008 1 95.38 105 LEU B C 1
ATOM 6556 O O . LEU B 1 105 ? -16.125 -7.586 8.031 1 95.38 105 LEU B O 1
ATOM 6560 N N . VAL B 1 106 ? -16.672 -6.516 6.152 1 96.06 106 VAL B N 1
ATOM 6561 C CA . VAL B 1 106 ? -15.742 -5.418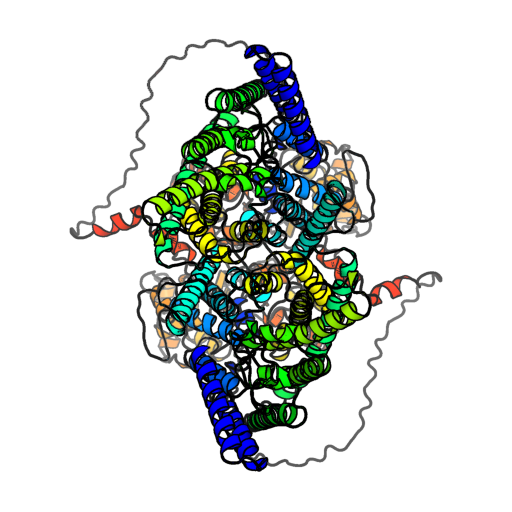 6.379 1 96.06 106 VAL B CA 1
ATOM 6562 C C . VAL B 1 106 ? -16.172 -4.621 7.609 1 96.06 106 VAL B C 1
ATOM 6564 O O . VAL B 1 106 ? -15.344 -4.32 8.477 1 96.06 106 VAL B O 1
ATOM 6567 N N . HIS B 1 107 ? -17.438 -4.348 7.613 1 97.56 107 HIS B N 1
ATOM 6568 C CA . HIS B 1 107 ? -18 -3.592 8.727 1 97.56 107 HIS B CA 1
ATOM 6569 C C . HIS B 1 107 ? -17.984 -4.414 10.016 1 97.56 107 HIS B C 1
ATOM 6571 O O . HIS B 1 107 ? -17.688 -3.889 11.086 1 97.56 107 HIS B O 1
ATOM 6577 N N . ILE B 1 108 ? -18.312 -5.633 9.906 1 97.75 108 ILE B N 1
ATOM 6578 C CA . ILE B 1 108 ? -18.297 -6.535 11.055 1 97.75 108 ILE B CA 1
ATOM 6579 C C . ILE B 1 108 ? -16.875 -6.641 11.609 1 97.75 108 ILE B C 1
ATOM 6581 O O . ILE B 1 108 ? -16.672 -6.508 12.82 1 97.75 108 ILE B O 1
ATOM 6585 N N . GLY B 1 109 ? -15.93 -6.891 10.711 1 97.19 109 GLY B N 1
ATOM 6586 C CA . GLY B 1 109 ? -14.539 -6.934 11.133 1 97.19 109 GLY B CA 1
ATOM 6587 C C . GLY B 1 109 ? -14.07 -5.645 11.789 1 97.19 109 GLY B C 1
ATOM 6588 O O . GLY B 1 109 ? -13.367 -5.676 12.797 1 97.19 109 GLY B O 1
ATOM 6589 N N . ALA B 1 110 ? -14.453 -4.527 11.273 1 97.25 110 ALA B N 1
ATOM 6590 C CA . ALA B 1 110 ? -14.102 -3.217 11.82 1 97.25 110 ALA B CA 1
ATOM 6591 C C . ALA B 1 110 ? -14.664 -3.043 13.227 1 97.25 110 ALA B C 1
ATOM 6593 O O . ALA B 1 110 ? -13.969 -2.564 14.125 1 97.25 110 ALA B O 1
ATOM 6594 N N . THR B 1 111 ? -15.914 -3.451 13.445 1 96.5 111 THR B N 1
ATOM 6595 C CA . THR B 1 111 ? -16.594 -3.273 14.727 1 96.5 111 THR B CA 1
ATOM 6596 C C . THR B 1 111 ? -15.969 -4.176 15.789 1 96.5 111 THR B C 1
ATOM 6598 O O . THR B 1 111 ? -15.773 -3.756 16.938 1 96.5 111 THR B O 1
ATOM 6601 N N . VAL B 1 112 ? -15.641 -5.375 15.406 1 96 112 VAL B N 1
ATOM 6602 C CA . VAL B 1 112 ? -15.016 -6.297 16.344 1 96 112 VAL B CA 1
ATOM 6603 C C . VAL B 1 112 ? -13.641 -5.77 16.75 1 96 112 VAL B C 1
ATOM 6605 O O . VAL B 1 112 ? -13.289 -5.797 17.938 1 96 112 VAL B O 1
ATOM 6608 N N . ALA B 1 113 ? -12.898 -5.348 15.797 1 95.94 113 ALA B N 1
ATOM 6609 C CA . ALA B 1 113 ? -11.562 -4.824 16.078 1 95.94 113 ALA B CA 1
ATOM 6610 C C . ALA B 1 113 ? -11.641 -3.58 16.953 1 95.94 113 ALA B C 1
ATOM 6612 O O . ALA B 1 113 ? -10.789 -3.379 17.828 1 95.94 113 ALA B O 1
ATOM 6613 N N . ALA B 1 114 ? -12.625 -2.736 16.703 1 93.44 114 ALA B N 1
ATOM 6614 C CA . ALA B 1 114 ? -12.82 -1.557 17.547 1 93.44 114 ALA B CA 1
ATOM 6615 C C . ALA B 1 114 ? -13.109 -1.955 18.984 1 93.44 114 ALA B C 1
ATOM 6617 O O . ALA B 1 114 ? -12.602 -1.327 19.922 1 93.44 114 ALA B O 1
ATOM 6618 N N . ALA B 1 115 ? -13.891 -2.979 19.156 1 91.31 115 ALA B N 1
ATOM 6619 C CA . ALA B 1 115 ? -14.234 -3.463 20.484 1 91.31 115 ALA B CA 1
ATOM 6620 C C . ALA B 1 115 ? -13 -4.023 21.203 1 91.31 115 ALA B C 1
ATOM 6622 O O . ALA B 1 115 ? -12.82 -3.814 22.391 1 91.31 115 ALA B O 1
ATOM 6623 N N . ILE B 1 116 ? -12.172 -4.66 20.484 1 90.56 116 ILE B N 1
ATOM 6624 C CA . ILE B 1 116 ? -10.969 -5.258 21.062 1 90.56 116 ILE B CA 1
ATOM 6625 C C . ILE B 1 116 ? -9.992 -4.156 21.469 1 90.56 116 ILE B C 1
ATOM 6627 O O . ILE B 1 116 ? -9.344 -4.25 22.516 1 90.56 116 ILE B O 1
ATOM 6631 N N . SER B 1 117 ? -9.914 -3.184 20.641 1 89.25 117 SER B N 1
ATOM 6632 C CA . SER B 1 117 ? -9 -2.08 20.922 1 89.25 117 SER B CA 1
ATOM 6633 C C . SER B 1 117 ? -9.391 -1.36 22.219 1 89.25 117 SER B C 1
ATOM 6635 O O . SER B 1 117 ? -8.523 -0.92 22.969 1 89.25 117 SER B O 1
ATOM 6637 N N . GLN B 1 118 ? -10.625 -1.288 22.5 1 85.38 118 GLN B N 1
ATOM 6638 C CA . GLN B 1 118 ? -11.117 -0.575 23.672 1 85.38 118 GLN B CA 1
ATOM 6639 C C . GLN B 1 118 ? -11.203 -1.498 24.891 1 85.38 118 GLN B C 1
ATOM 6641 O O . GLN B 1 118 ? -10.891 -1.088 26.016 1 85.38 118 GLN B O 1
ATOM 6646 N N . GLY B 1 119 ? -11.453 -2.725 24.672 1 81.88 119 GLY B N 1
ATOM 6647 C CA . GLY B 1 119 ? -11.664 -3.682 25.75 1 81.88 119 GLY B CA 1
ATOM 6648 C C . GLY B 1 119 ? -12.797 -3.297 26.672 1 81.88 119 GLY B C 1
ATOM 6649 O O . GLY B 1 119 ? -12.812 -3.686 27.844 1 81.88 119 GLY B O 1
ATOM 6650 N N . LYS B 1 120 ? -13.547 -2.316 26.25 1 80.94 120 LYS B N 1
ATOM 6651 C CA . LYS B 1 120 ? -14.664 -1.801 27.031 1 80.94 120 LYS B CA 1
ATOM 6652 C C . LYS B 1 120 ? -15.93 -1.683 26.172 1 80.94 120 LYS B C 1
ATOM 6654 O O . LYS B 1 120 ? -15.844 -1.486 24.969 1 80.94 120 LYS B O 1
ATOM 6659 N N . SER B 1 121 ? -17.062 -2.074 26.719 1 77.94 121 SER B N 1
ATOM 6660 C CA . SER B 1 121 ? -18.344 -1.877 26.062 1 77.94 121 SER B CA 1
ATOM 6661 C C . SER B 1 121 ? -19.281 -1.024 26.922 1 77.94 121 SER B C 1
ATOM 6663 O O . SER B 1 121 ? -19.547 -1.35 28.078 1 77.94 121 SER B O 1
ATOM 6665 N N . SER B 1 122 ? -19.672 0.118 26.375 1 73.38 122 SER B N 1
ATOM 6666 C CA . SER B 1 122 ? -20.594 0.996 27.109 1 73.38 122 SER B CA 1
ATOM 6667 C C . SER B 1 122 ? -21.984 0.394 27.188 1 73.38 122 SER B C 1
ATOM 6669 O O . SER B 1 122 ? -22.688 0.572 28.188 1 73.38 122 SER B O 1
ATOM 6671 N N . SER B 1 123 ? -22.344 -0.379 26.156 1 72.62 123 SER B N 1
ATOM 6672 C CA . SER B 1 123 ? -23.672 -0.992 26.125 1 72.62 123 SER B CA 1
ATOM 6673 C C . SER B 1 123 ? -23.766 -2.15 27.109 1 72.62 123 SER B C 1
ATOM 6675 O O . SER B 1 123 ? -24.797 -2.32 27.781 1 72.62 123 SER B O 1
ATOM 6677 N N . LEU B 1 124 ? -22.656 -2.893 27.219 1 76.44 124 LEU B N 1
ATOM 6678 C CA . LEU B 1 124 ? -22.672 -4.039 28.109 1 76.44 124 LEU B CA 1
ATOM 6679 C C . LEU B 1 124 ? -22.094 -3.666 29.484 1 76.44 124 LEU B C 1
ATOM 6681 O O . LEU B 1 124 ? -22.094 -4.484 30.406 1 76.44 124 LEU B O 1
ATOM 6685 N N . LYS B 1 125 ? -21.672 -2.486 29.703 1 76.56 125 LYS B N 1
ATOM 6686 C CA . LYS B 1 125 ? -21.109 -1.949 30.938 1 76.56 125 LYS B CA 1
ATOM 6687 C C . LYS B 1 125 ? -19.953 -2.824 31.438 1 76.56 125 LYS B C 1
ATOM 6689 O O . LYS B 1 125 ? -19.938 -3.219 32.594 1 76.56 125 LYS B O 1
ATOM 6694 N N . PHE B 1 126 ? -19.172 -3.229 30.422 1 81.88 126 PHE B N 1
ATOM 6695 C CA . PHE B 1 126 ? -18.031 -4.09 30.734 1 81.88 126 PHE B CA 1
ATOM 6696 C C . PHE B 1 126 ? -16.719 -3.385 30.406 1 81.88 126 PHE B C 1
ATOM 6698 O O . PHE B 1 126 ? -16.609 -2.68 29.406 1 81.88 126 PHE B O 1
ATOM 6705 N N . ASP B 1 127 ? -15.711 -3.305 31.375 1 81.31 127 ASP B N 1
ATOM 6706 C CA . ASP B 1 127 ? -14.375 -2.758 31.156 1 81.31 127 ASP B CA 1
ATOM 6707 C C . ASP B 1 127 ? -13.297 -3.746 31.609 1 81.31 127 ASP B C 1
ATOM 6709 O O . ASP B 1 127 ? -13.141 -4.004 32.812 1 81.31 127 ASP B O 1
ATOM 6713 N N . SER B 1 128 ? -12.57 -4.418 30.703 1 80.5 128 SER B N 1
ATOM 6714 C CA . SER B 1 128 ? -11.539 -5.398 31.031 1 80.5 128 SER B CA 1
ATOM 6715 C C . SER B 1 128 ? -10.305 -4.73 31.641 1 80.5 128 SER B C 1
ATOM 6717 O O . SER B 1 128 ? -9.555 -5.359 32.375 1 80.5 128 SER B O 1
ATOM 6719 N N . GLY B 1 129 ? -10.062 -3.432 31.391 1 76.44 129 GLY B N 1
ATOM 6720 C CA . GLY B 1 129 ? -8.945 -2.676 31.953 1 76.44 129 GLY B CA 1
ATOM 6721 C C . GLY B 1 129 ? -7.609 -3.066 31.359 1 76.44 129 GLY B C 1
ATOM 6722 O O . GLY B 1 129 ? -6.613 -2.361 31.531 1 76.44 129 GLY B O 1
ATOM 6723 N N . ILE B 1 130 ? -7.465 -4.223 30.688 1 74.88 130 ILE B N 1
ATOM 6724 C CA . ILE B 1 130 ? -6.188 -4.77 30.234 1 74.88 130 ILE B CA 1
ATOM 6725 C C . ILE B 1 130 ? -5.699 -4 29.016 1 74.88 130 ILE B C 1
ATOM 6727 O O . ILE B 1 130 ? -4.496 -3.812 28.828 1 74.88 130 ILE B O 1
ATOM 6731 N N . LEU B 1 131 ? -6.543 -3.432 28.25 1 78.75 131 LEU B N 1
ATOM 6732 C CA . LEU B 1 131 ? -6.125 -2.832 26.984 1 78.75 131 LEU B CA 1
ATOM 6733 C C . LEU B 1 131 ? -6.254 -1.314 27.031 1 78.75 131 LEU B C 1
ATOM 6735 O O . LEU B 1 131 ? -6.559 -0.68 26.016 1 78.75 131 LEU B O 1
ATOM 6739 N N . LYS B 1 132 ? -5.973 -0.763 28.141 1 77.69 132 LYS B N 1
ATOM 6740 C CA . LYS B 1 132 ? -6.109 0.678 28.328 1 77.69 132 LYS B CA 1
ATOM 6741 C C . LYS B 1 132 ? -5.09 1.443 27.484 1 77.69 132 LYS B C 1
ATOM 6743 O O . LYS B 1 132 ? -5.363 2.557 27.031 1 77.69 132 LYS B O 1
ATOM 6748 N N . PHE B 1 133 ? -4.07 0.719 27.219 1 75.44 133 PHE B N 1
ATOM 6749 C CA . PHE B 1 133 ? -2.971 1.345 26.484 1 75.44 133 PHE B CA 1
ATOM 6750 C C . PHE B 1 133 ? -3.367 1.633 25.047 1 75.44 133 PHE B C 1
ATOM 6752 O O . PHE B 1 133 ? -2.828 2.545 24.422 1 75.44 133 PHE B O 1
ATOM 6759 N N . PHE B 1 134 ? -4.336 1.021 24.578 1 79 134 PHE B N 1
ATOM 6760 C CA . PHE B 1 134 ? -4.707 1.143 23.188 1 79 134 PHE B CA 1
ATOM 6761 C C . PHE B 1 134 ? -5.918 2.049 23.016 1 79 134 PHE B C 1
ATOM 6763 O O . PHE B 1 134 ? -6.441 2.205 21.906 1 79 134 PHE B O 1
ATOM 6770 N N . ARG B 1 135 ? -6.285 2.678 24.125 1 81.06 135 ARG B N 1
ATOM 6771 C CA . ARG B 1 135 ? -7.512 3.471 24.078 1 81.06 135 ARG B CA 1
ATOM 6772 C C . ARG B 1 135 ? -7.234 4.879 23.562 1 81.06 135 ARG B C 1
ATOM 6774 O O . ARG B 1 135 ? -7.445 5.859 24.281 1 81.06 135 ARG B O 1
ATOM 6781 N N . THR B 1 136 ? -6.781 4.988 22.375 1 82.56 136 THR B N 1
ATOM 6782 C CA . THR B 1 136 ? -6.574 6.223 21.625 1 82.56 136 THR B CA 1
ATOM 6783 C C . THR B 1 136 ? -7.148 6.098 20.219 1 82.56 136 THR B C 1
ATOM 6785 O O . THR B 1 136 ? -7.293 4.992 19.688 1 82.56 136 THR B O 1
ATOM 6788 N N . ASP B 1 137 ? -7.488 7.164 19.656 1 83.38 137 ASP B N 1
ATOM 6789 C CA . ASP B 1 137 ? -8.086 7.156 18.328 1 83.38 137 ASP B CA 1
ATOM 6790 C C . ASP B 1 137 ? -7.125 6.57 17.297 1 83.38 137 ASP B C 1
ATOM 6792 O O . ASP B 1 137 ? -7.551 5.891 16.359 1 83.38 137 ASP B O 1
ATOM 6796 N N . ASN B 1 138 ? -5.883 6.852 17.469 1 82.88 138 ASN B N 1
ATOM 6797 C CA . ASN B 1 138 ? -4.902 6.344 16.516 1 82.88 138 ASN B CA 1
ATOM 6798 C C . ASN B 1 138 ? -4.828 4.82 16.547 1 82.88 138 ASN B C 1
ATOM 6800 O O . ASN B 1 138 ? -4.816 4.172 15.5 1 82.88 138 ASN B O 1
ATOM 6804 N N . GLU B 1 139 ? -4.754 4.301 17.703 1 87.19 139 GLU B N 1
ATOM 6805 C CA . GLU B 1 139 ? -4.695 2.852 17.844 1 87.19 139 GLU B CA 1
ATOM 6806 C C . GLU B 1 139 ? -6 2.199 17.406 1 87.19 139 GLU B C 1
ATOM 6808 O O . GLU B 1 139 ? -5.988 1.125 16.797 1 87.19 139 GLU B O 1
ATOM 6813 N N . LYS B 1 140 ? -7.027 2.832 17.766 1 90.12 140 LYS B N 1
ATOM 6814 C CA . LYS B 1 140 ? -8.328 2.305 17.375 1 90.12 140 LYS B CA 1
ATOM 6815 C C . LYS B 1 140 ? -8.438 2.203 15.852 1 90.12 140 LYS B C 1
ATOM 6817 O O . LYS B 1 140 ? -8.945 1.214 15.32 1 90.12 140 LYS B O 1
ATOM 6822 N N . ARG B 1 141 ? -7.984 3.164 15.203 1 91.06 141 ARG B N 1
ATOM 6823 C CA . ARG B 1 141 ? -8.023 3.148 13.742 1 91.06 141 ARG B CA 1
ATOM 6824 C C . ARG B 1 141 ? -7.145 2.035 13.18 1 91.06 141 ARG B C 1
ATOM 6826 O O . ARG B 1 141 ? -7.477 1.424 12.164 1 91.06 141 ARG B O 1
ATOM 6833 N N . LEU B 1 142 ? -6.047 1.83 13.852 1 91.44 142 LEU B N 1
ATOM 6834 C CA . LEU B 1 142 ? -5.168 0.741 13.438 1 91.44 142 LEU B CA 1
ATOM 6835 C C . LEU B 1 142 ? -5.863 -0.607 13.594 1 91.44 142 LEU B C 1
ATOM 6837 O O . LEU B 1 142 ? -5.82 -1.44 12.68 1 91.44 142 LEU B O 1
ATOM 6841 N N . PHE B 1 143 ? -6.457 -0.748 14.703 1 94.56 143 PHE B N 1
ATOM 6842 C CA . PHE B 1 143 ? -7.18 -1.989 14.953 1 94.56 143 PHE B CA 1
ATOM 6843 C C . PHE B 1 143 ? -8.312 -2.162 13.945 1 94.56 143 PHE B C 1
ATOM 6845 O O . PHE B 1 143 ? -8.508 -3.252 13.398 1 94.56 143 PHE B O 1
ATOM 6852 N N . ILE B 1 144 ? -9.039 -1.12 13.719 1 95.94 144 ILE B N 1
ATOM 6853 C CA . ILE B 1 144 ? -10.172 -1.174 12.805 1 95.94 144 ILE B CA 1
ATOM 6854 C C . ILE B 1 144 ? -9.688 -1.528 11.398 1 95.94 144 ILE B C 1
ATOM 6856 O O . ILE B 1 144 ? -10.328 -2.309 10.688 1 95.94 144 ILE B O 1
ATOM 6860 N N . SER B 1 145 ? -8.555 -0.953 11 1 95.94 145 SER B N 1
ATOM 6861 C CA . SER B 1 145 ? -7.973 -1.287 9.703 1 95.94 145 SER B CA 1
ATOM 6862 C C . SER B 1 145 ? -7.637 -2.771 9.617 1 95.94 145 SER B C 1
ATOM 6864 O O . SER B 1 145 ? -7.883 -3.41 8.586 1 95.94 145 SER B O 1
ATOM 6866 N N . CYS B 1 146 ? -7.082 -3.33 10.617 1 96.38 146 CYS B N 1
ATOM 6867 C CA . CYS B 1 146 ? -6.77 -4.754 10.664 1 96.38 146 CYS B CA 1
ATOM 6868 C C . CYS B 1 146 ? -8.039 -5.594 10.602 1 96.38 146 CYS B C 1
ATOM 6870 O O . CYS B 1 146 ? -8.117 -6.555 9.836 1 96.38 146 CYS B O 1
ATOM 6872 N N . GLY B 1 147 ? -8.992 -5.195 11.383 1 97.44 147 GLY B N 1
ATOM 6873 C CA . GLY B 1 147 ? -10.25 -5.93 11.406 1 97.44 147 GLY B CA 1
ATOM 6874 C C . GLY B 1 147 ? -10.992 -5.883 10.086 1 97.44 147 GLY B C 1
ATOM 6875 O O . GLY B 1 147 ? -11.516 -6.898 9.617 1 97.44 147 GLY B O 1
ATOM 6876 N N . ALA B 1 148 ? -11.117 -4.719 9.516 1 97.38 148 ALA B N 1
ATOM 6877 C CA . ALA B 1 148 ? -11.789 -4.566 8.227 1 97.38 148 ALA B CA 1
ATOM 6878 C C . ALA B 1 148 ? -11.086 -5.395 7.148 1 97.38 148 ALA B C 1
ATOM 6880 O O . ALA B 1 148 ? -11.75 -6.035 6.328 1 97.38 148 ALA B O 1
ATOM 6881 N N . SER B 1 149 ? -9.758 -5.395 7.145 1 96.88 149 SER B N 1
ATOM 6882 C CA . SER B 1 149 ? -8.992 -6.207 6.199 1 96.88 149 SER B CA 1
ATOM 6883 C C . SER B 1 149 ? -9.258 -7.691 6.41 1 96.88 149 SER B C 1
ATOM 6885 O O . SER B 1 149 ? -9.367 -8.453 5.445 1 96.88 149 SER B O 1
ATOM 6887 N N . ALA B 1 150 ? -9.297 -8.094 7.625 1 96.38 150 ALA B N 1
ATOM 6888 C CA . ALA B 1 150 ? -9.57 -9.492 7.957 1 96.38 150 ALA B CA 1
ATOM 6889 C C . ALA B 1 150 ? -10.953 -9.914 7.465 1 96.38 150 ALA B C 1
ATOM 6891 O O . ALA B 1 150 ? -11.148 -11.062 7.062 1 96.38 150 ALA B O 1
ATOM 6892 N N . GLY B 1 151 ? -11.875 -9.031 7.562 1 94.56 151 GLY B N 1
ATOM 6893 C CA . GLY B 1 151 ? -13.203 -9.312 7.043 1 94.56 151 GLY B CA 1
ATOM 6894 C C . GLY B 1 151 ? -13.211 -9.625 5.559 1 94.56 151 GLY B C 1
ATOM 6895 O O . GLY B 1 151 ? -13.812 -10.609 5.129 1 94.56 151 GLY B O 1
ATOM 6896 N N . ILE B 1 152 ? -12.547 -8.828 4.773 1 92.88 152 ILE B N 1
ATOM 6897 C CA . ILE B 1 152 ? -12.469 -9.055 3.336 1 92.88 152 ILE B CA 1
ATOM 6898 C C . ILE B 1 152 ? -11.688 -10.336 3.061 1 92.88 152 ILE B C 1
ATOM 6900 O O . ILE B 1 152 ? -12.062 -11.125 2.189 1 92.88 152 ILE B O 1
ATOM 6904 N N . ALA B 1 153 ? -10.586 -10.516 3.781 1 93 153 ALA B N 1
ATOM 6905 C CA . ALA B 1 153 ? -9.773 -11.719 3.623 1 93 153 ALA B CA 1
ATOM 6906 C C . ALA B 1 153 ? -10.609 -12.977 3.848 1 93 153 ALA B C 1
ATOM 6908 O O . ALA B 1 153 ? -10.523 -13.938 3.076 1 93 153 ALA B O 1
ATOM 6909 N N . ALA B 1 154 ? -11.398 -12.953 4.852 1 90.31 154 ALA B N 1
ATOM 6910 C CA . ALA B 1 154 ? -12.25 -14.094 5.172 1 90.31 154 ALA B CA 1
ATOM 6911 C C . ALA B 1 154 ? -13.359 -14.25 4.141 1 90.31 154 ALA B C 1
ATOM 6913 O O . ALA B 1 154 ? -13.719 -15.375 3.77 1 90.31 154 ALA B O 1
ATOM 6914 N N . GLY B 1 155 ? -13.875 -13.188 3.699 1 88.5 155 GLY B N 1
ATOM 6915 C CA . GLY B 1 155 ? -14.977 -13.227 2.75 1 88.5 155 GLY B CA 1
ATOM 6916 C C . GLY B 1 155 ? -14.578 -13.789 1.399 1 88.5 155 GLY B C 1
ATOM 6917 O O . GLY B 1 155 ? -15.352 -14.523 0.776 1 88.5 155 GLY B O 1
ATOM 6918 N N . PHE B 1 156 ? -13.406 -13.539 0.955 1 87.31 156 PHE B N 1
ATOM 6919 C CA . PHE B 1 156 ? -13 -13.938 -0.385 1 87.31 156 PHE B CA 1
ATOM 6920 C C . PHE B 1 156 ? -11.922 -15.023 -0.321 1 87.31 156 PHE B C 1
ATOM 6922 O O . PHE B 1 156 ? -11.523 -15.57 -1.352 1 87.31 156 PHE B O 1
ATOM 6929 N N . GLY B 1 157 ? -11.484 -15.32 0.873 1 85.69 157 GLY B N 1
ATOM 6930 C CA . GLY B 1 157 ? -10.391 -16.266 0.995 1 85.69 157 GLY B CA 1
ATOM 6931 C C . GLY B 1 157 ? -9.086 -15.758 0.412 1 85.69 157 GLY B C 1
ATOM 6932 O O . GLY B 1 157 ? -8.359 -16.5 -0.25 1 85.69 157 GLY B O 1
ATOM 6933 N N . ALA B 1 158 ? -8.875 -14.555 0.549 1 90.44 158 ALA B N 1
ATOM 6934 C CA . ALA B 1 158 ? -7.699 -13.914 -0.023 1 90.44 158 ALA B CA 1
ATOM 6935 C C . ALA B 1 158 ? -6.984 -13.062 1.02 1 90.44 158 ALA B C 1
ATOM 6937 O O . ALA B 1 158 ? -7.262 -11.867 1.155 1 90.44 158 ALA B O 1
ATOM 6938 N N . PRO B 1 159 ? -6.027 -13.625 1.681 1 91.69 159 PRO B N 1
ATOM 6939 C CA . PRO B 1 159 ? -5.363 -12.883 2.756 1 91.69 159 PRO B CA 1
ATOM 6940 C C . PRO B 1 159 ? -4.621 -11.648 2.25 1 91.69 159 PRO B C 1
ATOM 6942 O O . PRO B 1 159 ? -4.703 -10.578 2.861 1 91.69 159 PRO B O 1
ATOM 6945 N N . ILE B 1 160 ? -3.863 -11.75 1.174 1 93.12 160 ILE B N 1
ATOM 6946 C CA . ILE B 1 160 ? -3.148 -10.594 0.638 1 93.12 160 ILE B CA 1
ATOM 6947 C C . ILE B 1 160 ? -4.145 -9.594 0.054 1 93.12 160 ILE B C 1
ATOM 6949 O O . ILE B 1 160 ? -3.971 -8.383 0.194 1 93.12 160 ILE B O 1
ATOM 6953 N N . GLY B 1 161 ? -5.16 -10.188 -0.584 1 93.25 161 GLY B N 1
ATOM 6954 C CA . GLY B 1 161 ? -6.207 -9.336 -1.127 1 93.25 161 GLY B CA 1
ATOM 6955 C C . GLY B 1 161 ? -6.875 -8.469 -0.077 1 93.25 161 GLY B C 1
ATOM 6956 O O . GLY B 1 161 ? -7.215 -7.312 -0.344 1 93.25 161 GLY B O 1
ATOM 6957 N N . GLY B 1 162 ? -7.055 -9 1.067 1 93.94 162 GLY B N 1
ATOM 6958 C CA . GLY B 1 162 ? -7.648 -8.227 2.15 1 93.94 162 GLY B CA 1
ATOM 6959 C C . GLY B 1 162 ? -6.797 -7.047 2.576 1 93.94 162 GLY B C 1
ATOM 6960 O O . GLY B 1 162 ? -7.32 -5.961 2.826 1 93.94 162 GLY B O 1
ATOM 6961 N N . VAL B 1 163 ? -5.516 -7.23 2.66 1 93.88 163 VAL B N 1
ATOM 6962 C CA . VAL B 1 163 ? -4.59 -6.16 3.021 1 93.88 163 VAL B CA 1
ATOM 6963 C C . VAL B 1 163 ? -4.637 -5.059 1.967 1 93.88 163 VAL B C 1
ATOM 6965 O O . VAL B 1 163 ? -4.762 -3.877 2.299 1 93.88 163 VAL B O 1
ATOM 6968 N N . LEU B 1 164 ? -4.598 -5.484 0.779 1 93.06 164 LEU B N 1
ATOM 6969 C CA . LEU B 1 164 ? -4.516 -4.535 -0.324 1 93.06 164 LEU B CA 1
ATOM 6970 C C . LEU B 1 164 ? -5.832 -3.777 -0.485 1 93.06 164 LEU B C 1
ATOM 6972 O O . LEU B 1 164 ? -5.836 -2.617 -0.902 1 93.06 164 LEU B O 1
ATOM 6976 N N . TYR B 1 165 ? -6.859 -4.395 -0.15 1 93.75 165 TYR B N 1
ATOM 6977 C CA . TYR B 1 165 ? -8.148 -3.717 -0.227 1 93.75 165 TYR B CA 1
ATOM 6978 C C . TYR B 1 165 ? -8.172 -2.484 0.669 1 93.75 165 TYR B C 1
ATOM 6980 O O . TYR B 1 165 ? -8.695 -1.438 0.284 1 93.75 165 TYR B O 1
ATOM 6988 N N . MET B 1 166 ? -7.664 -2.605 1.835 1 93 166 MET B N 1
ATOM 6989 C CA . MET B 1 166 ? -7.617 -1.485 2.771 1 93 166 MET B CA 1
ATOM 6990 C C . MET B 1 166 ? -6.641 -0.415 2.291 1 93 166 MET B C 1
ATOM 6992 O O . MET B 1 166 ? -6.859 0.776 2.518 1 93 166 MET B O 1
ATOM 6996 N N . ILE B 1 167 ? -5.617 -0.847 1.643 1 87.56 167 ILE B N 1
ATOM 6997 C CA . ILE B 1 167 ? -4.637 0.093 1.115 1 87.56 167 ILE B CA 1
ATOM 6998 C C . ILE B 1 167 ? -5.25 0.894 -0.03 1 87.56 167 ILE B C 1
ATOM 7000 O O . ILE B 1 167 ? -5.043 2.105 -0.129 1 87.56 167 ILE B O 1
ATOM 7004 N N . GLU B 1 168 ? -6.012 0.245 -0.843 1 88.81 168 GLU B N 1
ATOM 7005 C CA . GLU B 1 168 ? -6.523 0.878 -2.057 1 88.81 168 GLU B CA 1
ATOM 7006 C C . GLU B 1 168 ? -7.824 1.623 -1.786 1 88.81 168 GLU B C 1
ATOM 7008 O O . GLU B 1 168 ? -8.047 2.715 -2.312 1 88.81 168 GLU B O 1
ATOM 7013 N N . GLU B 1 169 ? -8.719 1.041 -0.978 1 88.38 169 GLU B N 1
ATOM 7014 C CA . GLU B 1 169 ? -10.062 1.579 -0.83 1 88.38 169 GLU B CA 1
ATOM 7015 C C . GLU B 1 169 ? -10.305 2.082 0.591 1 88.38 169 GLU B C 1
ATOM 7017 O O . GLU B 1 169 ? -11.211 2.887 0.826 1 88.38 169 GLU B O 1
ATOM 7022 N N . GLY B 1 170 ? -9.562 1.717 1.54 1 87.12 170 GLY B N 1
ATOM 7023 C CA . GLY B 1 170 ? -9.906 1.976 2.93 1 87.12 170 GLY B CA 1
ATOM 7024 C C . GLY B 1 170 ? -9.234 3.217 3.488 1 87.12 170 GLY B C 1
ATOM 7025 O O . GLY B 1 170 ? -9.914 4.125 3.977 1 87.12 170 GLY B O 1
ATOM 7026 N N . MET B 1 171 ? -7.902 3.219 3.383 1 86.19 171 MET B N 1
ATOM 7027 C CA . MET B 1 171 ? -7.184 4.258 4.113 1 86.19 171 MET B CA 1
ATOM 7028 C C . MET B 1 171 ? -6.41 5.16 3.156 1 86.19 171 MET B C 1
ATOM 7030 O O . MET B 1 171 ? -5.859 4.688 2.16 1 86.19 171 MET B O 1
ATOM 7034 N N . SER B 1 172 ? -6.355 6.395 3.6 1 78.12 172 SER B N 1
ATOM 7035 C CA . SER B 1 172 ? -5.566 7.359 2.846 1 78.12 172 SER B CA 1
ATOM 7036 C C . SER B 1 172 ? -4.109 7.363 3.307 1 78.12 172 SER B C 1
ATOM 7038 O O . SER B 1 172 ? -3.209 7.688 2.533 1 78.12 172 SER B O 1
ATOM 7040 N N . PHE B 1 173 ? -3.908 7.086 4.516 1 78.25 173 PHE B N 1
ATOM 7041 C CA . PHE B 1 173 ? -2.553 7.055 5.051 1 78.25 173 PHE B CA 1
ATOM 7042 C C . PHE B 1 173 ? -2.176 5.648 5.492 1 78.25 173 PHE B C 1
ATOM 7044 O O . PHE B 1 173 ? -2.838 5.059 6.348 1 78.25 173 PHE B O 1
ATOM 7051 N N . TRP B 1 174 ? -1.205 5.133 4.812 1 79.44 174 TRP B N 1
ATOM 7052 C CA . TRP B 1 174 ? -0.765 3.764 5.066 1 79.44 174 TRP B CA 1
ATOM 7053 C C . TRP B 1 174 ? 0.707 3.73 5.465 1 79.44 174 TRP B C 1
ATOM 7055 O O . TRP B 1 174 ? 1.533 4.426 4.871 1 79.44 174 TRP B O 1
ATOM 7065 N N . SER B 1 175 ? 1.009 3.051 6.535 1 79.06 175 SER B N 1
ATOM 7066 C CA . SER B 1 175 ? 2.379 2.957 7.027 1 79.06 175 SER B CA 1
ATOM 7067 C C . SER B 1 175 ? 2.906 1.529 6.926 1 79.06 175 SER B C 1
ATOM 7069 O O . SER B 1 175 ? 2.125 0.58 6.824 1 79.06 175 SER B O 1
ATOM 7071 N N . ALA B 1 176 ? 4.207 1.409 6.91 1 77.06 176 ALA B N 1
ATOM 7072 C CA . ALA B 1 176 ? 4.855 0.105 6.793 1 77.06 176 ALA B CA 1
ATOM 7073 C C . ALA B 1 176 ? 4.531 -0.779 7.992 1 77.06 176 ALA B C 1
ATOM 7075 O O . ALA B 1 176 ? 4.234 -1.965 7.836 1 77.06 176 ALA B O 1
ATOM 7076 N N . PRO B 1 177 ? 4.547 -0.273 9.148 1 78 177 PRO B N 1
ATOM 7077 C CA . PRO B 1 177 ? 4.172 -1.137 10.273 1 78 177 PRO B CA 1
ATOM 7078 C C . PRO B 1 177 ? 2.73 -1.634 10.18 1 78 177 PRO B C 1
ATOM 7080 O O . PRO B 1 177 ? 2.443 -2.775 10.547 1 78 177 PRO B O 1
ATOM 7083 N N . LEU B 1 178 ? 1.864 -0.735 9.773 1 85.5 178 LEU B N 1
ATOM 7084 C CA . LEU B 1 178 ? 0.472 -1.137 9.602 1 85.5 178 LEU B CA 1
ATOM 7085 C C . LEU B 1 178 ? 0.358 -2.287 8.609 1 85.5 178 LEU B C 1
ATOM 7087 O O . LEU B 1 178 ? -0.491 -3.168 8.766 1 85.5 178 LEU B O 1
ATOM 7091 N N . THR B 1 179 ? 1.204 -2.289 7.621 1 85.56 179 THR B N 1
ATOM 7092 C CA . THR B 1 179 ? 1.218 -3.371 6.645 1 85.56 179 THR B CA 1
ATOM 7093 C C . THR B 1 179 ? 1.525 -4.707 7.316 1 85.56 179 THR B C 1
ATOM 7095 O O . THR B 1 179 ? 0.857 -5.707 7.055 1 85.56 179 THR B O 1
ATOM 7098 N N . ALA B 1 180 ? 2.471 -4.727 8.172 1 84.94 180 ALA B N 1
ATOM 7099 C CA . ALA B 1 180 ? 2.869 -5.953 8.859 1 84.94 180 ALA B CA 1
ATOM 7100 C C . ALA B 1 180 ? 1.755 -6.461 9.766 1 84.94 180 ALA B C 1
ATOM 7102 O O . ALA B 1 180 ? 1.48 -7.664 9.812 1 84.94 180 ALA B O 1
ATOM 7103 N N . PHE B 1 181 ? 1.073 -5.523 10.453 1 89.19 181 PHE B N 1
ATOM 7104 C CA . PHE B 1 181 ? 0.005 -5.91 11.367 1 89.19 181 PHE B CA 1
ATOM 7105 C C . PHE B 1 181 ? -1.197 -6.449 10.602 1 89.19 181 PHE B C 1
ATOM 7107 O O . PHE B 1 181 ? -1.785 -7.461 10.992 1 89.19 181 PHE B O 1
ATOM 7114 N N . THR B 1 182 ? -1.551 -5.727 9.633 1 93.19 182 THR B N 1
ATOM 7115 C CA . THR B 1 182 ? -2.697 -6.152 8.836 1 93.19 182 THR B CA 1
ATOM 7116 C C . THR B 1 182 ? -2.402 -7.473 8.125 1 93.19 182 THR B C 1
ATOM 7118 O O . THR B 1 182 ? -3.281 -8.328 8.016 1 93.19 182 THR B O 1
ATOM 7121 N N . PHE B 1 183 ? -1.159 -7.566 7.676 1 90.31 183 PHE B N 1
ATOM 7122 C CA . PHE B 1 183 ? -0.696 -8.781 7.02 1 90.31 183 PHE B CA 1
ATOM 7123 C C . PHE B 1 183 ? -0.849 -9.984 7.945 1 90.31 183 PHE B C 1
ATOM 7125 O O . PHE B 1 183 ? -1.396 -11.016 7.547 1 90.31 183 PHE B O 1
ATOM 7132 N N . PHE B 1 184 ? -0.444 -9.852 9.086 1 89.94 184 PHE B N 1
ATOM 7133 C CA . PHE B 1 184 ? -0.509 -10.93 10.07 1 89.94 184 PHE B CA 1
ATOM 7134 C C . PHE B 1 184 ? -1.952 -11.203 10.477 1 89.94 184 PHE B C 1
ATOM 7136 O O . PHE B 1 184 ? -2.346 -12.367 10.633 1 89.94 184 PHE B O 1
ATOM 7143 N N . CYS B 1 185 ? -2.691 -10.164 10.695 1 94.56 185 CYS B N 1
ATOM 7144 C CA . CYS B 1 185 ? -4.094 -10.312 11.07 1 94.56 185 CYS B CA 1
ATOM 7145 C C . CYS B 1 185 ? -4.867 -11.07 10 1 94.56 185 CYS B C 1
ATOM 7147 O O . CYS B 1 185 ? -5.664 -11.953 10.312 1 94.56 185 CYS B O 1
ATOM 7149 N N . CYS B 1 186 ? -4.652 -10.758 8.742 1 94.5 186 CYS B N 1
ATOM 7150 C CA . CYS B 1 186 ? -5.328 -11.43 7.641 1 94.5 186 CYS B CA 1
ATOM 7151 C C . CYS B 1 186 ? -4.91 -12.898 7.559 1 94.5 186 CYS B C 1
ATOM 7153 O O . CYS B 1 186 ? -5.746 -13.773 7.324 1 94.5 186 CYS B O 1
ATOM 7155 N N . ALA B 1 187 ? -3.621 -13.188 7.773 1 89.94 187 ALA B N 1
ATOM 7156 C CA . ALA B 1 187 ? -3.135 -14.57 7.773 1 89.94 187 ALA B CA 1
ATOM 7157 C C . ALA B 1 187 ? -3.816 -15.391 8.867 1 89.94 187 ALA B C 1
ATOM 7159 O O . ALA B 1 187 ? -4.223 -16.531 8.625 1 89.94 187 ALA B O 1
ATOM 7160 N N . CYS B 1 188 ? -3.969 -14.812 10.008 1 89.94 188 CYS B N 1
ATOM 7161 C CA . CYS B 1 188 ? -4.617 -15.492 11.125 1 89.94 188 CYS B CA 1
ATOM 7162 C C . CYS B 1 188 ? -6.098 -15.711 10.844 1 89.94 188 CYS B C 1
ATOM 7164 O O . CYS B 1 188 ? -6.652 -16.75 11.18 1 89.94 188 CYS B O 1
ATOM 7166 N N . SER B 1 189 ? -6.699 -14.672 10.281 1 92.12 189 SER B N 1
ATOM 7167 C CA . SER B 1 189 ? -8.125 -14.773 9.984 1 92.12 189 SER B CA 1
ATOM 7168 C C . SER B 1 189 ? -8.406 -15.906 9 1 92.12 189 SER B C 1
ATOM 7170 O O . SER B 1 189 ? -9.32 -16.703 9.219 1 92.12 189 SER B O 1
ATOM 7172 N N . ILE B 1 190 ? -7.629 -16.016 7.98 1 88.06 190 ILE B N 1
ATOM 7173 C CA . ILE B 1 190 ? -7.836 -17.047 6.973 1 88.06 190 ILE B CA 1
ATOM 7174 C C . ILE B 1 190 ? -7.484 -18.422 7.559 1 88.06 190 ILE B C 1
ATOM 7176 O O . ILE B 1 190 ? -8.133 -19.422 7.238 1 88.06 190 ILE B O 1
ATOM 7180 N N . SER B 1 191 ? -6.43 -18.5 8.352 1 84.5 191 SER B N 1
ATOM 7181 C CA . SER B 1 191 ? -6.078 -19.75 9.008 1 84.5 191 SER B CA 1
ATOM 7182 C C . SER B 1 191 ? -7.207 -20.25 9.914 1 84.5 191 SER B C 1
ATOM 7184 O O . SER B 1 191 ? -7.508 -21.438 9.953 1 84.5 191 SER B O 1
ATOM 7186 N N . ALA B 1 192 ? -7.777 -19.312 10.602 1 86.56 192 ALA B N 1
ATOM 7187 C CA . ALA B 1 192 ? -8.906 -19.672 11.461 1 86.56 192 ALA B CA 1
ATOM 7188 C C . ALA B 1 192 ? -10.102 -20.125 10.625 1 86.56 192 ALA B C 1
ATOM 7190 O O . ALA B 1 192 ? -10.773 -21.109 10.961 1 86.56 192 ALA B O 1
ATOM 7191 N N . LEU B 1 193 ? -10.383 -19.406 9.602 1 86.94 193 LEU B N 1
ATOM 7192 C CA . LEU B 1 193 ? -11.492 -19.766 8.727 1 86.94 193 LEU B CA 1
ATOM 7193 C C . LEU B 1 193 ? -11.289 -21.172 8.156 1 86.94 193 LEU B C 1
ATOM 7195 O O . LEU B 1 193 ? -12.211 -21.984 8.172 1 86.94 193 LEU B O 1
ATOM 7199 N N . ASN B 1 194 ? -10.109 -21.438 7.633 1 81.44 194 ASN B N 1
ATOM 7200 C CA . ASN B 1 194 ? -9.82 -22.734 7.043 1 81.44 194 ASN B CA 1
ATOM 7201 C C . ASN B 1 194 ? -9.898 -23.859 8.078 1 81.44 194 ASN B C 1
ATOM 7203 O O . ASN B 1 194 ? -10.375 -24.953 7.785 1 81.44 194 ASN B O 1
ATOM 7207 N N . PHE B 1 195 ? -9.461 -23.531 9.234 1 81.19 195 PHE B N 1
ATOM 7208 C CA . PHE B 1 195 ? -9.477 -24.516 10.312 1 81.19 195 PHE B CA 1
ATOM 7209 C C . PHE B 1 195 ? -10.906 -24.891 10.68 1 81.19 195 PHE B C 1
ATOM 7211 O O . PHE B 1 195 ? -11.234 -26.078 10.773 1 81.19 195 PHE B O 1
ATOM 7218 N N . PHE B 1 196 ? -11.766 -23.969 10.836 1 83.88 196 PHE B N 1
ATOM 7219 C CA . PHE B 1 196 ? -13.125 -24.234 11.281 1 83.88 196 PHE B CA 1
ATOM 7220 C C . PHE B 1 196 ? -13.977 -24.766 10.133 1 83.88 196 PHE B C 1
ATOM 7222 O O . PHE B 1 196 ? -14.852 -25.609 10.336 1 83.88 196 PHE B O 1
ATOM 7229 N N . ARG B 1 197 ? -13.758 -24.281 8.992 1 81.25 197 ARG B N 1
ATOM 7230 C CA . ARG B 1 197 ? -14.523 -24.781 7.852 1 81.25 197 ARG B CA 1
ATOM 7231 C C . ARG B 1 197 ? -14.156 -26.219 7.52 1 81.25 197 ARG B C 1
ATOM 7233 O O . ARG B 1 197 ? -15.039 -27.047 7.262 1 81.25 197 ARG B O 1
ATOM 7240 N N . GLU B 1 198 ? -12.875 -26.531 7.426 1 77.5 198 GLU B N 1
ATOM 7241 C CA . GLU B 1 198 ? -12.438 -27.906 7.152 1 77.5 198 GLU B CA 1
ATOM 7242 C C . GLU B 1 198 ? -12.859 -28.859 8.273 1 77.5 198 GLU B C 1
ATOM 7244 O O . GLU B 1 198 ? -13.227 -30 8.016 1 77.5 198 GLU B O 1
ATOM 7249 N N . GLY B 1 199 ? -12.695 -28.391 9.453 1 77.62 199 GLY B N 1
ATOM 7250 C CA . GLY B 1 199 ? -13.133 -29.203 10.57 1 77.62 199 GLY B CA 1
ATOM 7251 C C . GLY B 1 199 ? -14.609 -29.531 10.539 1 77.62 199 GLY B C 1
ATOM 7252 O O . GLY B 1 199 ? -15.016 -30.656 10.828 1 77.62 199 GLY B O 1
ATOM 7253 N N . SER B 1 200 ? -15.383 -28.609 10.156 1 78.25 200 SER B N 1
ATOM 7254 C CA . SER B 1 200 ? -16.828 -28.797 10.125 1 78.25 200 SER B CA 1
ATOM 7255 C C . SER B 1 200 ? -17.266 -29.625 8.922 1 78.25 200 SER B C 1
ATOM 7257 O O . SER B 1 200 ? -18.188 -30.438 9.016 1 78.25 200 SER B O 1
ATOM 7259 N N . ASP B 1 201 ? -16.641 -29.422 7.789 1 73.69 201 ASP B N 1
ATOM 7260 C CA . ASP B 1 201 ? -17.109 -30.062 6.562 1 73.69 201 ASP B CA 1
ATOM 7261 C C . ASP B 1 201 ? -16.406 -31.406 6.348 1 73.69 201 ASP B C 1
ATOM 7263 O O . ASP B 1 201 ? -16.984 -32.344 5.762 1 73.69 201 ASP B O 1
ATOM 7267 N N . HIS B 1 202 ? -15.18 -31.484 6.691 1 75 202 HIS B N 1
ATOM 7268 C CA . HIS B 1 202 ? -14.445 -32.719 6.402 1 75 202 HIS B CA 1
ATOM 7269 C C . HIS B 1 202 ? -13.812 -33.281 7.668 1 75 202 HIS B C 1
ATOM 7271 O O . HIS B 1 202 ? -14.516 -33.781 8.555 1 75 202 HIS B O 1
ATOM 7277 N N . SER B 1 203 ? -12.469 -33 7.77 1 76.06 203 SER B N 1
ATOM 7278 C CA . SER B 1 203 ? -11.711 -33.531 8.891 1 76.06 203 SER B CA 1
ATOM 7279 C C . SER B 1 203 ? -10.875 -32.438 9.562 1 76.06 203 SER B C 1
ATOM 7281 O O . SER B 1 203 ? -10.312 -31.594 8.883 1 76.06 203 SER B O 1
ATOM 7283 N N . TRP B 1 204 ? -11.078 -32.594 10.805 1 79.5 204 TRP B N 1
ATOM 7284 C CA . TRP B 1 204 ? -10.305 -31.625 11.594 1 79.5 204 TRP B CA 1
ATOM 7285 C C . TRP B 1 204 ? -8.812 -31.812 11.352 1 79.5 204 TRP B C 1
ATOM 7287 O O . TRP B 1 204 ? -8.328 -32.938 11.211 1 79.5 204 TRP B O 1
ATOM 7297 N N . GLY B 1 205 ? -8.062 -30.797 11.039 1 70 205 GLY B N 1
ATOM 7298 C CA . GLY B 1 205 ? -6.613 -30.875 10.906 1 70 205 GLY B CA 1
ATOM 7299 C C . GLY B 1 205 ? -6.121 -30.438 9.531 1 70 205 GLY B C 1
ATOM 7300 O O . GLY B 1 205 ? -4.91 -30.359 9.305 1 70 205 GLY B O 1
ATOM 7301 N N . TYR B 1 206 ? -7.086 -30.281 8.578 1 68.19 206 TYR B N 1
ATOM 7302 C CA . TYR B 1 206 ? -6.688 -29.875 7.234 1 68.19 206 TYR B CA 1
ATOM 7303 C C . TYR B 1 206 ? -6.895 -28.375 7.047 1 68.19 206 TYR B C 1
ATOM 7305 O O . TYR B 1 206 ? -7.758 -27.766 7.691 1 68.19 206 TYR B O 1
ATOM 7313 N N . TRP B 1 207 ? -6.031 -27.75 6.316 1 63.81 207 TRP B N 1
ATOM 7314 C CA . TRP B 1 207 ? -6.059 -26.297 6.156 1 63.81 207 TRP B CA 1
ATOM 7315 C C . TRP B 1 207 ? -6.148 -25.906 4.68 1 63.81 207 TRP B C 1
ATOM 7317 O O . TRP B 1 207 ? -5.695 -24.828 4.285 1 63.81 207 TRP B O 1
ATOM 7327 N N . SER B 1 208 ? -6.551 -26.75 3.803 1 60.06 208 SER B N 1
ATOM 7328 C CA . SER B 1 208 ? -6.441 -26.453 2.377 1 60.06 208 SER B CA 1
ATOM 7329 C C . SER B 1 208 ? -7.719 -25.797 1.85 1 60.06 208 SER B C 1
ATOM 7331 O O . SER B 1 208 ? -7.965 -25.797 0.642 1 60.06 208 SER B O 1
ATOM 7333 N N . TYR B 1 209 ? -8.398 -25.109 2.617 1 55.28 209 TYR B N 1
ATOM 7334 C CA . TYR B 1 209 ? -9.641 -24.562 2.094 1 55.28 209 TYR B CA 1
ATOM 7335 C C . TYR B 1 209 ? -9.375 -23.297 1.277 1 55.28 209 TYR B C 1
ATOM 7337 O O . TYR B 1 209 ? -8.578 -22.453 1.674 1 55.28 209 TYR B O 1
ATOM 7345 N N . VAL B 1 210 ? -9.906 -23.438 -0.07 1 54.12 210 VAL B N 1
ATOM 7346 C CA . VAL B 1 210 ? -9.75 -22.344 -1.02 1 54.12 210 VAL B CA 1
ATOM 7347 C C . VAL B 1 210 ? -10.852 -21.312 -0.793 1 54.12 210 VAL B C 1
ATOM 7349 O O . VAL B 1 210 ? -12.039 -21.609 -0.938 1 54.12 210 VAL B O 1
ATOM 7352 N N . GLY B 1 211 ? -10.914 -20.406 0.025 1 57.38 211 GLY B N 1
ATOM 7353 C CA . GLY B 1 211 ? -11.758 -19.234 0.175 1 57.38 211 GLY B CA 1
ATOM 7354 C C . GLY B 1 211 ? -13.227 -19.516 -0.106 1 57.38 211 GLY B C 1
ATOM 7355 O O . GLY B 1 211 ? -13.586 -20.641 -0.457 1 57.38 211 GLY B O 1
ATOM 7356 N N . LEU B 1 212 ? -14.133 -18.625 0.133 1 57.31 212 LEU B N 1
ATOM 7357 C CA . LEU B 1 212 ? -15.586 -18.75 -0.003 1 57.31 212 LEU B CA 1
ATOM 7358 C C . LEU B 1 212 ? -16 -18.672 -1.469 1 57.31 212 LEU B C 1
ATOM 7360 O O . LEU B 1 212 ? -17.062 -19.172 -1.842 1 57.31 212 LEU B O 1
ATOM 7364 N N . LEU B 1 213 ? -15.094 -18.031 -2.322 1 58.66 213 LEU B N 1
ATOM 7365 C CA . LEU B 1 213 ? -15.352 -17.906 -3.752 1 58.66 213 LEU B CA 1
ATOM 7366 C C . LEU B 1 213 ? -14.445 -18.828 -4.551 1 58.66 213 LEU B C 1
ATOM 7368 O O . LEU B 1 213 ? -13.227 -18.656 -4.574 1 58.66 213 LEU B O 1
ATOM 7372 N N . ASP B 1 214 ? -14.961 -19.953 -4.898 1 60.12 214 ASP B N 1
ATOM 7373 C CA . ASP B 1 214 ? -14.141 -20.953 -5.574 1 60.12 214 ASP B CA 1
ATOM 7374 C C . ASP B 1 214 ? -14.508 -21.062 -7.051 1 60.12 214 ASP B C 1
ATOM 7376 O O . ASP B 1 214 ? -15.594 -21.531 -7.391 1 60.12 214 ASP B O 1
ATOM 7380 N N . PHE B 1 215 ? -13.766 -20.422 -7.973 1 61.78 215 PHE B N 1
ATOM 7381 C CA . PHE B 1 215 ? -14 -20.469 -9.406 1 61.78 215 PHE B CA 1
ATOM 7382 C C . PHE B 1 215 ? -13.547 -21.812 -9.984 1 61.78 215 PHE B C 1
ATOM 7384 O O . PHE B 1 215 ? -13.727 -22.062 -11.172 1 61.78 215 PHE B O 1
ATOM 7391 N N . GLY B 1 216 ? -13.219 -22.766 -9.086 1 57.31 216 GLY B N 1
ATOM 7392 C CA . GLY B 1 216 ? -12.758 -24.078 -9.531 1 57.31 216 GLY B CA 1
ATOM 7393 C C . GLY B 1 216 ? -11.273 -24.109 -9.844 1 57.31 216 GLY B C 1
ATOM 7394 O O . GLY B 1 216 ? -10.703 -23.094 -10.281 1 57.31 216 GLY B O 1
ATOM 7395 N N . ARG B 1 217 ? -10.5 -25.047 -9.172 1 54.09 217 ARG B N 1
ATOM 7396 C CA . ARG B 1 217 ? -9.07 -25.25 -9.391 1 54.09 217 ARG B CA 1
ATOM 7397 C C . ARG B 1 217 ? -8.797 -25.641 -10.836 1 54.09 217 ARG B C 1
ATOM 7399 O O . ARG B 1 217 ? -9.242 -26.703 -11.297 1 54.09 217 ARG B O 1
ATOM 7406 N N . ARG B 1 218 ? -8.578 -24.609 -11.695 1 52.03 218 ARG B N 1
ATOM 7407 C CA . ARG B 1 218 ? -8.328 -25.016 -13.078 1 52.03 218 ARG B CA 1
ATOM 7408 C C . ARG B 1 218 ? -6.867 -24.797 -13.453 1 52.03 218 ARG B C 1
ATOM 7410 O O . ARG B 1 218 ? -6.234 -23.844 -12.977 1 52.03 218 ARG B O 1
ATOM 7417 N N . GLU B 1 219 ? -6.18 -25.766 -13.742 1 51.03 219 GLU B N 1
ATOM 7418 C CA . GLU B 1 219 ? -4.801 -25.688 -14.219 1 51.03 219 GLU B CA 1
ATOM 7419 C C . GLU B 1 219 ? -4.703 -24.859 -15.5 1 51.03 219 GLU B C 1
ATOM 7421 O O . GLU B 1 219 ? -5.551 -24.984 -16.391 1 51.03 219 GLU B O 1
ATOM 7426 N N . LEU B 1 220 ? -4.328 -23.594 -15.383 1 51.69 220 LEU B N 1
ATOM 7427 C CA . LEU B 1 220 ? -4.105 -22.828 -16.609 1 51.69 220 LEU B CA 1
ATOM 7428 C C . LEU B 1 220 ? -3.305 -23.641 -17.625 1 51.69 220 LEU B C 1
ATOM 7430 O O . LEU B 1 220 ? -2.105 -23.859 -17.438 1 51.69 220 LEU B O 1
ATOM 7434 N N . LEU B 1 221 ? -3.996 -24.594 -18.328 1 49.19 221 LEU B N 1
ATOM 7435 C CA . LEU B 1 221 ? -3.326 -25.438 -19.312 1 49.19 221 LEU B CA 1
ATOM 7436 C C . LEU B 1 221 ? -2.846 -24.625 -20.5 1 49.19 221 LEU B C 1
ATOM 7438 O O . LEU B 1 221 ? -1.971 -25.062 -21.25 1 49.19 221 LEU B O 1
ATOM 7442 N N . VAL B 1 222 ? -3.518 -23.438 -20.844 1 52.81 222 VAL B N 1
ATOM 7443 C CA . VAL B 1 222 ? -3.203 -22.922 -22.156 1 52.81 222 VAL B CA 1
ATOM 7444 C C . VAL B 1 222 ? -2.518 -21.562 -22.031 1 52.81 222 VAL B C 1
ATOM 7446 O O . VAL B 1 222 ? -3.014 -20.672 -21.328 1 52.81 222 VAL B O 1
ATOM 7449 N N . PRO B 1 223 ? -1.333 -21.438 -22.625 1 62.06 223 PRO B N 1
ATOM 7450 C CA . PRO B 1 223 ? -0.589 -20.188 -22.688 1 62.06 223 PRO B CA 1
ATOM 7451 C C . PRO B 1 223 ? -1.403 -19.047 -23.312 1 62.06 223 PRO B C 1
ATOM 7453 O O . PRO B 1 223 ? -2.26 -19.297 -24.172 1 62.06 223 PRO B O 1
ATOM 7456 N N . TYR B 1 224 ? -1.332 -17.859 -22.844 1 73.25 224 TYR B N 1
ATOM 7457 C CA . TYR B 1 224 ? -1.976 -16.672 -23.391 1 73.25 224 TYR B CA 1
ATOM 7458 C C . TYR B 1 224 ? -1.329 -16.266 -24.703 1 73.25 224 TYR B C 1
ATOM 7460 O O . TYR B 1 224 ? -0.106 -16.328 -24.844 1 73.25 224 TYR B O 1
ATOM 7468 N N . THR B 1 225 ? -2.191 -16.094 -25.734 1 76.25 225 THR B N 1
ATOM 7469 C CA . THR B 1 225 ? -1.709 -15.664 -27.047 1 76.25 225 THR B CA 1
ATOM 7470 C C . THR B 1 225 ? -2.07 -14.203 -27.297 1 76.25 225 THR B C 1
ATOM 7472 O O . THR B 1 225 ? -3.018 -13.68 -26.703 1 76.25 225 THR B O 1
ATOM 7475 N N . ILE B 1 226 ? -1.344 -13.523 -28.141 1 78.19 226 ILE B N 1
ATOM 7476 C CA . ILE B 1 226 ? -1.549 -12.117 -28.484 1 78.19 226 ILE B CA 1
ATOM 7477 C C . ILE B 1 226 ? -2.91 -11.938 -29.141 1 78.19 226 ILE B C 1
ATOM 7479 O O . ILE B 1 226 ? -3.494 -10.852 -29.094 1 78.19 226 ILE B O 1
ATOM 7483 N N . LYS B 1 227 ? -3.375 -13.023 -29.703 1 81.25 227 LYS B N 1
ATOM 7484 C CA . LYS B 1 227 ? -4.645 -12.961 -30.422 1 81.25 227 LYS B CA 1
ATOM 7485 C C . LYS B 1 227 ? -5.809 -12.734 -29.453 1 81.25 227 LYS B C 1
ATOM 7487 O O . LYS B 1 227 ? -6.875 -12.266 -29.859 1 81.25 227 LYS B O 1
ATOM 7492 N N . GLN B 1 228 ? -5.555 -12.992 -28.219 1 85.38 228 GLN B N 1
ATOM 7493 C CA . GLN B 1 228 ? -6.621 -12.875 -27.234 1 85.38 228 GLN B CA 1
ATOM 7494 C C . GLN B 1 228 ? -6.707 -11.453 -26.672 1 85.38 228 GLN B C 1
ATOM 7496 O O . GLN B 1 228 ? -7.707 -11.086 -26.062 1 85.38 228 GLN B O 1
ATOM 7501 N N . PHE B 1 229 ? -5.754 -10.555 -26.969 1 85.06 229 PHE B N 1
ATOM 7502 C CA . PHE B 1 229 ? -5.633 -9.25 -26.344 1 85.06 229 PHE B CA 1
ATOM 7503 C C . PHE B 1 229 ? -6.789 -8.344 -26.75 1 85.06 229 PHE B C 1
ATOM 7505 O O . PHE B 1 229 ? -7.348 -7.629 -25.906 1 85.06 229 PHE B O 1
ATOM 7512 N N . PRO B 1 230 ? -7.137 -8.398 -28 1 89.06 230 PRO B N 1
ATOM 7513 C CA . PRO B 1 230 ? -8.258 -7.531 -28.344 1 89.06 230 PRO B CA 1
ATOM 7514 C C . PRO B 1 230 ? -9.547 -7.891 -27.594 1 89.06 230 PRO B C 1
ATOM 7516 O O . PRO B 1 230 ? -10.344 -7.008 -27.281 1 89.06 230 PRO B O 1
ATOM 7519 N N . PHE B 1 231 ? -9.695 -9.117 -27.281 1 91 231 PHE B N 1
ATOM 7520 C CA . PHE B 1 231 ? -10.898 -9.547 -26.578 1 91 231 PHE B CA 1
ATOM 7521 C C . PHE B 1 231 ? -10.82 -9.18 -25.094 1 91 231 PHE B C 1
ATOM 7523 O O . PHE B 1 231 ? -11.844 -8.93 -24.469 1 91 231 PHE B O 1
ATOM 7530 N N . TYR B 1 232 ? -9.594 -9.188 -24.578 1 91.44 232 TYR B N 1
ATOM 7531 C CA . TYR B 1 232 ? -9.422 -8.711 -23.219 1 91.44 232 TYR B CA 1
ATOM 7532 C C . TYR B 1 232 ? -9.766 -7.227 -23.109 1 91.44 232 TYR B C 1
ATOM 7534 O O . TYR B 1 232 ? -10.422 -6.801 -22.156 1 91.44 232 TYR B O 1
ATOM 7542 N N . ILE B 1 233 ? -9.328 -6.484 -24.094 1 94.06 233 ILE B N 1
ATOM 7543 C CA . ILE B 1 233 ? -9.609 -5.055 -24.125 1 94.06 233 ILE B CA 1
ATOM 7544 C C . ILE B 1 233 ? -11.109 -4.824 -24.25 1 94.06 233 ILE B C 1
ATOM 7546 O O . ILE B 1 233 ? -11.68 -3.969 -23.562 1 94.06 233 ILE B O 1
ATOM 7550 N N . MET B 1 234 ? -11.703 -5.602 -25.047 1 95.12 234 MET B N 1
ATOM 7551 C CA . MET B 1 234 ? -13.148 -5.492 -25.234 1 95.12 234 MET B CA 1
ATOM 7552 C C . MET B 1 234 ? -13.898 -5.77 -23.938 1 95.12 234 MET B C 1
ATOM 7554 O O . MET B 1 234 ? -14.852 -5.066 -23.609 1 95.12 234 MET B O 1
ATOM 7558 N N . LEU B 1 235 ? -13.461 -6.746 -23.266 1 95.81 235 LEU B N 1
ATOM 7559 C CA . LEU B 1 235 ? -14.094 -7.082 -22 1 95.81 235 LEU B CA 1
ATOM 7560 C C . LEU B 1 235 ? -13.93 -5.941 -21 1 95.81 235 LEU B C 1
ATOM 7562 O O . LEU B 1 235 ? -14.852 -5.652 -20.234 1 95.81 235 LEU B O 1
ATOM 7566 N N . GLY B 1 236 ? -12.703 -5.387 -20.953 1 97.38 236 GLY B N 1
ATOM 7567 C CA . GLY B 1 236 ? -12.484 -4.238 -20.078 1 97.38 236 GLY B CA 1
ATOM 7568 C C . GLY B 1 236 ? -13.398 -3.068 -20.391 1 97.38 236 GLY B C 1
ATOM 7569 O O . GLY B 1 236 ? -13.953 -2.447 -19.484 1 97.38 236 GLY B O 1
ATOM 7570 N N . ILE B 1 237 ? -13.586 -2.828 -21.656 1 97.94 237 ILE B N 1
ATOM 7571 C CA . ILE B 1 237 ? -14.445 -1.738 -22.094 1 97.94 237 ILE B CA 1
ATOM 7572 C C . ILE B 1 237 ? -15.898 -2.049 -21.719 1 97.94 237 ILE B C 1
ATOM 7574 O O . ILE B 1 237 ? -16.594 -1.192 -21.172 1 97.94 237 ILE B O 1
ATOM 7578 N N . LEU B 1 238 ? -16.266 -3.24 -21.953 1 97.88 238 LEU B N 1
ATOM 7579 C CA . LEU B 1 238 ? -17.641 -3.656 -21.641 1 97.88 238 LEU B CA 1
ATOM 7580 C C . LEU B 1 238 ? -17.906 -3.562 -20.141 1 97.88 238 LEU B C 1
ATOM 7582 O O . LEU B 1 238 ? -18.969 -3.076 -19.734 1 97.88 238 LEU B O 1
ATOM 7586 N N . GLY B 1 239 ? -16.984 -4.055 -19.391 1 98.38 239 GLY B N 1
ATOM 7587 C CA . GLY B 1 239 ? -17.141 -3.973 -17.938 1 98.38 239 GLY B CA 1
ATOM 7588 C C . GLY B 1 239 ? -17.188 -2.547 -17.422 1 98.38 239 GLY B C 1
ATOM 7589 O O . GLY B 1 239 ? -17.953 -2.238 -16.516 1 98.38 239 GLY B O 1
ATOM 7590 N N . GLY B 1 240 ? -16.312 -1.711 -17.984 1 98.31 240 GLY B N 1
ATOM 7591 C CA . GLY B 1 240 ? -16.344 -0.306 -17.609 1 98.31 240 GLY B CA 1
ATOM 7592 C C . GLY B 1 240 ? -17.641 0.376 -17.953 1 98.31 240 GLY B C 1
ATOM 7593 O O . GLY B 1 240 ? -18.172 1.162 -17.156 1 98.31 240 GLY B O 1
ATOM 7594 N N . LEU B 1 241 ? -18.203 0.044 -19.062 1 98.44 241 LEU B N 1
ATOM 7595 C CA . LEU B 1 241 ? -19.453 0.634 -19.516 1 98.44 241 LEU B CA 1
ATOM 7596 C C . LEU B 1 241 ? -20.625 0.125 -18.672 1 98.44 241 LEU B C 1
ATOM 7598 O O . LEU B 1 241 ? -21.438 0.915 -18.188 1 98.44 241 LEU B O 1
ATOM 7602 N N . LEU B 1 242 ? -20.688 -1.174 -18.5 1 98.56 242 LEU B N 1
ATOM 7603 C CA . LEU B 1 242 ? -21.766 -1.749 -17.703 1 98.56 242 LEU B CA 1
ATOM 7604 C C . LEU B 1 242 ? -21.672 -1.298 -16.25 1 98.56 242 LEU B C 1
ATOM 7606 O O . LEU B 1 242 ? -22.688 -1.092 -15.594 1 98.56 242 LEU B O 1
ATOM 7610 N N . GLY B 1 243 ? -20.438 -1.226 -15.773 1 98.56 243 GLY B N 1
ATOM 7611 C CA . GLY B 1 243 ? -20.25 -0.696 -14.43 1 98.56 243 GLY B CA 1
ATOM 7612 C C . GLY B 1 243 ? -20.734 0.737 -14.281 1 98.56 243 GLY B C 1
ATOM 7613 O O . GLY B 1 243 ? -21.359 1.086 -13.289 1 98.56 243 GLY B O 1
ATOM 7614 N N . ALA B 1 244 ? -20.453 1.546 -15.266 1 98.56 244 ALA B N 1
ATOM 7615 C CA . ALA B 1 244 ? -20.891 2.938 -15.258 1 98.56 244 ALA B CA 1
ATOM 7616 C C . ALA B 1 244 ? -22.406 3.029 -15.32 1 98.56 244 ALA B C 1
ATOM 7618 O O . ALA B 1 244 ? -23.016 3.871 -14.648 1 98.56 244 ALA B O 1
ATOM 7619 N N . ILE B 1 245 ? -23 2.201 -16.109 1 98.5 245 ILE B N 1
ATOM 7620 C CA . ILE B 1 245 ? -24.453 2.172 -16.219 1 98.5 245 ILE B CA 1
ATOM 7621 C C . ILE B 1 245 ? -25.062 1.735 -14.891 1 98.5 245 ILE B C 1
ATOM 7623 O O . ILE B 1 245 ? -26.047 2.318 -14.43 1 98.5 245 ILE B O 1
ATOM 7627 N N . PHE B 1 246 ? -24.484 0.732 -14.344 1 98.62 246 PHE B N 1
ATOM 7628 C CA . PHE B 1 246 ? -24.906 0.264 -13.031 1 98.62 246 PHE B CA 1
ATOM 7629 C C . PHE B 1 246 ? -24.875 1.401 -12.016 1 98.62 246 PHE B C 1
ATOM 7631 O O . PHE B 1 246 ? -25.859 1.613 -11.289 1 98.62 246 PHE B O 1
ATOM 7638 N N . ASN B 1 247 ? -23.766 2.113 -11.961 1 98.56 247 ASN B N 1
ATOM 7639 C CA . ASN B 1 247 ? -23.609 3.199 -11 1 98.56 247 ASN B CA 1
ATOM 7640 C C . ASN B 1 247 ? -24.562 4.348 -11.273 1 98.56 247 ASN B C 1
ATOM 7642 O O . ASN B 1 247 ? -25.031 5.016 -10.352 1 98.56 247 ASN B O 1
ATOM 7646 N N . PHE B 1 248 ? -24.828 4.57 -12.523 1 98.06 248 PHE B N 1
ATOM 7647 C CA . PHE B 1 248 ? -25.734 5.641 -12.906 1 98.06 248 PHE B CA 1
ATOM 7648 C C . PHE B 1 248 ? -27.156 5.359 -12.391 1 98.06 248 PHE B C 1
ATOM 7650 O O . PHE B 1 248 ? -27.766 6.223 -11.766 1 98.06 248 PHE B O 1
ATOM 7657 N N . PHE B 1 249 ? -27.625 4.203 -12.617 1 97.94 249 PHE B N 1
ATOM 7658 C CA . PHE B 1 249 ? -28.969 3.844 -12.18 1 97.94 249 PHE B CA 1
ATOM 7659 C C . PHE B 1 249 ? -29.047 3.744 -10.664 1 97.94 249 PHE B C 1
ATOM 7661 O O . PHE B 1 249 ? -30.031 4.156 -10.055 1 97.94 249 PHE B O 1
ATOM 7668 N N . ASN B 1 250 ? -28.016 3.199 -10.055 1 98.06 250 ASN B N 1
ATOM 7669 C CA . ASN B 1 250 ? -28.016 3.107 -8.602 1 98.06 250 ASN B CA 1
ATOM 7670 C C . ASN B 1 250 ? -28 4.488 -7.949 1 98.06 250 ASN B C 1
ATOM 7672 O O . ASN B 1 250 ? -28.609 4.684 -6.895 1 98.06 250 ASN B O 1
ATOM 7676 N N . LYS B 1 251 ? -27.203 5.395 -8.531 1 97.69 251 LYS B N 1
ATOM 7677 C CA . LYS B 1 251 ? -27.188 6.762 -8.023 1 97.69 251 LYS B CA 1
ATOM 7678 C C . LYS B 1 251 ? -28.594 7.367 -8.031 1 97.69 251 LYS B C 1
ATOM 7680 O O . LYS B 1 251 ? -29 8.008 -7.066 1 97.69 251 LYS B O 1
ATOM 7685 N N . TRP B 1 252 ? -29.328 7.105 -9.07 1 96.69 252 TRP B N 1
ATOM 7686 C CA . TRP B 1 252 ? -30.688 7.613 -9.203 1 96.69 252 TRP B CA 1
ATOM 7687 C C . TRP B 1 252 ? -31.609 7.012 -8.141 1 96.69 252 TRP B C 1
ATOM 7689 O O . TRP B 1 252 ? -32.375 7.727 -7.504 1 96.69 252 TRP B O 1
ATOM 7699 N N . ILE B 1 253 ? -31.484 5.797 -7.934 1 96.56 253 ILE B N 1
ATOM 7700 C CA . ILE B 1 253 ? -32.344 5.094 -6.969 1 96.56 253 ILE B CA 1
ATOM 7701 C C . ILE B 1 253 ? -32 5.57 -5.555 1 96.56 253 ILE B C 1
ATOM 7703 O O . ILE B 1 253 ? -32.906 5.879 -4.773 1 96.56 253 ILE B O 1
ATOM 7707 N N . HIS B 1 254 ? -30.75 5.617 -5.273 1 95.5 254 HIS B N 1
ATOM 7708 C CA . HIS B 1 254 ? -30.312 5.93 -3.916 1 95.5 254 HIS B CA 1
ATOM 7709 C C . HIS B 1 254 ? -30.609 7.387 -3.57 1 95.5 254 HIS B C 1
ATOM 7711 O O . HIS B 1 254 ? -30.906 7.707 -2.418 1 95.5 254 HIS B O 1
ATOM 7717 N N . THR B 1 255 ? -30.5 8.312 -4.516 1 95.19 255 THR B N 1
ATOM 7718 C CA . THR B 1 255 ? -30.844 9.711 -4.285 1 95.19 255 THR B CA 1
ATOM 7719 C C . THR B 1 255 ? -32.312 9.852 -3.959 1 95.19 255 THR B C 1
ATOM 7721 O O . THR B 1 255 ? -32.688 10.648 -3.092 1 95.19 255 THR B O 1
ATOM 7724 N N . THR B 1 256 ? -33.156 9.109 -4.633 1 93.31 256 THR B N 1
ATOM 7725 C CA . THR B 1 256 ? -34.594 9.133 -4.379 1 93.31 256 THR B CA 1
ATOM 7726 C C . THR B 1 256 ? -34.906 8.539 -3.01 1 93.31 256 THR B C 1
ATOM 7728 O O . THR B 1 256 ? -35.781 9.023 -2.307 1 93.31 256 THR B O 1
ATOM 7731 N N . ARG B 1 257 ? -34.156 7.535 -2.609 1 93 257 ARG B N 1
ATOM 7732 C CA . ARG B 1 257 ? -34.344 6.871 -1.322 1 93 257 ARG B CA 1
ATOM 7733 C C . ARG B 1 257 ? -34.031 7.824 -0.17 1 93 257 ARG B C 1
ATOM 7735 O O . ARG B 1 257 ? -34.75 7.809 0.848 1 93 257 ARG B O 1
ATOM 7742 N N . VAL B 1 258 ? -33.031 8.555 -0.334 1 89.31 258 VAL B N 1
ATOM 7743 C CA . VAL B 1 258 ? -32.594 9.453 0.732 1 89.31 258 VAL B CA 1
ATOM 7744 C C . VAL B 1 258 ? -33.625 10.586 0.89 1 89.31 258 VAL B C 1
ATOM 7746 O O . VAL B 1 258 ? -33.844 11.078 1.999 1 89.31 258 VAL B O 1
ATOM 7749 N N . LYS B 1 259 ? -34.25 10.922 -0.19 1 88.81 259 LYS B N 1
ATOM 7750 C CA . LYS B 1 259 ? -35.281 11.969 -0.136 1 88.81 259 LYS B CA 1
ATOM 7751 C C . LYS B 1 259 ? -36.531 11.477 0.585 1 88.81 259 LYS B C 1
ATOM 7753 O O . LYS B 1 259 ? -37.219 12.258 1.245 1 88.81 259 LYS B O 1
ATOM 7758 N N . LEU B 1 260 ? -36.75 10.195 0.454 1 86 260 LEU B N 1
ATOM 7759 C CA . LEU B 1 260 ? -37.938 9.602 1.065 1 86 260 LEU B CA 1
ATOM 7760 C C . LEU B 1 260 ? -37.562 8.836 2.332 1 86 260 LEU B C 1
ATOM 7762 O O . LEU B 1 260 ? -37.906 7.652 2.459 1 86 260 LEU B O 1
ATOM 7766 N N . LYS B 1 261 ? -36.969 9.398 3.223 1 78.19 261 LYS B N 1
ATOM 7767 C CA . LYS B 1 261 ? -36.312 8.719 4.324 1 78.19 261 LYS B CA 1
ATOM 7768 C C . LYS B 1 261 ? -37.281 8.359 5.434 1 78.19 261 LYS B C 1
ATOM 7770 O O . LYS B 1 261 ? -36.875 7.891 6.5 1 78.19 261 LYS B O 1
ATOM 7775 N N . HIS B 1 262 ? -38.594 8.211 5.156 1 87.44 262 HIS B N 1
ATOM 7776 C CA . HIS B 1 262 ? -39.531 7.805 6.176 1 87.44 262 HIS B CA 1
ATOM 7777 C C . HIS B 1 262 ? -39.5 6.297 6.402 1 87.44 262 HIS B C 1
ATOM 7779 O O . HIS B 1 262 ? -39.406 5.523 5.445 1 87.44 262 HIS B O 1
ATOM 7785 N N . PRO B 1 263 ? -39.562 5.805 7.602 1 90.12 263 PRO B N 1
ATOM 7786 C CA . PRO B 1 263 ? -39.406 4.379 7.906 1 90.12 263 PRO B CA 1
ATOM 7787 C C . PRO B 1 263 ? -40.5 3.523 7.242 1 90.12 263 PRO B C 1
ATOM 7789 O O . PRO B 1 263 ? -40.219 2.391 6.836 1 90.12 263 PRO B O 1
ATOM 7792 N N . VAL B 1 264 ? -41.656 4.051 7.125 1 91.75 264 VAL B N 1
ATOM 7793 C CA . VAL B 1 264 ? -42.75 3.293 6.512 1 91.75 264 VAL B CA 1
ATOM 7794 C C . VAL B 1 264 ? -42.469 3.102 5.023 1 91.75 264 VAL B C 1
ATOM 7796 O O . VAL B 1 264 ? -42.719 2.025 4.473 1 91.75 264 VAL B O 1
ATOM 7799 N N . VAL B 1 265 ? -42 4.133 4.422 1 93.06 265 VAL B N 1
ATOM 7800 C CA . VAL B 1 265 ? -41.688 4.059 2.996 1 93.06 265 VAL B CA 1
ATOM 7801 C C . VAL B 1 265 ? -40.531 3.096 2.771 1 93.06 265 VAL B C 1
ATOM 7803 O O . VAL B 1 265 ? -40.531 2.324 1.81 1 93.06 265 VAL B O 1
ATOM 7806 N N . GLN B 1 266 ? -39.656 3.133 3.627 1 93 266 GLN B N 1
ATOM 7807 C CA . GLN B 1 266 ? -38.5 2.223 3.539 1 93 266 GLN B CA 1
ATOM 7808 C C . GLN B 1 266 ? -38.969 0.773 3.723 1 93 266 GLN B C 1
ATOM 7810 O O . GLN B 1 266 ? -38.469 -0.121 3.021 1 93 266 GLN B O 1
ATOM 7815 N N . GLY B 1 267 ? -39.812 0.601 4.668 1 92.88 267 GLY B N 1
ATOM 7816 C CA . GLY B 1 267 ? -40.312 -0.736 4.887 1 92.88 267 GLY B CA 1
ATOM 7817 C C . GLY B 1 267 ? -41.094 -1.276 3.689 1 92.88 267 GLY B C 1
ATOM 7818 O O . GLY B 1 267 ? -40.969 -2.451 3.34 1 92.88 267 GLY B O 1
ATOM 7819 N N . LEU B 1 268 ? -41.812 -0.423 3.055 1 94.75 268 LEU B N 1
ATOM 7820 C CA . LEU B 1 268 ? -42.594 -0.822 1.88 1 94.75 268 LEU B CA 1
ATOM 7821 C C . LEU B 1 268 ? -41.656 -1.143 0.711 1 94.75 268 LEU B C 1
ATOM 7823 O O . LEU B 1 268 ? -41.969 -2.041 -0.085 1 94.75 268 LEU B O 1
ATOM 7827 N N . GLU B 1 269 ? -40.656 -0.361 0.641 1 95.19 269 GLU B N 1
ATOM 7828 C CA . GLU B 1 269 ? -39.688 -0.662 -0.409 1 95.19 269 GLU B CA 1
ATOM 7829 C C . GLU B 1 269 ? -39.031 -2.031 -0.195 1 95.19 269 GLU B C 1
ATOM 7831 O O . GLU B 1 269 ? -38.844 -2.779 -1.151 1 95.19 269 GLU B O 1
ATOM 7836 N N . MET B 1 270 ? -38.75 -2.322 1.058 1 95.38 270 MET B N 1
ATOM 7837 C CA . MET B 1 270 ? -38.125 -3.609 1.361 1 95.38 270 MET B CA 1
ATOM 7838 C C . MET B 1 270 ? -39.094 -4.754 1.09 1 95.38 270 MET B C 1
ATOM 7840 O O . MET B 1 270 ? -38.688 -5.82 0.625 1 95.38 270 MET B O 1
ATOM 7844 N N . LEU B 1 271 ? -40.312 -4.492 1.346 1 95.88 271 LEU B N 1
ATOM 7845 C CA . LEU B 1 271 ? -41.312 -5.5 1.039 1 95.88 271 LEU B CA 1
ATOM 7846 C C . LEU B 1 271 ? -41.438 -5.719 -0.466 1 95.88 271 LEU B C 1
ATOM 7848 O O . LEU B 1 271 ? -41.5 -6.859 -0.928 1 95.88 271 LEU B O 1
ATOM 7852 N N . ALA B 1 272 ? -41.438 -4.672 -1.188 1 96.69 272 ALA B N 1
ATOM 7853 C CA . ALA B 1 272 ? -41.5 -4.766 -2.645 1 96.69 272 ALA B CA 1
ATOM 7854 C C . ALA B 1 272 ? -40.281 -5.477 -3.209 1 96.69 272 ALA B C 1
ATOM 7856 O O . ALA B 1 272 ? -40.375 -6.301 -4.117 1 96.69 272 ALA B O 1
ATOM 7857 N N . LEU B 1 273 ? -39.125 -5.105 -2.705 1 96.56 273 LEU B N 1
ATOM 7858 C CA . LEU B 1 273 ? -37.875 -5.711 -3.158 1 96.56 273 LEU B CA 1
ATOM 7859 C C . LEU B 1 273 ? -37.875 -7.203 -2.854 1 96.56 273 LEU B C 1
ATOM 7861 O O . LEU B 1 273 ? -37.5 -8.008 -3.709 1 96.56 273 LEU B O 1
ATOM 7865 N N . GLY B 1 274 ? -38.219 -7.586 -1.642 1 96.5 274 GLY B N 1
ATOM 7866 C CA . GLY B 1 274 ? -38.281 -8.984 -1.258 1 96.5 274 GLY B CA 1
ATOM 7867 C C . GLY B 1 274 ? -39.25 -9.805 -2.072 1 96.5 274 GLY B C 1
ATOM 7868 O O . GLY B 1 274 ? -38.938 -10.914 -2.506 1 96.5 274 GLY B O 1
ATOM 7869 N N . LEU B 1 275 ? -40.406 -9.227 -2.318 1 96.94 275 LEU B N 1
ATOM 7870 C CA . LEU B 1 275 ? -41.438 -9.906 -3.078 1 96.94 275 LEU B CA 1
ATOM 7871 C C . LEU B 1 275 ? -41.031 -10.078 -4.539 1 96.94 275 LEU B C 1
ATOM 7873 O O . LEU B 1 275 ? -41.156 -11.156 -5.105 1 96.94 275 LEU B O 1
ATOM 7877 N N . THR B 1 276 ? -40.562 -9 -5.09 1 97.25 276 THR B N 1
ATOM 7878 C CA . THR B 1 276 ? -40.156 -9.047 -6.492 1 97.25 276 THR B CA 1
ATOM 7879 C C . THR B 1 276 ? -39.031 -10.062 -6.699 1 97.25 276 THR B C 1
ATOM 7881 O O . THR B 1 276 ? -39.062 -10.852 -7.641 1 97.25 276 THR B O 1
ATOM 7884 N N . THR B 1 277 ? -38.031 -10.047 -5.848 1 96.5 277 THR B N 1
ATOM 7885 C CA . THR B 1 277 ? -36.906 -10.945 -5.977 1 96.5 277 THR B CA 1
ATOM 7886 C C . THR B 1 277 ? -37.344 -12.398 -5.812 1 96.5 277 THR B C 1
ATOM 7888 O O . THR B 1 277 ? -36.938 -13.258 -6.609 1 96.5 277 THR B O 1
ATOM 7891 N N . SER B 1 278 ? -38.156 -12.719 -4.805 1 95.94 278 SER B N 1
ATOM 7892 C CA . SER B 1 278 ? -38.594 -14.094 -4.551 1 95.94 278 SER B CA 1
ATOM 7893 C C . SER B 1 278 ? -39.469 -14.602 -5.676 1 95.94 278 SER B C 1
ATOM 7895 O O . SER B 1 278 ? -39.375 -15.773 -6.059 1 95.94 278 SER B O 1
ATOM 7897 N N . VAL B 1 279 ? -40.25 -13.766 -6.215 1 96.62 279 VAL B N 1
ATOM 7898 C CA . VAL B 1 279 ? -41.125 -14.156 -7.305 1 96.62 279 VAL B CA 1
ATOM 7899 C C . VAL B 1 279 ? -40.312 -14.477 -8.555 1 96.62 279 VAL B C 1
ATOM 7901 O O . VAL B 1 279 ? -40.5 -15.516 -9.188 1 96.62 279 VAL B O 1
ATOM 7904 N N . LEU B 1 280 ? -39.438 -13.625 -8.867 1 96.44 280 LEU B N 1
ATOM 7905 C CA . LEU B 1 280 ? -38.625 -13.82 -10.07 1 96.44 280 LEU B CA 1
ATOM 7906 C C . LEU B 1 280 ? -37.719 -15.031 -9.914 1 96.44 280 LEU B C 1
ATOM 7908 O O . LEU B 1 280 ? -37.469 -15.758 -10.883 1 96.44 280 LEU B O 1
ATOM 7912 N N . PHE B 1 281 ? -37.188 -15.281 -8.727 1 93.75 281 PHE B N 1
ATOM 7913 C CA . PHE B 1 281 ? -36.281 -16.391 -8.484 1 93.75 281 PHE B CA 1
ATOM 7914 C C . PHE B 1 281 ? -37 -17.734 -8.625 1 93.75 281 PHE B C 1
ATOM 7916 O O . PHE B 1 281 ? -36.375 -18.75 -8.953 1 93.75 281 PHE B O 1
ATOM 7923 N N . TYR B 1 282 ? -38.281 -17.703 -8.414 1 93.25 282 TYR B N 1
ATOM 7924 C CA . TYR B 1 282 ? -39.062 -18.938 -8.547 1 93.25 282 TYR B CA 1
ATOM 7925 C C . TYR B 1 282 ? -39.594 -19.094 -9.969 1 93.25 282 TYR B C 1
ATOM 7927 O O . TYR B 1 282 ? -39.531 -20.172 -10.555 1 93.25 282 TYR B O 1
ATOM 7935 N N . ILE B 1 283 ? -40.062 -18.031 -10.594 1 94.38 283 ILE B N 1
ATOM 7936 C CA . ILE B 1 283 ? -40.781 -18.078 -11.844 1 94.38 283 ILE B CA 1
ATOM 7937 C C . ILE B 1 283 ? -39.844 -18.344 -13 1 94.38 283 ILE B C 1
ATOM 7939 O O . ILE B 1 283 ? -40.156 -19.078 -13.938 1 94.38 283 ILE B O 1
ATOM 7943 N N . ILE B 1 284 ? -38.719 -17.828 -12.969 1 93.88 284 ILE B N 1
ATOM 7944 C CA . ILE B 1 284 ? -37.812 -17.906 -14.102 1 93.88 284 ILE B CA 1
ATOM 7945 C C . ILE B 1 284 ? -37.344 -19.359 -14.281 1 93.88 284 ILE B C 1
ATOM 7947 O O . ILE B 1 284 ? -37.469 -19.922 -15.367 1 93.88 284 ILE B O 1
ATOM 7951 N N . PRO B 1 285 ? -36.812 -20 -13.211 1 90.94 285 PRO B N 1
ATOM 7952 C CA . PRO B 1 285 ? -36.406 -21.391 -13.414 1 90.94 285 PRO B CA 1
ATOM 7953 C C . PRO B 1 285 ? -37.594 -22.328 -13.656 1 90.94 285 PRO B C 1
ATOM 7955 O O . PRO B 1 285 ? -37.438 -23.375 -14.273 1 90.94 285 PRO B O 1
ATOM 7958 N N . TYR B 1 286 ? -38.781 -21.938 -13.227 1 89.75 286 TYR B N 1
ATOM 7959 C CA . TYR B 1 286 ? -39.969 -22.766 -13.414 1 89.75 286 TYR B CA 1
ATOM 7960 C C . TYR B 1 286 ? -40.406 -22.719 -14.867 1 89.75 286 TYR B C 1
ATOM 7962 O O . TYR B 1 286 ? -40.719 -23.766 -15.461 1 89.75 286 TYR B O 1
ATOM 7970 N N . TYR B 1 287 ? -40.469 -21.562 -15.469 1 90.81 287 TYR B N 1
ATOM 7971 C CA . TYR B 1 287 ? -41 -21.422 -16.812 1 90.81 287 TYR B CA 1
ATOM 7972 C C . TYR B 1 287 ? -39.906 -21.672 -17.859 1 90.81 287 TYR B C 1
ATOM 7974 O O . TYR B 1 287 ? -40.188 -22.031 -19 1 90.81 287 TYR B O 1
ATOM 7982 N N . TYR B 1 288 ? -38.688 -21.484 -17.516 1 90.31 288 TYR B N 1
ATOM 7983 C CA . TYR B 1 288 ? -37.562 -21.75 -18.406 1 90.31 288 TYR B CA 1
ATOM 7984 C C . TYR B 1 288 ? -36.594 -22.703 -17.766 1 90.31 288 TYR B C 1
ATOM 7986 O O . TYR B 1 288 ? -35.438 -22.328 -17.469 1 90.31 288 TYR B O 1
ATOM 7994 N N . PRO B 1 289 ? -37.062 -23.969 -17.656 1 86.69 289 PRO B N 1
ATOM 7995 C CA . PRO B 1 289 ? -36.125 -24.938 -17.047 1 86.69 289 PRO B CA 1
ATOM 7996 C C . PRO B 1 289 ? -34.969 -25.312 -17.969 1 86.69 289 PRO B C 1
ATOM 7998 O O . PRO B 1 289 ? -35.219 -25.906 -19.031 1 86.69 289 PRO B O 1
ATOM 8001 N N . SER B 1 290 ? -33.812 -24.719 -17.844 1 88.94 290 SER B N 1
ATOM 8002 C CA . SER B 1 290 ? -32.625 -25.062 -18.578 1 88.94 290 SER B CA 1
ATOM 8003 C C . SER B 1 290 ? -31.891 -26.234 -17.922 1 88.94 290 SER B C 1
ATOM 8005 O O . SER B 1 290 ? -30.922 -26.031 -17.188 1 88.94 290 SER B O 1
ATOM 8007 N N . CYS B 1 291 ? -32.312 -27.469 -18.234 1 89.75 291 CYS B N 1
ATOM 8008 C CA . CYS B 1 291 ? -31.828 -28.688 -17.578 1 89.75 291 CYS B CA 1
ATOM 8009 C C . CYS B 1 291 ? -30.672 -29.312 -18.359 1 89.75 291 CYS B C 1
ATOM 8011 O O . CYS B 1 291 ? -30.719 -29.375 -19.594 1 89.75 291 CYS B O 1
ATOM 8013 N N . LYS B 1 292 ? -29.625 -29.578 -17.672 1 87.38 292 LYS B N 1
ATOM 8014 C CA . LYS B 1 292 ? -28.469 -30.25 -18.25 1 87.38 292 LYS B CA 1
ATOM 8015 C C . LYS B 1 292 ? -28.125 -31.5 -17.453 1 87.38 292 LYS B C 1
ATOM 8017 O O . LYS B 1 292 ? -28.438 -31.594 -16.266 1 87.38 292 LYS B O 1
ATOM 8022 N N . VAL B 1 293 ? -27.406 -32.438 -18.047 1 84.81 293 VAL B N 1
ATOM 8023 C CA . VAL B 1 293 ? -27.031 -33.719 -17.422 1 84.81 293 VAL B CA 1
ATOM 8024 C C . VAL B 1 293 ? -25.891 -33.469 -16.422 1 84.81 293 VAL B C 1
ATOM 8026 O O . VAL B 1 293 ? -24.984 -32.688 -16.672 1 84.81 293 VAL B O 1
ATOM 8029 N N . ILE B 1 294 ? -26.078 -34 -15.195 1 78.62 294 ILE B N 1
ATOM 8030 C CA . ILE B 1 294 ? -25.062 -33.875 -14.156 1 78.62 294 ILE B CA 1
ATOM 8031 C C . ILE B 1 294 ? -23.844 -34.719 -14.539 1 78.62 294 ILE B C 1
ATOM 8033 O O . ILE B 1 294 ? -23.906 -35.938 -14.648 1 78.62 294 ILE B O 1
ATOM 8037 N N . GLY B 1 295 ? -22.766 -34.031 -14.961 1 65.81 295 GLY B N 1
ATOM 8038 C CA . GLY B 1 295 ? -21.547 -34.719 -15.344 1 65.81 295 GLY B CA 1
ATOM 8039 C C . GLY B 1 295 ? -20.828 -35.375 -14.172 1 65.81 295 GLY B C 1
ATOM 8040 O O . GLY B 1 295 ? -21.047 -35 -13.016 1 65.81 295 GLY B O 1
ATOM 8041 N N . LYS B 1 296 ? -20.031 -36.531 -14.383 1 57.78 296 LYS B N 1
ATOM 8042 C CA . LYS B 1 296 ? -19.266 -37.281 -13.391 1 57.78 296 LYS B CA 1
ATOM 8043 C C . LYS B 1 296 ? -18.391 -36.375 -12.555 1 57.78 296 LYS B C 1
ATOM 8045 O O . LYS B 1 296 ? -18.188 -36.594 -11.367 1 57.78 296 LYS B O 1
ATOM 8050 N N . ASN B 1 297 ? -17.828 -35.344 -13.133 1 55.78 297 ASN B N 1
ATOM 8051 C CA . ASN B 1 297 ? -16.859 -34.531 -12.422 1 55.78 297 ASN B CA 1
ATOM 8052 C C . ASN B 1 297 ? -17.562 -33.438 -11.617 1 55.78 297 ASN B C 1
ATOM 8054 O O . ASN B 1 297 ? -16.891 -32.656 -10.93 1 55.78 297 ASN B O 1
ATOM 8058 N N . MET B 1 298 ? -18.891 -33.375 -11.766 1 56.72 298 MET B N 1
ATOM 8059 C CA . MET B 1 298 ? -19.625 -32.312 -11.086 1 56.72 298 MET B CA 1
ATOM 8060 C C . MET B 1 298 ? -20.078 -32.781 -9.703 1 56.72 298 MET B C 1
ATOM 8062 O O . MET B 1 298 ? -20.672 -31.984 -8.953 1 56.72 298 MET B O 1
ATOM 8066 N N . GLY B 1 299 ? -19.969 -34 -9.453 1 49.91 299 GLY B N 1
ATOM 8067 C CA . GLY B 1 299 ? -20.453 -34.562 -8.211 1 49.91 299 GLY B CA 1
ATOM 8068 C C . GLY B 1 299 ? -20.141 -33.719 -6.996 1 49.91 299 GLY B C 1
ATOM 8069 O O . GLY B 1 299 ? -20.875 -33.719 -6.016 1 49.91 299 GLY B O 1
ATOM 8070 N N . GLU B 1 300 ? -19.062 -33.094 -7.148 1 54.25 300 GLU B N 1
ATOM 8071 C CA . GLU B 1 300 ? -18.672 -32.344 -5.969 1 54.25 300 GLU B CA 1
ATOM 8072 C C . GLU B 1 300 ? -19.312 -30.953 -5.973 1 54.25 300 GLU B C 1
ATOM 8074 O O . GLU B 1 300 ? -19.266 -30.25 -4.961 1 54.25 300 GLU B O 1
ATOM 8079 N N . LEU B 1 301 ? -20.016 -30.719 -7.125 1 57.06 301 LEU B N 1
ATOM 8080 C CA . LEU B 1 301 ? -20.625 -29.406 -7.191 1 57.06 301 LEU B CA 1
ATOM 8081 C C . LEU B 1 301 ? -22.062 -29.438 -6.672 1 57.06 301 LEU B C 1
ATOM 8083 O O . LEU B 1 301 ? -22.797 -30.391 -6.93 1 57.06 301 LEU B O 1
ATOM 8087 N N . THR B 1 302 ? -22.438 -28.641 -5.668 1 62.94 302 THR B N 1
ATOM 8088 C CA . THR B 1 302 ? -23.812 -28.531 -5.184 1 62.94 302 THR B CA 1
ATOM 8089 C C . THR B 1 302 ? -24.719 -27.922 -6.258 1 62.94 302 THR B C 1
ATOM 8091 O O . THR B 1 302 ? -24.594 -26.734 -6.57 1 62.94 302 THR B O 1
ATOM 8094 N N . VAL B 1 303 ? -25.312 -28.828 -7.16 1 66.62 303 VAL B N 1
ATOM 8095 C CA . VAL B 1 303 ? -26.234 -28.375 -8.188 1 66.62 303 VAL B CA 1
ATOM 8096 C C . VAL B 1 303 ? -27.672 -28.578 -7.719 1 66.62 303 VAL B C 1
ATOM 8098 O O . VAL B 1 303 ? -27.938 -29.422 -6.855 1 66.62 303 VAL B O 1
ATOM 8101 N N . ASN B 1 304 ? -28.531 -27.641 -8.195 1 77.44 304 ASN B N 1
ATOM 8102 C CA . ASN B 1 304 ? -29.953 -27.719 -7.859 1 77.44 304 ASN B CA 1
ATOM 8103 C C . ASN B 1 304 ? -30.734 -28.5 -8.914 1 77.44 304 ASN B C 1
ATOM 8105 O O . ASN B 1 304 ? -30.578 -28.25 -10.109 1 77.44 304 ASN B O 1
ATOM 8109 N N . THR B 1 305 ? -31.469 -29.5 -8.469 1 79.56 305 THR B N 1
ATOM 8110 C CA . THR B 1 305 ? -32.188 -30.359 -9.398 1 79.56 305 THR B CA 1
ATOM 8111 C C . THR B 1 305 ? -33.656 -30 -9.438 1 79.56 305 THR B C 1
ATOM 8113 O O . THR B 1 305 ? -34.469 -30.688 -10.062 1 79.56 305 THR B O 1
ATOM 8116 N N . LEU B 1 306 ? -33.969 -28.875 -8.938 1 81.75 306 LEU B N 1
ATOM 8117 C CA . LEU B 1 306 ? -35.375 -28.484 -8.898 1 81.75 306 LEU B CA 1
ATOM 8118 C C . LEU B 1 306 ? -35.906 -28.203 -10.305 1 81.75 306 LEU B C 1
ATOM 8120 O O . LEU B 1 306 ? -35.188 -27.609 -11.125 1 81.75 306 LEU B O 1
ATOM 8124 N N . PHE B 1 307 ? -37.125 -28.672 -10.672 1 85.69 307 PHE B N 1
ATOM 8125 C CA . PHE B 1 307 ? -37.844 -28.422 -11.906 1 85.69 307 PHE B CA 1
ATOM 8126 C C . PHE B 1 307 ? -37.219 -29.172 -13.078 1 85.69 307 PHE B C 1
ATOM 8128 O O . PHE B 1 307 ? -37.5 -28.844 -14.234 1 85.69 307 PHE B O 1
ATOM 8135 N N . CYS B 1 308 ? -36.281 -29.984 -12.758 1 88.19 308 CYS B N 1
ATOM 8136 C CA . CYS B 1 308 ? -35.656 -30.797 -1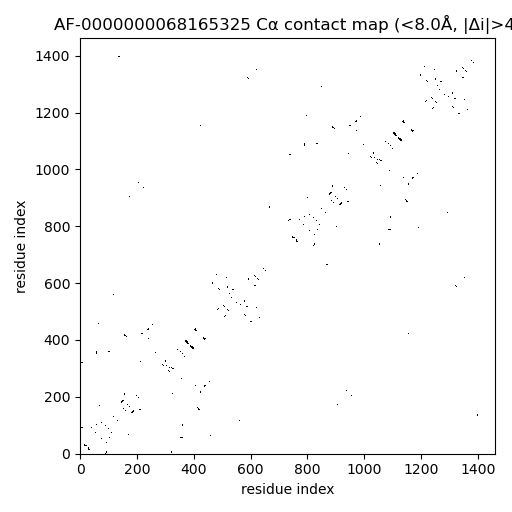3.805 1 88.19 308 CYS B CA 1
ATOM 8137 C C . CYS B 1 308 ? -35.875 -32.281 -13.531 1 88.19 308 CYS B C 1
ATOM 8139 O O . CYS B 1 308 ? -36.094 -32.688 -12.383 1 88.19 308 CYS B O 1
ATOM 8141 N N . PRO B 1 309 ? -35.844 -33.125 -14.617 1 86.12 309 PRO B N 1
ATOM 8142 C CA . PRO B 1 309 ? -35.969 -34.562 -14.43 1 86.12 309 PRO B CA 1
ATOM 8143 C C . PRO B 1 309 ? -34.781 -35.156 -13.664 1 86.12 309 PRO B C 1
ATOM 8145 O O . PRO B 1 309 ? -33.781 -34.469 -13.453 1 86.12 309 PRO B O 1
ATOM 8148 N N . GLU B 1 310 ? -34.969 -36.406 -13.227 1 83.31 310 GLU B N 1
ATOM 8149 C CA . GLU B 1 310 ? -33.969 -37.094 -12.438 1 83.31 310 GLU B CA 1
ATOM 8150 C C . GLU B 1 310 ? -32.656 -37.219 -13.219 1 83.31 310 GLU B C 1
ATOM 8152 O O . GLU B 1 310 ? -32.656 -37.562 -14.398 1 83.31 310 GLU B O 1
ATOM 8157 N N . GLY B 1 311 ? -31.562 -36.781 -12.664 1 81.75 311 GLY B N 1
ATOM 8158 C CA . GLY B 1 311 ? -30.25 -36.875 -13.266 1 81.75 311 GLY B CA 1
ATOM 8159 C C . GLY B 1 311 ? -29.781 -35.594 -13.93 1 81.75 311 GLY B C 1
ATOM 8160 O O . GLY B 1 311 ? -28.656 -35.531 -14.445 1 81.75 311 GLY B O 1
ATOM 8161 N N . GLN B 1 312 ? -30.703 -34.656 -13.938 1 88 312 GLN B N 1
ATOM 8162 C CA . GLN B 1 312 ? -30.359 -33.406 -14.562 1 88 312 GLN B CA 1
ATOM 8163 C C . GLN B 1 312 ? -30.391 -32.25 -13.547 1 88 312 GLN B C 1
ATOM 8165 O O . GLN B 1 312 ? -31.062 -32.375 -12.516 1 88 312 GLN B O 1
ATOM 8170 N N . TYR B 1 313 ? -29.609 -31.219 -13.781 1 85.69 313 TYR B N 1
ATOM 8171 C CA . TYR B 1 313 ? -29.656 -30.062 -12.906 1 85.69 313 TYR B CA 1
ATOM 8172 C C . TYR B 1 313 ? -30.125 -28.828 -13.664 1 85.69 313 TYR B C 1
ATOM 8174 O O . TYR B 1 313 ? -29.984 -28.75 -14.891 1 85.69 313 TYR B O 1
ATOM 8182 N N . ASN B 1 314 ? -30.781 -27.969 -13.008 1 88.75 314 ASN B N 1
ATOM 8183 C CA . ASN B 1 314 ? -31.281 -26.703 -13.539 1 88.75 314 ASN B CA 1
ATOM 8184 C C . ASN B 1 314 ? -30.203 -25.609 -13.484 1 88.75 314 ASN B C 1
ATOM 8186 O O . ASN B 1 314 ? -29.812 -25.172 -12.406 1 88.75 314 ASN B O 1
ATOM 8190 N N . GLN B 1 315 ? -29.75 -25.109 -14.609 1 88.19 315 GLN B N 1
ATOM 8191 C CA . GLN B 1 315 ? -28.672 -24.125 -14.688 1 88.19 315 GLN B CA 1
ATOM 8192 C C . GLN B 1 315 ? -29.047 -22.844 -13.953 1 88.19 315 GLN B C 1
ATOM 8194 O O . GLN B 1 315 ? -28.297 -22.375 -13.102 1 88.19 315 GLN B O 1
ATOM 8199 N N . ILE B 1 316 ? -30.188 -22.359 -14.203 1 89 316 ILE B N 1
ATOM 8200 C CA . ILE B 1 316 ? -30.641 -21.109 -13.609 1 89 316 ILE B CA 1
ATOM 8201 C C . ILE B 1 316 ? -30.938 -21.312 -12.125 1 89 316 ILE B C 1
ATOM 8203 O O . ILE B 1 316 ? -30.562 -20.5 -11.289 1 89 316 ILE B O 1
ATOM 8207 N N . GLY B 1 317 ? -31.547 -22.438 -11.844 1 86.69 317 GLY B N 1
ATOM 8208 C CA . GLY B 1 317 ? -31.906 -22.75 -10.469 1 86.69 317 GLY B CA 1
ATOM 8209 C C . GLY B 1 317 ? -30.703 -22.938 -9.562 1 86.69 317 GLY B C 1
ATOM 8210 O O . GLY B 1 317 ? -30.766 -22.688 -8.359 1 86.69 317 GLY B O 1
ATOM 8211 N N . THR B 1 318 ? -29.641 -23.344 -10.133 1 84.75 318 THR B N 1
ATOM 8212 C CA . THR B 1 318 ? -28.422 -23.594 -9.367 1 84.75 318 THR B CA 1
ATOM 8213 C C . THR B 1 318 ? -27.906 -22.297 -8.742 1 84.75 318 THR B C 1
ATOM 8215 O O . THR B 1 318 ? -27.391 -22.312 -7.625 1 84.75 318 THR B O 1
ATOM 8218 N N . ILE B 1 319 ? -28.016 -21.188 -9.352 1 85.31 319 ILE B N 1
ATOM 8219 C CA . ILE B 1 319 ? -27.531 -19.922 -8.828 1 85.31 319 ILE B CA 1
ATOM 8220 C C . ILE B 1 319 ? -28.609 -19.297 -7.934 1 85.31 319 ILE B C 1
ATOM 8222 O O . ILE B 1 319 ? -28.297 -18.734 -6.883 1 85.31 319 ILE B O 1
ATOM 8226 N N . LEU B 1 320 ? -29.844 -19.516 -8.297 1 87.06 320 LEU B N 1
ATOM 8227 C CA . LEU B 1 320 ? -30.906 -18.766 -7.641 1 87.06 320 LEU B CA 1
ATOM 8228 C C . LEU B 1 320 ? -31.312 -19.438 -6.332 1 87.06 320 LEU B C 1
ATOM 8230 O O . LEU B 1 320 ? -31.781 -18.766 -5.406 1 87.06 320 LEU B O 1
ATOM 8234 N N . PHE B 1 321 ? -31.047 -20.797 -6.27 1 84 321 PHE B N 1
ATOM 8235 C CA . PHE B 1 321 ? -31.516 -21.5 -5.082 1 84 321 PHE B CA 1
ATOM 8236 C C . PHE B 1 321 ? -30.344 -21.891 -4.188 1 84 321 PHE B C 1
ATOM 8238 O O . PHE B 1 321 ? -30.547 -22.391 -3.082 1 84 321 PHE B O 1
ATOM 8245 N N . GLN B 1 322 ? -29.219 -21.703 -4.672 1 75.12 322 GLN B N 1
ATOM 8246 C CA . GLN B 1 322 ? -28.031 -22 -3.873 1 75.12 322 GLN B CA 1
ATOM 8247 C C . GLN B 1 322 ? -27.156 -20.75 -3.693 1 75.12 322 GLN B C 1
ATOM 8249 O O . GLN B 1 322 ? -27.469 -19.688 -4.23 1 75.12 322 GLN B O 1
ATOM 8254 N N . ASN B 1 323 ? -26.203 -20.984 -2.836 1 66.88 323 ASN B N 1
ATOM 8255 C CA . ASN B 1 323 ? -25.328 -19.859 -2.572 1 66.88 323 ASN B CA 1
ATOM 8256 C C . ASN B 1 323 ? -24.469 -19.516 -3.789 1 66.88 323 ASN B C 1
ATOM 8258 O O . ASN B 1 323 ? -23.953 -20.406 -4.457 1 66.88 323 ASN B O 1
ATOM 8262 N N . GLU B 1 324 ? -24.453 -18.219 -4.148 1 60.19 324 GLU B N 1
ATOM 8263 C CA . GLU B 1 324 ? -23.797 -17.672 -5.332 1 60.19 324 GLU B CA 1
ATOM 8264 C C . GLU B 1 324 ? -22.328 -18.109 -5.395 1 60.19 324 GLU B C 1
ATOM 8266 O O . GLU B 1 324 ? -21.828 -18.469 -6.465 1 60.19 324 GLU B O 1
ATOM 8271 N N . GLU B 1 325 ? -21.703 -18.281 -4.328 1 63 325 GLU B N 1
ATOM 8272 C CA . GLU B 1 325 ? -20.25 -18.453 -4.324 1 63 325 GLU B CA 1
ATOM 8273 C C . GLU B 1 325 ? -19.859 -19.859 -4.809 1 63 325 GLU B C 1
ATOM 8275 O O . GLU B 1 325 ? -18.906 -20.016 -5.566 1 63 325 GLU B O 1
ATOM 8280 N N . SER B 1 326 ? -20.656 -20.828 -4.52 1 61.97 326 SER B N 1
ATOM 8281 C CA . SER B 1 326 ? -20.375 -22.203 -4.922 1 61.97 326 SER B CA 1
ATOM 8282 C C . SER B 1 326 ? -20.828 -22.453 -6.359 1 61.97 326 SER B C 1
ATOM 8284 O O . SER B 1 326 ? -20.312 -23.359 -7.023 1 61.97 326 SER B O 1
ATOM 8286 N N . SER B 1 327 ? -21.594 -21.516 -6.801 1 64.12 327 SER B N 1
ATOM 8287 C CA . SER B 1 327 ? -22.219 -21.75 -8.094 1 64.12 327 SER B CA 1
ATOM 8288 C C . SER B 1 327 ? -21.391 -21.172 -9.234 1 64.12 327 SER B C 1
ATOM 8290 O O . SER B 1 327 ? -21.609 -21.5 -10.398 1 64.12 327 SER B O 1
ATOM 8292 N N . LEU B 1 328 ? -20.453 -20.391 -8.812 1 70.88 328 LEU B N 1
ATOM 8293 C CA . LEU B 1 328 ? -19.641 -19.766 -9.852 1 70.88 328 LEU B CA 1
ATOM 8294 C C . LEU B 1 328 ? -18.828 -20.797 -10.617 1 70.88 328 LEU B C 1
ATOM 8296 O O . LEU B 1 328 ? -18.531 -20.609 -11.797 1 70.88 328 LEU B O 1
ATOM 8300 N N . ARG B 1 329 ? -18.688 -21.891 -10.016 1 69.69 329 ARG B N 1
ATOM 8301 C CA . ARG B 1 329 ? -17.922 -22.953 -10.641 1 69.69 329 ARG B CA 1
ATOM 8302 C C . ARG B 1 329 ? -18.703 -23.609 -11.773 1 69.69 329 ARG B C 1
ATOM 8304 O O . ARG B 1 329 ? -18.109 -24.125 -12.727 1 69.69 329 ARG B O 1
ATOM 8311 N N . ALA B 1 330 ? -19.938 -23.516 -11.594 1 71.5 330 ALA B N 1
ATOM 8312 C CA . ALA B 1 330 ? -20.797 -24.25 -12.523 1 71.5 330 ALA B CA 1
ATOM 8313 C C . ALA B 1 330 ? -21.031 -23.453 -13.805 1 71.5 330 ALA B C 1
ATOM 8315 O O . ALA B 1 330 ? -21.453 -24.016 -14.82 1 71.5 330 ALA B O 1
ATOM 8316 N N . ILE B 1 331 ? -20.625 -22.25 -13.812 1 77.25 331 ILE B N 1
ATOM 8317 C CA . ILE B 1 331 ? -20.969 -21.344 -14.906 1 77.25 331 ILE B CA 1
ATOM 8318 C C . ILE B 1 331 ? -20.188 -21.734 -16.156 1 77.25 331 ILE B C 1
ATOM 8320 O O . ILE B 1 331 ? -20.609 -21.453 -17.281 1 77.25 331 ILE B O 1
ATOM 8324 N N . SER B 1 332 ? -19.141 -22.438 -16.016 1 70.12 332 SER B N 1
ATOM 8325 C CA . SER B 1 332 ? -18.25 -22.75 -17.141 1 70.12 332 SER B CA 1
ATOM 8326 C C . SER B 1 332 ? -18.938 -23.672 -18.141 1 70.12 332 SER B C 1
ATOM 8328 O O . SER B 1 332 ? -18.562 -23.688 -19.312 1 70.12 332 SER B O 1
ATOM 8330 N N . THR B 1 333 ? -20.062 -24.359 -17.797 1 73.44 333 THR B N 1
ATOM 8331 C CA . THR B 1 333 ? -20.688 -25.328 -18.688 1 73.44 333 THR B CA 1
ATOM 8332 C C . THR B 1 333 ? -22.062 -24.844 -19.125 1 73.44 333 THR B C 1
ATOM 8334 O O . THR B 1 333 ? -22.797 -25.562 -19.797 1 73.44 333 THR B O 1
ATOM 8337 N N . TRP B 1 334 ? -22.312 -23.625 -18.891 1 84.19 334 TRP B N 1
ATOM 8338 C CA . TRP B 1 334 ? -23.672 -23.172 -19.109 1 84.19 334 TRP B CA 1
ATOM 8339 C C . TRP B 1 334 ? -23.859 -22.641 -20.531 1 84.19 334 TRP B C 1
ATOM 8341 O O . TRP B 1 334 ? -22.875 -22.281 -21.188 1 84.19 334 TRP B O 1
ATOM 8351 N N . ASP B 1 335 ? -25.109 -22.672 -20.906 1 87.75 335 ASP B N 1
ATOM 8352 C CA . ASP B 1 335 ? -25.469 -22.188 -22.234 1 87.75 335 ASP B CA 1
ATOM 8353 C C . ASP B 1 335 ? -25.672 -20.688 -22.25 1 87.75 335 ASP B C 1
ATOM 8355 O O . ASP B 1 335 ? -25.688 -20.047 -21.188 1 87.75 335 ASP B O 1
ATOM 8359 N N . TYR B 1 336 ? -25.906 -20.141 -23.422 1 89.88 336 TYR B N 1
ATOM 8360 C CA . TYR B 1 336 ? -25.953 -18.703 -23.641 1 89.88 336 TYR B CA 1
ATOM 8361 C C . TYR B 1 336 ? -27.172 -18.094 -22.953 1 89.88 336 TYR B C 1
ATOM 8363 O O . TYR B 1 336 ? -27.062 -17.094 -22.266 1 89.88 336 TYR B O 1
ATOM 8371 N N . MET B 1 337 ? -28.312 -18.641 -23.141 1 91.31 337 MET B N 1
ATOM 8372 C CA . MET B 1 337 ? -29.547 -18.016 -22.703 1 91.31 337 MET B CA 1
ATOM 8373 C C . MET B 1 337 ? -29.625 -17.969 -21.172 1 91.31 337 MET B C 1
ATOM 8375 O O . MET B 1 337 ? -29.984 -16.953 -20.594 1 91.31 337 MET B O 1
ATOM 8379 N N . PRO B 1 338 ? -29.344 -19.109 -20.516 1 92.12 338 PRO B N 1
ATOM 8380 C CA . PRO B 1 338 ? -29.328 -19.047 -19.047 1 92.12 338 PRO B CA 1
ATOM 8381 C C . PRO B 1 338 ? -28.328 -18.016 -18.516 1 92.12 338 PRO B C 1
ATOM 8383 O O . PRO B 1 338 ? -28.609 -17.328 -17.531 1 92.12 338 PRO B O 1
ATOM 8386 N N . LEU B 1 339 ? -27.234 -17.906 -19.172 1 93.38 339 LEU B N 1
ATOM 8387 C CA . LEU B 1 339 ? -26.219 -16.938 -18.766 1 93.38 339 LEU B CA 1
ATOM 8388 C C . LEU B 1 339 ? -26.75 -15.516 -18.938 1 93.38 339 LEU B C 1
ATOM 8390 O O . LEU B 1 339 ? -26.578 -14.672 -18.047 1 93.38 339 LEU B O 1
ATOM 8394 N N . PHE B 1 340 ? -27.375 -15.25 -19.969 1 95.19 340 PHE B N 1
ATOM 8395 C CA . PHE B 1 340 ? -27.922 -13.93 -20.234 1 95.19 340 PHE B CA 1
ATOM 8396 C C . PHE B 1 340 ? -29.016 -13.586 -19.234 1 95.19 340 PHE B C 1
ATOM 8398 O O . PHE B 1 340 ? -29.078 -12.453 -18.734 1 95.19 340 PHE B O 1
ATOM 8405 N N . MET B 1 341 ? -29.859 -14.531 -18.953 1 94.69 341 MET B N 1
ATOM 8406 C CA . MET B 1 341 ? -30.969 -14.297 -18.047 1 94.69 341 MET B CA 1
ATOM 8407 C C . MET B 1 341 ? -30.469 -13.977 -16.641 1 94.69 341 MET B C 1
ATOM 8409 O O . MET B 1 341 ? -30.969 -13.062 -15.984 1 94.69 341 MET B O 1
ATOM 8413 N N . ILE B 1 342 ? -29.5 -14.742 -16.219 1 93.69 342 ILE B N 1
ATOM 8414 C CA . ILE B 1 342 ? -28.938 -14.516 -14.891 1 93.69 342 ILE B CA 1
ATOM 8415 C C . ILE B 1 342 ? -28.234 -13.164 -14.852 1 93.69 342 ILE B C 1
ATOM 8417 O O . ILE B 1 342 ? -28.344 -12.422 -13.875 1 93.69 342 ILE B O 1
ATOM 8421 N N . CYS B 1 343 ? -27.484 -12.859 -15.867 1 95.69 343 CYS B N 1
ATOM 8422 C CA . CYS B 1 343 ? -26.766 -11.594 -15.969 1 95.69 343 CYS B CA 1
ATOM 8423 C C . CYS B 1 343 ? -27.719 -10.414 -15.867 1 95.69 343 CYS B C 1
ATOM 8425 O O . CYS B 1 343 ? -27.516 -9.516 -15.055 1 95.69 343 CYS B O 1
ATOM 8427 N N . ALA B 1 344 ? -28.75 -10.469 -16.578 1 96.94 344 ALA B N 1
ATOM 8428 C CA . ALA B 1 344 ? -29.719 -9.375 -16.625 1 96.94 344 ALA B CA 1
ATOM 8429 C C . ALA B 1 344 ? -30.484 -9.281 -15.305 1 96.94 344 ALA B C 1
ATOM 8431 O O . ALA B 1 344 ? -30.703 -8.18 -14.789 1 96.94 344 ALA B O 1
ATOM 8432 N N . LEU B 1 345 ? -30.859 -10.414 -14.844 1 96.31 345 LEU B N 1
ATOM 8433 C CA . LEU B 1 345 ? -31.641 -10.453 -13.602 1 96.31 345 LEU B CA 1
ATOM 8434 C C . LEU B 1 345 ? -30.828 -9.891 -12.438 1 96.31 345 LEU B C 1
ATOM 8436 O O . LEU B 1 345 ? -31.312 -9.008 -11.719 1 96.31 345 LEU B O 1
ATOM 8440 N N . TYR B 1 346 ? -29.609 -10.391 -12.281 1 95.94 346 TYR B N 1
ATOM 8441 C CA . TYR B 1 346 ? -28.766 -9.945 -11.164 1 95.94 346 TYR B CA 1
ATOM 8442 C C . TYR B 1 346 ? -28.344 -8.492 -11.352 1 95.94 346 TYR B C 1
ATOM 8444 O O . TYR B 1 346 ? -28.188 -7.758 -10.375 1 95.94 346 TYR B O 1
ATOM 8452 N N . PHE B 1 347 ? -28.172 -8.078 -12.57 1 98.19 347 PHE B N 1
ATOM 8453 C CA . PHE B 1 347 ? -27.812 -6.688 -12.836 1 98.19 347 PHE B CA 1
ATOM 8454 C C . PHE B 1 347 ? -28.875 -5.742 -12.305 1 98.19 347 PHE B C 1
ATOM 8456 O O . PHE B 1 347 ? -28.562 -4.797 -11.57 1 98.19 347 PHE B O 1
ATOM 8463 N N . VAL B 1 348 ? -30.109 -6.016 -12.531 1 97.94 348 VAL B N 1
ATOM 8464 C CA . VAL B 1 348 ? -31.203 -5.137 -12.164 1 97.94 348 VAL B CA 1
ATOM 8465 C C . VAL B 1 348 ? -31.484 -5.246 -10.672 1 97.94 348 VAL B C 1
ATOM 8467 O O . VAL B 1 348 ? -31.609 -4.23 -9.977 1 97.94 348 VAL B O 1
ATOM 8470 N N . LEU B 1 349 ? -31.531 -6.418 -10.172 1 97.44 349 LEU B N 1
ATOM 8471 C CA . LEU B 1 349 ? -31.906 -6.617 -8.773 1 97.44 349 LEU B CA 1
ATOM 8472 C C . LEU B 1 349 ? -30.812 -6.121 -7.844 1 97.44 349 LEU B C 1
ATOM 8474 O O . LEU B 1 349 ? -31.094 -5.555 -6.785 1 97.44 349 LEU B O 1
ATOM 8478 N N . THR B 1 350 ? -29.547 -6.363 -8.234 1 97.19 350 THR B N 1
ATOM 8479 C CA . THR B 1 350 ? -28.438 -5.879 -7.406 1 97.19 350 THR B CA 1
ATOM 8480 C C . THR B 1 350 ? -28.391 -4.355 -7.41 1 97.19 350 THR B C 1
ATOM 8482 O O . THR B 1 350 ? -28.094 -3.736 -6.387 1 97.19 350 THR B O 1
ATOM 8485 N N . CYS B 1 351 ? -28.656 -3.803 -8.531 1 97.81 351 CYS B N 1
ATOM 8486 C CA . CYS B 1 351 ? -28.719 -2.35 -8.641 1 97.81 351 CYS B CA 1
ATOM 8487 C C . CYS B 1 351 ? -29.766 -1.771 -7.703 1 97.81 351 CYS B C 1
ATOM 8489 O O . CYS B 1 351 ? -29.547 -0.728 -7.086 1 97.81 351 CYS B O 1
ATOM 8491 N N . TRP B 1 352 ? -30.859 -2.475 -7.566 1 97.25 352 TRP B N 1
ATOM 8492 C CA . TRP B 1 352 ? -31.953 -2.066 -6.688 1 97.25 352 TRP B CA 1
ATOM 8493 C C . TRP B 1 352 ? -31.594 -2.312 -5.227 1 97.25 352 TRP B C 1
ATOM 8495 O O . TRP B 1 352 ? -31.922 -1.503 -4.355 1 97.25 352 TRP B O 1
ATOM 8505 N N . THR B 1 353 ? -30.906 -3.332 -4.93 1 96.81 353 THR B N 1
ATOM 8506 C CA . THR B 1 353 ? -30.594 -3.766 -3.57 1 96.81 353 THR B CA 1
ATOM 8507 C C . THR B 1 353 ? -29.516 -2.891 -2.953 1 96.81 353 THR B C 1
ATOM 8509 O O . THR B 1 353 ? -29.531 -2.611 -1.754 1 96.81 353 THR B O 1
ATOM 8512 N N . PHE B 1 354 ? -28.625 -2.404 -3.779 1 96.5 354 PHE B N 1
ATOM 8513 C CA . PHE B 1 354 ? -27.5 -1.635 -3.256 1 96.5 354 PHE B CA 1
ATOM 8514 C C . PHE B 1 354 ? -27.984 -0.33 -2.633 1 96.5 354 PHE B C 1
ATOM 8516 O O . PHE B 1 354 ? -28.656 0.465 -3.289 1 96.5 354 PHE B O 1
ATOM 8523 N N . GLY B 1 355 ? -27.656 -0.169 -1.385 1 95.31 355 GLY B N 1
ATOM 8524 C CA . GLY B 1 355 ? -28.031 1.049 -0.681 1 95.31 355 GLY B CA 1
ATOM 8525 C C . GLY B 1 355 ? -29.344 0.925 0.073 1 95.31 355 GLY B C 1
ATOM 8526 O O . GLY B 1 355 ? -29.719 1.823 0.831 1 95.31 355 GLY B O 1
ATOM 8527 N N . ALA B 1 356 ? -30.062 -0.136 -0.106 1 95.56 356 ALA B N 1
ATOM 8528 C CA . ALA B 1 356 ? -31.328 -0.35 0.586 1 95.56 356 ALA B CA 1
ATOM 8529 C C . ALA B 1 356 ? -31.094 -0.66 2.062 1 95.56 356 ALA B C 1
ATOM 8531 O O . ALA B 1 356 ? -29.953 -0.86 2.494 1 95.56 356 ALA B O 1
ATOM 8532 N N . ALA B 1 357 ? -32.156 -0.668 2.83 1 95.56 357 ALA B N 1
ATOM 8533 C CA . ALA B 1 357 ? -32.094 -0.886 4.273 1 95.56 357 ALA B CA 1
ATOM 8534 C C . ALA B 1 357 ? -31.938 -2.369 4.598 1 95.56 357 ALA B C 1
ATOM 8536 O O . ALA B 1 357 ? -32.75 -2.938 5.344 1 95.56 357 ALA B O 1
ATOM 8537 N N . VAL B 1 358 ? -31.016 -2.945 4.031 1 96.06 358 VAL B N 1
ATOM 8538 C CA . VAL B 1 358 ? -30.656 -4.34 4.258 1 96.06 358 VAL B CA 1
ATOM 8539 C C . VAL B 1 358 ? -29.141 -4.477 4.34 1 96.06 358 VAL B C 1
ATOM 8541 O O . VAL B 1 358 ? -28.406 -3.838 3.578 1 96.06 358 VAL B O 1
ATOM 8544 N N . PRO B 1 359 ? -28.609 -5.211 5.312 1 96.75 359 PRO B N 1
ATOM 8545 C CA . PRO B 1 359 ? -27.156 -5.316 5.496 1 96.75 359 PRO B CA 1
ATOM 8546 C C . PRO B 1 359 ? -26.516 -6.312 4.531 1 96.75 359 PRO B C 1
ATOM 8548 O O . PRO B 1 359 ? -26 -7.344 4.957 1 96.75 359 PRO B O 1
ATOM 8551 N N . VAL B 1 360 ? -26.438 -6 3.281 1 96.06 360 VAL B N 1
ATOM 8552 C CA . VAL B 1 360 ? -25.812 -6.84 2.27 1 96.06 360 VAL B CA 1
ATOM 8553 C C . VAL B 1 360 ? -24.906 -5.988 1.381 1 96.06 360 VAL B C 1
ATOM 8555 O O . VAL B 1 360 ? -25.031 -4.762 1.354 1 96.06 360 VAL B O 1
ATOM 8558 N N . GLY B 1 361 ? -23.969 -6.641 0.738 1 94.19 361 GLY B N 1
ATOM 8559 C CA . GLY B 1 361 ? -23.062 -5.977 -0.186 1 94.19 361 GLY B CA 1
ATOM 8560 C C . GLY B 1 361 ? -23.328 -6.336 -1.637 1 94.19 361 GLY B C 1
ATOM 8561 O O . GLY B 1 361 ? -24.312 -7.008 -1.95 1 94.19 361 GLY B O 1
ATOM 8562 N N . ILE B 1 362 ? -22.453 -5.871 -2.504 1 94.38 362 ILE B N 1
ATOM 8563 C CA . ILE B 1 362 ? -22.703 -6.07 -3.926 1 94.38 362 ILE B CA 1
ATOM 8564 C C . ILE B 1 362 ? -21.5 -6.75 -4.578 1 94.38 362 ILE B C 1
ATOM 8566 O O . ILE B 1 362 ? -21.516 -7.02 -5.781 1 94.38 362 ILE B O 1
ATOM 8570 N N . LEU B 1 363 ? -20.484 -7.082 -3.922 1 92.5 363 LEU B N 1
ATOM 8571 C CA . LEU B 1 363 ? -19.234 -7.566 -4.512 1 92.5 363 LEU B CA 1
ATOM 8572 C C . LEU B 1 363 ? -19.453 -8.891 -5.234 1 92.5 363 LEU B C 1
ATOM 8574 O O . LEU B 1 363 ? -19.125 -9.016 -6.414 1 92.5 363 LEU B O 1
ATOM 8578 N N . ALA B 1 364 ? -20.047 -9.844 -4.609 1 90.69 364 ALA B N 1
ATOM 8579 C CA . ALA B 1 364 ? -20.25 -11.164 -5.199 1 90.69 364 ALA B CA 1
ATOM 8580 C C . ALA B 1 364 ? -21.219 -11.102 -6.379 1 90.69 364 ALA B C 1
ATOM 8582 O O . ALA B 1 364 ? -20.953 -11.688 -7.434 1 90.69 364 ALA B O 1
ATOM 8583 N N . PRO B 1 365 ? -22.312 -10.375 -6.246 1 92.94 365 PRO B N 1
ATOM 8584 C CA . PRO B 1 365 ? -23.203 -10.266 -7.398 1 92.94 365 PRO B CA 1
ATOM 8585 C C . PRO B 1 365 ? -22.531 -9.609 -8.602 1 92.94 365 PRO B C 1
ATOM 8587 O O . PRO B 1 365 ? -22.812 -9.984 -9.75 1 92.94 365 PRO B O 1
ATOM 8590 N N . CYS B 1 366 ? -21.719 -8.617 -8.336 1 95.31 366 CYS B N 1
ATOM 8591 C CA . CYS B 1 366 ? -21 -7.984 -9.438 1 95.31 366 CYS B CA 1
ATOM 8592 C C . CYS B 1 366 ? -20.062 -8.969 -10.117 1 95.31 366 CYS B C 1
ATOM 8594 O O . CYS B 1 366 ? -19.953 -8.984 -11.344 1 95.31 366 CYS B O 1
ATOM 8596 N N . LEU B 1 367 ? -19.453 -9.766 -9.328 1 92.94 367 LEU B N 1
ATOM 8597 C CA . LEU B 1 367 ? -18.594 -10.797 -9.898 1 92.94 367 LEU B CA 1
ATOM 8598 C C . LEU B 1 367 ? -19.406 -11.781 -10.734 1 92.94 367 LEU B C 1
ATOM 8600 O O . LEU B 1 367 ? -18.969 -12.195 -11.812 1 92.94 367 LEU B O 1
ATOM 8604 N N . LEU B 1 368 ? -20.578 -12.125 -10.25 1 91.88 368 LEU B N 1
ATOM 8605 C CA . LEU B 1 368 ? -21.438 -13.062 -10.961 1 91.88 368 LEU B CA 1
ATOM 8606 C C . LEU B 1 368 ? -21.891 -12.477 -12.297 1 91.88 368 LEU B C 1
ATOM 8608 O O . LEU B 1 368 ? -21.844 -13.156 -13.32 1 91.88 368 LEU B O 1
ATOM 8612 N N . ILE B 1 369 ? -22.312 -11.266 -12.281 1 95.81 369 ILE B N 1
ATOM 8613 C CA . ILE B 1 369 ? -22.75 -10.594 -13.5 1 95.81 369 ILE B CA 1
ATOM 8614 C C . ILE B 1 369 ? -21.625 -10.602 -14.523 1 95.81 369 ILE B C 1
ATOM 8616 O O . ILE B 1 369 ? -21.828 -10.961 -15.688 1 95.81 369 ILE B O 1
ATOM 8620 N N . GLY B 1 370 ? -20.469 -10.242 -14.078 1 95.69 370 GLY B N 1
ATOM 8621 C CA . GLY B 1 370 ? -19.312 -10.211 -14.961 1 95.69 370 GLY B CA 1
ATOM 8622 C C . GLY B 1 370 ? -18.922 -11.578 -15.477 1 95.69 370 GLY B C 1
ATOM 8623 O O . GLY B 1 370 ? -18.547 -11.727 -16.641 1 95.69 370 GLY B O 1
ATOM 8624 N N . ALA B 1 371 ? -18.984 -12.539 -14.602 1 92.69 371 ALA B N 1
ATOM 8625 C CA . ALA B 1 371 ? -18.641 -13.906 -15.008 1 92.69 371 ALA B CA 1
ATOM 8626 C C . ALA B 1 371 ? -19.594 -14.391 -16.109 1 92.69 371 ALA B C 1
ATOM 8628 O O . ALA B 1 371 ? -19.172 -15.109 -17.016 1 92.69 371 ALA B O 1
ATOM 8629 N N . CYS B 1 372 ? -20.844 -14.016 -16.016 1 93.56 372 CYS B N 1
ATOM 8630 C CA . CYS B 1 372 ? -21.844 -14.445 -16.984 1 93.56 372 CYS B CA 1
ATOM 8631 C C . CYS B 1 372 ? -21.562 -13.844 -18.359 1 93.56 372 CYS B C 1
ATOM 8633 O O . CYS B 1 372 ? -21.469 -14.562 -19.344 1 93.56 372 CYS B O 1
ATOM 8635 N N . TYR B 1 373 ? -21.391 -12.547 -18.438 1 95.31 373 TYR B N 1
ATOM 8636 C CA . TYR B 1 373 ? -21.172 -11.992 -19.766 1 95.31 373 TYR B CA 1
ATOM 8637 C C . TYR B 1 373 ? -19.766 -12.32 -20.281 1 95.31 373 TYR B C 1
ATOM 8639 O O . TYR B 1 373 ? -19.531 -12.375 -21.484 1 95.31 373 TYR B O 1
ATOM 8647 N N . GLY B 1 374 ? -18.828 -12.477 -19.359 1 93.56 374 GLY B N 1
ATOM 8648 C CA . GLY B 1 374 ? -17.531 -12.961 -19.781 1 93.56 374 GLY B CA 1
ATOM 8649 C C . GLY B 1 374 ? -17.578 -14.328 -20.438 1 93.56 374 GLY B C 1
ATOM 8650 O O . GLY B 1 374 ? -16.953 -14.547 -21.469 1 93.56 374 GLY B O 1
ATOM 8651 N N . ARG B 1 375 ? -18.375 -15.195 -19.828 1 91.81 375 ARG B N 1
ATOM 8652 C CA . ARG B 1 375 ? -18.547 -16.531 -20.391 1 91.81 375 ARG B CA 1
ATOM 8653 C C . ARG B 1 375 ? -19.266 -16.469 -21.734 1 91.81 375 ARG B C 1
ATOM 8655 O O . ARG B 1 375 ? -18.922 -17.234 -22.641 1 91.81 375 ARG B O 1
ATOM 8662 N N . MET B 1 376 ? -20.219 -15.688 -21.812 1 93.12 376 MET B N 1
ATOM 8663 C CA . MET B 1 376 ? -20.922 -15.523 -23.078 1 93.12 376 MET B CA 1
ATOM 8664 C C . MET B 1 376 ? -19.984 -15.07 -24.188 1 93.12 376 MET B C 1
ATOM 8666 O O . MET B 1 376 ? -20.031 -15.594 -25.297 1 93.12 376 MET B O 1
ATOM 8670 N N . LEU B 1 377 ? -19.172 -14.141 -23.875 1 90.69 377 LEU B N 1
ATOM 8671 C CA . LEU B 1 377 ? -18.203 -13.672 -24.859 1 90.69 377 LEU B CA 1
ATOM 8672 C C . LEU B 1 377 ? -17.219 -14.773 -25.203 1 90.69 377 LEU B C 1
ATOM 8674 O O . LEU B 1 377 ? -16.828 -14.922 -26.375 1 90.69 377 LEU B O 1
ATOM 8678 N N . GLY B 1 378 ? -16.766 -15.461 -24.188 1 88.5 378 GLY B N 1
ATOM 8679 C CA . GLY B 1 378 ? -15.867 -16.578 -24.438 1 88.5 378 GLY B CA 1
ATOM 8680 C C . GLY B 1 378 ? -16.453 -17.609 -25.391 1 88.5 378 GLY B C 1
ATOM 8681 O O . GLY B 1 378 ? -15.766 -18.094 -26.281 1 88.5 378 GLY B O 1
ATOM 8682 N N . GLN B 1 379 ? -17.719 -17.938 -25.219 1 88.44 379 GLN B N 1
ATOM 8683 C CA . GLN B 1 379 ? -18.406 -18.891 -26.094 1 88.44 379 GLN B CA 1
ATOM 8684 C C . GLN B 1 379 ? -18.547 -18.312 -27.5 1 88.44 379 GLN B C 1
ATOM 8686 O O . GLN B 1 379 ? -18.422 -19.047 -28.484 1 88.44 379 GLN B O 1
ATOM 8691 N N . TYR B 1 380 ? -18.828 -17.109 -27.516 1 88.44 380 TYR B N 1
ATOM 8692 C CA . TYR B 1 380 ? -18.953 -16.453 -28.797 1 88.44 380 TYR B CA 1
ATOM 8693 C C . TYR B 1 380 ? -17.641 -16.5 -29.578 1 88.44 380 TYR B C 1
ATOM 8695 O O . TYR B 1 380 ? -17.625 -16.766 -30.781 1 88.44 380 TYR B O 1
ATOM 8703 N N . ILE B 1 381 ? -16.562 -16.266 -28.984 1 87.5 381 ILE B N 1
ATOM 8704 C CA . ILE B 1 381 ? -15.242 -16.281 -29.609 1 87.5 381 ILE B CA 1
ATOM 8705 C C . ILE B 1 381 ? -14.891 -17.688 -30.047 1 87.5 381 ILE B C 1
ATOM 8707 O O . ILE B 1 381 ? -14.297 -17.891 -31.125 1 87.5 381 ILE B O 1
ATOM 8711 N N . GLN B 1 382 ? -15.242 -18.625 -29.156 1 85.25 382 GLN B N 1
ATOM 8712 C CA . GLN B 1 382 ? -14.984 -20.016 -29.516 1 85.25 382 GLN B CA 1
ATOM 8713 C C . GLN B 1 382 ? -15.688 -20.391 -30.812 1 85.25 382 GLN B C 1
ATOM 8715 O O . GLN B 1 382 ? -15.172 -21.203 -31.594 1 85.25 382 GLN B O 1
ATOM 8720 N N . HIS B 1 383 ? -16.766 -19.812 -31.062 1 85.31 383 HIS B N 1
ATOM 8721 C CA . HIS B 1 383 ? -17.531 -20.094 -32.281 1 85.31 383 HIS B CA 1
ATOM 8722 C C . HIS B 1 383 ? -16.953 -19.375 -33.469 1 85.31 383 HIS B C 1
ATOM 8724 O O . HIS B 1 383 ? -16.938 -19.938 -34.594 1 85.31 383 HIS B O 1
ATOM 8730 N N . ILE B 1 384 ? -16.422 -18.234 -33.281 1 85.25 384 ILE B N 1
ATOM 8731 C CA . ILE B 1 384 ? -16 -17.422 -34.406 1 85.25 384 ILE B CA 1
ATOM 8732 C C . ILE B 1 384 ? -14.531 -17.672 -34.719 1 85.25 384 ILE B C 1
ATOM 8734 O O . ILE B 1 384 ? -14.109 -17.641 -35.875 1 85.25 384 ILE B O 1
ATOM 8738 N N . TRP B 1 385 ? -13.797 -17.797 -33.625 1 85.31 385 TRP B N 1
ATOM 8739 C CA . TRP B 1 385 ? -12.352 -17.938 -33.781 1 85.31 385 TRP B CA 1
ATOM 8740 C C . TRP B 1 385 ? -11.789 -18.922 -32.75 1 85.31 385 TRP B C 1
ATOM 8742 O O . TRP B 1 385 ? -11.109 -18.516 -31.812 1 85.31 385 TRP B O 1
ATOM 8752 N N . PRO B 1 386 ? -11.836 -20.188 -33.062 1 79.75 386 PRO B N 1
ATOM 8753 C CA . PRO B 1 386 ? -11.445 -21.219 -32.125 1 79.75 386 PRO B CA 1
ATOM 8754 C C . PRO B 1 386 ? -9.977 -21.125 -31.703 1 79.75 386 PRO B C 1
ATOM 8756 O O . PRO B 1 386 ? -9.617 -21.516 -30.594 1 79.75 386 PRO B O 1
ATOM 8759 N N . GLU B 1 387 ? -9.172 -20.531 -32.531 1 73.12 387 GLU B N 1
ATOM 8760 C CA . GLU B 1 387 ? -7.75 -20.438 -32.219 1 73.12 387 GLU B CA 1
ATOM 8761 C C . GLU B 1 387 ? -7.488 -19.422 -31.109 1 73.12 387 GLU B C 1
ATOM 8763 O O . GLU B 1 387 ? -6.48 -19.516 -30.406 1 73.12 387 GLU B O 1
ATOM 8768 N N . ALA B 1 388 ? -8.391 -18.547 -31.125 1 68.31 388 ALA B N 1
ATOM 8769 C CA . ALA B 1 388 ? -8.234 -17.5 -30.125 1 68.31 388 ALA B CA 1
ATOM 8770 C C . ALA B 1 388 ? -8.992 -17.859 -28.844 1 68.31 388 ALA B C 1
ATOM 8772 O O . ALA B 1 388 ? -8.914 -17.125 -27.844 1 68.31 388 ALA B O 1
ATOM 8773 N N . ALA B 1 389 ? -9.594 -19 -29.016 1 65 389 ALA B N 1
ATOM 8774 C CA . ALA B 1 389 ? -10.461 -19.344 -27.891 1 65 389 ALA B CA 1
ATOM 8775 C C . ALA B 1 389 ? -9.648 -19.859 -26.703 1 65 389 ALA B C 1
ATOM 8777 O O . ALA B 1 389 ? -8.711 -20.641 -26.875 1 65 389 ALA B O 1
ATOM 8778 N N . ALA B 1 390 ? -9.625 -19.125 -25.609 1 63.84 390 ALA B N 1
ATOM 8779 C CA . ALA B 1 390 ? -9.023 -19.562 -24.344 1 63.84 390 ALA B CA 1
ATOM 8780 C C . ALA B 1 390 ? -9.922 -20.562 -23.625 1 63.84 390 ALA B C 1
ATOM 8782 O O . ALA B 1 390 ? -10.961 -20.969 -24.156 1 63.84 390 ALA B O 1
ATOM 8783 N N . ASP B 1 391 ? -9.383 -21.031 -22.531 1 69.25 391 ASP B N 1
ATOM 8784 C CA . ASP B 1 391 ? -10.188 -21.891 -21.656 1 69.25 391 ASP B CA 1
ATOM 8785 C C . ASP B 1 391 ? -11.477 -21.188 -21.234 1 69.25 391 ASP B C 1
ATOM 8787 O O . ASP B 1 391 ? -11.508 -19.969 -21.094 1 69.25 391 ASP B O 1
ATOM 8791 N N . GLU B 1 392 ? -12.523 -21.891 -21.344 1 67.88 392 GLU B N 1
ATOM 8792 C CA . GLU B 1 392 ? -13.859 -21.406 -21.031 1 67.88 392 GLU B CA 1
ATOM 8793 C C . GLU B 1 392 ? -13.875 -20.641 -19.703 1 67.88 392 GLU B C 1
ATOM 8795 O O . GLU B 1 392 ? -14.641 -19.688 -19.547 1 67.88 392 GLU B O 1
ATOM 8800 N N . SER B 1 393 ? -12.977 -20.906 -18.859 1 76.81 393 SER B N 1
ATOM 8801 C CA . SER B 1 393 ? -12.992 -20.312 -17.531 1 76.81 393 SER B CA 1
ATOM 8802 C C . SER B 1 393 ? -12.25 -18.984 -17.5 1 76.81 393 SER B C 1
ATOM 8804 O O . SER B 1 393 ? -12.539 -18.125 -16.672 1 76.81 393 SER B O 1
ATOM 8806 N N . THR B 1 394 ? -11.469 -18.766 -18.531 1 82.81 394 THR B N 1
ATOM 8807 C CA . THR B 1 394 ? -10.648 -17.562 -18.531 1 82.81 394 THR B CA 1
ATOM 8808 C C . THR B 1 394 ? -11.508 -16.312 -18.75 1 82.81 394 THR B C 1
ATOM 8810 O O . THR B 1 394 ? -11.398 -15.344 -18 1 82.81 394 THR B O 1
ATOM 8813 N N . PHE B 1 395 ? -12.406 -16.406 -19.625 1 88.88 395 PHE B N 1
ATOM 8814 C CA . PHE B 1 395 ? -13.203 -15.234 -19.938 1 88.88 395 PHE B CA 1
ATOM 8815 C C . PHE B 1 395 ? -14.242 -14.969 -18.859 1 88.88 395 PHE B C 1
ATOM 8817 O O . PHE B 1 395 ? -14.641 -13.828 -18.641 1 88.88 395 PHE B O 1
ATOM 8824 N N . SER B 1 396 ? -14.656 -16.031 -18.141 1 89.69 396 SER B N 1
ATOM 8825 C CA . SER B 1 396 ? -15.555 -15.82 -17 1 89.69 396 SER B CA 1
ATOM 8826 C C . SER B 1 396 ? -14.867 -15.039 -15.891 1 89.69 396 SER B C 1
ATOM 8828 O O . SER B 1 396 ? -15.469 -14.141 -15.297 1 89.69 396 SER B O 1
ATOM 8830 N N . ILE B 1 397 ? -13.648 -15.367 -15.648 1 89.06 397 ILE B N 1
ATOM 8831 C CA . ILE B 1 397 ? -12.898 -14.703 -14.586 1 89.06 397 ILE B CA 1
ATOM 8832 C C . ILE B 1 397 ? -12.594 -13.266 -14.992 1 89.06 397 ILE B C 1
ATOM 8834 O O . ILE B 1 397 ? -12.711 -12.344 -14.172 1 89.06 397 ILE B O 1
ATOM 8838 N N . LEU B 1 398 ? -12.219 -13.078 -16.234 1 93.5 398 LEU B N 1
ATOM 8839 C CA . LEU B 1 398 ? -11.906 -11.742 -16.719 1 93.5 398 LEU B CA 1
ATOM 8840 C C . LEU B 1 398 ? -13.148 -10.867 -16.75 1 93.5 398 LEU B C 1
ATOM 8842 O O . LEU B 1 398 ? -13.078 -9.664 -16.5 1 93.5 398 LEU B O 1
ATOM 8846 N N . GLY B 1 399 ? -14.227 -11.523 -17.109 1 94.94 399 GLY B N 1
ATOM 8847 C CA . GLY B 1 399 ? -15.484 -10.789 -17.047 1 94.94 399 GLY B CA 1
ATOM 8848 C C . GLY B 1 399 ? -15.844 -10.367 -15.633 1 94.94 399 GLY B C 1
ATOM 8849 O O . GLY B 1 399 ? -16.297 -9.234 -15.414 1 94.94 399 GLY B O 1
ATOM 8850 N N . ALA B 1 400 ? -15.688 -11.234 -14.711 1 93.88 400 ALA B N 1
ATOM 8851 C CA . ALA B 1 400 ? -15.922 -10.922 -13.305 1 93.88 400 ALA B CA 1
ATOM 8852 C C . ALA B 1 400 ? -15.062 -9.742 -12.859 1 93.88 400 ALA B C 1
ATOM 8854 O O . ALA B 1 400 ? -15.562 -8.812 -12.219 1 93.88 400 ALA B O 1
ATOM 8855 N N . ALA B 1 401 ? -13.82 -9.789 -13.266 1 96.06 401 ALA B N 1
ATOM 8856 C CA . ALA B 1 401 ? -12.891 -8.719 -12.914 1 96.06 401 ALA B CA 1
ATOM 8857 C C . ALA B 1 401 ? -13.328 -7.391 -13.523 1 96.06 401 ALA B C 1
ATOM 8859 O O . ALA B 1 401 ? -13.258 -6.348 -12.875 1 96.06 401 ALA B O 1
ATOM 8860 N N . SER B 1 402 ? -13.766 -7.438 -14.719 1 97.94 402 SER B N 1
ATOM 8861 C CA . SER B 1 402 ? -14.125 -6.215 -15.43 1 97.94 402 SER B CA 1
ATOM 8862 C C . SER B 1 402 ? -15.352 -5.551 -14.805 1 97.94 402 SER B C 1
ATOM 8864 O O . SER B 1 402 ? -15.375 -4.328 -14.633 1 97.94 402 SER B O 1
ATOM 8866 N N . MET B 1 403 ? -16.344 -6.289 -14.43 1 98.06 403 MET B N 1
ATOM 8867 C CA . MET B 1 403 ? -17.562 -5.73 -13.867 1 98.06 403 MET B CA 1
ATOM 8868 C C . MET B 1 403 ? -17.312 -5.117 -12.492 1 98.06 403 MET B C 1
ATOM 8870 O O . MET B 1 403 ? -17.781 -4.012 -12.211 1 98.06 403 MET B O 1
ATOM 8874 N N . LEU B 1 404 ? -16.641 -5.852 -11.727 1 97 404 LEU B N 1
ATOM 8875 C CA . LEU B 1 404 ? -16.359 -5.336 -10.391 1 97 404 LEU B CA 1
ATOM 8876 C C . LEU B 1 404 ? -15.469 -4.105 -10.453 1 97 404 LEU B C 1
ATOM 8878 O O . LEU B 1 404 ? -15.688 -3.135 -9.727 1 97 404 LEU B O 1
ATOM 8882 N N . ALA B 1 405 ? -14.43 -4.156 -11.297 1 97.56 405 ALA B N 1
ATOM 8883 C CA . ALA B 1 405 ? -13.578 -2.986 -11.484 1 97.56 405 ALA B CA 1
ATOM 8884 C C . ALA B 1 405 ? -14.367 -1.816 -12.062 1 97.56 405 ALA B C 1
ATOM 8886 O O . ALA B 1 405 ? -14.125 -0.66 -11.703 1 97.56 405 ALA B O 1
ATOM 8887 N N . GLY B 1 406 ? -15.25 -2.113 -12.922 1 98.12 406 GLY B N 1
ATOM 8888 C CA . GLY B 1 406 ? -16.078 -1.077 -13.531 1 98.12 406 GLY B CA 1
ATOM 8889 C C . GLY B 1 406 ? -17.016 -0.418 -12.539 1 98.12 406 GLY B C 1
ATOM 8890 O O . GLY B 1 406 ? -17.266 0.789 -12.617 1 98.12 406 GLY B O 1
ATOM 8891 N N . THR B 1 407 ? -17.469 -1.141 -11.641 1 98.12 407 THR B N 1
ATOM 8892 C CA . THR B 1 407 ? -18.469 -0.63 -10.695 1 98.12 407 THR B CA 1
ATOM 8893 C C . THR B 1 407 ? -17.781 0.053 -9.516 1 98.12 407 THR B C 1
ATOM 8895 O O . THR B 1 407 ? -18.203 1.125 -9.078 1 98.12 407 THR B O 1
ATOM 8898 N N . THR B 1 408 ? -16.734 -0.551 -8.969 1 96.44 408 THR B N 1
ATOM 8899 C CA . THR B 1 408 ? -16.109 -0.058 -7.754 1 96.44 408 THR B CA 1
ATOM 8900 C C . THR B 1 408 ? -14.836 0.721 -8.078 1 96.44 408 THR B C 1
ATOM 8902 O O . THR B 1 408 ? -14.32 1.449 -7.23 1 96.44 408 THR B O 1
ATOM 8905 N N . ARG B 1 409 ? -14.227 0.543 -9.227 1 95.25 409 ARG B N 1
ATOM 8906 C CA . ARG B 1 409 ? -12.992 1.167 -9.68 1 95.25 409 ARG B CA 1
ATOM 8907 C C . ARG B 1 409 ? -11.781 0.563 -8.977 1 95.25 409 ARG B C 1
ATOM 8909 O O . ARG B 1 409 ? -10.711 1.176 -8.938 1 95.25 409 ARG B O 1
ATOM 8916 N N . LEU B 1 410 ? -11.945 -0.623 -8.398 1 93.31 410 LEU B N 1
ATOM 8917 C CA . LEU B 1 410 ? -10.836 -1.346 -7.781 1 93.31 410 LEU B CA 1
ATOM 8918 C C . LEU B 1 410 ? -9.93 -1.958 -8.844 1 93.31 410 LEU B C 1
ATOM 8920 O O . LEU B 1 410 ? -10.406 -2.383 -9.898 1 93.31 410 LEU B O 1
ATOM 8924 N N . THR B 1 411 ? -8.609 -2.062 -8.547 1 92.75 411 THR B N 1
ATOM 8925 C CA . THR B 1 411 ? -7.688 -2.656 -9.516 1 92.75 411 THR B CA 1
ATOM 8926 C C . THR B 1 411 ? -6.742 -3.637 -8.828 1 92.75 411 THR B C 1
ATOM 8928 O O . THR B 1 411 ? -7 -4.844 -8.805 1 92.75 411 THR B O 1
ATOM 8931 N N . LEU B 1 412 ? -5.777 -3.084 -8.023 1 92.19 412 LEU B N 1
ATOM 8932 C CA . LEU B 1 412 ? -4.719 -3.877 -7.41 1 92.19 412 LEU B CA 1
ATOM 8933 C C . LEU B 1 412 ? -5.305 -4.934 -6.48 1 92.19 412 LEU B C 1
ATOM 8935 O O . LEU B 1 412 ? -4.965 -6.117 -6.586 1 92.19 412 LEU B O 1
ATOM 8939 N N . SER B 1 413 ? -6.137 -4.531 -5.578 1 93.25 413 SER B N 1
ATOM 8940 C CA . SER B 1 413 ? -6.727 -5.465 -4.625 1 93.25 413 SER B CA 1
ATOM 8941 C C . SER B 1 413 ? -7.582 -6.512 -5.332 1 93.25 413 SER B C 1
ATOM 8943 O O . SER B 1 413 ? -7.543 -7.691 -4.984 1 93.25 413 SER B O 1
ATOM 8945 N N . LEU B 1 414 ? -8.297 -6.086 -6.309 1 94.62 414 LEU B N 1
ATOM 8946 C CA . LEU B 1 414 ? -9.156 -6.992 -7.059 1 94.62 414 LEU B CA 1
ATOM 8947 C C . LEU B 1 414 ? -8.328 -8.047 -7.793 1 94.62 414 LEU B C 1
ATOM 8949 O O . LEU B 1 414 ? -8.68 -9.227 -7.789 1 94.62 414 LEU B O 1
ATOM 8953 N N . ALA B 1 415 ? -7.27 -7.645 -8.453 1 93.19 415 ALA B N 1
ATOM 8954 C CA . ALA B 1 415 ? -6.406 -8.57 -9.18 1 93.19 415 ALA B CA 1
ATOM 8955 C C . ALA B 1 415 ? -5.863 -9.656 -8.25 1 93.19 415 ALA B C 1
ATOM 8957 O O . ALA B 1 415 ? -5.859 -10.836 -8.602 1 93.19 415 ALA B O 1
ATOM 8958 N N . VAL B 1 416 ? -5.484 -9.266 -7.102 1 92 416 VAL B N 1
ATOM 8959 C CA . VAL B 1 416 ? -4.906 -10.219 -6.164 1 92 416 VAL B CA 1
ATOM 8960 C C . VAL B 1 416 ? -6.004 -11.109 -5.59 1 92 416 VAL B C 1
ATOM 8962 O O . VAL B 1 416 ? -5.812 -12.32 -5.43 1 92 416 VAL B O 1
ATOM 8965 N N . ILE B 1 417 ? -7.113 -10.523 -5.258 1 91.31 417 ILE B N 1
ATOM 8966 C CA . ILE B 1 417 ? -8.227 -11.289 -4.711 1 91.31 417 ILE B CA 1
ATOM 8967 C C . ILE B 1 417 ? -8.633 -12.383 -5.691 1 91.31 417 ILE B C 1
ATOM 8969 O O . ILE B 1 417 ? -8.789 -13.547 -5.309 1 91.31 417 ILE B O 1
ATOM 8973 N N . LEU B 1 418 ? -8.781 -12.078 -6.922 1 89.94 418 LEU B N 1
ATOM 8974 C CA . LEU B 1 418 ? -9.219 -13.047 -7.918 1 89.94 418 LEU B CA 1
ATOM 8975 C C . LEU B 1 418 ? -8.133 -14.078 -8.188 1 89.94 418 LEU B C 1
ATOM 8977 O O . LEU B 1 418 ? -8.43 -15.25 -8.438 1 89.94 418 LEU B O 1
ATOM 8981 N N . THR B 1 419 ? -6.887 -13.648 -8.18 1 86.38 419 THR B N 1
ATOM 8982 C CA . THR B 1 419 ? -5.785 -14.586 -8.367 1 86.38 419 THR B CA 1
ATOM 8983 C C . THR B 1 419 ? -5.723 -15.586 -7.211 1 86.38 419 THR B C 1
ATOM 8985 O O . THR B 1 419 ? -5.5 -16.781 -7.426 1 86.38 419 THR B O 1
ATOM 8988 N N . GLU B 1 420 ? -5.898 -15.109 -6.016 1 85.19 420 GLU B N 1
ATOM 8989 C CA . GLU B 1 420 ? -5.883 -15.992 -4.852 1 85.19 420 GLU B CA 1
ATOM 8990 C C . GLU B 1 420 ? -7.117 -16.891 -4.82 1 85.19 420 GLU B C 1
ATOM 8992 O O . GLU B 1 420 ? -7.02 -18.062 -4.48 1 85.19 420 GLU B O 1
ATOM 8997 N N . ALA B 1 421 ? -8.203 -16.312 -5.211 1 80.5 421 ALA B N 1
ATOM 8998 C CA . ALA B 1 421 ? -9.445 -17.078 -5.172 1 80.5 421 ALA B CA 1
ATOM 8999 C C . ALA B 1 421 ? -9.453 -18.172 -6.23 1 80.5 421 ALA B C 1
ATOM 9001 O O . ALA B 1 421 ? -10.078 -19.219 -6.043 1 80.5 421 ALA B O 1
ATOM 9002 N N . THR B 1 422 ? -8.766 -17.953 -7.352 1 78.56 422 THR B N 1
ATOM 9003 C CA . THR B 1 422 ? -8.703 -18.953 -8.414 1 78.56 422 THR B CA 1
ATOM 9004 C C . THR B 1 422 ? -7.504 -19.875 -8.219 1 78.56 422 THR B C 1
ATOM 9006 O O . THR B 1 422 ? -7.375 -20.891 -8.906 1 78.56 422 THR B O 1
ATOM 9009 N N . ASN B 1 423 ? -6.664 -19.516 -7.344 1 79.25 423 ASN B N 1
ATOM 9010 C CA . ASN B 1 423 ? -5.438 -20.266 -7.059 1 79.25 423 ASN B CA 1
ATOM 9011 C C . ASN B 1 423 ? -4.57 -20.406 -8.305 1 79.25 423 ASN B C 1
ATOM 9013 O O . ASN B 1 423 ? -4.027 -21.484 -8.562 1 79.25 423 ASN B O 1
ATOM 9017 N N . ASN B 1 424 ? -4.621 -19.391 -9.148 1 78.94 424 ASN B N 1
ATOM 9018 C CA . ASN B 1 424 ? -3.836 -19.391 -10.375 1 78.94 424 ASN B CA 1
ATOM 9019 C C . ASN B 1 424 ? -3.256 -18 -10.672 1 78.94 424 ASN B C 1
ATOM 9021 O O . ASN B 1 424 ? -3.971 -17.109 -11.117 1 78.94 424 ASN B O 1
ATOM 9025 N N . ALA B 1 425 ? -2.031 -17.953 -10.516 1 79.12 425 ALA B N 1
ATOM 9026 C CA . ALA B 1 425 ? -1.367 -16.672 -10.695 1 79.12 425 ALA B CA 1
ATOM 9027 C C . ALA B 1 425 ? -1.193 -16.344 -12.18 1 79.12 425 ALA B C 1
ATOM 9029 O O . ALA B 1 425 ? -0.906 -15.211 -12.539 1 79.12 425 ALA B O 1
ATOM 9030 N N . GLY B 1 426 ? -1.466 -17.328 -13.047 1 77.94 426 GLY B N 1
ATOM 9031 C CA . GLY B 1 426 ? -1.387 -17.094 -14.484 1 77.94 426 GLY B CA 1
ATOM 9032 C C . GLY B 1 426 ? -2.402 -16.078 -14.984 1 77.94 426 GLY B C 1
ATOM 9033 O O . GLY B 1 426 ? -2.203 -15.461 -16.031 1 77.94 426 GLY B O 1
ATOM 9034 N N . TYR B 1 427 ? -3.408 -15.836 -14.156 1 82.69 427 TYR B N 1
ATOM 9035 C CA . TYR B 1 427 ? -4.465 -14.914 -14.562 1 82.69 427 TYR B CA 1
ATOM 9036 C C . TYR B 1 427 ? -4.121 -13.484 -14.172 1 82.69 427 TYR B C 1
ATOM 9038 O O . TYR B 1 427 ? -4.828 -12.547 -14.539 1 82.69 427 TYR B O 1
ATOM 9046 N N . THR B 1 428 ? -3.055 -13.312 -13.555 1 86.44 428 THR B N 1
ATOM 9047 C CA . THR B 1 428 ? -2.777 -12.008 -12.953 1 86.44 428 THR B CA 1
ATOM 9048 C C . THR B 1 428 ? -2.65 -10.938 -14.031 1 86.44 428 THR B C 1
ATOM 9050 O O . THR B 1 428 ? -3.279 -9.875 -13.93 1 86.44 428 THR B O 1
ATOM 9053 N N . LEU B 1 429 ? -1.959 -11.203 -15.07 1 86.88 429 LEU B N 1
ATOM 9054 C CA . LEU B 1 429 ? -1.683 -10.18 -16.078 1 86.88 429 LEU B CA 1
ATOM 9055 C C . LEU B 1 429 ? -2.949 -9.812 -16.844 1 86.88 429 LEU B C 1
ATOM 9057 O O . LEU B 1 429 ? -3.27 -8.633 -16.984 1 86.88 429 LEU B O 1
ATOM 9061 N N . PRO B 1 430 ? -3.678 -10.797 -17.328 1 88.44 430 PRO B N 1
ATOM 9062 C CA . PRO B 1 430 ? -4.926 -10.438 -18 1 88.44 430 PRO B CA 1
ATOM 9063 C C . PRO B 1 430 ? -5.91 -9.711 -17.094 1 88.44 430 PRO B C 1
ATOM 9065 O O . PRO B 1 430 ? -6.609 -8.797 -17.531 1 88.44 430 PRO B O 1
ATOM 9068 N N . ILE B 1 431 ? -5.98 -10.117 -15.867 1 92.5 431 ILE B N 1
ATOM 9069 C CA . ILE B 1 431 ? -6.875 -9.469 -14.922 1 92.5 431 ILE B CA 1
ATOM 9070 C C . ILE B 1 431 ? -6.465 -8.008 -14.75 1 92.5 431 ILE B C 1
ATOM 9072 O O . ILE B 1 431 ? -7.32 -7.113 -14.703 1 92.5 431 ILE B O 1
ATOM 9076 N N . MET B 1 432 ? -5.125 -7.797 -14.656 1 92.81 432 MET B N 1
ATOM 9077 C CA . MET B 1 432 ? -4.621 -6.434 -14.5 1 92.81 432 MET B CA 1
ATOM 9078 C C . MET B 1 432 ? -5.023 -5.562 -15.68 1 92.81 432 MET B C 1
ATOM 9080 O O . MET B 1 432 ? -5.438 -4.414 -15.5 1 92.81 432 MET B O 1
ATOM 9084 N N . LEU B 1 433 ? -4.949 -6.102 -16.828 1 90.5 433 LEU B N 1
ATOM 9085 C CA . LEU B 1 433 ? -5.273 -5.352 -18.047 1 90.5 433 LEU B CA 1
ATOM 9086 C C . LEU B 1 433 ? -6.758 -5.004 -18.094 1 90.5 433 LEU B C 1
ATOM 9088 O O . LEU B 1 433 ? -7.117 -3.846 -18.312 1 90.5 433 LEU B O 1
ATOM 9092 N N . VAL B 1 434 ? -7.527 -5.996 -17.875 1 95.31 434 VAL B N 1
ATOM 9093 C CA . VAL B 1 434 ? -8.969 -5.816 -17.984 1 95.31 434 VAL B CA 1
ATOM 9094 C C . VAL B 1 434 ? -9.453 -4.859 -16.891 1 95.31 434 VAL B C 1
ATOM 9096 O O . VAL B 1 434 ? -10.289 -3.988 -17.141 1 95.31 434 VAL B O 1
ATOM 9099 N N . ALA B 1 435 ? -8.969 -5.031 -15.68 1 95.81 435 ALA B N 1
ATOM 9100 C CA . ALA B 1 435 ? -9.383 -4.188 -14.562 1 95.81 435 ALA B CA 1
ATOM 9101 C C . ALA B 1 435 ? -9 -2.73 -14.797 1 95.81 435 ALA B C 1
ATOM 9103 O O . ALA B 1 435 ? -9.789 -1.823 -14.516 1 95.81 435 ALA B O 1
ATOM 9104 N N . MET B 1 436 ? -7.84 -2.5 -15.344 1 93.56 436 MET B N 1
ATOM 9105 C CA . MET B 1 436 ? -7.375 -1.138 -15.602 1 93.56 436 MET B CA 1
ATOM 9106 C C . MET B 1 436 ? -8.227 -0.461 -16.672 1 93.56 436 MET B C 1
ATOM 9108 O O . MET B 1 436 ? -8.609 0.702 -16.516 1 93.56 436 MET B O 1
ATOM 9112 N N . ILE B 1 437 ? -8.508 -1.166 -17.703 1 95.38 437 ILE B N 1
ATOM 9113 C CA . ILE B 1 437 ? -9.312 -0.606 -18.797 1 95.38 437 ILE B CA 1
ATOM 9114 C C . ILE B 1 437 ? -10.719 -0.32 -18.281 1 95.38 437 ILE B C 1
ATOM 9116 O O . ILE B 1 437 ? -11.297 0.729 -18.594 1 95.38 437 ILE B O 1
ATOM 9120 N N . ALA B 1 438 ? -11.227 -1.247 -17.547 1 97.88 438 ALA B N 1
ATOM 9121 C CA . ALA B 1 438 ? -12.57 -1.051 -17 1 97.88 438 ALA B CA 1
ATOM 9122 C C . ALA B 1 438 ? -12.625 0.184 -16.109 1 97.88 438 ALA B C 1
ATOM 9124 O O . ALA B 1 438 ? -13.578 0.96 -16.172 1 97.88 438 ALA B O 1
ATOM 9125 N N . ARG B 1 439 ? -11.641 0.311 -15.305 1 95.62 439 ARG B N 1
ATOM 9126 C CA . ARG B 1 439 ? -11.555 1.469 -14.414 1 95.62 439 ARG B CA 1
ATOM 9127 C C . ARG B 1 439 ? -11.508 2.768 -15.219 1 95.62 439 ARG B C 1
ATOM 9129 O O . ARG B 1 439 ? -12.227 3.719 -14.906 1 95.62 439 ARG B O 1
ATOM 9136 N N . LEU B 1 440 ? -10.703 2.836 -16.266 1 93.81 440 LEU B N 1
ATOM 9137 C CA . LEU B 1 440 ? -10.531 4.039 -17.062 1 93.81 440 LEU B CA 1
ATOM 9138 C C . LEU B 1 440 ? -11.82 4.391 -17.797 1 93.81 440 LEU B C 1
ATOM 9140 O O . LEU B 1 440 ? -12.234 5.551 -17.828 1 93.81 440 LEU B O 1
ATOM 9144 N N . VAL B 1 441 ? -12.414 3.398 -18.312 1 97.12 441 VAL B N 1
ATOM 9145 C CA . VAL B 1 441 ? -13.656 3.619 -19.047 1 97.12 441 VAL B CA 1
ATOM 9146 C C . VAL B 1 441 ? -14.758 4.059 -18.094 1 97.12 441 VAL B C 1
ATOM 9148 O O . VAL B 1 441 ? -15.539 4.965 -18.406 1 97.12 441 VAL B O 1
ATOM 9151 N N . GLY B 1 442 ? -14.812 3.404 -16.984 1 97.06 442 GLY B N 1
ATOM 9152 C CA . GLY B 1 442 ? -15.805 3.783 -15.992 1 97.06 442 GLY B CA 1
ATOM 9153 C C . GLY B 1 442 ? -15.703 5.234 -15.562 1 97.06 442 GLY B C 1
ATOM 9154 O O . GLY B 1 442 ? -16.719 5.934 -15.461 1 97.06 442 GLY B O 1
ATOM 9155 N N . TYR B 1 443 ? -14.508 5.754 -15.359 1 93.12 443 TYR B N 1
ATOM 9156 C CA . TYR B 1 443 ? -14.281 7.109 -14.867 1 93.12 443 TYR B CA 1
ATOM 9157 C C . TYR B 1 443 ? -14.672 8.141 -15.922 1 93.12 443 TYR B C 1
ATOM 9159 O O . TYR B 1 443 ? -14.945 9.297 -15.594 1 93.12 443 TYR B O 1
ATOM 9167 N N . LEU B 1 444 ? -14.711 7.734 -17.172 1 94.56 444 LEU B N 1
ATOM 9168 C CA . LEU B 1 444 ? -15.109 8.656 -18.234 1 94.56 444 LEU B CA 1
ATOM 9169 C C . LEU B 1 444 ? -16.562 9.078 -18.062 1 94.56 444 LEU B C 1
ATOM 9171 O O . LEU B 1 444 ? -16.969 10.141 -18.547 1 94.56 444 LEU B O 1
ATOM 9175 N N . PHE B 1 445 ? -17.25 8.258 -17.281 1 95.31 445 PHE B N 1
ATOM 9176 C CA . PHE B 1 445 ? -18.688 8.516 -17.25 1 95.31 445 PHE B CA 1
ATOM 9177 C C . PHE B 1 445 ? -19.125 8.922 -15.852 1 95.31 445 PHE B C 1
ATOM 9179 O O . PHE B 1 445 ? -19.859 9.891 -15.68 1 95.31 445 PHE B O 1
ATOM 9186 N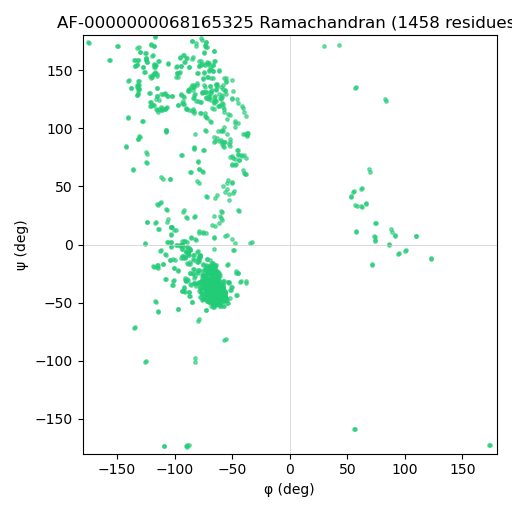 N . ILE B 1 446 ? -18.719 8.141 -14.859 1 95.94 446 ILE B N 1
ATOM 9187 C CA . ILE B 1 446 ? -19.219 8.367 -13.516 1 95.94 446 ILE B CA 1
ATOM 9188 C C . ILE B 1 446 ? -18.234 7.809 -12.492 1 95.94 446 ILE B C 1
ATOM 9190 O O . ILE B 1 446 ? -17.422 6.953 -12.82 1 95.94 446 ILE B O 1
ATOM 9194 N N . ASN B 1 447 ? -18.312 8.305 -11.266 1 94.12 447 ASN B N 1
ATOM 9195 C CA . ASN B 1 447 ? -17.422 7.844 -10.195 1 94.12 447 ASN B CA 1
ATOM 9196 C C . ASN B 1 447 ? -17.828 6.449 -9.711 1 94.12 447 ASN B C 1
ATOM 9198 O O . ASN B 1 447 ? -18.859 5.926 -10.094 1 94.12 447 ASN B O 1
ATOM 9202 N N . GLY B 1 448 ? -17 5.855 -8.867 1 95.5 448 GLY B N 1
ATOM 9203 C CA . GLY B 1 448 ? -17.266 4.547 -8.297 1 95.5 448 GLY B CA 1
ATOM 9204 C C . GLY B 1 448 ? -18.469 4.543 -7.371 1 95.5 448 GLY B C 1
ATOM 9205 O O . GLY B 1 448 ? -18.828 5.578 -6.809 1 95.5 448 GLY B O 1
ATOM 9206 N N . CYS B 1 449 ? -19.031 3.447 -7.176 1 97 449 CYS B N 1
ATOM 9207 C CA . CYS B 1 449 ? -20.281 3.342 -6.453 1 97 449 CYS B CA 1
ATOM 9208 C C . CYS B 1 449 ? -20.109 3.752 -4.996 1 97 449 CYS B C 1
ATOM 9210 O O . CYS B 1 449 ? -20.969 4.434 -4.434 1 97 449 CYS B O 1
ATOM 9212 N N . PHE B 1 450 ? -19.047 3.389 -4.348 1 95.81 450 PHE B N 1
ATOM 9213 C CA . PHE B 1 450 ? -18.859 3.713 -2.939 1 95.81 450 PHE B CA 1
ATOM 9214 C C . PHE B 1 450 ? -18.672 5.215 -2.748 1 95.81 450 PHE B C 1
ATOM 9216 O O . PHE B 1 450 ? -19.219 5.797 -1.803 1 95.81 450 PHE B O 1
ATOM 9223 N N . ASN B 1 451 ? -17.969 5.852 -3.639 1 93.31 451 ASN B N 1
ATOM 9224 C CA . ASN B 1 451 ? -17.797 7.297 -3.564 1 93.31 451 ASN B CA 1
ATOM 9225 C C . ASN B 1 451 ? -19.109 8.031 -3.822 1 93.31 451 ASN B C 1
ATOM 9227 O O . ASN B 1 451 ? -19.359 9.086 -3.229 1 93.31 451 ASN B O 1
ATOM 9231 N N . ILE B 1 452 ? -19.891 7.492 -4.695 1 95.94 452 ILE B N 1
ATOM 9232 C CA . ILE B 1 452 ? -21.188 8.086 -4.98 1 95.94 452 ILE B CA 1
ATOM 9233 C C . ILE B 1 452 ? -22.062 8.039 -3.729 1 95.94 452 ILE B C 1
ATOM 9235 O O . ILE B 1 452 ? -22.719 9.031 -3.389 1 95.94 452 ILE B O 1
ATOM 9239 N N . HIS B 1 453 ? -22.031 6.949 -3.045 1 96 453 HIS B N 1
ATOM 9240 C CA . HIS B 1 453 ? -22.812 6.82 -1.828 1 96 453 HIS B CA 1
ATOM 9241 C C . HIS B 1 453 ? -22.312 7.75 -0.733 1 96 453 HIS B C 1
ATOM 9243 O O . HIS B 1 453 ? -23.094 8.273 0.06 1 96 453 HIS B O 1
ATOM 9249 N N . ILE B 1 454 ? -21.031 7.957 -0.634 1 94 454 ILE B N 1
ATOM 9250 C CA . ILE B 1 454 ? -20.453 8.883 0.33 1 94 454 ILE B CA 1
ATOM 9251 C C . ILE B 1 454 ? -20.906 10.305 0.026 1 94 454 ILE B C 1
ATOM 9253 O O . ILE B 1 454 ? -21.266 11.055 0.937 1 94 454 ILE B O 1
ATOM 9257 N N . ASP B 1 455 ? -20.953 10.609 -1.213 1 90.44 455 ASP B N 1
ATOM 9258 C CA . ASP B 1 455 ? -21.375 11.938 -1.641 1 90.44 455 ASP B CA 1
ATOM 9259 C C . ASP B 1 455 ? -22.859 12.164 -1.345 1 90.44 455 ASP B C 1
ATOM 9261 O O . ASP B 1 455 ? -23.25 13.25 -0.9 1 90.44 455 ASP B O 1
ATOM 9265 N N . ILE B 1 456 ? -23.625 11.172 -1.605 1 92.69 456 ILE B N 1
ATOM 9266 C CA . ILE B 1 456 ? -25.062 11.289 -1.378 1 92.69 456 ILE B CA 1
ATOM 9267 C C . ILE B 1 456 ? -25.344 11.43 0.117 1 92.69 456 ILE B C 1
ATOM 9269 O O . ILE B 1 456 ? -26.234 12.18 0.521 1 92.69 456 ILE B O 1
ATOM 9273 N N . ALA B 1 457 ? -24.547 10.742 0.934 1 90.19 457 ALA B N 1
ATOM 9274 C CA . ALA B 1 457 ? -24.703 10.812 2.385 1 90.19 457 ALA B CA 1
ATOM 9275 C C . ALA B 1 457 ? -24.094 12.094 2.938 1 90.19 457 ALA B C 1
ATOM 9277 O O . ALA B 1 457 ? -24.203 12.383 4.133 1 90.19 457 ALA B O 1
ATOM 9278 N N . LYS B 1 458 ? -23.344 12.875 2.141 1 86.81 458 LYS B N 1
ATOM 9279 C CA . LYS B 1 458 ? -22.719 14.148 2.494 1 86.81 458 LYS B CA 1
ATOM 9280 C C . LYS B 1 458 ? -21.703 13.969 3.611 1 86.81 458 LYS B C 1
ATOM 9282 O O . LYS B 1 458 ? -21.641 14.773 4.543 1 86.81 458 LYS B O 1
ATOM 9287 N N . LEU B 1 459 ? -21.094 12.844 3.57 1 87.19 459 LEU B N 1
ATOM 9288 C CA . LEU B 1 459 ? -19.984 12.633 4.488 1 87.19 459 LEU B CA 1
ATOM 9289 C C . LEU B 1 459 ? -18.75 13.383 4.023 1 87.19 459 LEU B C 1
ATOM 9291 O O . LEU B 1 459 ? -18.391 13.336 2.844 1 87.19 459 LEU B O 1
ATOM 9295 N N . PRO B 1 460 ? -18.141 14.109 4.906 1 84.62 460 PRO B N 1
ATOM 9296 C CA . PRO B 1 460 ? -17.031 14.977 4.492 1 84.62 460 PRO B CA 1
ATOM 9297 C C . PRO B 1 460 ? -15.727 14.219 4.297 1 84.62 460 PRO B C 1
ATOM 9299 O O . PRO B 1 460 ? -14.742 14.484 4.984 1 84.62 460 PRO B O 1
ATOM 9302 N N . LEU B 1 461 ? -15.68 13.391 3.391 1 85.12 461 LEU B N 1
ATOM 9303 C CA . LEU B 1 461 ? -14.438 12.727 3.006 1 85.12 461 LEU B CA 1
ATOM 9304 C C . LEU B 1 461 ? -13.633 13.602 2.047 1 85.12 461 LEU B C 1
ATOM 9306 O O . LEU B 1 461 ? -14.172 14.109 1.062 1 85.12 461 LEU B O 1
ATOM 9310 N N . LEU B 1 462 ? -12.406 13.82 2.42 1 81.75 462 LEU B N 1
ATOM 9311 C CA . LEU B 1 462 ? -11.555 14.656 1.581 1 81.75 462 LEU B CA 1
ATOM 9312 C C . LEU B 1 462 ? -10.953 13.844 0.441 1 81.75 462 LEU B C 1
ATOM 9314 O O . LEU B 1 462 ? -10.414 12.75 0.666 1 81.75 462 LEU B O 1
ATOM 9318 N N . ASP B 1 463 ? -11.094 14.312 -0.703 1 78.75 463 ASP B N 1
ATOM 9319 C CA . ASP B 1 463 ? -10.477 13.672 -1.862 1 78.75 463 ASP B CA 1
ATOM 9320 C C . ASP B 1 463 ? -8.969 13.883 -1.871 1 78.75 463 ASP B C 1
ATOM 9322 O O . ASP B 1 463 ? -8.43 14.578 -1.006 1 78.75 463 ASP B O 1
ATOM 9326 N N . TRP B 1 464 ? -8.344 13.266 -2.768 1 71.31 464 TRP B N 1
ATOM 9327 C CA . TRP B 1 464 ? -6.895 13.359 -2.871 1 71.31 464 TRP B CA 1
ATOM 9328 C C . TRP B 1 464 ? -6.473 14.734 -3.383 1 71.31 464 TRP B C 1
ATOM 9330 O O . TRP B 1 464 ? -5.367 15.203 -3.094 1 71.31 464 TRP B O 1
ATOM 9340 N N . TRP B 1 465 ? -7.457 15.305 -4.113 1 74.69 465 TRP B N 1
ATOM 9341 C CA . TRP B 1 465 ? -7.117 16.594 -4.699 1 74.69 465 TRP B CA 1
ATOM 9342 C C . TRP B 1 465 ? -8.148 17.656 -4.312 1 74.69 465 TRP B C 1
ATOM 9344 O O . TRP B 1 465 ? -9.32 17.344 -4.121 1 74.69 465 TRP B O 1
ATOM 9354 N N . LEU B 1 466 ? -7.594 18.859 -4.211 1 79 466 LEU B N 1
ATOM 9355 C CA . LEU B 1 466 ? -8.469 20 -3.963 1 79 466 LEU B CA 1
ATOM 9356 C C . LEU B 1 466 ? -9.422 20.219 -5.133 1 79 466 LEU B C 1
ATOM 9358 O O . LEU B 1 466 ? -9.008 20.156 -6.293 1 79 466 LEU B O 1
ATOM 9362 N N . PRO B 1 467 ? -10.68 20.406 -4.777 1 77.81 467 PRO B N 1
ATOM 9363 C CA . PRO B 1 467 ? -11.602 20.734 -5.863 1 77.81 467 PRO B CA 1
ATOM 9364 C C . PRO B 1 467 ? -11.164 21.953 -6.668 1 77.81 467 PRO B C 1
ATOM 9366 O O . PRO B 1 467 ? -10.648 22.922 -6.102 1 77.81 467 PRO B O 1
ATOM 9369 N N . SER B 1 468 ? -11.359 21.984 -7.934 1 77.12 468 SER B N 1
ATOM 9370 C CA . SER B 1 468 ? -10.891 23 -8.859 1 77.12 468 SER B CA 1
ATOM 9371 C C . SER B 1 468 ? -11.492 24.375 -8.516 1 77.12 468 SER B C 1
ATOM 9373 O O . SER B 1 468 ? -10.852 25.406 -8.711 1 77.12 468 SER B O 1
ATOM 9375 N N . GLU B 1 469 ? -12.633 24.312 -7.887 1 77.31 469 GLU B N 1
ATOM 9376 C CA . GLU B 1 469 ? -13.336 25.562 -7.566 1 77.31 469 GLU B CA 1
ATOM 9377 C C . GLU B 1 469 ? -12.641 26.312 -6.445 1 77.31 469 GLU B C 1
ATOM 9379 O O . GLU B 1 469 ? -12.812 27.531 -6.305 1 77.31 469 GLU B O 1
ATOM 9384 N N . MET B 1 470 ? -11.828 25.609 -5.758 1 82.12 470 MET B N 1
ATOM 9385 C CA . MET B 1 470 ? -11.227 26.219 -4.57 1 82.12 470 MET B CA 1
ATOM 9386 C C . MET B 1 470 ? -9.766 26.562 -4.812 1 82.12 470 MET B C 1
ATOM 9388 O O . MET B 1 470 ? -9.102 27.125 -3.938 1 82.12 470 MET B O 1
ATOM 9392 N N . MET B 1 471 ? -9.266 26.328 -5.988 1 81.56 471 MET B N 1
ATOM 9393 C CA . MET B 1 471 ? -7.84 26.453 -6.277 1 81.56 471 MET B CA 1
ATOM 9394 C C . MET B 1 471 ? -7.387 27.906 -6.16 1 81.56 471 MET B C 1
ATOM 9396 O O . MET B 1 471 ? -6.23 28.188 -5.832 1 81.56 471 MET B O 1
ATOM 9400 N N . HIS B 1 472 ? -8.258 28.812 -6.305 1 80.19 472 HIS B N 1
ATOM 9401 C CA . HIS B 1 472 ? -7.852 30.219 -6.309 1 80.19 472 HIS B CA 1
ATOM 9402 C C . HIS B 1 472 ? -8.188 30.891 -4.98 1 80.19 472 HIS B C 1
ATOM 9404 O O . HIS B 1 472 ? -7.879 32.062 -4.781 1 80.19 472 HIS B O 1
ATOM 9410 N N . LEU B 1 473 ? -8.695 30.156 -4.098 1 86.88 473 LEU B N 1
ATOM 9411 C CA . LEU B 1 473 ? -9.086 30.719 -2.807 1 86.88 473 LEU B CA 1
ATOM 9412 C C . LEU B 1 473 ? -7.93 30.656 -1.815 1 86.88 473 LEU B C 1
ATOM 9414 O O . LEU B 1 473 ? -6.918 30 -2.068 1 86.88 473 LEU B O 1
ATOM 9418 N N . ARG B 1 474 ? -8.031 31.453 -0.828 1 90.19 474 ARG B N 1
ATOM 9419 C CA . ARG B 1 474 ? -7.074 31.484 0.272 1 90.19 474 ARG B CA 1
ATOM 9420 C C . ARG B 1 474 ? -7.746 31.125 1.594 1 90.19 474 ARG B C 1
ATOM 9422 O O . ARG B 1 474 ? -8.969 31.016 1.661 1 90.19 474 ARG B O 1
ATOM 9429 N N . ALA B 1 475 ? -6.941 30.953 2.59 1 91.62 475 ALA B N 1
ATOM 9430 C CA . ALA B 1 475 ? -7.457 30.547 3.895 1 91.62 475 ALA B CA 1
ATOM 9431 C C . ALA B 1 475 ? -8.484 31.547 4.414 1 91.62 475 ALA B C 1
ATOM 9433 O O . ALA B 1 475 ? -9.492 31.156 5.016 1 91.62 475 ALA B O 1
ATOM 9434 N N . LYS B 1 476 ? -8.289 32.844 4.18 1 88.75 476 LYS B N 1
ATOM 9435 C CA . LYS B 1 476 ? -9.164 33.875 4.695 1 88.75 476 LYS B CA 1
ATOM 9436 C C . LYS B 1 476 ? -10.562 33.781 4.086 1 88.75 476 LYS B C 1
ATOM 9438 O O . LYS B 1 476 ? -11.539 34.25 4.688 1 88.75 476 LYS B O 1
ATOM 9443 N N . HIS B 1 477 ? -10.656 33.188 2.959 1 86.44 477 HIS B N 1
ATOM 9444 C CA . HIS B 1 477 ? -11.93 33.094 2.256 1 86.44 477 HIS B CA 1
ATOM 9445 C C . HIS B 1 477 ? -12.773 31.938 2.768 1 86.44 477 HIS B C 1
ATOM 9447 O O . HIS B 1 477 ? -13.992 31.922 2.609 1 86.44 477 HIS B O 1
ATOM 9453 N N . VAL B 1 478 ? -12.156 30.984 3.393 1 88 478 VAL B N 1
ATOM 9454 C CA . VAL B 1 478 ? -12.859 29.75 3.707 1 88 478 VAL B CA 1
ATOM 9455 C C . VAL B 1 478 ? -12.984 29.594 5.223 1 88 478 VAL B C 1
ATOM 9457 O O . VAL B 1 478 ? -13.875 28.906 5.711 1 88 478 VAL B O 1
ATOM 9460 N N . MET B 1 479 ? -12.188 30.266 5.938 1 88.19 479 MET B N 1
ATOM 9461 C CA . MET B 1 479 ? -12.141 30.094 7.387 1 88.19 479 MET B CA 1
ATOM 9462 C C . MET B 1 479 ? -13.438 30.578 8.031 1 88.19 479 MET B C 1
ATOM 9464 O O . MET B 1 479 ? -14.148 31.406 7.461 1 88.19 479 MET B O 1
ATOM 9468 N N . SER B 1 480 ? -13.789 29.938 9.156 1 85.38 480 SER B N 1
ATOM 9469 C CA . SER B 1 480 ? -14.891 30.438 9.969 1 85.38 480 SER B CA 1
ATOM 9470 C C . SER B 1 480 ? -14.469 31.641 10.789 1 85.38 480 SER B C 1
ATOM 9472 O O . SER B 1 480 ? -13.445 31.609 11.469 1 85.38 480 SER B O 1
ATOM 9474 N N . LYS B 1 481 ? -15.18 32.688 10.586 1 81.94 481 LYS B N 1
ATOM 9475 C CA . LYS B 1 481 ? -14.93 33.938 11.281 1 81.94 481 LYS B CA 1
ATOM 9476 C C . LYS B 1 481 ? -16.219 34.5 11.859 1 81.94 481 LYS B C 1
ATOM 9478 O O . LYS B 1 481 ? -17.297 34.375 11.25 1 81.94 481 LYS B O 1
ATOM 9483 N N . PRO B 1 482 ? -16.125 35.094 13.133 1 81.25 482 PRO B N 1
ATOM 9484 C CA . PRO B 1 482 ? -15 35.281 14.062 1 81.25 482 PRO B CA 1
ATOM 9485 C C . PRO B 1 482 ? -14.695 34 14.859 1 81.25 482 PRO B C 1
ATOM 9487 O O . PRO B 1 482 ? -15.609 33.25 15.188 1 81.25 482 PRO B O 1
ATOM 9490 N N . PRO B 1 483 ? -13.508 33.844 15.148 1 88.62 483 PRO B N 1
ATOM 9491 C CA . PRO B 1 483 ? -13.156 32.625 15.898 1 88.62 483 PRO B CA 1
ATOM 9492 C C . PRO B 1 483 ? -13.594 32.719 17.359 1 88.62 483 PRO B C 1
ATOM 9494 O O . PRO B 1 483 ? -13.578 33.781 17.969 1 88.62 483 PRO B O 1
ATOM 9497 N N . ILE B 1 484 ? -14.117 31.734 17.859 1 92.56 484 ILE B N 1
ATOM 9498 C CA . ILE B 1 484 ? -14.414 31.609 19.281 1 92.56 484 ILE B CA 1
ATOM 9499 C C . ILE B 1 484 ? -13.211 31 20.016 1 92.56 484 ILE B C 1
ATOM 9501 O O . ILE B 1 484 ? -12.773 29.906 19.688 1 92.56 484 ILE B O 1
ATOM 9505 N N . TYR B 1 485 ? -12.641 31.719 20.875 1 94 485 TYR B N 1
ATOM 9506 C CA . TYR B 1 485 ? -11.438 31.281 21.562 1 94 485 TYR B CA 1
ATOM 9507 C C . TYR B 1 485 ? -11.57 31.453 23.062 1 94 485 TYR B C 1
ATOM 9509 O O . TYR B 1 485 ? -12.516 32.094 23.547 1 94 485 TYR B O 1
ATOM 9517 N N . PHE B 1 486 ? -10.719 30.859 23.828 1 95.25 486 PHE B N 1
ATOM 9518 C CA . PHE B 1 486 ? -10.633 31.016 25.281 1 95.25 486 PHE B CA 1
ATOM 9519 C C . PHE B 1 486 ? -9.297 31.625 25.688 1 95.25 486 PHE B C 1
ATOM 9521 O O . PHE B 1 486 ? -8.312 31.531 24.953 1 95.25 486 PHE B O 1
ATOM 9528 N N . ARG B 1 487 ? -9.32 32.25 26.797 1 92.81 487 ARG B N 1
ATOM 9529 C CA . ARG B 1 487 ? -8.062 32.719 27.375 1 92.81 487 ARG B CA 1
ATOM 9530 C C . ARG B 1 487 ? -7.383 31.609 28.188 1 92.81 487 ARG B C 1
ATOM 9532 O O . ARG B 1 487 ? -8.008 30.609 28.516 1 92.81 487 ARG B O 1
ATOM 9539 N N . GLN B 1 488 ? -6.129 31.797 28.359 1 90.31 488 GLN B N 1
ATOM 9540 C CA . GLN B 1 488 ? -5.359 30.797 29.109 1 90.31 488 GLN B CA 1
ATOM 9541 C C . GLN B 1 488 ? -6.008 30.484 30.453 1 90.31 488 GLN B C 1
ATOM 9543 O O . GLN B 1 488 ? -6.008 29.344 30.891 1 90.31 488 GLN B O 1
ATOM 9548 N N . ILE B 1 489 ? -6.395 31.578 31.125 1 89.31 489 ILE B N 1
ATOM 9549 C CA . ILE B 1 489 ? -7.191 31.469 32.344 1 89.31 489 ILE B CA 1
ATOM 9550 C C . ILE B 1 489 ? -8.578 32.062 32.094 1 89.31 489 ILE B C 1
ATOM 9552 O O . ILE B 1 489 ? -8.695 33.25 31.781 1 89.31 489 ILE B O 1
ATOM 9556 N N . GLU B 1 490 ? -9.539 31.234 32.188 1 91.62 490 GLU B N 1
ATOM 9557 C CA . GLU B 1 490 ? -10.891 31.672 31.859 1 91.62 490 GLU B CA 1
ATOM 9558 C C . GLU B 1 490 ? -11.867 31.344 33 1 91.62 490 GLU B C 1
ATOM 9560 O O . GLU B 1 490 ? -11.656 30.391 33.75 1 91.62 490 GLU B O 1
ATOM 9565 N N . LYS B 1 491 ? -12.914 32.125 33.094 1 91.56 491 LYS B N 1
ATOM 9566 C CA . LYS B 1 491 ? -13.945 31.891 34.094 1 91.56 491 LYS B CA 1
ATOM 9567 C C . LYS B 1 491 ? -14.781 30.672 33.75 1 91.56 491 LYS B C 1
ATOM 9569 O O . LYS B 1 491 ? -15.102 30.453 32.562 1 91.56 491 LYS B O 1
ATOM 9574 N N . VAL B 1 492 ? -15.164 29.969 34.719 1 93.94 492 VAL B N 1
ATOM 9575 C CA . VAL B 1 492 ? -15.961 28.75 34.531 1 93.94 492 VAL B CA 1
ATOM 9576 C C . VAL B 1 492 ? -17.297 29.109 33.875 1 93.94 492 VAL B C 1
ATOM 9578 O O . VAL B 1 492 ? -17.797 28.375 33.031 1 93.94 492 VAL B O 1
ATOM 9581 N N . SER B 1 493 ? -17.812 30.25 34.219 1 92.12 493 SER B N 1
ATOM 9582 C CA . SER B 1 493 ? -19.109 30.672 33.688 1 92.12 493 SER B CA 1
ATOM 9583 C C . SER B 1 493 ? -19.031 30.922 32.188 1 92.12 493 SER B C 1
ATOM 9585 O O . SER B 1 493 ? -19.953 30.578 31.453 1 92.12 493 SER B O 1
ATOM 9587 N N . ILE B 1 494 ? -17.969 31.422 31.781 1 93.75 494 ILE B N 1
ATOM 9588 C CA . ILE B 1 494 ? -17.797 31.734 30.359 1 93.75 494 ILE B CA 1
ATOM 9589 C C . ILE B 1 494 ? -17.625 30.438 29.562 1 93.75 494 ILE B C 1
ATOM 9591 O O . ILE B 1 494 ? -18.219 30.281 28.5 1 93.75 494 ILE B O 1
ATOM 9595 N N . VAL B 1 495 ? -16.812 29.594 30.062 1 95.06 495 VAL B N 1
ATOM 9596 C CA . VAL B 1 495 ? -16.578 28.328 29.391 1 95.06 495 VAL B CA 1
ATOM 9597 C C . VAL B 1 495 ? -17.906 27.562 29.266 1 95.06 495 VAL B C 1
ATOM 9599 O O . VAL B 1 495 ? -18.219 27.016 28.203 1 95.06 495 VAL B O 1
ATOM 9602 N N . HIS B 1 496 ? -18.609 27.5 30.344 1 93.88 496 HIS B N 1
ATOM 9603 C CA . HIS B 1 496 ? -19.891 26.797 30.359 1 93.88 496 HIS B CA 1
ATOM 9604 C C . HIS B 1 496 ? -20.859 27.422 29.359 1 93.88 496 HIS B C 1
ATOM 9606 O O . HIS B 1 496 ? -21.562 26.688 28.641 1 93.88 496 HIS B O 1
ATOM 9612 N N . ARG B 1 497 ? -20.953 28.672 29.281 1 92.62 497 ARG B N 1
ATOM 9613 C CA . ARG B 1 497 ? -21.844 29.391 28.375 1 92.62 497 ARG B CA 1
ATOM 9614 C C . ARG B 1 497 ? -21.469 29.125 26.922 1 92.62 497 ARG B C 1
ATOM 9616 O O . ARG B 1 497 ? -22.344 28.859 26.094 1 92.62 497 ARG B O 1
ATOM 9623 N N . VAL B 1 498 ? -20.219 29.188 26.641 1 94.31 498 VAL B N 1
ATOM 9624 C CA . VAL B 1 498 ? -19.75 29 25.281 1 94.31 498 VAL B CA 1
ATOM 9625 C C . VAL B 1 498 ? -20.047 27.562 24.828 1 94.31 498 VAL B C 1
ATOM 9627 O O . VAL B 1 498 ? -20.484 27.344 23.688 1 94.31 498 VAL B O 1
ATOM 9630 N N . LEU B 1 499 ? -19.797 26.656 25.688 1 94.31 499 LEU B N 1
ATOM 9631 C CA . LEU B 1 499 ? -20.016 25.25 25.328 1 94.31 499 LEU B CA 1
ATOM 9632 C C . LEU B 1 499 ? -21.5 24.953 25.156 1 94.31 499 LEU B C 1
ATOM 9634 O O . LEU B 1 499 ? -21.875 24.094 24.375 1 94.31 499 LEU B O 1
ATOM 9638 N N . SER B 1 500 ? -22.312 25.656 25.828 1 92.06 500 SER B N 1
ATOM 9639 C CA . SER B 1 500 ? -23.75 25.453 25.734 1 92.06 500 SER B CA 1
ATOM 9640 C C . SER B 1 500 ? -24.328 26.125 24.484 1 92.06 500 SER B C 1
ATOM 9642 O O . SER B 1 500 ? -25.312 25.656 23.938 1 92.06 500 SER B O 1
ATOM 9644 N N . LYS B 1 501 ? -23.625 27.125 24.031 1 91.56 501 LYS B N 1
ATOM 9645 C CA . LYS B 1 501 ? -24.172 27.906 22.938 1 91.56 501 LYS B CA 1
ATOM 9646 C C . LYS B 1 501 ? -23.594 27.438 21.594 1 91.56 501 LYS B C 1
ATOM 9648 O O . LYS B 1 501 ? -24.156 27.734 20.531 1 91.56 501 LYS B O 1
ATOM 9653 N N . THR B 1 502 ? -22.484 26.812 21.688 1 90.56 502 THR B N 1
ATOM 9654 C CA . THR B 1 502 ? -21.828 26.422 20.453 1 90.56 502 THR B CA 1
ATOM 9655 C C . THR B 1 502 ? -21.688 24.906 20.375 1 90.56 502 THR B C 1
ATOM 9657 O O . THR B 1 502 ? -21.797 24.219 21.391 1 90.56 502 THR B O 1
ATOM 9660 N N . THR B 1 503 ? -21.422 24.422 19.109 1 87.69 503 THR B N 1
ATOM 9661 C CA . THR B 1 503 ? -21.234 23 18.906 1 87.69 503 THR B CA 1
ATOM 9662 C C . THR B 1 503 ? -19.828 22.703 18.406 1 87.69 503 THR B C 1
ATOM 9664 O O . THR B 1 503 ? -19.547 21.594 17.922 1 87.69 503 THR B O 1
ATOM 9667 N N . HIS B 1 504 ? -18.938 23.594 18.578 1 89.38 504 HIS B N 1
ATOM 9668 C CA . HIS B 1 504 ? -17.562 23.406 18.125 1 89.38 504 HIS B CA 1
ATOM 9669 C C . HIS B 1 504 ? -16.844 22.359 18.953 1 89.38 504 HIS B C 1
ATOM 9671 O O . HIS B 1 504 ? -17.125 22.188 20.141 1 89.38 504 HIS B O 1
ATOM 9677 N N . ASN B 1 505 ? -15.93 21.672 18.359 1 90.5 505 ASN B N 1
ATOM 9678 C CA . ASN B 1 505 ? -15.211 20.609 19.047 1 90.5 505 ASN B CA 1
ATOM 9679 C C . ASN B 1 505 ? -13.797 21.047 19.438 1 90.5 505 ASN B C 1
ATOM 9681 O O . ASN B 1 505 ? -13.117 20.359 20.188 1 90.5 505 ASN B O 1
ATOM 9685 N N . GLY B 1 506 ? -13.336 22.094 18.922 1 93.12 506 GLY B N 1
ATOM 9686 C CA . GLY B 1 506 ? -12.023 22.641 19.234 1 93.12 506 GLY B CA 1
ATOM 9687 C C . GLY B 1 506 ? -12.008 24.141 19.344 1 93.12 506 GLY B C 1
ATOM 9688 O O . GLY B 1 506 ? -12.711 24.844 18.594 1 93.12 506 GLY B O 1
ATOM 9689 N N . PHE B 1 507 ? -11.227 24.672 20.328 1 95.25 507 PHE B N 1
ATOM 9690 C CA . PHE B 1 507 ? -11.164 26.109 20.594 1 95.25 507 PHE B CA 1
ATOM 9691 C C . PHE B 1 507 ? -9.719 26.562 20.734 1 95.25 507 PHE B C 1
ATOM 9693 O O . PHE B 1 507 ? -8.938 25.984 21.5 1 95.25 507 PHE B O 1
ATOM 9700 N N . PRO B 1 508 ? -9.391 27.547 20.016 1 95.06 508 PRO B N 1
ATOM 9701 C CA . PRO B 1 508 ? -8.07 28.141 20.25 1 95.06 508 PRO B CA 1
ATOM 9702 C C . PRO B 1 508 ? -7.965 28.812 21.625 1 95.06 508 PRO B C 1
ATOM 9704 O O . PRO B 1 508 ? -8.953 29.359 22.125 1 95.06 508 PRO B O 1
ATOM 9707 N N . VAL B 1 509 ? -6.859 28.688 22.188 1 95.62 509 VAL B N 1
ATOM 9708 C CA . VAL B 1 509 ? -6.527 29.406 23.422 1 95.62 509 VAL B CA 1
ATOM 9709 C C . VAL B 1 509 ? -5.555 30.531 23.109 1 95.62 509 VAL B C 1
ATOM 9711 O O . VAL B 1 509 ? -4.52 30.328 22.484 1 95.62 509 VAL B O 1
ATOM 9714 N N . VAL B 1 510 ? -5.902 31.734 23.562 1 93.38 510 VAL B N 1
ATOM 9715 C CA . VAL B 1 510 ? -5.117 32.906 23.188 1 93.38 510 VAL B CA 1
ATOM 9716 C C . VAL B 1 510 ? -4.641 33.656 24.438 1 93.38 510 VAL B C 1
ATOM 9718 O O . VAL B 1 510 ? -5.156 33.406 25.531 1 93.38 510 VAL B O 1
ATOM 9721 N N . ASP B 1 511 ? -3.654 34.438 24.219 1 89.56 511 ASP B N 1
ATOM 9722 C CA . ASP B 1 511 ? -3.189 35.281 25.297 1 89.56 511 ASP B CA 1
ATOM 9723 C C . ASP B 1 511 ? -3.947 36.625 25.297 1 89.56 511 ASP B C 1
ATOM 9725 O O . ASP B 1 511 ? -4.93 36.781 24.578 1 89.56 511 ASP B O 1
ATOM 9729 N N . LYS B 1 512 ? -3.518 37.531 26.125 1 85.88 512 LYS B N 1
ATOM 9730 C CA . LYS B 1 512 ? -4.207 38.812 26.297 1 85.88 512 LYS B CA 1
ATOM 9731 C C . LYS B 1 512 ? -4.18 39.625 25 1 85.88 512 LYS B C 1
ATOM 9733 O O . LYS B 1 512 ? -5.09 40.406 24.75 1 85.88 512 LYS B O 1
ATOM 9738 N N . LYS B 1 513 ? -3.186 39.344 24.141 1 84.75 513 LYS B N 1
ATOM 9739 C CA . LYS B 1 513 ? -3.033 40.094 22.891 1 84.75 513 LYS B CA 1
ATOM 9740 C C . LYS B 1 513 ? -3.654 39.344 21.719 1 84.75 513 LYS B C 1
ATOM 9742 O O . LYS B 1 513 ? -3.602 39.812 20.578 1 84.75 513 LYS B O 1
ATOM 9747 N N . GLY B 1 514 ? -4.188 38.219 21.984 1 88.06 514 GLY B N 1
ATOM 9748 C CA . GLY B 1 514 ? -4.848 37.469 20.922 1 88.06 514 GLY B CA 1
ATOM 9749 C C . GLY B 1 514 ? -3.924 36.5 20.219 1 88.06 514 GLY B C 1
ATOM 9750 O O . GLY B 1 514 ? -4.309 35.875 19.219 1 88.06 514 GLY B O 1
ATOM 9751 N N . HIS B 1 515 ? -2.736 36.375 20.766 1 88.62 515 HIS B N 1
ATOM 9752 C CA . HIS B 1 515 ? -1.791 35.438 20.172 1 88.62 515 HIS B CA 1
ATOM 9753 C C . HIS B 1 515 ? -2.156 34 20.5 1 88.62 515 HIS B C 1
ATOM 9755 O O . HIS B 1 515 ? -2.578 33.688 21.609 1 88.62 515 HIS B O 1
ATOM 9761 N N . LEU B 1 516 ? -1.941 33.125 19.531 1 90.56 516 LEU B N 1
ATOM 9762 C CA . LEU B 1 516 ? -2.291 31.734 19.688 1 90.56 516 LEU B CA 1
ATOM 9763 C C . LEU B 1 516 ? -1.35 31.047 20.672 1 90.56 516 LEU B C 1
ATOM 9765 O O . LEU B 1 516 ? -0.129 31.094 20.516 1 90.56 516 LEU B O 1
ATOM 9769 N N . LEU B 1 517 ? -1.941 30.422 21.688 1 88.81 517 LEU B N 1
ATOM 9770 C CA . LEU B 1 517 ? -1.158 29.688 22.672 1 88.81 517 LEU B CA 1
ATOM 9771 C C . LEU B 1 517 ? -1.344 28.172 22.484 1 88.81 517 LEU B C 1
ATOM 9773 O O . LEU B 1 517 ? -0.464 27.391 22.844 1 88.81 517 LEU B O 1
ATOM 9777 N N . GLY B 1 518 ? -2.479 27.859 22.016 1 91.5 518 GLY B N 1
ATOM 9778 C CA . GLY B 1 518 ? -2.777 26.453 21.844 1 91.5 518 GLY B CA 1
ATOM 9779 C C . GLY B 1 518 ? -4.215 26.188 21.422 1 91.5 518 GLY B C 1
ATOM 9780 O O . GLY B 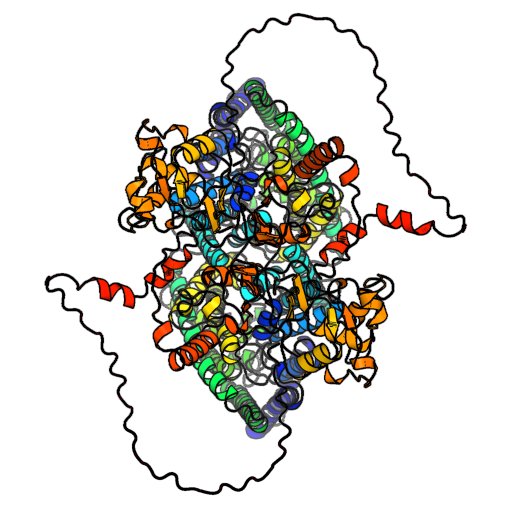1 518 ? -4.91 27.094 20.969 1 91.5 518 GLY B O 1
ATOM 9781 N N . VAL B 1 519 ? -4.512 24.875 21.422 1 94.31 519 VAL B N 1
ATOM 9782 C CA . VAL B 1 519 ? -5.875 24.469 21.109 1 94.31 519 VAL B CA 1
ATOM 9783 C C . VAL B 1 519 ? -6.371 23.469 22.156 1 94.31 519 VAL B C 1
ATOM 9785 O O . VAL B 1 519 ? -5.613 22.594 22.594 1 94.31 519 VAL B O 1
ATOM 9788 N N . ILE B 1 520 ? -7.566 23.688 22.609 1 94.69 520 ILE B N 1
ATOM 9789 C CA . ILE B 1 520 ? -8.18 22.781 23.578 1 94.69 520 ILE B CA 1
ATOM 9790 C C . ILE B 1 520 ? -9.469 22.203 23 1 94.69 520 ILE B C 1
ATOM 9792 O O . ILE B 1 520 ? -10.18 22.875 22.25 1 94.69 520 ILE B O 1
ATOM 9796 N N . LEU B 1 521 ? -9.695 21 23.312 1 93.19 521 LEU B N 1
ATOM 9797 C CA . LEU B 1 521 ? -10.844 20.312 22.734 1 93.19 521 LEU B CA 1
ATOM 9798 C C . LEU B 1 521 ? -12.047 20.406 23.672 1 93.19 521 LEU B C 1
ATOM 9800 O O . LEU B 1 521 ? -11.891 20.562 24.891 1 93.19 521 LEU B O 1
ATOM 9804 N N . ARG B 1 522 ? -13.211 20.328 23.094 1 93.81 522 ARG B N 1
ATOM 9805 C CA . ARG B 1 522 ? -14.469 20.438 23.812 1 93.81 522 ARG B CA 1
ATOM 9806 C C . ARG B 1 522 ? -14.555 19.375 24.906 1 93.81 522 ARG B C 1
ATOM 9808 O O . ARG B 1 522 ? -14.914 19.672 26.047 1 93.81 522 ARG B O 1
ATOM 9815 N N . TRP B 1 523 ? -14.242 18.109 24.562 1 91.19 523 TRP B N 1
ATOM 9816 C CA . TRP B 1 523 ? -14.391 17.016 25.516 1 91.19 523 TRP B CA 1
ATOM 9817 C C . TRP B 1 523 ? -13.469 17.219 26.719 1 91.19 523 TRP B C 1
ATOM 9819 O O . TRP B 1 523 ? -13.812 16.859 27.844 1 91.19 523 TRP B O 1
ATOM 9829 N N . GLN B 1 524 ? -12.336 17.812 26.547 1 92.06 524 GLN B N 1
ATOM 9830 C CA . GLN B 1 524 ? -11.422 18.109 27.656 1 92.06 524 GLN B CA 1
ATOM 9831 C C . GLN B 1 524 ? -12.016 19.141 28.594 1 92.06 524 GLN B C 1
ATOM 9833 O O . GLN B 1 524 ? -11.914 19.016 29.812 1 92.06 524 GLN B O 1
ATOM 9838 N N . LEU B 1 525 ? -12.617 20.094 28.016 1 93.81 525 LEU B N 1
ATOM 9839 C CA . LEU B 1 525 ? -13.227 21.156 28.812 1 93.81 525 LEU B CA 1
ATOM 9840 C C . LEU B 1 525 ? -14.383 20.609 29.641 1 93.81 525 LEU B C 1
ATOM 9842 O O . LEU B 1 525 ? -14.531 20.969 30.812 1 93.81 525 LEU B O 1
ATOM 9846 N N . VAL B 1 526 ? -15.172 19.812 29.016 1 94.12 526 VAL B N 1
ATOM 9847 C CA . VAL B 1 526 ? -16.328 19.234 29.719 1 94.12 526 VAL B CA 1
ATOM 9848 C C . VAL B 1 526 ? -15.844 18.375 30.875 1 94.12 526 VAL B C 1
ATOM 9850 O O . VAL B 1 526 ? -16.422 18.422 31.969 1 94.12 526 VAL B O 1
ATOM 9853 N N . ILE B 1 527 ? -14.844 17.609 30.688 1 91.88 527 ILE B N 1
ATOM 9854 C CA . ILE B 1 527 ? -14.305 16.75 31.75 1 91.88 527 ILE B CA 1
ATOM 9855 C C . ILE B 1 527 ? -13.727 17.609 32.875 1 91.88 527 ILE B C 1
ATOM 9857 O O . ILE B 1 527 ? -13.852 17.281 34.031 1 91.88 527 ILE B O 1
ATOM 9861 N N . LEU B 1 528 ? -13.086 18.688 32.531 1 91.5 528 LEU B N 1
ATOM 9862 C CA . LEU B 1 528 ? -12.539 19.594 33.531 1 91.5 528 LEU B CA 1
ATOM 9863 C C . LEU B 1 528 ? -13.656 20.188 34.375 1 91.5 528 LEU B C 1
ATOM 9865 O O . LEU B 1 528 ? -13.508 20.328 35.594 1 91.5 528 LEU B O 1
ATOM 9869 N N . LEU B 1 529 ? -14.734 20.516 33.75 1 91.75 529 LEU B N 1
ATOM 9870 C CA . LEU B 1 529 ? -15.875 21.078 34.469 1 91.75 529 LEU B CA 1
ATOM 9871 C C . LEU B 1 529 ? -16.547 20.031 35.344 1 91.75 529 LEU B C 1
ATOM 9873 O O . LEU B 1 529 ? -16.969 20.328 36.469 1 91.75 529 LEU B O 1
ATOM 9877 N N . MET B 1 530 ? -16.625 18.875 34.812 1 90.94 530 MET B N 1
ATOM 9878 C CA . MET B 1 530 ? -17.266 17.781 35.562 1 90.94 530 MET B CA 1
ATOM 9879 C C . MET B 1 530 ? -16.469 17.422 36.812 1 90.94 530 MET B C 1
ATOM 9881 O O . MET B 1 530 ? -17.047 17.047 37.812 1 90.94 530 MET B O 1
ATOM 9885 N N . ASN B 1 531 ? -15.211 17.453 36.719 1 88.38 531 ASN B N 1
ATOM 9886 C CA . ASN B 1 531 ? -14.359 17.078 37.844 1 88.38 531 ASN B CA 1
ATOM 9887 C C . ASN B 1 531 ? -14.047 18.281 38.75 1 88.38 531 ASN B C 1
ATOM 9889 O O . ASN B 1 531 ? -13.258 18.188 39.688 1 88.38 531 ASN B O 1
ATOM 9893 N N . LYS B 1 532 ? -14.57 19.422 38.469 1 83.75 532 LYS B N 1
ATOM 9894 C CA . LYS B 1 532 ? -14.492 20.641 39.25 1 83.75 532 LYS B CA 1
ATOM 9895 C C . LYS B 1 532 ? -13.039 21.016 39.531 1 83.75 532 LYS B C 1
ATOM 9897 O O . LYS B 1 532 ? -12.664 21.25 40.688 1 83.75 532 LYS B O 1
ATOM 9902 N N . ARG B 1 533 ? -12.328 20.922 38.531 1 78.12 533 ARG B N 1
ATOM 9903 C CA . ARG B 1 533 ? -10.914 21.266 38.656 1 78.12 533 ARG B CA 1
ATOM 9904 C C . ARG B 1 533 ? -10.672 22.734 38.281 1 78.12 533 ARG B C 1
ATOM 9906 O O . ARG B 1 533 ? -10.25 23.047 37.188 1 78.12 533 ARG B O 1
ATOM 9913 N N . TRP B 1 534 ? -11.023 23.609 39.219 1 78.31 534 TRP B N 1
ATOM 9914 C CA . TRP B 1 534 ? -10.828 25.031 39 1 78.31 534 TRP B CA 1
ATOM 9915 C C . TRP B 1 534 ? -10.164 25.688 40.219 1 78.31 534 TRP B C 1
ATOM 9917 O O . TRP B 1 534 ? -9.867 25.016 41.219 1 78.31 534 TRP B O 1
ATOM 9927 N N . TYR B 1 535 ? -9.82 26.844 39.906 1 77.94 535 TYR B N 1
ATOM 9928 C CA . TYR B 1 535 ? -9.117 27.609 40.938 1 77.94 535 TYR B CA 1
ATOM 9929 C C . TYR B 1 535 ? -9.945 28.812 41.375 1 77.94 535 TYR B C 1
ATOM 9931 O O . TYR B 1 535 ? -10.688 29.391 40.562 1 77.94 535 TYR B O 1
ATOM 9939 N N . SER B 1 536 ? -9.789 29.109 42.625 1 79.25 536 SER B N 1
ATOM 9940 C CA . SER B 1 536 ? -10.453 30.312 43.156 1 79.25 536 SER B CA 1
ATOM 9941 C C . SER B 1 536 ? -9.695 31.578 42.75 1 79.25 536 SER B C 1
ATOM 9943 O O . SER B 1 536 ? -8.555 31.5 42.281 1 79.25 536 SER B O 1
ATOM 9945 N N . GLN B 1 537 ? -10.367 32.719 42.75 1 77.56 537 GLN B N 1
ATOM 9946 C CA . GLN B 1 537 ? -9.766 34 42.375 1 77.56 537 GLN B CA 1
ATOM 9947 C C . GLN B 1 537 ? -8.484 34.25 43.156 1 77.56 537 GLN B C 1
ATOM 9949 O O . GLN B 1 537 ? -7.512 34.781 42.625 1 77.56 537 GLN B O 1
ATOM 9954 N N . SER B 1 538 ? -8.445 33.906 44.406 1 73.81 538 SER B N 1
ATOM 9955 C CA . SER B 1 538 ? -7.281 34.125 45.25 1 73.81 538 SER B CA 1
ATOM 9956 C C . SER B 1 538 ? -6.113 33.25 44.844 1 73.81 538 SER B C 1
ATOM 9958 O O . SER B 1 538 ? -4.957 33.656 44.938 1 73.81 538 SER B O 1
ATOM 9960 N N . GLU B 1 539 ? -6.414 32.125 44.312 1 75.62 539 GLU B N 1
ATOM 9961 C CA . GLU B 1 539 ? -5.375 31.172 43.938 1 75.62 539 GLU B CA 1
ATOM 9962 C C . GLU B 1 539 ? -4.719 31.578 42.625 1 75.62 539 GLU B C 1
ATOM 9964 O O . GLU B 1 539 ? -3.529 31.344 42.406 1 75.62 539 GLU B O 1
ATOM 9969 N N . VAL B 1 540 ? -5.551 32.031 41.75 1 70.38 540 VAL B N 1
ATOM 9970 C CA . VAL B 1 540 ? -5.035 32.438 40.469 1 70.38 540 VAL B CA 1
ATOM 9971 C C . VAL B 1 540 ? -4.125 33.656 40.625 1 70.38 540 VAL B C 1
ATOM 9973 O O . VAL B 1 540 ? -3.096 33.781 39.938 1 70.38 540 VAL B O 1
ATOM 9976 N N . GLN B 1 541 ? -4.484 34.625 41.469 1 62.19 541 GLN B N 1
ATOM 9977 C CA . GLN B 1 541 ? -3.736 35.875 41.656 1 62.19 541 GLN B CA 1
ATOM 9978 C C . GLN B 1 541 ? -2.492 35.625 42.5 1 62.19 541 GLN B C 1
ATOM 9980 O O . GLN B 1 541 ? -1.427 36.188 42.219 1 62.19 541 GLN B O 1
ATOM 9985 N N . ASP B 1 542 ? -2.727 34.906 43.625 1 56.22 542 ASP B N 1
ATOM 9986 C CA . ASP B 1 542 ? -1.641 34.812 44.594 1 56.22 542 ASP B CA 1
ATOM 9987 C C . ASP B 1 542 ? -0.604 33.781 44.156 1 56.22 542 ASP B C 1
ATOM 9989 O O . ASP B 1 542 ? 0.598 34.031 44.188 1 56.22 542 ASP B O 1
ATOM 9993 N N . LYS B 1 543 ? -1.008 32.375 44.062 1 54.97 543 LYS B N 1
ATOM 9994 C CA . LYS B 1 543 ? -0.075 31.234 44.125 1 54.97 543 LYS B CA 1
ATOM 9995 C C . LYS B 1 543 ? 0.219 30.703 42.719 1 54.97 543 LYS B C 1
ATOM 9997 O O . LYS B 1 543 ? 1.16 29.922 42.531 1 54.97 543 LYS B O 1
ATOM 10002 N N . GLY B 1 544 ? -0.117 31.359 41.875 1 56.31 544 GLY B N 1
ATOM 10003 C CA . GLY B 1 544 ? 0.119 30.781 40.562 1 56.31 544 GLY B CA 1
ATOM 10004 C C . GLY B 1 544 ? -0.534 29.422 40.375 1 56.31 544 GLY B C 1
ATOM 10005 O O . GLY B 1 544 ? -0.882 28.766 41.375 1 56.31 544 GLY B O 1
ATOM 10006 N N . VAL B 1 545 ? -1.242 29.016 39.312 1 58.41 545 VAL B N 1
ATOM 10007 C CA . VAL B 1 545 ? -1.89 27.734 39 1 58.41 545 VAL B CA 1
ATOM 10008 C C . VAL B 1 545 ? -1.017 26.578 39.5 1 58.41 545 VAL B C 1
ATOM 10010 O O . VAL B 1 545 ? 0.09 26.375 39 1 58.41 545 VAL B O 1
ATOM 10013 N N . GLN B 1 546 ? -0.946 26.281 40.844 1 55.12 546 GLN B N 1
ATOM 10014 C CA . GLN B 1 546 ? -0.142 25.203 41.406 1 55.12 546 GLN B CA 1
ATOM 10015 C C . GLN B 1 546 ? -0.54 23.859 40.812 1 55.12 546 GLN B C 1
ATOM 10017 O O . GLN B 1 546 ? -1.71 23.625 40.5 1 55.12 546 GLN B O 1
ATOM 10022 N N . ASP B 1 547 ? 0.455 22.953 40.438 1 58.53 547 ASP B N 1
ATOM 10023 C CA . ASP B 1 547 ? 0.513 21.625 39.812 1 58.53 547 ASP B CA 1
ATOM 10024 C C . ASP B 1 547 ? -0.348 20.625 40.562 1 58.53 547 ASP B C 1
ATOM 10026 O O . ASP B 1 547 ? -0.665 19.547 40.031 1 58.53 547 ASP B O 1
ATOM 10030 N N . GLN B 1 548 ? -0.766 20.906 41.875 1 54.41 548 GLN B N 1
ATOM 10031 C CA . GLN B 1 548 ? -1.317 19.828 42.688 1 54.41 548 GLN B CA 1
ATOM 10032 C C . GLN B 1 548 ? -2.717 19.453 42.219 1 54.41 548 GLN B C 1
ATOM 10034 O O . GLN B 1 548 ? -3.164 18.312 42.406 1 54.41 548 GLN B O 1
ATOM 10039 N N . ASN B 1 549 ? -3.396 20.328 41.5 1 63.56 549 ASN B N 1
ATOM 10040 C CA . ASN B 1 549 ? -4.781 20 41.188 1 63.56 549 ASN B CA 1
ATOM 10041 C C . ASN B 1 549 ? -4.945 19.625 39.688 1 63.56 549 ASN B C 1
ATOM 10043 O O . ASN B 1 549 ? -6.023 19.797 39.125 1 63.56 549 ASN B O 1
ATOM 10047 N N . LEU B 1 550 ? -3.865 19.078 39.219 1 78.81 550 LEU B N 1
ATOM 10048 C CA . LEU B 1 550 ? -3.973 18.75 37.781 1 78.81 550 LEU B CA 1
ATOM 10049 C C . LEU B 1 550 ? -4.582 17.359 37.594 1 78.81 550 LEU B C 1
ATOM 10051 O O . LEU B 1 550 ? -4.316 16.453 38.406 1 78.81 550 LEU B O 1
ATOM 10055 N N . LEU B 1 551 ? -5.527 17.281 36.75 1 82.38 551 LEU B N 1
ATOM 10056 C CA . LEU B 1 551 ? -6.141 16 36.406 1 82.38 551 LEU B CA 1
ATOM 10057 C C . LEU B 1 551 ? -5.152 15.117 35.656 1 82.38 551 LEU B C 1
ATOM 10059 O O . LEU B 1 551 ? -4.41 15.602 34.781 1 82.38 551 LEU B O 1
ATOM 10063 N N . SER B 1 552 ? -5.105 13.922 36.094 1 79.5 552 SER B N 1
ATOM 10064 C CA . SER B 1 552 ? -4.215 12.977 35.438 1 79.5 552 SER B CA 1
ATOM 10065 C C . SER B 1 552 ? -4.738 12.586 34.062 1 79.5 552 SER B C 1
ATOM 10067 O O . SER B 1 552 ? -5.941 12.68 33.812 1 79.5 552 SER B O 1
ATOM 10069 N N . VAL B 1 553 ? -3.906 12.156 33.219 1 78.19 553 VAL B N 1
ATOM 10070 C CA . VAL B 1 553 ? -4.238 11.703 31.891 1 78.19 553 VAL B CA 1
ATOM 10071 C C . VAL B 1 553 ? -5.168 10.5 31.953 1 78.19 553 VAL B C 1
ATOM 10073 O O . VAL B 1 553 ? -6.051 10.336 31.109 1 78.19 553 VAL B O 1
ATOM 10076 N N . ASP B 1 554 ? -4.988 9.742 33 1 79.12 554 ASP B N 1
ATOM 10077 C CA . ASP B 1 554 ? -5.781 8.523 33.156 1 79.12 554 ASP B CA 1
ATOM 10078 C C . ASP B 1 554 ? -7.266 8.852 33.312 1 79.12 554 ASP B C 1
ATOM 10080 O O . ASP B 1 554 ? -8.125 8.086 32.875 1 79.12 554 ASP B O 1
ATOM 10084 N N . THR B 1 555 ? -7.496 10 33.938 1 82.31 555 THR B N 1
ATOM 10085 C CA . THR B 1 555 ? -8.891 10.398 34.125 1 82.31 555 THR B CA 1
ATOM 10086 C C . THR B 1 555 ? -9.547 10.68 32.781 1 82.31 555 THR B C 1
ATOM 10088 O O . THR B 1 555 ? -10.711 10.336 32.562 1 82.31 555 THR B O 1
ATOM 10091 N N . PHE B 1 556 ? -8.82 11.219 31.938 1 82.94 556 PHE B N 1
ATOM 10092 C CA . PHE B 1 556 ? -9.352 11.492 30.609 1 82.94 556 PHE B CA 1
ATOM 10093 C C . PHE B 1 556 ? -9.57 10.195 29.828 1 82.94 556 PHE B C 1
ATOM 10095 O O . PHE B 1 556 ? -10.57 10.047 29.125 1 82.94 556 PHE B O 1
ATOM 10102 N N . LEU B 1 557 ? -8.68 9.273 30 1 78.06 557 LEU B N 1
ATOM 10103 C CA . LEU B 1 557 ? -8.727 8.008 29.281 1 78.06 557 LEU B CA 1
ATOM 10104 C C . LEU B 1 557 ? -9.891 7.148 29.75 1 78.06 557 LEU B C 1
ATOM 10106 O O . LEU B 1 557 ? -10.406 6.324 29 1 78.06 557 LEU B O 1
ATOM 10110 N N . ASP B 1 558 ? -10.234 7.438 30.938 1 78.75 558 ASP B N 1
ATOM 10111 C CA . ASP B 1 558 ? -11.32 6.645 31.5 1 78.75 558 ASP B CA 1
ATOM 10112 C C . ASP B 1 558 ? -12.648 6.953 30.812 1 78.75 558 ASP B C 1
ATOM 10114 O O . ASP B 1 558 ? -13.539 6.102 30.75 1 78.75 558 ASP B O 1
ATOM 10118 N N . TYR B 1 559 ? -12.727 8.078 30.266 1 80.31 559 TYR B N 1
ATOM 10119 C CA . TYR B 1 559 ? -13.969 8.477 29.609 1 80.31 559 TYR B CA 1
ATOM 10120 C C . TYR B 1 559 ? -13.992 7.992 28.156 1 80.31 559 TYR B C 1
ATOM 10122 O O . TYR B 1 559 ? -15.055 7.941 27.531 1 80.31 559 TYR B O 1
ATOM 10130 N N . TYR B 1 560 ? -12.898 7.645 27.656 1 80.38 560 TYR B N 1
ATOM 10131 C CA . TYR B 1 560 ? -12.828 7.164 26.281 1 80.38 560 TYR B CA 1
ATOM 10132 C C . TYR B 1 560 ? -13.633 5.883 26.109 1 80.38 560 TYR B C 1
ATOM 10134 O O . TYR B 1 560 ? -13.633 5.016 26.984 1 80.38 560 TYR B O 1
ATOM 10142 N N . PRO B 1 561 ? -14.414 5.77 25 1 79 561 PRO B N 1
ATOM 10143 C CA . PRO B 1 561 ? -14.469 6.52 23.734 1 79 561 PRO B CA 1
ATOM 10144 C C . PRO B 1 561 ? -15.648 7.492 23.688 1 79 561 PRO B C 1
ATOM 10146 O O . PRO B 1 561 ? -15.805 8.219 22.703 1 79 561 PRO B O 1
ATOM 10149 N N . ARG B 1 562 ? -16.5 7.52 24.781 1 77.75 562 ARG B N 1
ATOM 10150 C CA . ARG B 1 562 ? -17.625 8.43 24.828 1 77.75 562 ARG B CA 1
ATOM 10151 C C . ARG B 1 562 ? -17.422 9.508 25.891 1 77.75 562 ARG B C 1
ATOM 10153 O O . ARG B 1 562 ? -17.359 9.203 27.078 1 77.75 562 ARG B O 1
ATOM 10160 N N . TYR B 1 563 ? -17.391 10.664 25.422 1 83.5 563 TYR B N 1
ATOM 10161 C CA . TYR B 1 563 ? -17.156 11.773 26.328 1 83.5 563 TYR B CA 1
ATOM 10162 C C . TYR B 1 563 ? -18.484 12.414 26.75 1 83.5 563 TYR B C 1
ATOM 10164 O O . TYR B 1 563 ? -19.469 12.367 26.016 1 83.5 563 TYR B O 1
ATOM 10172 N N . PRO B 1 564 ? -18.484 12.891 27.922 1 86.38 564 PRO B N 1
ATOM 10173 C CA . PRO B 1 564 ? -19.719 13.508 28.422 1 86.38 564 PRO B CA 1
ATOM 10174 C C . PRO B 1 564 ? -20.078 14.789 27.672 1 86.38 564 PRO B C 1
ATOM 10176 O O . PRO B 1 564 ? -19.203 15.422 27.062 1 86.38 564 PRO B O 1
ATOM 10179 N N . ASP B 1 565 ? -21.344 15.016 27.719 1 89.62 565 ASP B N 1
ATOM 10180 C CA . ASP B 1 565 ? -21.859 16.234 27.078 1 89.62 565 ASP B CA 1
ATOM 10181 C C . ASP B 1 565 ? -22 17.359 28.094 1 89.62 565 ASP B C 1
ATOM 10183 O O . ASP B 1 565 ? -22.078 17.109 29.297 1 89.62 565 ASP B O 1
ATOM 10187 N N . ILE B 1 566 ? -22.078 18.547 27.594 1 91.5 566 ILE B N 1
ATOM 10188 C CA . ILE B 1 566 ? -22.125 19.75 28.438 1 91.5 566 ILE B CA 1
ATOM 10189 C C . ILE B 1 566 ? -23.406 19.75 29.25 1 91.5 566 ILE B C 1
ATOM 10191 O O . ILE B 1 566 ? -23.453 20.328 30.344 1 91.5 566 ILE B O 1
ATOM 10195 N N . ASP B 1 567 ? -24.422 19.062 28.797 1 90.44 567 ASP B N 1
ATOM 10196 C CA . ASP B 1 567 ? -25.703 19 29.484 1 90.44 567 ASP B CA 1
ATOM 10197 C C . ASP B 1 567 ? -25.609 18.234 30.797 1 90.44 567 ASP B C 1
ATOM 10199 O O . ASP B 1 567 ? -26.438 18.391 31.688 1 90.44 567 ASP B O 1
ATOM 10203 N N . GLN B 1 568 ? -24.625 17.484 30.922 1 90.44 568 GLN B N 1
ATOM 10204 C CA . GLN B 1 568 ? -24.453 16.656 32.125 1 90.44 568 GLN B CA 1
ATOM 10205 C C . GLN B 1 568 ? -23.703 17.422 33.188 1 90.44 568 GLN B C 1
ATOM 10207 O O . GLN B 1 568 ? -23.594 16.953 34.344 1 90.44 568 GLN B O 1
ATOM 10212 N N . VAL B 1 569 ? -23.234 18.547 32.844 1 90.44 569 VAL B N 1
ATOM 10213 C CA . VAL B 1 569 ? -22.484 19.359 33.781 1 90.44 569 VAL B CA 1
ATOM 10214 C C . VAL B 1 569 ? -23.438 20.281 34.531 1 90.44 569 VAL B C 1
ATOM 10216 O O . VAL B 1 569 ? -24.141 21.094 33.938 1 90.44 569 VAL B O 1
ATOM 10219 N N . HIS B 1 570 ? -23.5 20.078 35.812 1 88.75 570 HIS B N 1
ATOM 10220 C CA . HIS B 1 570 ? -24.312 20.922 36.688 1 88.75 570 HIS B CA 1
ATOM 10221 C C . HIS B 1 570 ? -23.422 21.75 37.594 1 88.75 570 HIS B C 1
ATOM 10223 O O . HIS B 1 570 ? -22.719 21.203 38.469 1 88.75 570 HIS B O 1
ATOM 10229 N N . LEU B 1 571 ? -23.516 23.047 37.375 1 89.44 571 LEU B N 1
ATOM 10230 C CA . LEU B 1 571 ? -22.672 23.938 38.156 1 89.44 571 LEU B CA 1
ATOM 10231 C C . LEU B 1 571 ? -23.516 24.844 39.062 1 89.44 571 LEU B C 1
ATOM 10233 O O . LEU B 1 571 ? -24.562 25.359 38.625 1 89.44 571 LEU B O 1
ATOM 10237 N N . GLY B 1 572 ? -23.078 24.969 40.344 1 87.19 572 GLY B N 1
ATOM 10238 C CA . GLY B 1 572 ? -23.672 25.938 41.25 1 87.19 572 GLY B CA 1
ATOM 10239 C C . GLY B 1 572 ? -23.25 27.375 40.969 1 87.19 572 GLY B C 1
ATOM 10240 O O . GLY B 1 572 ? -22.297 27.609 40.219 1 87.19 572 GLY B O 1
ATOM 10241 N N . GLU B 1 573 ? -23.969 28.375 41.562 1 87.19 573 GLU B N 1
ATOM 10242 C CA . GLU B 1 573 ? -23.688 29.797 41.344 1 87.19 573 GLU B CA 1
ATOM 10243 C C . GLU B 1 573 ? -22.297 30.172 41.844 1 87.19 573 GLU B C 1
ATOM 10245 O O . GLU B 1 573 ? -21.609 31 41.25 1 87.19 573 GLU B O 1
ATOM 10250 N N . ASP B 1 574 ? -21.844 29.594 42.906 1 87.25 574 ASP B N 1
ATOM 10251 C CA . ASP B 1 574 ? -20.547 29.891 43.469 1 87.25 574 ASP B CA 1
ATOM 10252 C C . ASP B 1 574 ? -19.422 29.281 42.656 1 87.25 574 ASP B C 1
ATOM 10254 O O . ASP B 1 574 ? -18.328 29.828 42.562 1 87.25 574 ASP B O 1
ATOM 10258 N N . GLU B 1 575 ? -19.734 28.219 42.062 1 88.94 575 GLU B N 1
ATOM 10259 C CA . GLU B 1 575 ? -18.734 27.516 41.281 1 88.94 575 GLU B CA 1
ATOM 10260 C C . GLU B 1 575 ? -18.484 28.234 39.938 1 88.94 575 GLU B C 1
ATOM 10262 O O . GLU B 1 575 ? -17.375 28.141 39.406 1 88.94 575 GLU B O 1
ATOM 10267 N N . LYS B 1 576 ? -19.453 28.906 39.438 1 90.12 576 LYS B N 1
ATOM 10268 C CA . LYS B 1 576 ? -19.359 29.625 38.188 1 90.12 576 LYS B CA 1
ATOM 10269 C C . LYS B 1 576 ? -18.391 30.797 38.281 1 90.12 576 LYS B C 1
ATOM 10271 O O . LYS B 1 576 ? -17.891 31.297 37.281 1 90.12 576 LYS B O 1
ATOM 10276 N N . LYS B 1 577 ? -18.078 31.156 39.531 1 87.81 577 LYS B N 1
ATOM 10277 C CA . LYS B 1 577 ? -17.203 32.312 39.75 1 87.81 577 LYS B CA 1
ATOM 10278 C C . LYS B 1 577 ? -15.734 31.891 39.75 1 87.81 577 LYS B C 1
ATOM 10280 O O . LYS B 1 577 ? -14.844 32.75 39.656 1 87.81 577 LYS B O 1
ATOM 10285 N N . ASN B 1 578 ? -15.508 30.625 39.688 1 90.31 578 ASN B N 1
ATOM 10286 C CA . ASN B 1 578 ? -14.141 30.125 39.719 1 90.31 578 ASN B CA 1
ATOM 10287 C C . ASN B 1 578 ? -13.477 30.219 38.344 1 90.31 578 ASN B C 1
ATOM 10289 O O . ASN B 1 578 ? -14.094 30.656 37.375 1 90.31 578 ASN B O 1
ATOM 10293 N N . TRP B 1 579 ? -12.195 29.906 38.375 1 89.75 579 TRP B N 1
ATOM 10294 C CA . TRP B 1 579 ? -11.406 30.062 37.125 1 89.75 579 TRP B CA 1
ATOM 10295 C C . TRP B 1 579 ? -10.789 28.734 36.719 1 89.75 579 TRP B C 1
ATOM 10297 O O . TRP B 1 579 ? -10.406 27.922 37.594 1 89.75 579 TRP B O 1
ATOM 10307 N N . LEU B 1 580 ? -10.711 28.516 35.438 1 90.44 580 LEU B N 1
ATOM 10308 C CA . LEU B 1 580 ? -10.078 27.328 34.875 1 90.44 580 LEU B CA 1
ATOM 10309 C C . LEU B 1 580 ? -8.758 27.688 34.219 1 90.44 580 LEU B C 1
ATOM 10311 O O . LEU B 1 580 ? -8.68 28.656 33.438 1 90.44 580 LEU B O 1
ATOM 10315 N N . ALA B 1 581 ? -7.703 26.984 34.531 1 88.19 581 ALA B N 1
ATOM 10316 C CA . ALA B 1 581 ? -6.422 27.109 33.812 1 88.19 581 ALA B CA 1
ATOM 10317 C C . ALA B 1 581 ? -6.316 26.109 32.688 1 88.19 581 ALA B C 1
ATOM 10319 O O . ALA B 1 581 ? -6.262 24.891 32.906 1 88.19 581 ALA B O 1
ATOM 10320 N N . LEU B 1 582 ? -6.148 26.547 31.484 1 91.19 582 LEU B N 1
ATOM 10321 C CA . LEU B 1 582 ? -6.219 25.688 30.312 1 91.19 582 LEU B CA 1
ATOM 10322 C C . LEU B 1 582 ? -4.82 25.312 29.828 1 91.19 582 LEU B C 1
ATOM 10324 O O . LEU B 1 582 ? -4.66 24.391 29.031 1 91.19 582 LEU B O 1
ATOM 10328 N N . ALA B 1 583 ? -3.795 25.938 30.266 1 85.75 583 ALA B N 1
ATOM 10329 C CA . ALA B 1 583 ? -2.426 25.812 29.766 1 85.75 583 ALA B CA 1
ATOM 10330 C C . ALA B 1 583 ? -1.92 24.375 29.922 1 85.75 583 ALA B C 1
ATOM 10332 O O . ALA B 1 583 ? -1.296 23.844 29.016 1 85.75 583 ALA B O 1
ATOM 10333 N N . PRO B 1 584 ? -2.271 23.719 31.031 1 85.31 584 PRO B N 1
ATOM 10334 C CA . PRO B 1 584 ? -1.734 22.375 31.203 1 85.31 584 PRO B CA 1
ATOM 10335 C C . PRO B 1 584 ? -2.432 21.344 30.312 1 85.31 584 PRO B C 1
ATOM 10337 O O . PRO B 1 584 ? -1.897 20.25 30.094 1 85.31 584 PRO B O 1
ATOM 10340 N N . TYR B 1 585 ? -3.57 21.672 29.812 1 89.44 585 TYR B N 1
ATOM 10341 C CA . TYR B 1 585 ? -4.375 20.672 29.141 1 89.44 585 TYR B CA 1
ATOM 10342 C C . TYR B 1 585 ? -4.43 20.922 27.641 1 89.44 585 TYR B C 1
ATOM 10344 O O . TYR B 1 585 ? -4.781 20.031 26.859 1 89.44 585 TYR B O 1
ATOM 10352 N N . MET B 1 586 ? -4.09 22.062 27.234 1 89 586 MET B N 1
ATOM 10353 C CA . MET B 1 586 ? -4.207 22.422 25.828 1 89 586 MET B CA 1
ATOM 10354 C C . MET B 1 586 ? -3.051 21.844 25.016 1 89 586 MET B C 1
ATOM 10356 O O . MET B 1 586 ? -2.016 21.484 25.578 1 89 586 MET B O 1
ATOM 10360 N N . ASN B 1 587 ? -3.285 21.609 23.703 1 88.44 587 ASN B N 1
ATOM 10361 C CA . ASN B 1 587 ? -2.186 21.375 22.781 1 88.44 587 ASN B CA 1
ATOM 10362 C C . ASN B 1 587 ? -1.416 22.672 22.5 1 88.44 587 ASN B C 1
ATOM 10364 O O . ASN B 1 587 ? -1.907 23.547 21.781 1 88.44 587 ASN B O 1
ATOM 10368 N N . ALA B 1 588 ? -0.271 22.75 22.969 1 86 588 ALA B N 1
ATOM 10369 C CA . ALA B 1 588 ? 0.489 24 22.953 1 86 588 ALA B CA 1
ATOM 10370 C C . ALA B 1 588 ? 1.138 24.234 21.594 1 86 588 ALA B C 1
ATOM 10372 O O . ALA B 1 588 ? 1.694 25.297 21.328 1 86 588 ALA B O 1
ATOM 10373 N N . ASN B 1 589 ? 1.047 23.312 20.734 1 83 589 ASN B N 1
ATOM 10374 C CA . ASN B 1 589 ? 1.701 23.453 19.438 1 83 589 ASN B CA 1
ATOM 10375 C C . ASN B 1 589 ? 0.791 23.016 18.297 1 83 589 ASN B C 1
ATOM 10377 O O . ASN B 1 589 ? 1.146 22.125 17.531 1 83 589 ASN B O 1
ATOM 10381 N N . PRO B 1 590 ? -0.238 23.719 18.156 1 87.62 590 PRO B N 1
ATOM 10382 C CA . PRO B 1 590 ? -1.124 23.359 17.031 1 87.62 590 PRO B CA 1
ATOM 10383 C C . PRO B 1 590 ? -0.561 23.766 15.68 1 87.62 590 PRO B C 1
ATOM 10385 O O . PRO B 1 590 ? 0.279 24.672 15.602 1 87.62 590 PRO B O 1
ATOM 10388 N N . VAL B 1 591 ? -0.958 23.125 14.672 1 87.44 591 VAL B N 1
ATOM 10389 C CA . VAL B 1 591 ? -0.585 23.5 13.32 1 87.44 591 VAL B CA 1
ATOM 10390 C C . VAL B 1 591 ? -1.342 24.766 12.914 1 87.44 591 VAL B C 1
ATOM 10392 O O . VAL B 1 591 ? -2.535 24.906 13.195 1 87.44 591 VAL B O 1
ATOM 10395 N N . ARG B 1 592 ? -0.644 25.688 12.414 1 88.69 592 ARG B N 1
ATOM 10396 C CA . ARG B 1 592 ? -1.269 26.953 12.023 1 88.69 592 ARG B CA 1
ATOM 10397 C C . ARG B 1 592 ? -0.797 27.391 10.641 1 88.69 592 ARG B C 1
ATOM 10399 O O . ARG B 1 592 ? 0.275 26.984 10.188 1 88.69 592 ARG B O 1
ATOM 10406 N N . VAL B 1 593 ? -1.647 28.141 10 1 89.69 593 VAL B N 1
ATOM 10407 C CA . VAL B 1 593 ? -1.328 28.719 8.695 1 89.69 593 VAL B CA 1
ATOM 10408 C C . VAL B 1 593 ? -1.681 30.203 8.688 1 89.69 593 VAL B C 1
ATOM 10410 O O . VAL B 1 593 ? -2.479 30.672 9.5 1 89.69 593 VAL B O 1
ATOM 10413 N N . LEU B 1 594 ? -1.069 30.891 7.785 1 88.56 594 LEU B N 1
ATOM 10414 C CA . LEU B 1 594 ? -1.373 32.312 7.629 1 88.56 594 LEU B CA 1
ATOM 10415 C C . LEU B 1 594 ? -2.693 32.5 6.887 1 88.56 594 LEU B C 1
ATOM 10417 O O . LEU B 1 594 ? -3.107 31.641 6.113 1 88.56 594 LEU B O 1
ATOM 10421 N N . GLU B 1 595 ? -3.316 33.594 7.102 1 90.31 595 GLU B N 1
ATOM 10422 C CA . GLU B 1 595 ? -4.59 33.906 6.457 1 90.31 595 GLU B CA 1
ATOM 10423 C C . GLU B 1 595 ? -4.426 34.031 4.945 1 90.31 595 GLU B C 1
ATOM 10425 O O . GLU B 1 595 ? -5.371 33.812 4.191 1 90.31 595 GLU B O 1
ATOM 10430 N N . THR B 1 596 ? -3.221 34.312 4.523 1 87.25 596 THR B N 1
ATOM 10431 C CA . THR B 1 596 ? -2.969 34.5 3.098 1 87.25 596 THR B CA 1
ATOM 10432 C C . THR B 1 596 ? -2.555 33.188 2.439 1 87.25 596 THR B C 1
ATOM 10434 O O . THR B 1 596 ? -2.297 33.125 1.235 1 87.25 596 THR B O 1
ATOM 10437 N N . CYS B 1 597 ? -2.564 32.156 3.203 1 90.56 597 CYS B N 1
ATOM 10438 C CA . CYS B 1 597 ? -2.139 30.859 2.684 1 90.56 597 CYS B CA 1
ATOM 10439 C C . CYS B 1 597 ? -3.098 30.359 1.607 1 90.56 597 CYS B C 1
ATOM 10441 O O . CYS B 1 597 ? -4.312 30.344 1.81 1 90.56 597 CYS B O 1
ATOM 10443 N N . PRO B 1 598 ? -2.539 30 0.431 1 89.06 598 PRO B N 1
ATOM 10444 C CA . PRO B 1 598 ? -3.402 29.438 -0.616 1 89.06 598 PRO B CA 1
ATOM 10445 C C . PRO B 1 598 ? -4.09 28.141 -0.191 1 89.06 598 PRO B C 1
ATOM 10447 O O . PRO B 1 598 ? -3.506 27.344 0.548 1 89.06 598 PRO B O 1
ATOM 10450 N N . MET B 1 599 ? -5.242 27.906 -0.714 1 89.06 599 MET B N 1
ATOM 10451 C CA . MET B 1 599 ? -6.043 26.75 -0.327 1 89.06 599 MET B CA 1
ATOM 10452 C C . MET B 1 599 ? -5.34 25.453 -0.711 1 89.06 599 MET B C 1
ATOM 10454 O O . MET B 1 599 ? -5.523 24.422 -0.055 1 89.06 599 MET B O 1
ATOM 10458 N N . ARG B 1 600 ? -4.59 25.5 -1.744 1 86.44 600 ARG B N 1
ATOM 10459 C CA . ARG B 1 600 ? -3.842 24.312 -2.141 1 86.44 600 ARG B CA 1
ATOM 10460 C C . ARG B 1 600 ? -2.93 23.828 -1.014 1 86.44 600 ARG B C 1
ATOM 10462 O O . ARG B 1 600 ? -2.84 22.625 -0.744 1 86.44 600 ARG B O 1
ATOM 10469 N N . ARG B 1 601 ? -2.342 24.734 -0.404 1 88.5 601 ARG B N 1
ATOM 10470 C CA . ARG B 1 601 ? -1.445 24.406 0.703 1 88.5 601 ARG B CA 1
ATOM 10471 C C . ARG B 1 601 ? -2.232 24.062 1.961 1 88.5 601 ARG B C 1
ATOM 10473 O O . ARG B 1 601 ? -1.84 23.172 2.715 1 88.5 601 ARG B O 1
ATOM 10480 N N . VAL B 1 602 ? -3.229 24.844 2.141 1 91.31 602 VAL B N 1
ATOM 10481 C CA . VAL B 1 602 ? -4.09 24.578 3.285 1 91.31 602 VAL B CA 1
ATOM 10482 C C . VAL B 1 602 ? -4.598 23.125 3.213 1 91.31 602 VAL B C 1
ATOM 10484 O O . VAL B 1 602 ? -4.547 22.406 4.203 1 91.31 602 VAL B O 1
ATOM 10487 N N . PHE B 1 603 ? -5.051 22.812 2.051 1 89.44 603 PHE B N 1
ATOM 10488 C CA . PHE B 1 603 ? -5.598 21.469 1.83 1 89.44 603 PHE B CA 1
ATOM 10489 C C . PHE B 1 603 ? -4.527 20.406 2.041 1 89.44 603 PHE B C 1
ATOM 10491 O O . PHE B 1 603 ? -4.781 19.391 2.68 1 89.44 603 PHE B O 1
ATOM 10498 N N . ARG B 1 604 ? -3.393 20.609 1.579 1 86.44 604 ARG B N 1
ATOM 10499 C CA . ARG B 1 604 ? -2.297 19.656 1.714 1 86.44 604 ARG B CA 1
ATOM 10500 C C . ARG B 1 604 ? -1.928 19.453 3.18 1 86.44 604 ARG B C 1
ATOM 10502 O O . ARG B 1 604 ? -1.74 18.312 3.623 1 86.44 604 ARG B O 1
ATOM 10509 N N . VAL B 1 605 ? -1.802 20.531 3.859 1 88.25 605 VAL B N 1
ATOM 10510 C CA . VAL B 1 605 ? -1.443 20.453 5.27 1 88.25 605 VAL B CA 1
ATOM 10511 C C . VAL B 1 605 ? -2.545 19.734 6.047 1 88.25 605 VAL B C 1
ATOM 10513 O O . VAL B 1 605 ? -2.268 18.859 6.863 1 88.25 605 VAL B O 1
ATOM 10516 N N . PHE B 1 606 ? -3.697 20.125 5.719 1 88 606 PHE B N 1
ATOM 10517 C CA . PHE B 1 606 ? -4.844 19.578 6.426 1 88 606 PHE B CA 1
ATOM 10518 C C . PHE B 1 606 ? -4.949 18.078 6.199 1 88 606 PHE B C 1
ATOM 10520 O O . PHE B 1 606 ? -5.094 17.312 7.152 1 88 606 PHE B O 1
ATOM 10527 N N . ARG B 1 607 ? -4.836 17.703 5.027 1 85.75 607 ARG B N 1
ATOM 10528 C CA . ARG B 1 607 ? -5.035 16.312 4.66 1 85.75 607 ARG B CA 1
ATOM 10529 C C . ARG B 1 607 ? -3.84 15.453 5.082 1 85.75 607 ARG B C 1
ATOM 10531 O O . ARG B 1 607 ? -4.012 14.367 5.633 1 85.75 607 ARG B O 1
ATOM 10538 N N . THR B 1 608 ? -2.693 15.93 4.785 1 84.62 608 THR B N 1
ATOM 10539 C CA . THR B 1 608 ? -1.492 15.133 5.016 1 84.62 608 THR B CA 1
ATOM 10540 C C . THR B 1 608 ? -1.241 14.953 6.512 1 84.62 608 THR B C 1
ATOM 10542 O O . THR B 1 608 ? -0.751 13.906 6.941 1 84.62 608 THR B O 1
ATOM 10545 N N . MET B 1 609 ? -1.613 15.93 7.273 1 86.31 609 MET B N 1
ATOM 10546 C CA . MET B 1 609 ? -1.393 15.844 8.711 1 86.31 609 MET B CA 1
ATOM 10547 C C . MET B 1 609 ? -2.59 15.211 9.414 1 86.31 609 MET B C 1
ATOM 10549 O O . MET B 1 609 ? -2.531 14.906 10.602 1 86.31 609 MET B O 1
ATOM 10553 N N . GLY B 1 610 ? -3.617 14.992 8.68 1 82.5 610 GLY B N 1
ATOM 10554 C CA . GLY B 1 610 ? -4.809 14.406 9.281 1 82.5 610 GLY B CA 1
ATOM 10555 C C . GLY B 1 610 ? -5.426 15.289 10.352 1 82.5 610 GLY B C 1
ATOM 10556 O O . GLY B 1 610 ? -5.73 14.812 11.453 1 82.5 610 GLY B O 1
ATOM 10557 N N . LEU B 1 611 ? -5.602 16.516 10.055 1 86.81 611 LEU B N 1
ATOM 10558 C CA . LEU B 1 611 ? -6.043 17.5 11.047 1 86.81 611 LEU B CA 1
ATOM 10559 C C . LEU B 1 611 ? -7.566 17.531 11.125 1 86.81 611 LEU B C 1
ATOM 10561 O O . LEU B 1 611 ? -8.25 17.219 10.156 1 86.81 611 LEU B O 1
ATOM 10565 N N . ARG B 1 612 ? -8.016 17.922 12.32 1 86.19 612 ARG B N 1
ATOM 10566 C CA . ARG B 1 612 ? -9.438 18.203 12.508 1 86.19 612 ARG B CA 1
ATOM 10567 C C . ARG B 1 612 ? -9.688 19.719 12.508 1 86.19 612 ARG B C 1
ATOM 10569 O O . ARG B 1 612 ? -10.766 20.172 12.109 1 86.19 612 ARG B O 1
ATOM 10576 N N . HIS B 1 613 ? -8.703 20.391 13.055 1 90.5 613 HIS B N 1
ATOM 10577 C CA . HIS B 1 613 ? -8.75 21.859 13.133 1 90.5 613 HIS B CA 1
ATOM 10578 C C . HIS B 1 613 ? -7.441 22.469 12.641 1 90.5 613 HIS B C 1
ATOM 10580 O O . HIS B 1 613 ? -6.359 21.984 12.961 1 90.5 613 HIS B O 1
ATOM 10586 N N . LEU B 1 614 ? -7.605 23.359 11.828 1 92.88 614 LEU B N 1
ATOM 10587 C CA . LEU B 1 614 ? -6.465 24.156 11.391 1 92.88 614 LEU B CA 1
ATOM 10588 C C . LEU B 1 614 ? -6.66 25.625 11.75 1 92.88 614 LEU B C 1
ATOM 10590 O O . LEU B 1 614 ? -7.621 26.266 11.297 1 92.88 614 LEU B O 1
ATOM 10594 N N . ILE B 1 615 ? -5.73 26.141 12.547 1 94 615 ILE B N 1
ATOM 10595 C CA . ILE B 1 615 ? -5.871 27.516 13.047 1 94 615 ILE B CA 1
ATOM 10596 C C . ILE B 1 615 ? -5.242 28.484 12.055 1 94 615 ILE B C 1
ATOM 10598 O O . ILE B 1 615 ? -4.145 28.25 11.547 1 94 615 ILE B O 1
ATOM 10602 N N . VAL B 1 616 ? -5.984 29.5 11.773 1 94.25 616 VAL B N 1
ATOM 10603 C CA . VAL B 1 616 ? -5.5 30.547 10.883 1 94.25 616 VAL B CA 1
ATOM 10604 C C . VAL B 1 616 ? -5.059 31.766 11.695 1 94.25 616 VAL B C 1
ATOM 10606 O O . VAL B 1 616 ? -5.816 32.25 12.531 1 94.25 616 VAL B O 1
ATOM 10609 N N . VAL B 1 617 ? -3.875 32.219 11.453 1 89.94 617 VAL B N 1
ATOM 10610 C CA . VAL B 1 617 ? -3.326 33.344 12.18 1 89.94 617 VAL B CA 1
ATOM 10611 C C . VAL B 1 617 ? -2.912 34.438 11.195 1 89.94 617 VAL B C 1
ATOM 10613 O O . VAL B 1 617 ? -2.734 34.188 10.008 1 89.94 617 VAL B O 1
ATOM 10616 N N . ASP B 1 618 ? -2.85 35.594 11.695 1 86.38 618 ASP B N 1
ATOM 10617 C CA . ASP B 1 618 ? -2.352 36.688 10.875 1 86.38 618 ASP B CA 1
ATOM 10618 C C . ASP B 1 618 ? -0.836 36.844 11.008 1 86.38 618 ASP B C 1
ATOM 10620 O O . ASP B 1 618 ? -0.18 36 11.617 1 86.38 618 ASP B O 1
ATOM 10624 N N . LYS B 1 619 ? -0.217 37.812 10.469 1 76.75 619 LYS B N 1
ATOM 10625 C CA . LYS B 1 619 ? 1.229 38.031 10.422 1 76.75 619 LYS B CA 1
ATOM 10626 C C . LYS B 1 619 ? 1.808 38.219 11.82 1 76.75 619 LYS B C 1
ATOM 10628 O O . LYS B 1 619 ? 2.971 37.906 12.062 1 76.75 619 LYS B O 1
ATOM 10633 N N . GLU B 1 620 ? 0.923 38.719 12.742 1 77.5 620 GLU B N 1
ATOM 10634 C CA . GLU B 1 620 ? 1.387 38.969 14.094 1 77.5 620 GLU B CA 1
ATOM 10635 C C . GLU B 1 620 ? 1.131 37.781 15.016 1 77.5 620 GLU B C 1
ATOM 10637 O O . GLU B 1 620 ? 1.409 37.844 16.219 1 77.5 620 GLU B O 1
ATOM 10642 N N . GLY B 1 621 ? 0.544 36.719 14.469 1 81.94 621 GLY B N 1
ATOM 10643 C CA . GLY B 1 621 ? 0.295 35.531 15.258 1 81.94 621 GLY B CA 1
ATOM 10644 C C . GLY B 1 621 ? -1.044 35.562 15.977 1 81.94 621 GLY B C 1
ATOM 10645 O O . GLY B 1 621 ? -1.284 34.75 16.875 1 81.94 621 GLY B O 1
ATOM 10646 N N . VAL B 1 622 ? -1.854 36.562 15.594 1 88.88 622 VAL B N 1
ATOM 10647 C CA . VAL B 1 622 ? -3.178 36.688 16.203 1 88.88 622 VAL B CA 1
ATOM 10648 C C . VAL B 1 622 ? -4.156 35.75 15.484 1 88.88 622 VAL B C 1
ATOM 10650 O O . VAL B 1 622 ? -4.16 35.656 14.25 1 88.88 622 VAL B O 1
ATOM 10653 N N . VAL B 1 623 ? -5.008 35.062 16.25 1 93.69 623 VAL B N 1
ATOM 10654 C CA . VAL B 1 623 ? -5.957 34.125 15.68 1 93.69 623 VAL B CA 1
ATOM 10655 C C . VAL B 1 623 ? -7.074 34.844 14.961 1 93.69 623 VAL B C 1
ATOM 10657 O O . VAL B 1 623 ? -7.734 35.719 15.547 1 93.69 623 VAL B O 1
ATOM 10660 N N . VAL B 1 624 ? -7.273 34.469 13.688 1 93.31 624 VAL B N 1
ATOM 10661 C CA . VAL B 1 624 ? -8.266 35.188 12.898 1 93.31 624 VAL B CA 1
ATOM 10662 C C . VAL B 1 624 ? -9.375 34.25 12.469 1 93.31 624 VAL B C 1
ATOM 10664 O O . VAL B 1 624 ? -10.484 34.688 12.133 1 93.31 624 VAL B O 1
ATOM 10667 N N . GLY B 1 625 ? -9.07 33 12.523 1 93.38 625 GLY B N 1
ATOM 10668 C CA . GLY B 1 625 ? -10.094 32.062 12.102 1 93.38 625 GLY B CA 1
ATOM 10669 C C . GLY B 1 625 ? -9.688 30.609 12.32 1 93.38 625 GLY B C 1
ATOM 10670 O O . GLY B 1 625 ? -8.594 30.328 12.812 1 93.38 625 GLY B O 1
ATOM 10671 N N . VAL B 1 626 ? -10.688 29.719 12.055 1 94.31 626 VAL B N 1
ATOM 10672 C CA . VAL B 1 626 ? -10.469 28.266 12.172 1 94.31 626 VAL B CA 1
ATOM 10673 C C . VAL B 1 626 ? -11.023 27.562 10.93 1 94.31 626 VAL B C 1
ATOM 10675 O O . VAL B 1 626 ? -12.078 27.938 10.414 1 94.31 626 VAL B O 1
ATOM 10678 N N . ILE B 1 627 ? -10.266 26.656 10.43 1 92.56 627 ILE B N 1
ATOM 10679 C CA . ILE B 1 627 ? -10.695 25.859 9.289 1 92.56 627 ILE B CA 1
ATOM 10680 C C . ILE B 1 627 ? -10.945 24.422 9.727 1 92.56 627 ILE B C 1
ATOM 10682 O O . ILE B 1 627 ? -10.117 23.828 10.414 1 92.56 627 ILE B O 1
ATOM 10686 N N . THR B 1 628 ? -12.055 23.891 9.398 1 89.5 628 THR B N 1
ATOM 10687 C CA . THR B 1 628 ? -12.391 22.5 9.672 1 89.5 628 THR B CA 1
ATOM 10688 C C . THR B 1 628 ? -12.609 21.734 8.375 1 89.5 628 THR B C 1
ATOM 10690 O O . THR B 1 628 ? -12.492 22.297 7.285 1 89.5 628 THR B O 1
ATOM 10693 N N . ARG B 1 629 ? -12.898 20.5 8.523 1 86.56 629 ARG B N 1
ATOM 10694 C CA . ARG B 1 629 ? -13.07 19.625 7.371 1 86.56 629 ARG B CA 1
ATOM 10695 C C . ARG B 1 629 ? -14.258 20.062 6.527 1 86.56 629 ARG B C 1
ATOM 10697 O O . ARG B 1 629 ? -14.25 19.906 5.305 1 86.56 629 ARG B O 1
ATOM 10704 N N . LYS B 1 630 ? -15.281 20.547 7.141 1 80.38 630 LYS B N 1
ATOM 10705 C CA . LYS B 1 630 ? -16.484 20.984 6.438 1 80.38 630 LYS B CA 1
ATOM 10706 C C . LYS B 1 630 ? -16.188 22.172 5.52 1 80.38 630 LYS B C 1
ATOM 10708 O O . LYS B 1 630 ? -16.844 22.344 4.492 1 80.38 630 LYS B O 1
ATOM 10713 N N . ASP B 1 631 ? -15.172 22.875 5.914 1 84.56 631 ASP B N 1
ATOM 10714 C CA . ASP B 1 631 ? -14.82 24.062 5.152 1 84.56 631 ASP B CA 1
ATOM 10715 C C . ASP B 1 631 ? -14.039 23.703 3.891 1 84.56 631 ASP B C 1
ATOM 10717 O O . ASP B 1 631 ? -13.836 24.547 3.014 1 84.56 631 ASP B O 1
ATOM 10721 N N . MET B 1 632 ? -13.609 22.516 3.797 1 83.19 632 MET B N 1
ATOM 10722 C CA . MET B 1 632 ? -12.773 22.094 2.676 1 83.19 632 MET B CA 1
ATOM 10723 C C . MET B 1 632 ? -13.617 21.484 1.562 1 83.19 632 MET B C 1
ATOM 10725 O O . MET B 1 632 ? -13.102 21.141 0.497 1 83.19 632 MET B O 1
ATOM 10729 N N . SER B 1 633 ? -14.875 21.359 1.782 1 77.19 633 SER B N 1
ATOM 10730 C CA . SER B 1 633 ? -15.766 20.844 0.747 1 77.19 633 SER B CA 1
ATOM 10731 C C . SER B 1 633 ? -16.203 21.953 -0.21 1 77.19 633 SER B C 1
ATOM 10733 O O . SER B 1 633 ? -16.438 23.094 0.211 1 77.19 633 SER B O 1
ATOM 10735 N N . ALA B 1 634 ? -16.172 21.656 -1.484 1 71.81 634 ALA B N 1
ATOM 10736 C CA . ALA B 1 634 ? -16.531 22.625 -2.512 1 71.81 634 ALA B CA 1
ATOM 10737 C C . ALA B 1 634 ? -17.938 23.172 -2.273 1 71.81 634 ALA B C 1
ATOM 10739 O O . ALA B 1 634 ? -18.172 24.375 -2.434 1 71.81 634 ALA B O 1
ATOM 10740 N N . ARG B 1 635 ? -18.734 22.344 -1.911 1 67.06 635 ARG B N 1
ATOM 10741 C CA . ARG B 1 635 ? -20.125 22.75 -1.744 1 67.06 635 ARG B CA 1
ATOM 10742 C C . ARG B 1 635 ? -20.281 23.781 -0.628 1 67.06 635 ARG B C 1
ATOM 10744 O O . ARG B 1 635 ? -20.953 24.797 -0.797 1 67.06 635 ARG B O 1
ATOM 10751 N N . SER B 1 636 ? -19.641 23.469 0.4 1 70.06 636 SER B N 1
ATOM 10752 C CA . SER B 1 636 ? -19.734 24.375 1.545 1 70.06 636 SER B CA 1
ATOM 10753 C C . SER B 1 636 ? -19.062 25.719 1.264 1 70.06 636 SER B C 1
ATOM 10755 O O . SER B 1 636 ? -19.562 26.766 1.66 1 70.06 636 SER B O 1
ATOM 10757 N N . THR B 1 637 ? -17.984 25.609 0.532 1 71.62 637 THR B N 1
ATOM 10758 C CA . THR B 1 637 ? -17.234 26.828 0.229 1 71.62 637 THR B CA 1
ATOM 10759 C C . THR B 1 637 ? -18 27.703 -0.756 1 71.62 637 THR B C 1
ATOM 10761 O O . THR B 1 637 ? -18.047 28.922 -0.6 1 71.62 637 THR B O 1
ATOM 10764 N N . LEU B 1 638 ? -18.609 27 -1.702 1 68.81 638 LEU B N 1
ATOM 10765 C CA . LEU B 1 638 ? -19.359 27.766 -2.693 1 68.81 638 LEU B CA 1
ATOM 10766 C C . LEU B 1 638 ? -20.578 28.422 -2.059 1 68.81 638 LEU B C 1
ATOM 10768 O O . LEU B 1 638 ? -20.922 29.562 -2.404 1 68.81 638 LEU B O 1
ATOM 10772 N N . ALA B 1 639 ? -21.141 27.719 -1.179 1 67.94 639 ALA B N 1
ATOM 10773 C CA . ALA B 1 639 ? -22.281 28.297 -0.473 1 67.94 639 ALA B CA 1
ATOM 10774 C C . ALA B 1 639 ? -21.859 29.5 0.359 1 67.94 639 ALA B C 1
ATOM 10776 O O . ALA B 1 639 ? -22.562 30.516 0.386 1 67.94 639 ALA B O 1
ATOM 10777 N N . LYS B 1 640 ? -20.75 29.406 0.934 1 69.81 640 LYS B N 1
ATOM 10778 C CA . LYS B 1 640 ? -20.234 30.5 1.757 1 69.81 640 LYS B CA 1
ATOM 10779 C C . LYS B 1 640 ? -19.859 31.703 0.899 1 69.81 640 LYS B C 1
ATOM 10781 O O . LYS B 1 640 ? -20.125 32.844 1.277 1 69.81 640 LYS B O 1
ATOM 10786 N N . LEU B 1 641 ? -19.281 31.406 -0.185 1 70.25 641 LEU B N 1
ATOM 10787 C CA . LEU B 1 641 ? -18.844 32.469 -1.074 1 70.25 641 LEU B CA 1
ATOM 10788 C C . LEU B 1 641 ? -20.047 33.219 -1.673 1 70.25 641 LEU B C 1
ATOM 10790 O O . LEU B 1 641 ? -20.016 34.438 -1.842 1 70.25 641 LEU B O 1
ATOM 10794 N N . LYS B 1 642 ? -21.016 32.406 -2.025 1 64.31 642 LYS B N 1
ATOM 10795 C CA . LYS B 1 642 ? -22.234 33 -2.551 1 64.31 642 LYS B CA 1
ATOM 10796 C C . LYS B 1 642 ? -22.875 33.938 -1.519 1 64.31 642 LYS B C 1
ATOM 10798 O O . LYS B 1 642 ? -23.328 35.031 -1.853 1 64.31 642 LYS B O 1
ATOM 10803 N N . THR B 1 643 ? -22.828 33.5 -0.358 1 62.25 643 THR B N 1
ATOM 10804 C CA . THR B 1 643 ? -23.406 34.312 0.708 1 62.25 643 THR B CA 1
ATOM 10805 C C . THR B 1 643 ? -22.578 35.594 0.949 1 62.25 643 THR B C 1
ATOM 10807 O O . THR B 1 643 ? -23.125 36.656 1.181 1 62.25 643 THR B O 1
ATOM 10810 N N . GLN B 1 644 ? -21.266 35.406 0.904 1 62.19 644 GLN B N 1
ATOM 10811 C CA . GLN B 1 644 ? -20.391 36.531 1.111 1 62.19 644 GLN B CA 1
ATOM 10812 C C . GLN B 1 644 ? -20.484 37.531 -0.052 1 62.19 644 GLN B C 1
ATOM 10814 O O . GLN B 1 644 ? -20.438 38.75 0.15 1 62.19 644 GLN B O 1
ATOM 10819 N N . ALA B 1 645 ? -20.5 36.906 -1.227 1 58.94 645 ALA B N 1
ATOM 10820 C CA . ALA B 1 645 ? -20.641 37.75 -2.418 1 58.94 645 ALA B CA 1
ATOM 10821 C C . ALA B 1 645 ? -21.938 38.531 -2.387 1 58.94 645 ALA B C 1
ATOM 10823 O O . ALA B 1 645 ? -22 39.688 -2.848 1 58.94 645 ALA B O 1
ATOM 10824 N N . MET B 1 646 ? -22.938 37.875 -1.886 1 53.56 646 MET B N 1
ATOM 10825 C CA . MET B 1 646 ? -24.203 38.594 -1.776 1 53.56 646 MET B CA 1
ATOM 10826 C C . MET B 1 646 ? -24.125 39.719 -0.749 1 53.56 646 MET B C 1
ATOM 10828 O O . MET B 1 646 ? -24.797 40.75 -0.898 1 53.56 646 MET B O 1
ATOM 10832 N N . ARG B 1 647 ? -23.25 39.438 0.24 1 53.66 647 ARG B N 1
ATOM 10833 C CA . ARG B 1 647 ? -23.156 40.469 1.293 1 53.66 647 ARG B CA 1
ATOM 10834 C C . ARG B 1 647 ? -22.188 41.562 0.904 1 53.66 647 ARG B C 1
ATOM 10836 O O . ARG B 1 647 ? -22.438 42.75 1.197 1 53.66 647 ARG B O 1
ATOM 10843 N N . GLN B 1 648 ? -20.984 41.188 0.463 1 47.84 648 GLN B N 1
ATOM 10844 C CA . GLN B 1 648 ? -20.031 42.219 0.027 1 47.84 648 GLN B CA 1
ATOM 10845 C C . GLN B 1 648 ? -19.547 41.938 -1.397 1 47.84 648 GLN B C 1
ATOM 10847 O O . GLN B 1 648 ? -18.484 41.344 -1.603 1 47.84 648 GLN B O 1
ATOM 10852 N N . PRO B 1 649 ? -20.406 42.312 -2.336 1 43.66 649 PRO B N 1
ATOM 10853 C CA . PRO B 1 649 ? -20.078 42.031 -3.738 1 43.66 649 PRO B CA 1
ATOM 10854 C C . PRO B 1 649 ? -18.703 42.562 -4.141 1 43.66 649 PRO B C 1
ATOM 10856 O O . PRO B 1 649 ? -18.094 42.062 -5.078 1 43.66 649 PRO B O 1
ATOM 10859 N N . SER B 1 650 ? -18.219 43.656 -3.588 1 39.81 650 SER B N 1
ATOM 10860 C CA . SER B 1 650 ? -16.984 44.281 -4.012 1 39.81 650 SER B CA 1
ATOM 10861 C C . SER B 1 650 ? -15.773 43.406 -3.713 1 39.81 650 SER B C 1
ATOM 10863 O O . SER B 1 650 ? -14.727 43.531 -4.344 1 39.81 650 SER B O 1
ATOM 10865 N N . LEU B 1 651 ? -15.812 42.844 -2.736 1 37.44 651 LEU B N 1
ATOM 10866 C CA . LEU B 1 651 ? -14.633 42.188 -2.189 1 37.44 651 LEU B CA 1
ATOM 10867 C C . LEU B 1 651 ? -14.266 40.938 -3.004 1 37.44 651 LEU B C 1
ATOM 10869 O O . LEU B 1 651 ? -13.148 40.438 -2.891 1 37.44 651 LEU B O 1
ATOM 10873 N N . TYR B 1 652 ? -15.242 40.469 -3.641 1 38.91 652 TYR B N 1
ATOM 10874 C CA . TYR B 1 652 ? -14.906 39.188 -4.254 1 38.91 652 TYR B CA 1
ATOM 10875 C C . TYR B 1 652 ? -14.352 39.406 -5.664 1 38.91 652 TYR B C 1
ATOM 10877 O O . TYR B 1 652 ? -15.016 39.062 -6.648 1 38.91 652 TYR B O 1
ATOM 10885 N N . GLN B 1 653 ? -13.812 40.594 -5.918 1 31.19 653 GLN B N 1
ATOM 10886 C CA . GLN B 1 653 ? -12.977 40.594 -7.113 1 31.19 653 GLN B CA 1
ATOM 10887 C C . GLN B 1 653 ? -11.844 39.562 -6.988 1 31.19 653 GLN B C 1
ATOM 10889 O O . GLN B 1 653 ? -11.008 39.656 -6.09 1 31.19 653 GLN B O 1
ATOM 10894 N N . PHE B 1 654 ? -12.188 38.438 -7.312 1 34.06 654 PHE B N 1
ATOM 10895 C CA . PHE B 1 654 ? -11.195 37.344 -7.398 1 34.06 654 PHE B CA 1
ATOM 10896 C C . PHE B 1 654 ? -9.93 37.844 -8.102 1 34.06 654 PHE B C 1
ATOM 10898 O O . PHE B 1 654 ? -9.992 38.312 -9.242 1 34.06 654 PHE B O 1
ATOM 10905 N N . GLU B 1 655 ? -9.188 38.594 -7.516 1 28 655 GLU B N 1
ATOM 10906 C CA . GLU B 1 655 ? -7.883 38.781 -8.141 1 28 655 GLU B CA 1
ATOM 10907 C C . GLU B 1 655 ? -7.277 37.469 -8.562 1 28 655 GLU B C 1
ATOM 10909 O O . GLU B 1 655 ? -7.055 36.562 -7.727 1 28 655 GLU B O 1
ATOM 10914 N N . THR B 1 656 ? -7.656 36.938 -9.664 1 29.31 656 THR B N 1
ATOM 10915 C CA . THR B 1 656 ? -7.074 35.812 -10.359 1 29.31 656 THR B CA 1
ATOM 10916 C C . THR B 1 656 ? -5.551 35.906 -10.406 1 29.31 656 THR B C 1
ATOM 10918 O O . THR B 1 656 ? -5 36.531 -11.312 1 29.31 656 THR B O 1
ATOM 10921 N N . THR B 1 657 ? -4.957 36.5 -9.477 1 25.45 657 THR B N 1
ATOM 10922 C CA . THR B 1 657 ? -3.521 36.375 -9.703 1 25.45 657 THR B CA 1
ATOM 10923 C C . THR B 1 657 ? -3.113 34.906 -9.812 1 25.45 657 THR B C 1
ATOM 10925 O O . THR B 1 657 ? -3.379 34.125 -8.898 1 25.45 657 THR B O 1
ATOM 10928 N N . TRP B 1 658 ? -3.197 34.438 -11.016 1 25.64 658 TRP B N 1
ATOM 10929 C CA . TRP B 1 658 ? -2.594 33.156 -11.406 1 25.64 658 TRP B CA 1
ATOM 10930 C C . TRP B 1 658 ? -1.225 33 -10.758 1 25.64 658 TRP B C 1
ATOM 10932 O O . TRP B 1 658 ? -0.311 33.781 -10.992 1 25.64 658 TRP B O 1
ATOM 10942 N N . ILE B 1 659 ? -1.237 32.938 -9.57 1 27.91 659 ILE B N 1
ATOM 10943 C CA . ILE B 1 659 ? 0.097 32.594 -9.102 1 27.91 659 ILE B CA 1
ATOM 10944 C C . ILE B 1 659 ? 0.445 31.172 -9.57 1 27.91 659 ILE B C 1
ATOM 10946 O O . ILE B 1 659 ? -0.277 30.219 -9.281 1 27.91 659 ILE B O 1
ATOM 10950 N N . ALA B 1 660 ? 1.067 31.078 -10.672 1 27.55 660 ALA B N 1
ATOM 10951 C CA . ALA B 1 660 ? 1.66 29.844 -11.164 1 27.55 660 ALA B CA 1
ATOM 10952 C C . ALA B 1 660 ? 2.244 29.016 -10.016 1 27.55 660 ALA B C 1
ATOM 10954 O O . ALA B 1 660 ? 2.965 29.547 -9.172 1 27.55 660 ALA B O 1
ATOM 10955 N N . PRO B 1 661 ? 1.448 28.156 -9.625 1 30.31 661 PRO B N 1
ATOM 10956 C CA . PRO B 1 661 ? 2.021 27.328 -8.555 1 30.31 661 PRO B CA 1
ATOM 10957 C C . PRO B 1 661 ? 3.48 26.953 -8.812 1 30.31 661 PRO B C 1
ATOM 10959 O O . PRO B 1 661 ? 3.795 26.359 -9.844 1 30.31 661 PRO B O 1
ATOM 10962 N N . LEU B 1 662 ? 4.277 27.797 -8.633 1 28.16 662 LEU B N 1
ATOM 10963 C CA . LEU B 1 662 ? 5.668 27.375 -8.734 1 28.16 662 LEU B CA 1
ATOM 10964 C C . LEU B 1 662 ? 5.895 26.078 -7.961 1 28.16 662 LEU B C 1
ATOM 10966 O O . LEU B 1 662 ? 7.016 25.562 -7.926 1 28.16 662 LEU B O 1
ATOM 10970 N N . ASP B 1 663 ? 4.988 25.938 -7 1 27.69 663 ASP B N 1
ATOM 10971 C CA . ASP B 1 663 ? 5.359 24.75 -6.242 1 27.69 663 ASP B CA 1
ATOM 10972 C C . ASP B 1 663 ? 5.059 23.469 -7.035 1 27.69 663 ASP B C 1
ATOM 10974 O O . ASP B 1 663 ? 4.09 23.422 -7.797 1 27.69 663 ASP B O 1
ATOM 10978 N N . GLY B 1 664 ? 5.953 22.688 -7.527 1 28.42 664 GLY B N 1
ATOM 10979 C CA . GLY B 1 664 ? 6.082 21.484 -8.328 1 28.42 664 GLY B CA 1
ATOM 10980 C C . GLY B 1 664 ? 4.945 20.5 -8.109 1 28.42 664 GLY B C 1
ATOM 10981 O O . GLY B 1 664 ? 5.059 19.328 -8.469 1 28.42 664 GLY B O 1
ATOM 10982 N N . SER B 1 665 ? 3.982 20.844 -7.285 1 28.02 665 SER B N 1
ATOM 10983 C CA . SER B 1 665 ? 3.014 19.75 -7.215 1 28.02 665 SER B CA 1
ATOM 10984 C C . SER B 1 665 ? 2.16 19.688 -8.477 1 28.02 665 SER B C 1
ATOM 10986 O O . SER B 1 665 ? 1.464 20.656 -8.812 1 28.02 665 SER B O 1
ATOM 10988 N N . SER B 1 666 ? 2.682 19.078 -9.562 1 28.77 666 SER B N 1
ATOM 10989 C CA . SER B 1 666 ? 2.252 18.828 -10.938 1 28.77 666 SER B CA 1
ATOM 10990 C C . SER B 1 666 ? 0.831 18.281 -10.984 1 28.77 666 SER B C 1
ATOM 10992 O O . SER B 1 666 ? 0.322 17.938 -12.055 1 28.77 666 SER B O 1
ATOM 10994 N N . THR B 1 667 ? 0.138 18.094 -10.008 1 28.61 667 THR B N 1
ATOM 10995 C CA . THR B 1 667 ? -1.124 17.438 -10.336 1 28.61 667 THR B CA 1
ATOM 10996 C C . THR B 1 667 ? -1.99 18.344 -11.203 1 28.61 667 THR B C 1
ATOM 10998 O O . THR B 1 667 ? -3.135 18.016 -11.516 1 28.61 667 THR B O 1
ATOM 11001 N N . MET B 1 668 ? -1.455 19.484 -11.625 1 28.12 668 MET B N 1
ATOM 11002 C CA . MET B 1 668 ? -2.352 20.359 -12.375 1 28.12 668 MET B CA 1
ATOM 11003 C C . MET B 1 668 ? -2.621 19.797 -13.766 1 28.12 668 MET B C 1
ATOM 11005 O O . MET B 1 668 ? -3.416 20.359 -14.523 1 28.12 668 MET B O 1
ATOM 11009 N N . LEU B 1 669 ? -1.707 18.984 -14.234 1 27.42 669 LEU B N 1
ATOM 11010 C CA . LEU B 1 669 ? -1.897 18.797 -15.664 1 27.42 669 LEU B CA 1
ATOM 11011 C C . LEU B 1 669 ? -3.248 18.141 -15.953 1 27.42 669 LEU B C 1
ATOM 11013 O O . LEU B 1 669 ? -3.795 18.297 -17.047 1 27.42 669 LEU B O 1
ATOM 11017 N N . GLN B 1 670 ? -3.732 17.328 -15.125 1 26.86 670 GLN B N 1
ATOM 11018 C CA . GLN B 1 670 ? -4.902 16.641 -15.664 1 26.86 670 GLN B CA 1
ATOM 11019 C C . GLN B 1 670 ? -6.062 17.625 -15.875 1 26.86 670 GLN B C 1
ATOM 11021 O O . GLN B 1 670 ? -6.84 17.469 -16.812 1 26.86 670 GLN B O 1
ATOM 11026 N N . ASP B 1 671 ? -6.176 18.609 -15.031 1 28.78 671 ASP B N 1
ATOM 11027 C CA . ASP B 1 671 ? -7.406 19.375 -15.25 1 28.78 671 ASP B CA 1
ATOM 11028 C C . ASP B 1 671 ? -7.254 20.344 -16.422 1 28.78 671 ASP B C 1
ATOM 11030 O O . ASP B 1 671 ? -8.227 20.969 -16.844 1 28.78 671 ASP B O 1
ATOM 11034 N N . VAL B 1 672 ? -6.074 20.781 -16.875 1 28.95 672 VAL B N 1
ATOM 11035 C CA . VAL B 1 672 ? -6.039 21.703 -18 1 28.95 672 VAL B CA 1
ATOM 11036 C C . VAL B 1 672 ? -6.504 21 -19.266 1 28.95 672 VAL B C 1
ATOM 11038 O O . VAL B 1 672 ? -6.922 21.641 -20.234 1 28.95 672 VAL B O 1
ATOM 11041 N N . LEU B 1 673 ? -6.328 19.719 -19.312 1 27.39 673 LEU B N 1
ATOM 11042 C CA . LEU B 1 673 ? -6.734 19.109 -20.578 1 27.39 673 LEU B CA 1
ATOM 11043 C C . LEU B 1 673 ? -8.25 18.922 -20.641 1 27.39 673 LEU B C 1
ATOM 11045 O O . LEU B 1 673 ? -8.758 18.141 -21.438 1 27.39 673 LEU B O 1
ATOM 11049 N N . SER B 1 674 ? -8.984 19.469 -19.781 1 25.36 674 SER B N 1
ATOM 11050 C CA . SER B 1 674 ? -10.391 19.406 -20.156 1 25.36 674 SER B CA 1
ATOM 11051 C C . SER B 1 674 ? -10.656 20.203 -21.438 1 25.36 674 SER B C 1
ATOM 11053 O O . SER B 1 674 ? -10.016 21.234 -21.672 1 25.36 674 SER B O 1
ATOM 11055 N N . PRO B 1 675 ? -11.203 19.688 -22.516 1 27.7 675 PRO B N 1
ATOM 11056 C CA . PRO B 1 675 ? -11.516 20.328 -23.797 1 27.7 675 PRO B CA 1
ATOM 11057 C C . PRO B 1 675 ? -12.023 21.75 -23.641 1 27.7 675 PRO B C 1
ATOM 11059 O O . PRO B 1 675 ? -11.875 22.562 -24.547 1 27.7 675 PRO B O 1
ATOM 11062 N N . GLU B 1 676 ? -12.695 22.062 -22.594 1 28.69 676 GLU B N 1
ATOM 11063 C CA . GLU B 1 676 ? -13.32 23.375 -22.641 1 28.69 676 GLU B CA 1
ATOM 11064 C C . GLU B 1 676 ? -12.266 24.484 -22.594 1 28.69 676 GLU B C 1
ATOM 11066 O O . GLU B 1 676 ? -12.469 25.562 -23.156 1 28.69 676 GLU B O 1
ATOM 11071 N N . TYR B 1 677 ? -11.156 24.203 -21.984 1 28.48 677 TYR B N 1
ATOM 11072 C CA . TYR B 1 677 ? -10.211 25.312 -21.875 1 28.48 677 TYR B CA 1
ATOM 11073 C C . TYR B 1 677 ? -9.391 25.438 -23.156 1 28.48 677 TYR B C 1
ATOM 11075 O O . TYR B 1 677 ? -8.812 26.5 -23.422 1 28.48 677 TYR B O 1
ATOM 11083 N N . LEU B 1 678 ? -9.156 24.391 -23.891 1 27.44 678 LEU B N 1
ATOM 11084 C CA . LEU B 1 678 ? -8.398 24.547 -25.141 1 27.44 678 LEU B CA 1
ATOM 11085 C C . LEU B 1 678 ? -9.172 25.391 -26.141 1 27.44 678 LEU B C 1
ATOM 11087 O O . LEU B 1 678 ? -8.602 25.875 -27.125 1 27.44 678 LEU B O 1
ATOM 11091 N N . SER B 1 679 ? -10.469 25.328 -26.094 1 25.89 679 SER B N 1
ATOM 11092 C CA . SER B 1 679 ? -11.156 26.031 -27.188 1 25.89 679 SER B CA 1
ATOM 11093 C C . SER B 1 679 ? -10.898 27.531 -27.109 1 25.89 679 SER B C 1
ATOM 11095 O O . SER B 1 679 ? -11.195 28.25 -28.062 1 25.89 679 SER B O 1
ATOM 11097 N N . ARG B 1 680 ? -10.648 28.078 -25.891 1 27.05 680 ARG B N 1
ATOM 11098 C CA . ARG B 1 680 ? -10.75 29.531 -25.922 1 27.05 680 ARG B CA 1
ATOM 11099 C C . ARG B 1 680 ? -9.477 30.156 -26.484 1 27.05 680 ARG B C 1
ATOM 11101 O O . ARG B 1 680 ? -9.406 31.375 -26.672 1 27.05 680 ARG B O 1
ATOM 11108 N N . SER B 1 681 ? -8.398 29.359 -26.547 1 26.91 681 SER B N 1
ATOM 11109 C CA . SER B 1 681 ? -7.203 30.141 -26.891 1 26.91 681 SER B CA 1
ATOM 11110 C C . SER B 1 681 ? -7.141 30.438 -28.375 1 26.91 681 SER B C 1
ATOM 11112 O O . SER B 1 681 ? -6.188 31.062 -28.859 1 26.91 681 SER B O 1
ATOM 11114 N N . SER B 1 682 ? -7.914 29.781 -29.156 1 24.91 682 SER B N 1
ATOM 11115 C CA . SER B 1 682 ? -7.57 29.984 -30.562 1 24.91 682 SER B CA 1
ATOM 11116 C C . SER B 1 682 ? -7.91 31.391 -31.016 1 24.91 682 SER B C 1
ATOM 11118 O O . SER B 1 682 ? -7.543 31.797 -32.125 1 24.91 682 SER B O 1
ATOM 11120 N N . THR B 1 683 ? -9 31.969 -30.516 1 23.86 683 THR B N 1
ATOM 11121 C CA . THR B 1 683 ? -9.547 32.938 -31.438 1 23.86 683 THR B CA 1
ATOM 11122 C C . THR B 1 683 ? -8.727 34.25 -31.406 1 23.86 683 THR B C 1
ATOM 11124 O O . THR B 1 683 ? -9.133 35.25 -31.969 1 23.86 683 THR B O 1
ATOM 11127 N N . ARG B 1 684 ? -7.797 34.531 -30.531 1 25.31 684 ARG B N 1
ATOM 11128 C CA . ARG B 1 684 ? -7.375 35.938 -30.469 1 25.31 684 ARG B CA 1
ATOM 11129 C C . ARG B 1 684 ? -6.555 36.312 -31.703 1 25.31 684 ARG B C 1
ATOM 11131 O O . ARG B 1 684 ? -5.324 36.219 -31.688 1 25.31 684 ARG B O 1
ATOM 11138 N N . THR B 1 685 ? -6.941 35.875 -32.812 1 23.16 685 THR B N 1
ATOM 11139 C CA . THR B 1 685 ? -6.047 36.469 -33.781 1 23.16 685 THR B CA 1
ATOM 11140 C C . THR B 1 685 ? -6.09 38 -33.656 1 23.16 685 THR B C 1
ATOM 11142 O O . THR B 1 685 ? -5.043 38.656 -33.625 1 23.16 685 THR B O 1
ATOM 11145 N N . SER B 1 686 ? -7.152 38.688 -34.312 1 21.67 686 SER B N 1
ATOM 11146 C CA . SER B 1 686 ? -6.914 39.906 -35.125 1 21.67 686 SER B CA 1
ATOM 11147 C C . SER B 1 686 ? -6.82 41.156 -34.25 1 21.67 686 SER B C 1
ATOM 11149 O O . SER B 1 686 ? -5.867 41.906 -34.375 1 21.67 686 SER B O 1
ATOM 11151 N N . THR B 1 687 ? -8.016 42 -34.094 1 23.09 687 THR B N 1
ATOM 11152 C CA . THR B 1 687 ? -8.188 43.438 -34.219 1 23.09 687 THR B CA 1
ATOM 11153 C C . THR B 1 687 ? -7.848 44.125 -32.875 1 23.09 687 THR B C 1
ATOM 11155 O O . THR B 1 687 ? -8.07 43.562 -31.812 1 23.09 687 THR B O 1
ATOM 11158 N N . SER B 1 688 ? -7 45.375 -32.781 1 22.44 688 SER B N 1
ATOM 11159 C CA . SER B 1 688 ? -6.273 46.219 -31.859 1 22.44 688 SER B CA 1
ATOM 11160 C C . SER B 1 688 ? -7.219 46.844 -30.844 1 22.44 688 SER B C 1
ATOM 11162 O O . SER B 1 688 ? -6.773 47.531 -29.906 1 22.44 688 SER B O 1
ATOM 11164 N N . ALA B 1 689 ? -8.539 47.188 -31.203 1 23.69 689 ALA B N 1
ATOM 11165 C CA . ALA B 1 689 ? -9.203 48.312 -30.516 1 23.69 689 ALA B CA 1
ATOM 11166 C C . ALA B 1 689 ? -9.477 47.938 -29.047 1 23.69 689 ALA B C 1
ATOM 11168 O O . ALA B 1 689 ? -9.789 46.812 -28.734 1 23.69 689 ALA B O 1
ATOM 11169 N N . GLY B 1 690 ? -8.992 48.75 -28.047 1 21.86 690 GLY B N 1
ATOM 11170 C CA . GLY B 1 690 ? -8.836 48.75 -26.594 1 21.86 690 GLY B CA 1
ATOM 11171 C C . GLY B 1 690 ? -10.141 48.5 -25.859 1 21.86 690 GLY B C 1
ATOM 11172 O O . GLY B 1 690 ? -10.227 48.719 -24.641 1 21.86 690 GLY B O 1
ATOM 11173 N N . ARG B 1 691 ? -11.328 48.125 -26.594 1 22.66 691 ARG B N 1
ATOM 11174 C CA . ARG B 1 691 ? -12.578 48.438 -25.906 1 22.66 691 ARG B CA 1
ATOM 11175 C C . ARG B 1 691 ? -12.734 47.625 -24.641 1 22.66 691 ARG B C 1
ATOM 11177 O O . ARG B 1 691 ? -12.445 46.406 -24.641 1 22.66 691 ARG B O 1
ATOM 11184 N N . GLN B 1 692 ? -12.773 48.312 -23.516 1 20.39 692 GLN B N 1
ATOM 11185 C CA . GLN B 1 692 ? -13 48 -22.109 1 20.39 692 GLN B CA 1
ATOM 11186 C C . GLN B 1 692 ? -14.266 47.156 -21.922 1 20.39 692 GLN B C 1
ATOM 11188 O O . GLN B 1 692 ? -15.375 47.656 -22.141 1 20.39 692 GLN B O 1
ATOM 11193 N N . ARG B 1 693 ? -14.406 46 -22.625 1 21.94 693 ARG B N 1
ATOM 11194 C CA . ARG B 1 693 ? -15.734 45.375 -22.609 1 21.94 693 ARG B CA 1
ATOM 11195 C C . ARG B 1 693 ? -16.141 45.031 -21.188 1 21.94 693 ARG B C 1
ATOM 11197 O O . ARG B 1 693 ? -15.422 44.312 -20.484 1 21.94 693 ARG B O 1
ATOM 11204 N N . SER B 1 694 ? -16.953 45.906 -20.531 1 21.52 694 SER B N 1
ATOM 11205 C CA . SER B 1 694 ? -17.656 45.812 -19.266 1 21.52 694 SER B CA 1
ATOM 11206 C C . SER B 1 694 ? -18.5 44.531 -19.203 1 21.52 694 SER B C 1
ATOM 11208 O O . SER B 1 694 ? -19.312 44.312 -20.109 1 21.52 694 SER B O 1
ATOM 11210 N N . VAL B 1 695 ? -17.906 43.438 -19.016 1 22.77 695 VAL B N 1
ATOM 11211 C CA . VAL B 1 695 ? -18.656 42.188 -18.906 1 22.77 695 VAL B CA 1
ATOM 11212 C C . VAL B 1 695 ? -19.828 42.375 -17.953 1 22.77 695 VAL B C 1
ATOM 11214 O O . VAL B 1 695 ? -19.641 42.625 -16.766 1 22.77 695 VAL B O 1
ATOM 11217 N N . HIS B 1 696 ? -20.922 43.094 -18.344 1 21.42 696 HIS B N 1
ATOM 11218 C CA . HIS B 1 696 ? -22.141 43.281 -17.578 1 21.42 696 HIS B CA 1
ATOM 11219 C C . HIS B 1 696 ? -22.812 41.969 -17.25 1 21.42 696 HIS B C 1
ATOM 11221 O O . HIS B 1 696 ? -23.078 41.156 -18.156 1 21.42 696 HIS B O 1
ATOM 11227 N N . PHE B 1 697 ? -22.453 41.375 -16.188 1 21 697 PHE B N 1
ATOM 11228 C CA . PHE B 1 697 ? -23.156 40.219 -15.656 1 21 697 PHE B CA 1
ATOM 11229 C C . PHE B 1 697 ? -24.656 40.5 -15.562 1 21 697 PHE B C 1
ATOM 11231 O O . PHE B 1 697 ? -25.078 41.312 -14.75 1 21 697 PHE B O 1
ATOM 11238 N N . ALA B 1 698 ? -25.344 40.625 -16.672 1 21.38 698 ALA B N 1
ATOM 11239 C CA . ALA B 1 698 ? -26.781 40.875 -16.641 1 21.38 698 ALA B CA 1
ATOM 11240 C C . ALA B 1 698 ? -27.5 39.844 -15.758 1 21.38 698 ALA B C 1
ATOM 11242 O O . ALA B 1 698 ? -27.422 38.625 -16.016 1 21.38 698 ALA B O 1
ATOM 11243 N N . VAL B 1 699 ? -27.594 40.031 -14.438 1 21.89 699 VAL B N 1
ATOM 11244 C CA . VAL B 1 699 ? -28.438 39.344 -13.477 1 21.89 699 VAL B CA 1
ATOM 11245 C C . VAL B 1 699 ? -29.859 39.25 -14.016 1 21.89 699 VAL B C 1
ATOM 11247 O O . VAL B 1 699 ? -30.531 40.281 -14.203 1 21.89 699 VAL B O 1
ATOM 11250 N N . GLU B 1 700 ? -30.047 38.438 -15.047 1 21.08 700 GLU B N 1
ATOM 11251 C CA . GLU B 1 700 ? -31.422 38.344 -15.539 1 21.08 700 GLU B CA 1
ATOM 11252 C C . GLU B 1 700 ? -32.406 38.125 -14.383 1 21.08 700 GLU B C 1
ATOM 11254 O O . GLU B 1 700 ? -32.188 37.25 -13.539 1 21.08 700 GLU B O 1
ATOM 11259 N N . LYS B 1 701 ? -33.094 39.156 -14.055 1 23.95 701 LYS B N 1
ATOM 11260 C CA . LYS B 1 701 ? -34.156 39.281 -13.07 1 23.95 701 LYS B CA 1
ATOM 11261 C C . LYS B 1 701 ? -35.25 38.219 -13.281 1 23.95 701 LYS B C 1
ATOM 11263 O O . LYS B 1 701 ? -35.781 38.094 -14.367 1 23.95 701 LYS B O 1
ATOM 11268 N N . PRO B 1 702 ? -35.094 37.031 -12.602 1 21.8 702 PRO B N 1
ATOM 11269 C CA . PRO B 1 702 ? -36.188 36.062 -12.766 1 21.8 702 PRO B CA 1
ATOM 11270 C C . PRO B 1 702 ? -37.562 36.75 -12.711 1 21.8 702 PRO B C 1
ATOM 11272 O O . PRO B 1 702 ? -37.719 37.781 -12.07 1 21.8 702 PRO B O 1
ATOM 11275 N N . ASP B 1 703 ? -38.312 36.656 -13.742 1 20.75 703 ASP B N 1
ATOM 11276 C CA . ASP B 1 703 ? -39.688 37.125 -13.922 1 20.75 703 ASP B CA 1
ATOM 11277 C C . ASP B 1 703 ? -40.562 36.719 -12.734 1 20.75 703 ASP B C 1
ATOM 11279 O O . ASP B 1 703 ? -40.562 35.562 -12.305 1 20.75 703 ASP B O 1
ATOM 11283 N N . THR B 1 704 ? -40.812 37.688 -11.828 1 21.61 704 THR B N 1
ATOM 11284 C CA . THR B 1 704 ? -41.625 37.719 -10.633 1 21.61 704 THR B CA 1
ATOM 11285 C C . THR B 1 704 ? -43.062 37.25 -10.938 1 21.61 704 THR B C 1
ATOM 11287 O O . THR B 1 704 ? -43.938 38.062 -11.219 1 21.61 704 THR B O 1
ATOM 11290 N N . ASP B 1 705 ? -43.281 36.125 -11.758 1 20.38 705 ASP B N 1
ATOM 11291 C CA . ASP B 1 705 ? -44.719 35.906 -11.891 1 20.38 705 ASP B CA 1
ATOM 11292 C C . ASP B 1 705 ? -45.375 35.906 -10.523 1 20.38 705 ASP B C 1
ATOM 11294 O O . ASP B 1 705 ? -44.844 35.344 -9.562 1 20.38 705 ASP B O 1
ATOM 11298 N N . ASP B 1 706 ? -46.375 36.719 -10.32 1 19.69 706 ASP B N 1
ATOM 11299 C CA . ASP B 1 706 ? -47.219 37.25 -9.258 1 19.69 706 ASP B CA 1
ATOM 11300 C C . ASP B 1 706 ? -48.062 36.156 -8.625 1 19.69 706 ASP B C 1
ATOM 11302 O O . ASP B 1 706 ? -49.062 36.438 -7.938 1 19.69 706 ASP B O 1
ATOM 11306 N N . GLU B 1 707 ? -47.75 34.812 -8.82 1 20.19 707 GLU B N 1
ATOM 11307 C CA . GLU B 1 707 ? -48.906 34.031 -8.352 1 20.19 707 GLU B CA 1
ATOM 11308 C C . GLU B 1 707 ? -49.25 34.375 -6.906 1 20.19 707 GLU B C 1
ATOM 11310 O O . GLU B 1 707 ? -48.375 34.625 -6.09 1 20.19 707 GLU B O 1
ATOM 11315 N N . THR B 1 708 ? -50.531 34.656 -6.73 1 20.53 708 THR B N 1
ATOM 11316 C CA . THR B 1 708 ? -51.438 35.062 -5.668 1 20.53 708 THR B CA 1
ATOM 11317 C C . THR B 1 708 ? -51.312 34.188 -4.441 1 20.53 708 THR B C 1
ATOM 11319 O O . THR B 1 708 ? -50.938 33 -4.562 1 20.53 708 THR B O 1
ATOM 11322 N N . GLU B 1 709 ? -51.406 34.781 -3.197 1 19.08 709 GLU B N 1
ATOM 11323 C CA . GLU B 1 709 ? -51.125 34.719 -1.769 1 19.08 709 GLU B CA 1
ATOM 11324 C C . GLU B 1 709 ? -52 33.719 -1.049 1 19.08 709 GLU B C 1
ATOM 11326 O O . GLU B 1 709 ? -51.938 33.562 0.172 1 19.08 709 GLU B O 1
ATOM 11331 N N . ASP B 1 710 ? -52.812 32.812 -1.803 1 20.02 710 ASP B N 1
ATOM 11332 C CA . ASP B 1 710 ? -53.906 32.469 -0.909 1 20.02 710 ASP B CA 1
ATOM 11333 C C . ASP B 1 710 ? -53.406 31.844 0.383 1 20.02 710 ASP B C 1
ATOM 11335 O O . ASP B 1 710 ? -52.438 31.078 0.366 1 20.02 710 ASP B O 1
ATOM 11339 N N . ASP B 1 711 ? -53.844 32.406 1.523 1 19.2 711 ASP B N 1
ATOM 11340 C CA . ASP B 1 711 ? -53.562 32.406 2.959 1 19.2 711 ASP B CA 1
ATOM 11341 C C . ASP B 1 711 ? -53.906 31.047 3.57 1 19.2 711 ASP B C 1
ATOM 11343 O O . ASP B 1 711 ? -53.969 30.906 4.793 1 19.2 711 ASP B O 1
ATOM 11347 N N . ASP B 1 712 ? -54.062 29.953 2.75 1 19.3 712 ASP B N 1
ATOM 11348 C CA . ASP B 1 712 ? -54.75 28.938 3.525 1 19.3 712 ASP B CA 1
ATOM 11349 C C . ASP B 1 712 ? -54 28.578 4.797 1 19.3 712 ASP B C 1
ATOM 11351 O O . ASP B 1 712 ? -52.75 28.453 4.766 1 19.3 712 ASP B O 1
ATOM 11355 N N . VAL B 1 713 ? -54.594 28.844 5.93 1 20.73 713 VAL B N 1
ATOM 11356 C CA . VAL B 1 713 ? -54.375 28.75 7.367 1 20.73 713 VAL B CA 1
ATOM 11357 C C . VAL B 1 713 ? -54.062 27.297 7.75 1 20.73 713 VAL B C 1
ATOM 11359 O O . VAL B 1 713 ? -54.938 26.438 7.715 1 20.73 713 VAL B O 1
ATOM 11362 N N . ILE B 1 714 ? -53.156 26.609 6.949 1 18.44 714 ILE B N 1
ATOM 11363 C CA . ILE B 1 714 ? -53.062 25.219 7.395 1 18.44 714 ILE B CA 1
ATOM 11364 C C . ILE B 1 714 ? -52.75 25.172 8.891 1 18.44 714 ILE B C 1
ATOM 11366 O O . ILE B 1 714 ? -51.844 25.891 9.359 1 18.44 714 ILE B O 1
ATOM 11370 N N . THR B 1 715 ? -53.719 24.703 9.68 1 20.12 715 THR B N 1
ATOM 11371 C CA . THR B 1 715 ? -53.812 24.328 11.078 1 20.12 715 THR B CA 1
ATOM 11372 C C . THR B 1 715 ? -52.625 23.453 11.5 1 20.12 715 THR B C 1
ATOM 11374 O O . THR B 1 715 ? -52.188 22.594 10.727 1 20.12 715 THR B O 1
ATOM 11377 N N . THR B 1 716 ? -51.906 23.844 12.539 1 18.66 716 THR B N 1
ATOM 11378 C CA . THR B 1 716 ? -50.625 23.594 13.234 1 18.66 716 THR B CA 1
ATOM 11379 C C . THR B 1 716 ? -50.625 22.188 13.812 1 18.66 716 THR B C 1
ATOM 11381 O O . THR B 1 716 ? -49.688 21.828 14.555 1 18.66 716 THR B O 1
ATOM 11384 N N . THR B 1 717 ? -51.406 21.188 13.289 1 20.03 717 THR B N 1
ATOM 11385 C CA . THR B 1 717 ? -51.469 20.109 14.273 1 20.03 717 THR B CA 1
ATOM 11386 C C . THR B 1 717 ? -50.062 19.547 14.523 1 20.03 717 THR B C 1
ATOM 11388 O O . THR B 1 717 ? -49.312 19.328 13.578 1 20.03 717 THR B O 1
ATOM 11391 N N . THR B 1 718 ? -49.531 19.609 15.781 1 19 718 THR B N 1
ATOM 11392 C CA . THR B 1 718 ? -48.312 19.375 16.531 1 19 718 THR B CA 1
ATOM 11393 C C . THR B 1 718 ? -47.875 17.906 16.406 1 19 718 THR B C 1
ATOM 11395 O O . THR B 1 718 ? -47.531 17.281 17.406 1 19 718 THR B O 1
ATOM 11398 N N . THR B 1 719 ? -48.281 17.125 15.359 1 20.5 719 THR B N 1
ATOM 11399 C CA . THR B 1 719 ? -47.969 15.734 15.688 1 20.5 719 THR B CA 1
ATOM 11400 C C . THR B 1 719 ? -46.469 15.531 15.906 1 20.5 719 THR B C 1
ATOM 11402 O O . THR B 1 719 ? -45.656 16.031 15.125 1 20.5 719 THR B O 1
ATOM 11405 N N . VAL B 1 720 ? -46 15.078 17.094 1 20.48 720 VAL B N 1
ATOM 11406 C CA . VAL B 1 720 ? -44.781 14.773 17.844 1 20.48 720 VAL B CA 1
ATOM 11407 C C . VAL B 1 720 ? -43.969 13.703 17.094 1 20.48 720 VAL B C 1
ATOM 11409 O O . VAL B 1 720 ? -44.281 12.516 17.188 1 20.48 720 VAL B O 1
ATOM 11412 N N . SER B 1 721 ? -44.062 13.617 15.703 1 19.67 721 SER B N 1
ATOM 11413 C CA . SER B 1 721 ? -43.438 12.398 15.219 1 19.67 721 SER B CA 1
ATOM 11414 C C . SER B 1 721 ? -41.969 12.359 15.633 1 19.67 721 SER B C 1
ATOM 11416 O O . SER B 1 721 ? -41.281 13.383 15.617 1 19.67 721 SER B O 1
ATOM 11418 N N . ASN B 1 722 ? -41.531 11.297 16.406 1 20.39 722 ASN B N 1
ATOM 11419 C CA . ASN B 1 722 ? -40.281 10.844 17.047 1 20.39 722 ASN B CA 1
ATOM 11420 C C . ASN B 1 722 ? -39.156 10.75 16.047 1 20.39 722 ASN B C 1
ATOM 11422 O O . ASN B 1 722 ? -39.062 9.789 15.273 1 20.39 722 ASN B O 1
ATOM 11426 N N . ASP B 1 723 ? -38.875 11.789 15.281 1 20.64 723 ASP B N 1
ATOM 11427 C CA . ASP B 1 723 ? -37.844 11.812 14.242 1 20.64 723 ASP B CA 1
ATOM 11428 C C . ASP B 1 723 ? -36.5 11.469 14.828 1 20.64 723 ASP B C 1
ATOM 11430 O O . ASP B 1 723 ? -36.031 12.086 15.797 1 20.64 723 ASP B O 1
ATOM 11434 N N . LEU B 1 724 ? -36 10.234 14.664 1 21.75 724 LEU B N 1
ATOM 11435 C CA . LEU B 1 724 ? -34.688 9.648 14.945 1 21.75 724 LEU B CA 1
ATOM 11436 C C . LEU B 1 724 ? -33.562 10.516 14.383 1 21.75 724 LEU B C 1
ATOM 11438 O O . LEU B 1 724 ? -32.406 10.094 14.336 1 21.75 724 LEU B O 1
ATOM 11442 N N . ARG B 1 725 ? -33.844 11.602 13.648 1 23.27 725 ARG B N 1
ATOM 11443 C CA . ARG B 1 725 ? -32.812 12.367 12.969 1 23.27 725 ARG B CA 1
ATOM 11444 C C . ARG B 1 725 ? -31.859 13.016 13.969 1 23.27 725 ARG B C 1
ATOM 11446 O O . ARG B 1 725 ? -32.125 14.125 14.453 1 23.27 725 ARG B O 1
ATOM 11453 N N . GLY B 1 726 ? -31.516 12.312 15.016 1 23.41 726 GLY B N 1
ATOM 11454 C CA . GLY B 1 726 ? -30.469 13 15.766 1 23.41 726 GLY B CA 1
ATOM 11455 C C . GLY B 1 726 ? -29.438 13.664 14.875 1 23.41 726 GLY B C 1
ATOM 11456 O O . GLY B 1 726 ? -29.188 13.211 13.75 1 23.41 726 GLY B O 1
ATOM 11457 N N . SER B 1 727 ? -29.375 14.938 14.898 1 22.72 727 SER B N 1
ATOM 11458 C CA . SER B 1 727 ? -28.469 15.867 14.234 1 22.72 727 SER B CA 1
ATOM 11459 C C . SER B 1 727 ? -27.031 15.352 14.25 1 22.72 727 SER B C 1
ATOM 11461 O O . SER B 1 727 ? -26.516 14.938 15.297 1 22.72 727 SER B O 1
ATOM 11463 N N . ILE B 1 728 ? -26.594 14.68 13.188 1 24.62 728 ILE B N 1
ATOM 11464 C CA . ILE B 1 728 ? -25.172 14.484 12.906 1 24.62 728 ILE B CA 1
ATOM 11465 C C . ILE B 1 728 ? -24.406 15.758 13.25 1 24.62 728 ILE B C 1
ATOM 11467 O O . ILE B 1 728 ? -24.578 16.797 12.602 1 24.62 728 ILE B O 1
ATOM 11471 N N . ASN B 1 729 ? -24.484 16.141 14.555 1 21.12 729 ASN B N 1
ATOM 11472 C CA . ASN B 1 729 ? -23.688 17.25 15.055 1 21.12 729 ASN B CA 1
ATOM 11473 C C . ASN B 1 729 ? -22.297 17.281 14.422 1 21.12 729 ASN B C 1
ATOM 11475 O O . ASN B 1 729 ? -21.594 16.266 14.438 1 21.12 729 ASN B O 1
ATOM 11479 N N . HIS B 1 730 ? -22.25 18.031 13.414 1 23.34 730 HIS B N 1
ATOM 11480 C CA . HIS B 1 730 ? -21.062 18.453 12.68 1 23.34 730 HIS B CA 1
ATOM 11481 C C . HIS B 1 730 ? -19.984 18.953 13.625 1 23.34 730 HIS B C 1
ATOM 11483 O O . HIS B 1 730 ? -18.969 19.516 13.188 1 23.34 730 HIS B O 1
ATOM 11489 N N . SER B 1 731 ? -19.734 18.141 14.758 1 20.86 731 SER B N 1
ATOM 11490 C CA . SER B 1 731 ? -18.547 18.594 15.484 1 20.86 731 SER B CA 1
ATOM 11491 C C . SER B 1 731 ? -17.297 18.453 14.641 1 20.86 731 SER B C 1
ATOM 11493 O O . SER B 1 731 ? -17.125 17.453 13.922 1 20.86 731 SER B O 1
#